Protein AF-A0A944A6Y9-F1 (afdb_monomer)

Radius of gyration: 45.82 Å; Cα contacts (8 Å, |Δi|>4): 2783; chains: 1; bounding box: 131×99×117 Å

Solvent-accessible surface area (backbone atoms only — not comparable to full-atom values): 55389 Å² total; per-residue (Å²): 130,89,86,80,93,86,89,92,84,94,89,81,87,90,86,90,86,92,86,91,88,84,87,88,80,90,87,81,82,90,86,80,92,83,87,83,88,87,85,83,87,86,85,89,85,86,85,92,86,82,89,85,83,91,85,88,87,85,89,83,89,83,88,82,90,88,85,90,84,80,81,86,71,90,80,76,78,77,81,80,76,76,81,78,82,76,79,74,78,62,45,74,29,62,42,54,68,53,48,50,51,40,58,75,70,65,46,58,42,34,29,50,73,42,66,31,67,49,92,60,70,51,73,35,74,53,77,28,35,43,31,16,78,73,77,28,39,43,32,22,35,41,36,44,34,18,18,32,44,25,31,26,36,38,34,60,35,72,95,79,46,75,51,53,32,33,37,37,49,23,74,50,82,32,57,31,40,34,40,41,29,36,44,48,37,66,68,84,54,68,68,21,24,45,26,33,40,43,68,42,15,16,18,40,37,41,40,29,53,23,37,40,37,24,68,65,92,60,103,62,42,83,52,40,41,79,47,24,25,41,42,35,34,41,50,49,36,93,70,22,37,41,39,39,36,49,25,37,42,41,29,47,41,35,25,40,35,36,37,41,56,33,44,37,39,40,32,50,26,38,35,36,36,45,53,66,38,35,42,76,41,101,80,68,71,85,63,46,63,42,30,31,44,25,38,37,93,58,93,59,53,39,36,42,40,33,50,24,37,31,43,46,39,26,19,42,40,31,40,46,36,94,46,57,46,46,32,60,27,39,40,31,58,68,85,59,90,82,53,39,48,36,56,36,66,78,31,72,43,54,44,62,33,50,60,38,48,78,49,57,32,101,80,52,73,38,40,28,41,48,66,52,21,47,68,44,58,29,60,72,47,43,32,21,63,48,79,78,69,90,79,58,56,76,90,73,59,61,66,67,47,87,26,36,30,34,24,32,40,94,86,70,50,59,41,34,32,27,44,34,44,51,23,45,47,37,25,65,59,42,54,95,67,53,86,41,60,57,81,70,29,43,34,40,36,71,37,62,28,69,32,71,65,59,46,62,44,62,45,33,34,36,40,30,27,62,74,23,39,43,37,9,54,34,25,36,36,45,34,28,41,18,29,32,44,33,38,35,44,45,29,38,41,26,28,48,68,79,80,77,39,55,63,89,39,33,26,32,36,32,32,36,82,82,58,77,45,58,6,27,40,38,35,33,60,56,26,32,34,44,8,61,57,17,18,16,37,36,50,44,22,37,20,74,37,27,37,34,42,37,21,16,35,24,32,16,40,63,26,25,12,37,32,46,51,23,45,73,77,39,37,26,32,49,36,40,29,34,53,70,13,36,32,30,4,71,62,20,30,10,34,37,35,27,25,33,45,40,36,42,32,38,18,21,38,31,34,11,16,7,10,34,41,28,42,8,15,39,37,42,35,26,71,59,17,37,30,27,24,74,38,69,76,47,74,56,70,68,75,61,82,88,40,64,27,6,25,15,41,31,36,39,25,49,73,66,70,47,38,70,37,15,36,40,38,29,55,35,24,38,35,33,19,29,63,47,83,46,65,40,48,99,66,63,48,82,96,35,60,50,52,54,43,39,59,26,26,37,38,33,42,75,46,96,82,63,72,65,72,88,29,42,51,92,65,44,41,80,46,80,44,70,53,99,88,70,50,56,33,36,38,40,40,62,54,78,65,86,56,47,31,19,29,46,83,94,46,75,22,64,36,51,46,57,45,56,69,70,58,52,77,73,40,53,37,41,31,57,50,54,71,44,66,35,69,45,64,66,77,40,34,32,34,62,44,68,38,81,87,37,83,47,79,47,79,42,51,28,93,66,40,41,64,41,81,70,87,77,53,36,38,40,33,41,69,61,83,90,81,82,91,84,92,77,83,84,79,79,36,34,44,55,38,72,57,82,87,64,67,61,36,51,78,46,61,81,58,60,51,41,44,67,66,36,80,47,46,35,44,46,45,55,34,94,70,33,35,82,68,48,76,52,36,24,43,78,83,74,46,75,57,77,74,45,79,75,57,95,49,29,36,32,37,65,36,55,96,45,38,33,43,40,43,70,47,54,37,66,52,83,74,91,69,86,79,73,81,83,74,51,53,66,60,30,34,39,41,30,62,72,36,38,63,26,33,53,46,62,36,83,43,80,48,96,64,39,33,40,77,55,87,95,34,53,30,26,52,45,63,62,57,40,46,75,69,70,24,48,74,47,78,38,80,91,71,47,26,43,39,37,40,43,93,96,45,38,42,38,38,37,61,72,34,54,50,32,27,52,78,80,44,80,43,80,48,91,51,55,24,47,75,56,96,98,36,51,30,34,46,42,64,70,52,39,50,74,67,42,24,50,78,45,80,38,84,83,78,43,28,40,41,40,31,70,63,132

Nearest PDB structures (foldseek):
  1qak-assembly1_B  TM=9.142E-01  e=1.708E-03  Escherichia coli
  1qaf-assembly1_A  TM=9.221E-01  e=4.748E-03  Escherichia coli
  1qal-assembly1_A  TM=9.242E-01  e=5.930E-03  Escherichia coli
  6grr-assembly1_A  TM=9.222E-01  e=8.095E-03  Escherichia coli
  2w0q-assembly1_B  TM=9.102E-01  e=1.884E-02  Escherichia coli

Structure (mmCIF, N/CA/C/O backbone):
data_AF-A0A944A6Y9-F1
#
_entry.id   AF-A0A944A6Y9-F1
#
loop_
_atom_site.group_PDB
_atom_site.id
_atom_site.type_symbol
_atom_site.label_atom_id
_atom_site.label_alt_id
_atom_site.label_comp_id
_atom_site.label_asym_id
_atom_site.label_entity_id
_atom_site.label_seq_id
_atom_site.pdbx_PDB_ins_code
_atom_site.Cartn_x
_atom_site.Cartn_y
_atom_site.Cartn_z
_atom_site.occupancy
_atom_site.B_iso_or_equiv
_atom_site.auth_seq_id
_atom_site.auth_comp_id
_atom_site.auth_asym_id
_atom_site.auth_atom_id
_atom_site.pdbx_PDB_model_num
ATOM 1 N N . MET A 1 1 ? -25.487 42.655 15.923 1.00 30.45 1 MET A N 1
ATOM 2 C CA . MET A 1 1 ? -25.584 43.778 14.948 1.00 30.45 1 MET A CA 1
ATOM 3 C C . MET A 1 1 ? -24.138 44.178 14.618 1.00 30.45 1 MET A C 1
ATOM 5 O O . MET A 1 1 ? -23.366 44.242 15.556 1.00 30.45 1 MET A O 1
ATOM 9 N N . LYS A 1 2 ? -23.631 44.208 13.368 1.00 32.19 2 LYS A N 1
ATOM 10 C CA . LYS A 1 2 ? -23.764 45.291 12.351 1.00 32.19 2 LYS A CA 1
ATOM 11 C C . LYS A 1 2 ? -23.766 46.691 12.999 1.00 32.19 2 LYS A C 1
ATOM 13 O O . LYS A 1 2 ? -24.659 46.931 13.796 1.00 32.19 2 LYS A O 1
ATOM 18 N N . LYS A 1 3 ? -22.892 47.662 12.691 1.00 38.06 3 LYS A N 1
ATOM 19 C CA . LYS A 1 3 ? -21.727 47.849 11.770 1.00 38.06 3 LYS A CA 1
ATOM 20 C C . LYS A 1 3 ? -20.873 49.008 12.409 1.00 38.06 3 LYS A C 1
ATOM 22 O O . LYS A 1 3 ? -21.403 49.641 13.312 1.00 38.06 3 LYS A O 1
ATOM 27 N N . GLN A 1 4 ? -19.617 49.379 12.093 1.00 39.41 4 GLN A N 1
ATOM 28 C CA . GLN A 1 4 ? -19.028 49.804 10.802 1.00 39.41 4 GLN A CA 1
ATOM 29 C C . GLN A 1 4 ? -17.570 50.357 11.005 1.00 39.41 4 GLN A C 1
ATOM 31 O O . GLN A 1 4 ? -17.391 51.077 11.974 1.00 39.41 4 GLN A O 1
ATOM 36 N N . MET A 1 5 ? -16.623 50.120 10.062 1.00 35.47 5 MET A N 1
ATOM 37 C CA . MET A 1 5 ? -15.628 51.075 9.446 1.00 35.47 5 MET A CA 1
ATOM 38 C C . MET A 1 5 ? -14.653 51.959 10.302 1.00 35.47 5 MET A C 1
ATOM 40 O O . MET A 1 5 ? -15.038 52.421 11.363 1.00 35.47 5 MET A O 1
ATOM 44 N N . LEU A 1 6 ? -13.420 52.372 9.902 1.00 29.27 6 LEU A N 1
ATOM 45 C CA . LEU A 1 6 ? -12.514 52.208 8.716 1.00 29.27 6 LEU A CA 1
ATOM 46 C C . LEU A 1 6 ? -11.108 52.837 9.063 1.00 29.27 6 LEU A C 1
ATOM 48 O O . LEU A 1 6 ? -11.100 53.988 9.480 1.00 29.27 6 LEU A O 1
ATOM 52 N N . ALA A 1 7 ? -9.971 52.116 9.171 1.00 35.53 7 ALA A N 1
ATOM 53 C CA . ALA A 1 7 ? -8.881 51.789 8.197 1.00 35.53 7 ALA A CA 1
ATOM 54 C C . ALA A 1 7 ? -7.773 52.854 7.855 1.00 35.53 7 ALA A C 1
ATOM 56 O O . ALA A 1 7 ? -8.039 54.051 7.891 1.00 35.53 7 ALA A O 1
ATOM 57 N N . CYS A 1 8 ? -6.581 52.360 7.422 1.00 27.62 8 CYS A N 1
ATOM 58 C CA . CYS A 1 8 ? -5.431 53.011 6.705 1.00 27.62 8 CYS A CA 1
ATOM 59 C C . CYS A 1 8 ? -4.332 53.812 7.486 1.00 27.62 8 CYS A C 1
ATOM 61 O O . CYS A 1 8 ? -4.675 54.481 8.452 1.00 27.62 8 CYS A O 1
ATOM 63 N N . LEU A 1 9 ? -3.028 53.915 7.087 1.00 28.09 9 LEU A N 1
ATOM 64 C CA . LEU A 1 9 ? -2.064 53.114 6.247 1.00 28.09 9 LEU A CA 1
ATOM 65 C C . LEU A 1 9 ? -0.605 53.738 6.303 1.00 28.09 9 LEU A C 1
ATOM 67 O O . LEU A 1 9 ? -0.483 54.844 6.822 1.00 28.09 9 LEU A O 1
ATOM 71 N N . LEU A 1 10 ? 0.442 53.109 5.695 1.00 27.05 10 LEU A N 1
ATOM 72 C CA . LEU A 1 10 ? 1.875 53.554 5.462 1.00 27.05 10 LEU A CA 1
ATOM 73 C C . LEU A 1 10 ? 2.866 53.526 6.678 1.00 27.05 10 LEU A C 1
ATOM 75 O O . LEU A 1 10 ? 2.398 53.640 7.802 1.00 27.05 10 LEU A O 1
ATOM 79 N N . SER A 1 11 ? 4.228 53.468 6.605 1.00 30.84 11 SER A N 1
ATOM 80 C CA . SER A 1 11 ? 5.320 53.066 5.636 1.00 30.84 11 SER A CA 1
ATOM 81 C C . SER A 1 11 ? 6.726 53.443 6.235 1.00 30.84 11 SER A C 1
ATOM 83 O O . SER A 1 11 ? 6.721 54.350 7.061 1.00 30.84 11 SER A O 1
ATOM 85 N N . ALA A 1 12 ? 7.961 53.028 5.854 1.00 30.55 12 ALA A N 1
ATOM 86 C CA . ALA A 1 12 ? 8.617 51.895 5.140 1.00 30.55 12 ALA A CA 1
ATOM 87 C C . ALA A 1 12 ? 10.188 52.108 5.117 1.00 30.55 12 ALA A C 1
ATOM 89 O O . ALA A 1 12 ? 10.633 53.185 5.514 1.00 30.55 12 ALA A O 1
ATOM 90 N N . THR A 1 13 ? 11.010 51.178 4.558 1.00 29.28 13 THR A N 1
ATOM 91 C CA . THR A 1 13 ? 12.518 51.216 4.337 1.00 29.28 13 THR A CA 1
ATOM 92 C C . THR A 1 13 ? 13.419 51.112 5.608 1.00 29.28 13 THR A C 1
ATOM 94 O O . THR A 1 13 ? 13.057 51.708 6.612 1.00 29.28 13 THR A O 1
ATOM 97 N N . LEU A 1 14 ? 14.546 50.367 5.762 1.00 26.50 14 LEU A N 1
ATOM 98 C CA . LEU A 1 14 ? 15.620 49.738 4.918 1.00 26.50 14 LEU A CA 1
ATOM 99 C C . LEU A 1 14 ? 16.729 50.733 4.437 1.00 26.50 14 LEU A C 1
ATOM 101 O O . LEU A 1 14 ? 16.374 51.875 4.166 1.00 26.50 14 LEU A O 1
ATOM 105 N N . ILE A 1 15 ? 18.062 50.472 4.326 1.00 30.58 15 ILE A N 1
ATOM 106 C CA . ILE A 1 15 ? 18.948 49.264 4.173 1.00 30.58 15 ILE A CA 1
ATOM 107 C C . ILE A 1 15 ? 20.411 49.536 4.727 1.00 30.58 15 ILE A C 1
ATOM 109 O O . ILE A 1 15 ? 20.698 50.669 5.100 1.00 30.58 15 ILE A O 1
ATOM 113 N N . VAL A 1 16 ? 21.351 48.556 4.622 1.00 27.48 16 VAL A N 1
ATOM 114 C CA . VAL A 1 16 ? 22.866 48.577 4.672 1.00 27.48 16 VAL A CA 1
ATOM 115 C C . VAL A 1 16 ? 23.567 48.273 6.029 1.00 27.48 16 VAL A C 1
ATOM 117 O O . VAL A 1 16 ? 23.291 48.953 7.008 1.00 27.48 16 VAL A O 1
ATOM 120 N N . GLY A 1 17 ? 24.550 47.347 6.151 1.00 25.27 17 GLY A N 1
ATOM 121 C CA . GLY A 1 17 ? 25.066 46.313 5.213 1.00 25.27 17 GLY A CA 1
ATOM 122 C C . GLY A 1 17 ? 26.495 45.760 5.516 1.00 25.27 17 GLY A C 1
ATOM 123 O O . GLY A 1 17 ? 27.161 46.255 6.418 1.00 25.27 17 GLY A O 1
ATOM 124 N N . LEU A 1 18 ? 26.970 44.818 4.669 1.00 25.98 18 LEU A N 1
ATOM 125 C CA . LEU A 1 18 ? 28.350 44.267 4.484 1.00 25.98 18 LEU A CA 1
ATOM 126 C C . LEU A 1 18 ? 28.914 43.129 5.391 1.00 25.98 18 LEU A C 1
ATOM 128 O O . LEU A 1 18 ? 28.488 42.912 6.516 1.00 25.98 18 LEU A O 1
ATOM 132 N N . VAL A 1 19 ? 29.859 42.378 4.787 1.00 27.28 19 VAL A N 1
ATOM 133 C CA . VAL A 1 19 ? 30.287 40.949 4.938 1.00 27.28 19 VAL A CA 1
ATOM 134 C C . VAL A 1 19 ? 31.683 40.807 4.232 1.00 27.28 19 VAL A C 1
ATOM 136 O O . VAL A 1 19 ? 31.946 41.720 3.437 1.00 27.28 19 VAL A O 1
ATOM 139 N N . PRO A 1 20 ? 32.592 39.787 4.396 1.00 48.12 20 PRO A N 1
ATOM 140 C CA . PRO A 1 20 ? 32.567 38.479 5.111 1.00 48.12 20 PRO A CA 1
ATOM 141 C C . PRO A 1 20 ? 33.776 38.177 6.061 1.00 48.12 20 PRO A C 1
ATOM 143 O O . PRO A 1 20 ? 34.708 38.971 6.168 1.00 48.12 20 PRO A O 1
ATOM 146 N N . ALA A 1 21 ? 33.816 36.965 6.652 1.00 26.92 21 ALA A N 1
ATOM 147 C CA . ALA A 1 21 ? 35.033 36.173 6.963 1.00 26.92 21 ALA A CA 1
ATOM 148 C C . ALA A 1 21 ? 34.696 34.654 7.052 1.00 26.92 21 ALA A C 1
ATOM 150 O O . ALA A 1 21 ? 33.518 34.319 7.164 1.00 26.92 21 ALA A O 1
ATOM 151 N N . THR A 1 22 ? 35.682 33.740 6.970 1.00 30.05 22 THR A N 1
ATOM 152 C CA . THR A 1 22 ? 35.452 32.310 6.627 1.00 30.05 22 THR A CA 1
ATOM 153 C C . THR A 1 22 ? 36.286 31.250 7.384 1.00 30.05 22 THR A C 1
ATOM 155 O O . THR A 1 22 ? 37.512 31.298 7.336 1.00 30.05 22 THR A O 1
ATOM 158 N N . VAL A 1 23 ? 35.585 30.198 7.855 1.00 26.08 23 VAL A N 1
ATOM 159 C CA . VAL A 1 23 ? 35.999 28.764 7.948 1.00 26.08 23 VAL A CA 1
ATOM 160 C C . VAL A 1 23 ? 37.019 28.358 9.047 1.00 26.08 23 VAL A C 1
ATOM 162 O O . VAL A 1 23 ? 37.749 29.190 9.577 1.00 26.08 23 VAL A O 1
ATOM 165 N N . TRP A 1 24 ? 37.062 27.038 9.310 1.00 27.19 24 TRP A N 1
ATOM 166 C CA . TRP A 1 24 ? 37.887 26.228 10.236 1.00 27.19 24 TRP A CA 1
ATOM 167 C C . TRP A 1 24 ? 37.439 26.207 11.714 1.00 27.19 24 TRP A C 1
ATOM 169 O O . TRP A 1 24 ? 37.196 27.267 12.281 1.00 27.19 24 TRP A O 1
ATOM 179 N N . ALA A 1 25 ? 37.430 25.077 12.440 1.00 27.59 25 ALA A N 1
ATOM 180 C CA . ALA A 1 25 ? 37.209 23.645 12.129 1.00 27.59 25 ALA A CA 1
ATOM 181 C C . ALA A 1 25 ? 37.238 22.848 13.463 1.00 27.59 25 ALA A C 1
ATOM 183 O O . ALA A 1 25 ? 37.999 23.221 14.351 1.00 27.59 25 ALA A O 1
ATOM 184 N N . ASP A 1 26 ? 36.474 21.753 13.523 1.00 28.48 26 ASP A N 1
ATOM 185 C CA . ASP A 1 26 ? 36.610 20.568 14.396 1.00 28.48 26 ASP A CA 1
ATOM 186 C C . ASP A 1 26 ? 36.501 20.642 15.946 1.00 28.48 26 ASP A C 1
ATOM 188 O O . ASP A 1 26 ? 36.798 21.629 16.613 1.00 28.48 26 ASP A O 1
ATOM 192 N N . ASP A 1 27 ? 36.125 19.462 16.461 1.00 28.48 27 ASP A N 1
ATOM 193 C CA . ASP A 1 27 ? 36.337 18.852 17.786 1.00 28.48 27 ASP A CA 1
ATOM 194 C C . ASP A 1 27 ? 35.385 19.053 19.002 1.00 28.48 27 ASP A C 1
ATOM 196 O O . ASP A 1 27 ? 35.302 20.096 19.644 1.00 28.48 27 ASP A O 1
ATOM 200 N N . LEU A 1 28 ? 34.840 17.887 19.404 1.00 27.00 28 LEU A N 1
ATOM 201 C CA . LEU A 1 28 ? 34.593 17.365 20.764 1.00 27.00 28 LEU A CA 1
ATOM 202 C C . LEU A 1 28 ? 33.369 17.810 21.610 1.00 27.00 28 LEU A C 1
ATOM 204 O O . LEU A 1 28 ? 33.405 18.782 22.352 1.00 27.00 28 LEU A O 1
ATOM 208 N N . ILE A 1 29 ? 32.377 16.902 21.627 1.00 29.33 29 ILE A N 1
ATOM 209 C CA . ILE A 1 29 ? 31.786 16.218 22.809 1.00 29.33 29 ILE A CA 1
ATOM 210 C C . ILE A 1 29 ? 31.150 17.064 23.952 1.00 29.33 29 ILE A C 1
ATOM 212 O O . ILE A 1 29 ? 31.819 17.785 24.683 1.00 29.33 29 ILE A O 1
ATOM 216 N N . GLN A 1 30 ? 29.843 16.808 24.159 1.00 32.41 30 GLN A N 1
ATOM 217 C CA . GLN A 1 30 ? 29.049 16.774 25.420 1.00 32.41 30 GLN A CA 1
ATOM 218 C C . GLN A 1 30 ? 29.819 17.030 26.738 1.00 32.41 30 GLN A C 1
ATOM 220 O O . GLN A 1 30 ? 30.825 16.358 26.977 1.00 32.41 30 GLN A O 1
ATOM 225 N N . PRO A 1 31 ? 29.314 17.852 27.691 1.00 34.31 31 PRO A N 1
ATOM 226 C CA . PRO A 1 31 ? 28.155 17.449 28.525 1.00 34.31 31 PRO A CA 1
ATOM 227 C C . PRO A 1 31 ? 27.352 18.666 29.098 1.00 34.31 31 PRO A C 1
ATOM 229 O O . PRO A 1 31 ? 27.480 19.767 28.568 1.00 34.31 31 PRO A O 1
ATOM 232 N N . PRO A 1 32 ? 26.638 18.567 30.246 1.00 36.78 32 PRO A N 1
ATOM 233 C CA . PRO A 1 32 ? 25.446 17.764 30.545 1.00 36.78 32 PRO A CA 1
ATOM 234 C C . PRO A 1 32 ? 24.235 18.644 30.966 1.00 36.78 32 PRO A C 1
ATOM 236 O O . PRO A 1 32 ? 24.278 19.871 30.921 1.00 36.78 32 PRO A O 1
ATOM 239 N N . VAL A 1 33 ? 23.164 17.996 31.444 1.00 32.28 33 VAL A N 1
ATOM 240 C CA . VAL A 1 33 ? 21.995 18.610 32.108 1.00 32.28 33 VAL A CA 1
ATOM 241 C C . VAL A 1 33 ? 22.393 19.530 33.276 1.00 32.28 33 VAL A C 1
ATOM 243 O O . VAL A 1 33 ? 23.284 19.200 34.061 1.00 32.28 33 VAL A O 1
ATOM 246 N N . ALA A 1 34 ? 21.665 20.639 33.435 1.00 27.73 34 ALA A N 1
ATOM 247 C CA . ALA A 1 34 ? 21.642 21.455 34.647 1.00 27.73 34 ALA A CA 1
ATOM 248 C C . ALA A 1 34 ? 20.185 21.709 35.070 1.00 27.73 34 ALA A C 1
ATOM 250 O O . ALA A 1 34 ? 19.408 22.276 34.306 1.00 27.73 34 ALA A O 1
ATOM 251 N N . ASP A 1 35 ? 19.843 21.270 36.279 1.00 34.19 35 ASP A N 1
ATOM 252 C CA . ASP A 1 35 ? 18.518 21.384 36.899 1.00 34.19 35 ASP A CA 1
ATOM 253 C C . ASP A 1 35 ? 18.458 22.614 37.832 1.00 34.19 35 ASP A C 1
ATOM 255 O O . ASP A 1 35 ? 19.499 23.018 38.365 1.00 34.19 35 ASP A O 1
ATOM 259 N N . ALA A 1 36 ? 17.281 23.226 38.031 1.00 28.70 36 ALA A N 1
ATOM 260 C CA . ALA A 1 36 ? 17.127 24.379 38.929 1.00 28.70 36 ALA A CA 1
ATOM 261 C C . ALA A 1 36 ? 15.679 24.706 39.369 1.00 28.70 36 ALA A C 1
ATOM 263 O O . ALA A 1 36 ? 14.866 25.152 38.563 1.00 28.70 36 ALA A O 1
ATOM 264 N N . ASN A 1 37 ? 15.495 24.720 40.699 1.00 29.73 37 ASN A N 1
ATOM 265 C CA . ASN A 1 37 ? 14.604 25.599 41.484 1.00 29.73 37 ASN A CA 1
ATOM 266 C C . ASN A 1 37 ? 13.069 25.370 41.433 1.00 29.73 37 ASN A C 1
ATOM 268 O O . ASN A 1 37 ? 12.484 25.169 40.380 1.00 29.73 37 ASN A O 1
ATOM 272 N N . GLU A 1 38 ? 12.306 25.511 42.532 1.00 30.02 38 GLU A N 1
ATOM 273 C CA . GLU A 1 38 ? 12.609 25.671 43.978 1.00 30.02 38 GLU A CA 1
ATOM 274 C C . GLU A 1 38 ? 11.290 25.567 44.787 1.00 30.02 38 GLU A C 1
ATOM 276 O O . GLU A 1 38 ? 10.314 26.194 44.372 1.00 30.02 38 GLU A O 1
ATOM 281 N N . ASN A 1 39 ? 11.260 24.912 45.969 1.00 30.38 39 ASN A N 1
ATOM 282 C CA . ASN A 1 39 ? 10.652 25.509 47.185 1.00 30.38 39 ASN A CA 1
ATOM 283 C C . ASN A 1 39 ? 10.782 24.714 48.513 1.00 30.38 39 ASN A C 1
ATOM 285 O O . ASN A 1 39 ? 10.463 23.534 48.593 1.00 30.38 39 ASN A O 1
ATOM 289 N N . THR A 1 40 ? 11.139 25.454 49.572 1.00 31.16 40 THR A N 1
ATOM 290 C CA . THR A 1 40 ? 10.756 25.310 51.004 1.00 31.16 40 THR A CA 1
ATOM 291 C C . THR A 1 40 ? 10.791 23.942 51.725 1.00 31.16 40 THR A C 1
ATOM 293 O O . THR A 1 40 ? 9.755 23.329 51.964 1.00 31.16 40 THR A O 1
ATOM 296 N N . ASP A 1 41 ? 11.980 23.554 52.199 1.00 31.16 41 ASP A N 1
ATOM 297 C CA . ASP A 1 41 ? 12.429 23.727 53.607 1.00 31.16 41 ASP A CA 1
ATOM 298 C C . ASP A 1 41 ? 11.477 23.377 54.790 1.00 31.16 41 ASP A C 1
ATOM 300 O O . ASP A 1 41 ? 10.526 24.120 55.040 1.00 31.16 41 ASP A O 1
ATOM 304 N N . CYS A 1 42 ? 11.819 22.339 55.591 1.00 28.88 42 CYS A N 1
ATOM 305 C CA . CYS A 1 42 ? 12.028 22.427 57.066 1.00 28.88 42 CYS A CA 1
ATOM 306 C C . CYS A 1 42 ? 12.406 21.081 57.775 1.00 28.88 42 CYS A C 1
ATOM 308 O O . CYS A 1 42 ? 11.523 20.314 58.141 1.00 28.88 42 CYS A O 1
ATOM 310 N N . ALA A 1 43 ? 13.707 20.902 58.067 1.00 31.81 43 ALA A N 1
ATOM 311 C CA . ALA A 1 43 ? 14.336 20.380 59.316 1.00 31.81 43 ALA A CA 1
ATOM 312 C C . ALA A 1 43 ? 14.100 18.958 59.945 1.00 31.81 43 ALA A C 1
ATOM 314 O O . ALA A 1 43 ? 12.973 18.540 60.175 1.00 31.81 43 ALA A O 1
ATOM 315 N N . ASP A 1 44 ? 15.240 18.368 60.380 1.00 30.34 44 ASP A N 1
ATOM 316 C CA . ASP A 1 44 ? 15.547 17.418 61.499 1.00 30.34 44 ASP A CA 1
ATOM 317 C C . ASP A 1 44 ? 14.839 16.028 61.570 1.00 30.34 44 ASP A C 1
ATOM 319 O O . ASP A 1 44 ? 13.636 15.929 61.372 1.00 30.34 44 ASP A O 1
ATOM 323 N N . ASP A 1 45 ? 15.458 14.865 61.864 1.00 29.45 45 ASP A N 1
ATOM 324 C CA . ASP A 1 45 ? 16.770 14.414 62.419 1.00 29.45 45 ASP A CA 1
ATOM 325 C C . ASP A 1 45 ? 17.254 13.168 61.593 1.00 29.45 45 ASP A C 1
ATOM 327 O O . ASP A 1 45 ? 16.409 12.378 61.181 1.00 29.45 45 ASP A O 1
ATOM 331 N N . VAL A 1 46 ? 18.513 12.911 61.176 1.00 30.94 46 VAL A N 1
ATOM 332 C CA . VAL A 1 46 ? 19.850 12.779 61.832 1.00 30.94 46 VAL A CA 1
ATOM 333 C C . VAL A 1 46 ? 20.301 11.313 62.097 1.00 30.94 46 VAL A C 1
ATOM 335 O O . VAL A 1 46 ? 19.556 10.486 62.607 1.00 30.94 46 VAL A O 1
ATOM 338 N N . THR A 1 47 ? 21.586 11.035 61.797 1.00 32.97 47 THR A N 1
ATOM 339 C CA . THR A 1 47 ? 22.344 9.746 61.784 1.00 32.97 47 THR A CA 1
ATOM 340 C C . THR A 1 47 ? 21.932 8.721 60.710 1.00 32.97 47 THR A C 1
ATOM 342 O O . THR A 1 47 ? 20.775 8.336 60.658 1.00 32.97 47 THR A O 1
ATOM 345 N N . ASP A 1 48 ? 22.760 8.262 59.755 1.00 30.56 48 ASP A N 1
ATOM 346 C CA . ASP A 1 48 ? 24.230 8.062 59.590 1.00 30.56 48 ASP A CA 1
ATOM 347 C C . ASP A 1 48 ? 24.796 6.736 60.148 1.00 30.56 48 ASP A C 1
ATOM 349 O O . ASP A 1 48 ? 24.984 6.584 61.356 1.00 30.56 48 ASP A O 1
ATOM 353 N N . SER A 1 49 ? 25.129 5.805 59.238 1.00 32.44 49 SER A N 1
ATOM 354 C CA . SER A 1 49 ? 26.227 4.821 59.351 1.00 32.44 49 SER A CA 1
ATOM 355 C C . SER A 1 49 ? 26.562 4.229 57.967 1.00 32.44 49 SER A C 1
ATOM 357 O O . SER A 1 49 ? 25.857 3.359 57.464 1.00 32.44 49 SER A O 1
ATOM 359 N N . ASP A 1 50 ? 27.635 4.723 57.353 1.00 32.78 50 ASP A N 1
ATOM 360 C CA . ASP A 1 50 ? 28.082 4.457 55.971 1.00 32.78 50 ASP A CA 1
ATOM 361 C C . ASP A 1 50 ? 28.911 3.145 55.776 1.00 32.78 50 ASP A C 1
ATOM 363 O O . ASP A 1 50 ? 29.585 2.700 56.707 1.00 32.78 50 ASP A O 1
ATOM 367 N N . ARG A 1 51 ? 28.972 2.625 54.528 1.00 32.66 51 ARG A N 1
ATOM 368 C CA . ARG A 1 51 ? 29.807 1.503 53.978 1.00 32.66 51 ARG A CA 1
ATOM 369 C C . ARG A 1 51 ? 29.526 0.082 54.520 1.00 32.66 51 ARG A C 1
ATOM 371 O O . ARG A 1 51 ? 29.116 -0.093 55.656 1.00 32.66 51 ARG A O 1
ATOM 378 N N . GLY A 1 52 ? 29.771 -1.018 53.792 1.00 29.53 52 GLY A N 1
ATOM 379 C CA . GLY A 1 52 ? 30.478 -1.295 52.517 1.00 29.53 52 GLY A CA 1
ATOM 380 C C . GLY A 1 52 ? 31.228 -2.648 52.653 1.00 29.53 52 GLY A C 1
ATOM 381 O O . GLY A 1 52 ? 31.360 -3.133 53.771 1.00 29.53 52 GLY A O 1
ATOM 382 N N . THR A 1 53 ? 31.741 -3.356 51.639 1.00 30.52 53 THR A N 1
ATOM 383 C CA . THR A 1 53 ? 31.865 -3.178 50.174 1.00 30.52 53 THR A CA 1
ATOM 384 C C . THR A 1 53 ? 31.922 -4.565 49.498 1.00 30.52 53 THR A C 1
ATOM 386 O O . THR A 1 53 ? 32.187 -5.561 50.167 1.00 30.52 53 THR A O 1
ATOM 389 N N . SER A 1 54 ? 31.738 -4.642 48.178 1.00 36.00 54 SER A N 1
ATOM 390 C CA . SER A 1 54 ? 31.858 -5.877 47.383 1.00 36.00 54 SER A CA 1
ATOM 391 C C . SER A 1 54 ? 33.304 -6.291 47.066 1.00 36.00 54 SER A C 1
ATOM 393 O O . SER A 1 54 ? 34.086 -5.451 46.630 1.00 36.00 54 SER A O 1
ATOM 395 N N . GLU A 1 55 ? 33.585 -7.594 47.106 1.00 31.95 55 GLU A N 1
ATOM 396 C CA . GLU A 1 55 ? 34.488 -8.295 46.174 1.00 31.95 55 GLU A CA 1
ATOM 397 C C . GLU A 1 55 ? 33.819 -9.636 45.801 1.00 31.95 55 GLU A C 1
ATOM 399 O O . GLU A 1 55 ? 33.036 -10.168 46.589 1.00 31.95 55 GLU A O 1
ATOM 404 N N . GLY A 1 56 ? 34.082 -10.165 44.605 1.00 30.36 56 GLY A N 1
ATOM 405 C CA . GLY A 1 56 ? 33.560 -11.461 44.139 1.00 30.36 56 GLY A CA 1
ATOM 406 C C . GLY A 1 56 ? 34.665 -12.312 43.513 1.00 30.36 56 GLY A C 1
ATOM 407 O O . GLY A 1 56 ? 35.833 -11.962 43.654 1.00 30.36 56 GLY A O 1
ATOM 408 N N . VAL A 1 57 ? 34.296 -13.401 42.827 1.00 29.55 57 VAL A N 1
ATOM 409 C CA . VAL A 1 57 ? 34.937 -13.985 41.620 1.00 29.55 57 VAL A CA 1
ATOM 410 C C . VAL A 1 57 ? 34.133 -15.234 41.191 1.00 29.55 57 VAL A C 1
ATOM 412 O O . VAL A 1 57 ? 33.313 -15.734 41.960 1.00 29.55 57 VAL A O 1
ATOM 415 N N . ASP A 1 58 ? 34.313 -15.638 39.936 1.00 32.47 58 ASP A N 1
ATOM 416 C CA . ASP A 1 58 ? 33.451 -16.494 39.106 1.00 32.47 58 ASP A CA 1
ATOM 417 C C . ASP A 1 58 ? 33.955 -17.963 38.966 1.00 32.47 58 ASP A C 1
ATOM 419 O O . ASP A 1 58 ? 34.953 -18.343 39.581 1.00 32.47 58 ASP A O 1
ATOM 423 N N . GLU A 1 59 ? 33.285 -18.728 38.091 1.00 31.75 59 GLU A N 1
ATOM 424 C CA . GLU A 1 59 ? 33.595 -20.048 37.498 1.00 31.75 59 GLU A CA 1
ATOM 425 C C . GLU A 1 59 ? 33.246 -21.330 38.296 1.00 31.75 59 GLU A C 1
ATOM 427 O O . GLU A 1 59 ? 33.703 -21.549 39.418 1.00 31.75 59 GLU A O 1
ATOM 432 N N . GLY A 1 60 ? 32.516 -22.261 37.648 1.00 26.91 60 GLY A N 1
ATOM 433 C CA . GLY A 1 60 ? 32.374 -23.654 38.117 1.00 26.91 60 GLY A CA 1
ATOM 434 C C . GLY A 1 60 ? 31.131 -24.428 37.642 1.00 26.91 60 GLY A C 1
ATOM 435 O O . GLY A 1 60 ? 30.243 -24.694 38.441 1.00 26.91 60 GLY A O 1
ATOM 436 N N . SER A 1 61 ? 31.097 -24.805 36.362 1.00 29.22 61 SER A N 1
ATOM 437 C CA . SER A 1 61 ? 30.118 -25.687 35.686 1.00 29.22 61 SER A CA 1
ATOM 438 C C . SER A 1 61 ? 29.648 -26.953 36.432 1.00 29.22 61 SER A C 1
ATOM 440 O O . SER A 1 61 ? 30.441 -27.579 37.130 1.00 29.22 61 SER A O 1
ATOM 442 N N . ASP A 1 62 ? 28.441 -27.432 36.099 1.00 29.88 62 ASP A N 1
ATOM 443 C CA . ASP A 1 62 ? 28.245 -28.800 35.568 1.00 29.88 62 ASP A CA 1
ATOM 444 C C . ASP A 1 62 ? 26.904 -28.914 34.803 1.00 29.88 62 ASP A C 1
ATOM 446 O O . ASP A 1 62 ? 25.933 -28.226 35.122 1.00 29.88 62 ASP A O 1
ATOM 450 N N . ASP A 1 63 ? 26.868 -29.759 33.767 1.00 30.53 63 ASP A N 1
ATOM 451 C CA . ASP A 1 63 ? 25.739 -29.914 32.833 1.00 30.53 63 ASP A CA 1
ATOM 452 C C . ASP A 1 63 ? 24.589 -30.784 33.383 1.00 30.53 63 ASP A C 1
ATOM 454 O O . ASP A 1 63 ? 24.797 -31.611 34.272 1.00 30.53 63 ASP A O 1
ATOM 458 N N . ASN A 1 64 ? 23.403 -30.707 32.759 1.00 29.98 64 ASN A N 1
ATOM 459 C CA . ASN A 1 64 ? 22.648 -31.896 32.317 1.00 29.98 64 ASN A CA 1
ATOM 460 C C . ASN A 1 64 ? 21.536 -31.546 31.306 1.00 29.98 64 ASN A C 1
ATOM 462 O O . ASN A 1 64 ? 20.851 -30.533 31.431 1.00 29.98 64 ASN A O 1
ATOM 466 N N . GLU A 1 65 ? 21.336 -32.429 30.326 1.00 32.16 65 GLU A N 1
ATOM 467 C CA . GLU A 1 65 ? 20.206 -32.413 29.386 1.00 32.16 65 GLU A CA 1
ATOM 468 C C . GLU A 1 65 ? 18.910 -32.879 30.076 1.00 32.16 65 GLU A C 1
ATOM 470 O O . GLU A 1 65 ? 18.981 -33.743 30.947 1.00 32.16 65 GLU A O 1
ATOM 475 N N . PHE A 1 66 ? 17.726 -32.445 29.612 1.00 27.89 66 PHE A N 1
ATOM 476 C CA . PHE A 1 66 ? 16.553 -33.340 29.560 1.00 27.89 66 PHE A CA 1
ATOM 477 C C . PHE A 1 66 ? 15.456 -32.873 28.580 1.00 27.89 66 PHE A C 1
ATOM 479 O O . PHE A 1 66 ? 15.032 -31.721 28.584 1.00 27.89 66 PHE A O 1
ATOM 486 N N . LEU A 1 67 ? 14.956 -33.820 27.782 1.00 30.08 67 LEU A N 1
ATOM 487 C CA . LEU A 1 67 ? 13.733 -33.780 26.961 1.00 30.08 67 LEU A CA 1
ATOM 488 C C . LEU A 1 67 ? 13.047 -35.172 27.093 1.00 30.08 67 LEU A C 1
ATOM 490 O O . LEU A 1 67 ? 13.720 -36.130 27.473 1.00 30.08 67 LEU A O 1
ATOM 494 N N . PRO A 1 68 ? 11.754 -35.359 26.762 1.00 49.22 68 PRO A N 1
ATOM 495 C CA . PRO A 1 68 ? 10.633 -34.787 27.508 1.00 49.22 68 PRO A CA 1
ATOM 496 C C . PRO A 1 68 ? 9.525 -35.836 27.805 1.00 49.22 68 PRO A C 1
ATOM 498 O O . PRO A 1 68 ? 8.902 -36.369 26.887 1.00 49.22 68 PRO A O 1
ATOM 501 N N . THR A 1 69 ? 9.229 -36.095 29.082 1.00 31.31 69 THR A N 1
ATOM 502 C CA . THR A 1 69 ? 8.124 -36.960 29.572 1.00 31.31 69 THR A CA 1
ATOM 503 C C . THR A 1 69 ? 7.686 -36.413 30.939 1.00 31.31 69 THR A C 1
ATOM 505 O O . THR A 1 69 ? 8.551 -36.213 31.784 1.00 31.31 69 THR A O 1
ATOM 508 N N . ASP A 1 70 ? 6.435 -36.080 31.251 1.00 28.38 70 ASP A N 1
ATOM 509 C CA . ASP A 1 70 ? 5.168 -36.769 30.978 1.00 28.38 70 ASP A CA 1
ATOM 510 C C . ASP A 1 70 ? 3.966 -35.794 31.087 1.00 28.38 70 ASP A C 1
ATOM 512 O O . ASP A 1 70 ? 4.132 -34.592 31.294 1.00 28.38 70 ASP A O 1
ATOM 516 N N . LYS A 1 71 ? 2.735 -36.310 30.962 1.00 33.41 71 LYS A N 1
ATOM 517 C CA . LYS A 1 71 ? 1.514 -35.570 31.332 1.00 33.41 71 LYS A CA 1
ATOM 518 C C . LYS A 1 71 ? 1.468 -35.294 32.846 1.00 33.41 71 LYS A C 1
ATOM 520 O O . LYS A 1 71 ? 1.820 -36.195 33.607 1.00 33.41 71 LYS A O 1
ATOM 525 N N . PRO A 1 72 ? 0.883 -34.171 33.296 1.00 30.36 72 PRO A N 1
ATOM 526 C CA . PRO A 1 72 ? 0.243 -34.130 34.606 1.00 30.36 72 PRO A CA 1
ATOM 527 C C . PRO A 1 72 ? -0.948 -35.101 34.597 1.00 30.36 72 PRO A C 1
ATOM 529 O O . PRO A 1 72 ? -1.822 -35.008 33.730 1.00 30.36 72 PRO A O 1
ATOM 532 N N . GLU A 1 73 ? -0.972 -36.049 35.532 1.00 29.02 73 GLU A N 1
ATOM 533 C CA . GLU A 1 73 ? -2.205 -36.757 35.893 1.00 29.02 73 GLU A CA 1
ATOM 534 C C . GLU A 1 73 ? -3.070 -35.862 36.802 1.00 29.02 73 GLU A C 1
ATOM 536 O O . GLU A 1 73 ? -2.640 -34.795 37.242 1.00 29.02 73 GLU A O 1
ATOM 541 N N . GLU A 1 74 ? -4.310 -36.276 37.066 1.00 36.31 74 GLU A N 1
ATOM 542 C CA . GLU A 1 74 ? -5.238 -35.553 37.941 1.00 36.31 74 GLU A CA 1
ATOM 543 C C . GLU A 1 74 ? -4.758 -35.604 39.407 1.00 36.31 74 GLU A C 1
ATOM 545 O O . GLU A 1 74 ? -5.124 -36.514 40.153 1.00 36.31 74 GLU A O 1
ATOM 550 N N . GLU A 1 75 ? -3.958 -34.627 39.853 1.00 30.05 75 GLU A N 1
ATOM 551 C CA . GLU A 1 75 ? -3.727 -34.436 41.290 1.00 30.05 75 GLU A CA 1
ATOM 552 C C . GLU A 1 75 ? -5.023 -33.958 41.956 1.00 30.05 75 GLU A C 1
ATOM 554 O O . GLU A 1 75 ? -5.426 -32.796 41.883 1.00 30.05 75 GLU A O 1
ATOM 559 N N . THR A 1 76 ? -5.699 -34.898 42.615 1.00 28.89 76 THR A N 1
ATOM 560 C CA . THR A 1 76 ? -6.872 -34.635 43.442 1.00 28.89 76 THR A CA 1
ATOM 561 C C . THR A 1 76 ? -6.490 -33.720 44.602 1.00 28.89 76 THR A C 1
ATOM 563 O O . THR A 1 76 ? -5.857 -34.174 45.557 1.00 28.89 76 THR A O 1
ATOM 566 N N . VAL A 1 77 ? -6.899 -32.452 44.539 1.00 29.62 77 VAL A N 1
ATOM 567 C CA . VAL A 1 77 ? -6.755 -31.505 45.653 1.00 29.62 77 VAL A CA 1
ATOM 568 C C . VAL A 1 77 ? -7.424 -32.097 46.895 1.00 29.62 77 VAL A C 1
ATOM 570 O O . VAL A 1 77 ? -8.617 -32.407 46.875 1.00 29.62 77 VAL A O 1
ATOM 573 N N . GLU A 1 78 ? -6.652 -32.277 47.970 1.00 27.03 78 GLU A N 1
ATOM 574 C CA . GLU A 1 78 ? -7.177 -32.807 49.227 1.00 27.03 78 GLU A CA 1
ATOM 575 C C . GLU A 1 78 ? -8.272 -31.884 49.775 1.00 27.03 78 GLU A C 1
ATOM 577 O O . GLU A 1 78 ? -8.089 -30.670 49.905 1.00 27.03 78 GLU A O 1
ATOM 582 N N . GLN A 1 79 ? -9.422 -32.467 50.118 1.00 25.53 79 GLN A N 1
ATOM 583 C CA . GLN A 1 79 ? -10.485 -31.733 50.791 1.00 25.53 79 GLN A CA 1
ATOM 584 C C . GLN A 1 79 ? -10.011 -31.339 52.191 1.00 25.53 79 GLN A C 1
ATOM 586 O O . GLN A 1 79 ? -9.963 -32.171 53.097 1.00 25.53 79 GLN A O 1
ATOM 591 N N . TYR A 1 80 ? -9.736 -30.051 52.387 1.00 29.30 80 TYR A N 1
ATOM 592 C CA . TYR A 1 80 ? -9.804 -29.457 53.716 1.00 29.30 80 TYR A CA 1
ATOM 593 C C . TYR A 1 80 ? -11.269 -29.482 54.166 1.00 29.30 80 TYR A C 1
ATOM 595 O O . TYR A 1 80 ? -12.046 -28.583 53.842 1.00 29.30 80 TYR A O 1
ATOM 603 N N . GLU A 1 81 ? -11.655 -30.542 54.881 1.00 31.69 81 GLU A N 1
ATOM 604 C CA . GLU A 1 81 ? -12.924 -30.590 55.606 1.00 31.69 81 GLU A CA 1
ATOM 605 C C . GLU A 1 81 ? -12.966 -29.406 56.582 1.00 31.69 81 GLU A C 1
ATOM 607 O O . GLU A 1 81 ? -12.171 -29.325 57.520 1.00 31.69 81 GLU A O 1
ATOM 612 N N . SER A 1 82 ? -13.873 -28.456 56.348 1.00 34.16 82 SER A N 1
ATOM 613 C CA . SER A 1 82 ? -14.097 -27.345 57.268 1.00 34.16 82 SER A CA 1
ATOM 614 C C . SER A 1 82 ? -14.806 -27.861 58.520 1.00 34.16 82 SER A C 1
ATOM 616 O O . SER A 1 82 ? -15.951 -28.311 58.461 1.00 34.16 82 SER A O 1
ATOM 618 N N . GLU A 1 83 ? -14.102 -27.827 59.653 1.00 37.62 83 GLU A N 1
ATOM 619 C CA . GLU A 1 83 ? -14.594 -28.366 60.924 1.00 37.62 83 GLU A CA 1
ATOM 620 C C . GLU A 1 83 ? -15.927 -27.716 61.349 1.00 37.62 83 GLU A C 1
ATOM 622 O O . GLU A 1 83 ? -16.057 -26.493 61.393 1.00 37.62 83 GLU A O 1
ATOM 627 N N . ASP A 1 84 ? -16.906 -28.566 61.679 1.00 37.34 84 ASP A N 1
ATOM 628 C CA . ASP A 1 84 ? -18.148 -28.281 62.409 1.00 37.34 84 ASP A CA 1
ATOM 629 C C . ASP A 1 84 ? -18.834 -26.917 62.155 1.00 37.34 84 ASP A C 1
ATOM 631 O O . ASP A 1 84 ? -18.878 -26.035 63.020 1.00 37.34 84 ASP A O 1
ATOM 635 N N . LYS A 1 85 ? -19.571 -26.810 61.035 1.00 38.75 85 LYS A N 1
ATOM 636 C CA . LYS A 1 85 ? -20.767 -25.945 61.006 1.00 38.75 85 LYS A CA 1
ATOM 637 C C . LYS A 1 85 ? -21.763 -26.439 62.063 1.00 38.75 85 LYS A C 1
ATOM 639 O O . LYS A 1 85 ? -22.537 -27.366 61.819 1.00 38.75 85 LYS A O 1
ATOM 644 N N . VAL A 1 86 ? -21.785 -25.782 63.222 1.00 37.53 86 VAL A N 1
ATOM 645 C CA . VAL A 1 86 ? -22.893 -25.891 64.179 1.00 37.53 86 VAL A CA 1
ATOM 646 C C . VAL A 1 86 ? -24.165 -25.439 63.467 1.00 37.53 86 VAL A C 1
ATOM 648 O O . VAL A 1 86 ? -24.296 -24.274 63.104 1.00 37.53 86 VAL A O 1
ATOM 651 N N . SER A 1 87 ? -25.107 -26.356 63.251 1.00 41.97 87 SER A N 1
ATOM 652 C CA . SER A 1 87 ? -26.407 -26.010 62.683 1.00 41.97 87 SER A CA 1
ATOM 653 C C . SER A 1 87 ? -27.250 -25.286 63.733 1.00 41.97 87 SER A C 1
ATOM 655 O O . SER A 1 87 ? -27.908 -25.931 64.556 1.00 41.97 87 SER A O 1
ATOM 657 N N . THR A 1 88 ? -27.251 -23.955 63.709 1.00 57.88 88 THR A N 1
ATOM 658 C CA . THR A 1 88 ? -28.349 -23.183 64.293 1.00 57.88 88 THR A CA 1
ATOM 659 C C . THR A 1 88 ? -29.643 -23.580 63.576 1.00 57.88 88 THR A C 1
ATOM 661 O O . THR A 1 88 ? -29.706 -23.597 62.348 1.00 57.88 88 THR A O 1
ATOM 664 N N . GLU A 1 89 ? -30.665 -24.000 64.332 1.00 72.12 89 GLU A N 1
ATOM 665 C CA . GLU A 1 89 ? -31.959 -24.367 63.745 1.00 72.12 89 GLU A CA 1
ATOM 666 C C . GLU A 1 89 ? -32.591 -23.111 63.132 1.00 72.12 89 GLU A C 1
ATOM 668 O O . GLU A 1 89 ? -32.882 -22.153 63.849 1.00 72.12 89 GLU A O 1
ATOM 673 N N . ALA A 1 90 ? -32.777 -23.115 61.809 1.00 80.56 90 ALA A N 1
ATOM 674 C CA . ALA A 1 90 ? -33.298 -21.973 61.067 1.00 80.56 90 ALA A CA 1
ATOM 675 C C . ALA A 1 90 ? -34.671 -21.541 61.601 1.00 80.56 90 ALA A C 1
ATOM 677 O O . ALA A 1 90 ? -35.625 -22.330 61.619 1.00 80.56 90 ALA A O 1
ATOM 678 N N . VAL A 1 91 ? -34.786 -20.281 62.029 1.00 92.81 91 VAL A N 1
ATOM 679 C CA . VAL A 1 91 ? -36.054 -19.760 62.542 1.00 92.81 91 VAL A CA 1
ATOM 680 C C . VAL A 1 91 ? -36.931 -19.358 61.365 1.00 92.81 91 VAL A C 1
ATOM 682 O O . VAL A 1 91 ? -36.645 -18.389 60.664 1.00 92.81 91 VAL A O 1
ATOM 685 N N . LYS A 1 92 ? -38.006 -20.120 61.146 1.00 95.12 92 LYS A N 1
ATOM 686 C CA . LYS A 1 92 ? -38.985 -19.840 60.093 1.00 95.12 92 LYS A CA 1
ATOM 687 C C . LYS A 1 92 ? -39.868 -18.650 60.467 1.00 95.12 92 LYS A C 1
ATOM 689 O O . LYS A 1 92 ? -40.466 -18.662 61.543 1.00 95.12 92 LYS A O 1
ATOM 694 N N . VAL A 1 93 ? -39.996 -17.675 59.568 1.00 96.31 93 VAL A N 1
ATOM 695 C CA . VAL A 1 93 ? -40.844 -16.480 59.739 1.00 96.31 93 VAL A CA 1
ATOM 696 C C . VAL A 1 93 ? -41.852 -16.335 58.596 1.00 96.31 93 VAL A C 1
ATOM 698 O O . VAL A 1 93 ? -41.571 -16.694 57.454 1.00 96.31 93 VAL A O 1
ATOM 701 N N . THR A 1 94 ? -43.039 -15.807 58.905 1.00 96.25 94 THR A N 1
ATOM 702 C CA . THR A 1 94 ? -44.159 -15.636 57.956 1.00 96.25 94 THR A CA 1
ATOM 703 C C . THR A 1 94 ? -44.665 -14.195 57.859 1.00 96.25 94 THR A C 1
ATOM 705 O O . THR A 1 94 ? -45.558 -13.895 57.071 1.00 96.25 94 THR A O 1
ATOM 708 N N . THR A 1 95 ? -44.120 -13.279 58.664 1.00 96.75 95 THR A N 1
ATOM 709 C CA . THR A 1 95 ? -44.576 -11.886 58.761 1.00 96.75 95 THR A CA 1
ATOM 710 C C . THR A 1 95 ? -43.417 -10.909 58.975 1.00 96.75 95 THR A C 1
ATOM 712 O O . THR A 1 95 ? -42.348 -11.284 59.454 1.00 96.75 95 THR A O 1
ATOM 715 N N . GLU A 1 96 ? -43.635 -9.628 58.648 1.00 96.19 96 GLU A N 1
ATOM 716 C CA . GLU A 1 96 ? -42.671 -8.550 58.934 1.00 96.19 96 GLU A CA 1
ATOM 717 C C . GLU A 1 96 ? -42.386 -8.420 60.441 1.00 96.19 96 GLU A C 1
ATOM 719 O O . GLU A 1 96 ? -41.236 -8.197 60.816 1.00 96.19 96 GLU A O 1
ATOM 724 N N . ASP A 1 97 ? -43.395 -8.580 61.304 1.00 95.38 97 ASP A N 1
ATOM 725 C CA . ASP A 1 97 ? -43.223 -8.495 62.762 1.00 95.38 97 ASP A CA 1
ATOM 726 C C . ASP A 1 97 ? -42.283 -9.605 63.276 1.00 95.38 97 ASP A C 1
ATOM 728 O O . ASP A 1 97 ? -41.338 -9.318 64.009 1.00 95.38 97 ASP A O 1
ATOM 732 N N . GLU A 1 98 ? -42.484 -10.855 62.835 1.00 96.62 98 GLU A N 1
ATOM 733 C CA . GLU A 1 98 ? -41.611 -11.991 63.178 1.00 96.62 98 GLU A CA 1
ATOM 734 C C . GLU A 1 98 ? -40.182 -11.801 62.643 1.00 96.62 98 GLU A C 1
ATOM 736 O O . GLU A 1 98 ? -39.218 -12.051 63.365 1.00 96.62 98 GLU A O 1
ATOM 741 N N . LEU A 1 99 ? -40.032 -11.330 61.398 1.00 96.44 99 LEU A N 1
ATOM 742 C CA . LEU A 1 99 ? -38.724 -11.075 60.786 1.00 96.44 99 LEU A CA 1
ATOM 743 C C . LEU A 1 99 ? -37.934 -10.008 61.561 1.00 96.44 99 LEU A C 1
ATOM 745 O O . LEU A 1 99 ? -36.757 -10.215 61.853 1.00 96.44 99 LEU A O 1
ATOM 749 N N . ASN A 1 100 ? -38.574 -8.895 61.937 1.00 95.38 100 ASN A N 1
ATOM 750 C CA . ASN A 1 100 ? -37.924 -7.864 62.749 1.00 95.38 100 ASN A CA 1
ATOM 751 C C . ASN A 1 100 ? -37.597 -8.371 64.163 1.00 95.38 100 ASN A C 1
ATOM 753 O O . ASN A 1 100 ? -36.493 -8.114 64.636 1.00 95.38 100 ASN A O 1
ATOM 757 N N . GLU A 1 101 ? -38.488 -9.131 64.820 1.00 94.75 101 GLU A N 1
ATOM 758 C CA . GLU A 1 101 ? -38.207 -9.706 66.147 1.00 94.75 101 GLU A CA 1
ATOM 759 C C . GLU A 1 101 ? -36.976 -10.628 66.118 1.00 94.75 101 GLU A C 1
ATOM 761 O O . GLU A 1 101 ? -36.140 -10.544 67.016 1.00 94.75 101 GLU A O 1
ATOM 766 N N . GLN A 1 102 ? -36.814 -11.455 65.076 1.00 95.19 102 GLN A N 1
ATOM 767 C CA . GLN A 1 102 ? -35.649 -12.341 64.947 1.00 95.19 102 GLN A CA 1
ATOM 768 C C . GLN A 1 102 ? -34.337 -11.597 64.656 1.00 95.19 102 GLN A C 1
ATOM 770 O O . GLN A 1 102 ? -33.282 -11.975 65.176 1.00 95.19 102 GLN A O 1
ATOM 775 N N . ILE A 1 103 ? -34.389 -10.519 63.869 1.00 93.81 103 ILE A N 1
ATOM 776 C CA . ILE A 1 103 ? -33.228 -9.651 63.640 1.00 93.81 103 ILE A CA 1
ATOM 777 C C . ILE A 1 103 ? -32.852 -8.935 64.947 1.00 93.81 103 ILE A C 1
ATOM 779 O O . ILE A 1 103 ? -31.692 -8.995 65.353 1.00 93.81 103 ILE A O 1
ATOM 783 N N . GLU A 1 104 ? -33.814 -8.336 65.659 1.00 92.75 104 GLU A N 1
ATOM 784 C CA . GLU A 1 104 ? -33.577 -7.672 66.951 1.00 92.75 104 GLU A CA 1
ATOM 785 C C . GLU A 1 104 ? -33.096 -8.640 68.050 1.00 92.75 104 GLU A C 1
ATOM 787 O O . GLU A 1 104 ? -32.306 -8.242 68.910 1.00 92.75 104 GLU A O 1
ATOM 792 N N . SER A 1 105 ? -33.512 -9.915 68.028 1.00 90.94 105 SER A N 1
ATOM 793 C CA . SER A 1 105 ? -33.037 -10.928 68.982 1.00 90.94 105 SER A CA 1
ATOM 794 C C . SER A 1 105 ? -31.628 -11.457 68.696 1.00 90.94 105 SER A C 1
ATOM 796 O O . SER A 1 105 ? -31.079 -12.171 69.537 1.00 90.94 105 SER A O 1
ATOM 798 N N . GLY A 1 106 ? -31.032 -11.115 67.548 1.00 89.19 106 GLY A N 1
ATOM 799 C CA . GLY A 1 106 ? -29.710 -11.598 67.145 1.00 89.19 106 GLY A CA 1
ATOM 800 C C . GLY A 1 106 ? -29.701 -13.056 66.682 1.00 89.19 106 GLY A C 1
ATOM 801 O O . GLY A 1 106 ? -28.728 -13.766 66.927 1.00 89.19 106 GLY A O 1
ATOM 802 N N . THR A 1 107 ? -30.783 -13.517 66.051 1.00 93.12 107 THR A N 1
ATOM 803 C CA . THR A 1 107 ? -30.859 -14.856 65.451 1.00 93.12 107 THR A CA 1
ATOM 804 C C . THR A 1 107 ? -29.888 -14.958 64.270 1.00 93.12 107 THR A C 1
ATOM 806 O O . THR A 1 107 ? -29.888 -14.097 63.400 1.00 93.12 107 THR A O 1
ATOM 809 N N . GLU A 1 108 ? -29.057 -16.006 64.227 1.00 92.38 108 GLU A N 1
ATOM 810 C CA . GLU A 1 108 ? -28.011 -16.172 63.197 1.00 92.38 108 GLU A CA 1
ATOM 811 C C . GLU A 1 108 ? -28.564 -16.580 61.820 1.00 92.38 108 GLU A C 1
ATOM 813 O O . GLU A 1 108 ? -28.000 -16.197 60.795 1.00 92.38 108 GLU A O 1
ATOM 818 N N . TYR A 1 109 ? -29.655 -17.355 61.788 1.00 95.56 109 TYR A N 1
ATOM 819 C CA . TYR A 1 109 ? -30.260 -17.886 60.561 1.00 95.56 109 TYR A CA 1
ATOM 820 C C . TYR A 1 109 ? -31.787 -17.797 60.617 1.00 95.56 109 TYR A C 1
ATOM 822 O O . TYR A 1 109 ? -32.438 -18.413 61.467 1.00 95.56 109 TYR A O 1
ATOM 830 N N . ILE A 1 110 ? -32.352 -17.049 59.677 1.00 96.94 110 ILE A N 1
ATOM 831 C CA . ILE A 1 110 ? -33.783 -16.838 59.489 1.00 96.94 110 ILE A CA 1
ATOM 832 C C . ILE A 1 110 ? -34.159 -17.402 58.118 1.00 96.94 110 ILE A C 1
ATOM 834 O O . ILE A 1 110 ? -33.499 -17.110 57.124 1.00 96.94 110 ILE A O 1
ATOM 838 N N . GLU A 1 111 ? -35.226 -18.192 58.051 1.00 97.00 111 GLU A N 1
ATOM 839 C CA . GLU A 1 111 ? -35.760 -18.732 56.797 1.00 97.00 111 GLU A CA 1
ATOM 840 C C . GLU A 1 111 ? -37.166 -18.164 56.565 1.00 97.00 111 GLU A C 1
ATOM 842 O O . GLU A 1 111 ? -38.002 -18.166 57.472 1.00 97.00 111 GLU A O 1
ATOM 847 N N . LEU A 1 112 ? -37.450 -17.665 55.367 1.00 97.62 112 LEU A N 1
ATOM 848 C CA . LEU A 1 112 ? -38.797 -17.234 55.006 1.00 97.62 112 LEU A CA 1
ATOM 849 C C . LEU A 1 112 ? -39.698 -18.455 54.771 1.00 97.62 112 LEU A C 1
ATOM 851 O O . LEU A 1 112 ? -39.262 -19.477 54.245 1.00 97.62 112 LEU A O 1
ATOM 855 N N . ALA A 1 113 ? -40.965 -18.341 55.165 1.00 96.38 113 ALA A N 1
ATOM 856 C CA . ALA A 1 113 ? -41.995 -19.358 54.943 1.00 96.38 113 ALA A CA 1
ATOM 857 C C . ALA A 1 113 ? -43.303 -18.786 54.349 1.00 96.38 113 ALA A C 1
ATOM 859 O O . ALA A 1 113 ? -44.286 -19.519 54.226 1.00 96.38 113 ALA A O 1
ATOM 860 N N . ASP A 1 114 ? -43.321 -17.490 54.014 1.00 97.69 114 ASP A N 1
ATOM 861 C CA . ASP A 1 114 ? -44.355 -16.789 53.238 1.00 97.69 114 ASP A CA 1
ATOM 862 C C . ASP A 1 114 ? -43.749 -15.501 52.621 1.00 97.69 114 ASP A C 1
ATOM 864 O O . ASP A 1 114 ? -42.648 -15.082 52.993 1.00 97.69 114 ASP A O 1
ATOM 868 N N . ASP A 1 115 ? -44.462 -14.860 51.693 1.00 97.44 115 ASP A N 1
ATOM 869 C CA . ASP A 1 115 ? -44.085 -13.589 51.049 1.00 97.44 115 ASP A CA 1
ATOM 870 C C . ASP A 1 115 ? -44.143 -12.413 52.057 1.00 97.44 115 ASP A C 1
ATOM 872 O O . ASP A 1 115 ? -45.204 -12.069 52.590 1.00 97.44 115 ASP A O 1
ATOM 876 N N . ILE A 1 116 ? -43.024 -11.715 52.283 1.00 96.94 116 ILE A N 1
ATOM 877 C CA . ILE A 1 116 ? -42.932 -10.628 53.273 1.00 96.94 116 ILE A CA 1
ATOM 878 C C . ILE A 1 116 ? -43.132 -9.260 52.608 1.00 96.94 116 ILE A C 1
ATOM 880 O O . ILE A 1 116 ? -42.201 -8.677 52.048 1.00 96.94 116 ILE A O 1
ATOM 884 N N . LYS A 1 117 ? -44.334 -8.676 52.717 1.00 93.69 117 LYS A N 1
ATOM 885 C CA . LYS A 1 117 ? -44.554 -7.262 52.353 1.00 93.69 117 LYS A CA 1
ATOM 886 C C . LYS A 1 117 ? -44.245 -6.329 53.529 1.00 93.69 117 LYS A C 1
ATOM 888 O O . LYS A 1 117 ? -44.997 -6.287 54.498 1.00 93.69 117 LYS A O 1
ATOM 893 N N . LEU A 1 118 ? -43.192 -5.523 53.396 1.00 92.94 118 LEU A N 1
ATOM 894 C CA . LEU A 1 118 ? -42.736 -4.593 54.431 1.00 92.94 118 LEU A CA 1
ATOM 895 C C . LEU A 1 118 ? -43.656 -3.364 54.542 1.00 92.94 118 LEU A C 1
ATOM 897 O O . LEU A 1 118 ? -43.999 -2.709 53.551 1.00 92.94 118 LEU A O 1
ATOM 901 N N . THR A 1 119 ? -44.038 -2.990 55.759 1.00 90.62 119 THR A N 1
ATOM 902 C CA . THR A 1 119 ? -44.687 -1.714 56.078 1.00 90.62 119 THR A CA 1
ATOM 903 C C . THR A 1 119 ? -43.675 -0.581 56.213 1.00 90.62 119 THR A C 1
ATOM 905 O O . THR A 1 119 ? -44.016 0.555 55.868 1.00 90.62 119 THR A O 1
ATOM 908 N N . SER A 1 120 ? -42.444 -0.888 56.635 1.00 89.19 120 SER A N 1
ATOM 909 C CA . SER A 1 120 ? -41.355 0.075 56.832 1.00 89.19 120 SER A CA 1
ATOM 910 C C . SER A 1 120 ? -40.086 -0.297 56.038 1.00 89.19 120 SER A C 1
ATOM 912 O O . SER A 1 120 ? -40.190 -0.881 54.961 1.00 89.19 120 SER A O 1
ATOM 914 N N . ALA A 1 121 ? -38.899 0.115 56.499 1.00 90.12 121 ALA A N 1
ATOM 915 C CA . ALA A 1 121 ? -37.623 -0.186 55.848 1.00 90.12 121 ALA A CA 1
ATOM 916 C C . ALA A 1 121 ? -36.809 -1.164 56.708 1.00 90.12 121 ALA A C 1
ATOM 918 O O . ALA A 1 121 ? -36.242 -0.759 57.729 1.00 90.12 121 ALA A O 1
ATOM 919 N N . LEU A 1 122 ? -36.747 -2.424 56.275 1.00 94.38 122 LEU A N 1
ATOM 920 C CA . LEU A 1 122 ? -36.011 -3.497 56.941 1.00 94.38 122 LEU A CA 1
ATOM 921 C C . LEU A 1 122 ? -34.531 -3.113 57.029 1.00 94.38 122 LEU A C 1
ATOM 923 O O . LEU A 1 122 ? -33.925 -2.767 56.016 1.00 94.38 122 LEU A O 1
ATOM 927 N N . THR A 1 123 ? -33.949 -3.131 58.226 1.00 94.31 123 THR A N 1
ATOM 928 C CA . THR A 1 123 ? -32.541 -2.765 58.441 1.00 94.31 123 THR A CA 1
ATOM 929 C C . THR A 1 123 ? -31.800 -3.946 59.046 1.00 94.31 123 THR A C 1
ATOM 931 O O . THR A 1 123 ? -32.248 -4.501 60.041 1.00 94.31 123 THR A O 1
ATOM 934 N N . ILE A 1 124 ? -30.685 -4.321 58.421 1.00 95.50 124 ILE A N 1
ATOM 935 C CA . ILE A 1 124 ? -29.874 -5.486 58.768 1.00 95.50 124 ILE A CA 1
ATOM 936 C C . ILE A 1 124 ? -28.452 -4.970 59.037 1.00 95.50 124 ILE A C 1
ATOM 938 O O . ILE A 1 124 ? -27.698 -4.732 58.094 1.00 95.50 124 ILE A O 1
ATOM 942 N N . ASP A 1 125 ? -28.104 -4.697 60.302 1.00 93.75 125 ASP A N 1
ATOM 943 C CA . ASP A 1 125 ? -26.750 -4.278 60.733 1.00 93.75 125 ASP A CA 1
ATOM 944 C C . ASP A 1 125 ? -26.027 -5.264 61.668 1.00 93.75 125 ASP A C 1
ATOM 946 O O . ASP A 1 125 ? -24.869 -5.044 62.032 1.00 93.75 125 ASP A O 1
ATOM 950 N N . ASN A 1 126 ? -26.649 -6.399 61.973 1.00 92.12 126 ASN A N 1
ATOM 951 C CA . ASN A 1 126 ? -26.043 -7.549 62.639 1.00 92.12 126 ASN A CA 1
ATOM 952 C C . ASN A 1 126 ? -25.676 -8.669 61.635 1.00 92.12 126 ASN A C 1
ATOM 954 O O . ASN A 1 126 ? -26.224 -8.710 60.533 1.00 92.12 126 ASN A O 1
ATOM 958 N N . PRO A 1 127 ? -24.754 -9.589 61.984 1.00 93.25 127 PRO A N 1
ATOM 959 C CA . PRO A 1 127 ? -24.346 -10.686 61.104 1.00 93.25 127 PRO A CA 1
ATOM 960 C C . PRO A 1 127 ? -25.378 -11.833 61.116 1.00 93.25 127 PRO A C 1
ATOM 962 O O . PRO A 1 127 ? -25.138 -12.899 61.678 1.00 93.25 127 PRO A O 1
ATOM 965 N N . VAL A 1 128 ? -26.542 -11.597 60.508 1.00 94.88 128 VAL A N 1
ATOM 966 C CA . VAL A 1 128 ? -27.629 -12.577 60.319 1.00 94.88 128 VAL A CA 1
ATOM 967 C C . VAL A 1 128 ? -27.675 -13.076 58.874 1.00 94.88 128 VAL A C 1
ATOM 969 O O . VAL A 1 128 ? -27.386 -12.325 57.946 1.00 94.88 128 VAL A O 1
ATOM 972 N N . THR A 1 129 ? -28.061 -14.335 58.672 1.00 96.94 129 THR A N 1
ATOM 973 C CA . THR A 1 129 ? -28.447 -14.889 57.364 1.00 96.94 129 THR A CA 1
ATOM 974 C C . THR A 1 129 ? -29.968 -14.884 57.233 1.00 96.94 129 THR A C 1
ATOM 976 O O . THR A 1 129 ? -30.653 -15.410 58.108 1.00 96.94 129 THR A O 1
ATOM 979 N N . ILE A 1 130 ? -30.498 -14.320 56.147 1.00 97.62 130 ILE A N 1
ATOM 980 C CA . ILE A 1 130 ? -31.923 -14.364 55.791 1.00 97.62 130 ILE A CA 1
ATOM 981 C C . ILE A 1 130 ? -32.062 -15.110 54.461 1.00 97.62 130 ILE A C 1
ATOM 983 O O . ILE A 1 130 ? -31.547 -14.667 53.434 1.00 97.62 130 ILE A O 1
ATOM 987 N N . ASP A 1 131 ? -32.759 -16.242 54.494 1.00 97.38 131 ASP A N 1
ATOM 988 C CA . ASP A 1 131 ? -32.913 -17.181 53.383 1.00 97.38 131 ASP A CA 1
ATOM 989 C C . ASP A 1 131 ? -34.349 -17.168 52.836 1.00 97.38 131 ASP A C 1
ATOM 991 O O . ASP A 1 131 ? -35.296 -17.467 53.562 1.00 97.38 131 ASP A O 1
ATOM 995 N N . GLY A 1 132 ? -34.525 -16.836 51.554 1.00 96.69 132 GLY A N 1
ATOM 996 C CA . GLY A 1 132 ? -35.819 -16.867 50.858 1.00 96.69 132 GLY A CA 1
ATOM 997 C C . GLY A 1 132 ? -36.267 -18.256 50.387 1.00 96.69 132 GLY A C 1
ATOM 998 O O . GLY A 1 132 ? -37.298 -18.368 49.720 1.00 96.69 132 GLY A O 1
ATOM 999 N N . ALA A 1 133 ? -35.498 -19.305 50.698 1.00 93.94 133 ALA A N 1
ATOM 1000 C CA . ALA A 1 133 ? -35.767 -20.708 50.380 1.00 93.94 133 ALA A CA 1
ATOM 1001 C C . ALA A 1 133 ? -35.952 -21.033 48.878 1.00 93.94 133 ALA A C 1
ATOM 1003 O O . ALA A 1 133 ? -36.395 -22.129 48.541 1.00 93.94 133 ALA A O 1
ATOM 1004 N N . ASN A 1 134 ? -35.562 -20.126 47.970 1.00 91.69 134 ASN A N 1
ATOM 1005 C CA . ASN A 1 134 ? -35.836 -20.152 46.522 1.00 91.69 134 ASN A CA 1
ATOM 1006 C C . ASN A 1 134 ? -37.330 -20.021 46.148 1.00 91.69 134 ASN A C 1
ATOM 1008 O O . ASN A 1 134 ? -37.692 -20.273 44.998 1.00 91.69 134 ASN A O 1
ATOM 1012 N N . GLU A 1 135 ? -38.198 -19.629 47.087 1.00 95.31 135 GLU A N 1
ATOM 1013 C CA . GLU A 1 135 ? -39.652 -19.535 46.870 1.00 95.31 135 GLU A CA 1
ATOM 1014 C C . GLU A 1 135 ? -40.224 -18.143 47.194 1.00 95.31 135 GLU A C 1
ATOM 1016 O O . GLU A 1 135 ? -41.161 -17.706 46.525 1.00 95.31 135 GLU A O 1
ATOM 1021 N N . PHE A 1 136 ? -39.660 -17.422 48.170 1.00 97.69 136 PHE A N 1
ATOM 1022 C CA . PHE A 1 136 ? -40.308 -16.250 48.771 1.00 97.69 136 PHE A CA 1
ATOM 1023 C C . PHE A 1 136 ? -39.723 -14.893 48.350 1.00 97.69 136 PHE A C 1
ATOM 1025 O O . PHE A 1 136 ? -38.534 -14.738 48.049 1.00 97.69 136 PHE A O 1
ATOM 1032 N N . THR A 1 137 ? -40.591 -13.880 48.375 1.00 96.44 137 THR A N 1
ATOM 1033 C CA . THR A 1 137 ? -40.301 -12.490 48.011 1.00 96.44 137 THR A CA 1
ATOM 1034 C C . THR A 1 137 ? -40.337 -11.570 49.230 1.00 96.44 137 THR A C 1
ATOM 1036 O O . THR A 1 137 ? -41.301 -11.590 49.997 1.00 96.44 137 THR A O 1
ATOM 1039 N N . ILE A 1 138 ? -39.369 -10.660 49.352 1.00 95.88 138 ILE A N 1
ATOM 1040 C CA . ILE A 1 138 ? -39.478 -9.480 50.221 1.00 95.88 138 ILE A CA 1
ATOM 1041 C C . ILE A 1 138 ? -39.884 -8.275 49.362 1.00 95.88 138 ILE A C 1
ATOM 1043 O O . ILE A 1 138 ? -39.147 -7.854 48.471 1.00 95.88 138 ILE A O 1
ATOM 1047 N N . LYS A 1 139 ? -41.062 -7.701 49.629 1.00 92.31 139 LYS A N 1
ATOM 1048 C CA . LYS A 1 139 ? -41.624 -6.572 48.866 1.00 92.31 139 LYS A CA 1
ATOM 1049 C C . LYS A 1 139 ? -41.564 -5.291 49.705 1.00 92.31 139 LYS A C 1
ATOM 1051 O O . LYS A 1 139 ? -42.357 -5.127 50.635 1.00 92.31 139 LYS A O 1
ATOM 1056 N N . GLY A 1 140 ? -40.627 -4.387 49.411 1.00 89.31 140 GLY A N 1
ATOM 1057 C CA . GLY A 1 140 ? -40.390 -3.161 50.185 1.00 89.31 140 GLY A CA 1
ATOM 1058 C C . GLY A 1 140 ? -38.966 -2.611 50.067 1.00 89.31 140 GLY A C 1
ATOM 1059 O O . GLY A 1 140 ? -38.322 -2.798 49.044 1.00 89.31 140 GLY A O 1
ATOM 1060 N N . PHE A 1 141 ? -38.489 -1.906 51.103 1.00 90.25 141 PHE A N 1
ATOM 1061 C CA . PHE A 1 141 ? -37.136 -1.331 51.158 1.00 90.25 141 PHE A CA 1
ATOM 1062 C C . PHE A 1 141 ? -36.260 -2.081 52.169 1.00 90.25 141 PHE A C 1
ATOM 1064 O O . PHE A 1 141 ? -36.596 -2.128 53.353 1.00 90.25 141 PHE A O 1
ATOM 1071 N N . ILE A 1 142 ? -35.125 -2.618 51.712 1.00 94.25 142 ILE A N 1
ATOM 1072 C CA . ILE A 1 142 ? -34.114 -3.288 52.544 1.00 94.25 142 ILE A CA 1
ATOM 1073 C C . ILE A 1 142 ? -32.838 -2.439 52.647 1.00 94.25 142 ILE A C 1
ATOM 1075 O O . ILE A 1 142 ? -32.373 -1.862 51.663 1.00 94.25 142 ILE A O 1
ATOM 1079 N N . LYS A 1 143 ? -32.241 -2.397 53.842 1.00 94.50 143 LYS A N 1
ATOM 1080 C CA . LYS A 1 143 ? -30.935 -1.792 54.131 1.00 94.50 143 LYS A CA 1
ATOM 1081 C C . LYS A 1 143 ? -29.977 -2.846 54.684 1.00 94.50 143 LYS A C 1
ATOM 1083 O O . LYS A 1 143 ? -29.989 -3.126 55.882 1.00 94.50 143 LYS A O 1
ATOM 1088 N N . LEU A 1 144 ? -29.164 -3.412 53.802 1.00 96.44 144 LEU A N 1
ATOM 1089 C CA . LEU A 1 144 ? -28.180 -4.445 54.097 1.00 96.44 144 LEU A CA 1
ATOM 1090 C C . LEU A 1 144 ? -26.830 -3.800 54.448 1.00 96.44 144 LEU A C 1
ATOM 1092 O O . LEU A 1 144 ? -26.094 -3.368 53.565 1.00 96.44 144 LEU A O 1
ATOM 1096 N N . LYS A 1 145 ? -26.514 -3.712 55.740 1.00 95.94 145 LYS A N 1
ATOM 1097 C CA . LYS A 1 145 ? -25.254 -3.148 56.259 1.00 95.94 145 LYS A CA 1
ATOM 1098 C C . LYS A 1 145 ? -24.304 -4.207 56.828 1.00 95.94 145 LYS A C 1
ATOM 1100 O O . LYS A 1 145 ? -23.164 -3.879 57.146 1.00 95.94 145 LYS A O 1
ATOM 1105 N N . ASN A 1 146 ? -24.789 -5.422 57.059 1.00 95.31 146 ASN A N 1
ATOM 1106 C CA . ASN A 1 146 ? -24.062 -6.555 57.632 1.00 95.31 146 ASN A CA 1
ATOM 1107 C C . ASN A 1 146 ? -24.831 -7.847 57.295 1.00 95.31 146 ASN A C 1
ATOM 1109 O O . ASN A 1 146 ? -26.024 -7.777 56.996 1.00 95.31 146 ASN A O 1
ATOM 1113 N N . GLY A 1 147 ? -24.184 -9.008 57.377 1.00 95.38 147 GLY A N 1
ATOM 1114 C CA . GLY A 1 147 ? -24.848 -10.304 57.208 1.00 95.38 147 GLY A CA 1
ATOM 1115 C C . GLY A 1 147 ? -25.128 -10.697 55.752 1.00 95.38 147 GLY A C 1
ATOM 1116 O O . GLY A 1 147 ? -24.511 -10.183 54.820 1.00 95.38 147 GLY A O 1
ATOM 1117 N N . THR A 1 148 ? -26.033 -11.660 55.563 1.00 97.12 148 THR A N 1
ATOM 1118 C CA . THR A 1 148 ? -26.271 -12.358 54.288 1.00 97.12 148 THR A CA 1
ATOM 1119 C C . THR A 1 148 ? -27.750 -12.340 53.897 1.00 97.12 148 THR A C 1
ATOM 1121 O O . THR A 1 148 ? -28.601 -12.748 54.686 1.00 97.12 148 THR A O 1
ATOM 1124 N N . LEU A 1 149 ? -28.055 -11.945 52.659 1.00 97.88 149 LEU A N 1
ATOM 1125 C CA . LEU A 1 149 ? -29.310 -12.285 51.976 1.00 97.88 149 LEU A CA 1
ATOM 1126 C C . LEU A 1 149 ? -29.043 -13.453 51.021 1.00 97.88 149 LEU A C 1
ATOM 1128 O O . LEU A 1 149 ? -28.087 -13.390 50.250 1.00 97.88 149 LEU A O 1
ATOM 1132 N N . GLN A 1 150 ? -29.882 -14.491 51.027 1.00 97.94 150 GLN A N 1
ATOM 1133 C CA . GLN A 1 150 ? -29.738 -15.598 50.077 1.00 97.94 150 GLN A CA 1
ATOM 1134 C C . GLN A 1 150 ? -31.067 -16.156 49.560 1.00 97.94 150 GLN A C 1
ATOM 1136 O O . GLN A 1 150 ? -32.084 -16.085 50.249 1.00 97.94 150 GLN A O 1
ATOM 1141 N N . ASN A 1 151 ? -31.050 -16.731 48.353 1.00 97.62 151 ASN A N 1
ATOM 1142 C CA . ASN A 1 151 ? -32.169 -17.460 47.732 1.00 97.62 151 ASN A CA 1
ATOM 1143 C C . ASN A 1 151 ? -33.521 -16.709 47.725 1.00 97.62 151 ASN A C 1
ATOM 1145 O O . ASN A 1 151 ? -34.578 -17.331 47.872 1.00 97.62 151 ASN A O 1
ATOM 1149 N N . VAL A 1 152 ? -33.506 -15.377 47.636 1.00 97.69 152 VAL A N 1
ATOM 1150 C CA . VAL A 1 152 ? -34.675 -14.514 47.878 1.00 97.69 152 VAL A CA 1
ATOM 1151 C C . VAL A 1 152 ? -34.935 -13.589 46.694 1.00 97.69 152 VAL A C 1
ATOM 1153 O O . VAL A 1 152 ? -34.000 -13.095 46.062 1.00 97.69 152 VAL A O 1
ATOM 1156 N N . THR A 1 153 ? -36.208 -13.326 46.395 1.00 96.62 153 THR A N 1
ATOM 1157 C CA . THR A 1 153 ? -36.585 -12.268 45.442 1.00 96.62 153 THR A CA 1
ATOM 1158 C C . THR A 1 153 ? -36.870 -10.971 46.198 1.00 96.62 153 THR A C 1
ATOM 1160 O O . THR A 1 153 ? -37.520 -10.987 47.242 1.00 96.62 153 THR A O 1
ATOM 1163 N N . ILE A 1 154 ? -36.406 -9.834 45.688 1.00 93.88 154 ILE A N 1
ATOM 1164 C CA . ILE A 1 154 ? -36.639 -8.507 46.266 1.00 93.88 154 ILE A CA 1
ATOM 1165 C C . ILE A 1 154 ? -37.365 -7.649 45.228 1.00 93.88 154 ILE A C 1
ATOM 1167 O O . ILE A 1 154 ? -36.900 -7.523 44.095 1.00 93.88 154 ILE A O 1
ATOM 1171 N N . GLU A 1 155 ? -38.483 -7.037 45.624 1.00 89.88 155 GLU A N 1
ATOM 1172 C CA . GLU A 1 155 ? -39.298 -6.155 44.773 1.00 89.88 155 GLU A CA 1
ATOM 1173 C C . GLU A 1 155 ? -39.626 -4.821 45.472 1.00 89.88 155 GLU A C 1
ATOM 1175 O O . GLU A 1 155 ? -39.828 -4.795 46.692 1.00 89.88 155 GLU A O 1
ATOM 1180 N N . PRO A 1 156 ? -39.762 -3.705 44.733 1.00 84.88 156 PRO A N 1
ATOM 1181 C CA . PRO A 1 156 ? -40.157 -2.419 45.300 1.00 84.88 156 PRO A CA 1
ATOM 1182 C C . PRO A 1 156 ? -41.639 -2.385 45.714 1.00 84.88 156 PRO A C 1
ATOM 1184 O O . PRO A 1 156 ? -42.535 -2.726 44.941 1.00 84.88 156 PRO A O 1
ATOM 1187 N N . ASP A 1 157 ? -41.936 -1.854 46.907 1.00 82.06 157 ASP A N 1
ATOM 1188 C CA . ASP A 1 157 ? -43.306 -1.431 47.238 1.00 82.06 157 ASP A CA 1
ATOM 1189 C C . ASP A 1 157 ? -43.590 -0.035 46.657 1.00 82.06 157 ASP A C 1
ATOM 1191 O O . ASP A 1 157 ? -43.357 0.990 47.304 1.00 82.06 157 ASP A O 1
ATOM 1195 N N . MET A 1 158 ? -44.096 -0.022 45.422 1.00 70.94 158 MET A N 1
ATOM 1196 C CA . MET A 1 158 ? -44.345 1.160 44.578 1.00 70.94 158 MET A CA 1
ATOM 1197 C C . MET A 1 158 ? -45.216 2.256 45.224 1.00 70.94 158 MET A C 1
ATOM 1199 O O . MET A 1 158 ? -45.108 3.433 44.869 1.00 70.94 158 MET A O 1
ATOM 1203 N N . ASP A 1 159 ? -46.061 1.901 46.199 1.00 71.75 159 ASP A N 1
ATOM 1204 C CA . ASP A 1 159 ? -46.864 2.864 46.967 1.00 71.75 159 ASP A CA 1
ATOM 1205 C C . ASP A 1 159 ? -46.018 3.705 47.949 1.00 71.75 159 ASP A C 1
ATOM 1207 O O . ASP A 1 159 ? -46.458 4.773 48.388 1.00 71.75 159 ASP A O 1
ATOM 1211 N N . LYS A 1 160 ? -44.815 3.236 48.312 1.00 68.88 160 LYS A N 1
ATOM 1212 C CA . LYS A 1 160 ? -43.980 3.787 49.397 1.00 68.88 160 LYS A CA 1
ATOM 1213 C C . LYS A 1 160 ? -42.584 4.224 48.962 1.00 68.88 160 LYS A C 1
ATOM 1215 O O . LYS A 1 160 ? -42.101 5.246 49.448 1.00 68.88 160 LYS A O 1
ATOM 1220 N N . PHE A 1 161 ? -41.934 3.464 48.084 1.00 64.69 161 PHE A N 1
ATOM 1221 C CA . PHE A 1 161 ? -40.527 3.649 47.725 1.00 64.69 161 PHE A CA 1
ATOM 1222 C C . PHE A 1 161 ? -40.420 3.975 46.232 1.00 64.69 161 PHE A C 1
ATOM 1224 O O . PHE A 1 161 ? -40.908 3.225 45.395 1.00 64.69 161 PHE A O 1
ATOM 1231 N N . LYS A 1 162 ? -39.840 5.141 45.915 1.00 60.94 162 LYS A N 1
ATOM 1232 C CA . LYS A 1 162 ? -39.795 5.723 44.554 1.00 60.94 162 LYS A CA 1
ATOM 1233 C C . LYS A 1 162 ? -38.383 5.984 44.028 1.00 60.94 162 LYS A C 1
ATOM 1235 O O . LYS A 1 162 ? -38.215 6.554 42.960 1.00 60.94 162 LYS A O 1
ATOM 1240 N N . ASN A 1 163 ? -37.393 5.602 44.820 1.00 67.19 163 ASN A N 1
ATOM 1241 C CA . ASN A 1 163 ? -35.974 5.664 44.514 1.00 67.19 163 ASN A CA 1
ATOM 1242 C C . ASN A 1 163 ? -35.469 4.209 44.626 1.00 67.19 163 ASN A C 1
ATOM 1244 O O . ASN A 1 163 ? -36.242 3.277 44.405 1.00 67.19 163 ASN A O 1
ATOM 1248 N N . SER A 1 164 ? -34.219 3.985 45.023 1.00 76.38 164 SER A N 1
ATOM 1249 C CA . SER A 1 164 ? -33.720 2.634 45.306 1.00 76.38 164 SER A CA 1
ATOM 1250 C C . SER A 1 164 ? -34.483 1.945 46.439 1.00 76.38 164 SER A C 1
ATOM 1252 O O . SER A 1 164 ? -34.815 2.566 47.452 1.00 76.38 164 SER A O 1
ATOM 1254 N N . PHE A 1 165 ? -34.739 0.648 46.258 1.00 84.44 165 PHE A N 1
ATOM 1255 C CA . PHE A 1 165 ? -35.455 -0.217 47.205 1.00 84.44 165 PHE A CA 1
ATOM 1256 C C . PHE A 1 165 ? -34.534 -1.259 47.871 1.00 84.44 165 PHE A C 1
ATOM 1258 O O . PHE A 1 165 ? -34.944 -1.975 48.783 1.00 84.44 165 PHE A O 1
ATOM 1265 N N . LEU A 1 166 ? -33.257 -1.275 47.491 1.00 91.44 166 LEU A N 1
ATOM 1266 C CA . LEU A 1 166 ? -32.178 -1.941 48.210 1.00 91.44 166 LEU A CA 1
ATOM 1267 C C . LEU A 1 166 ? -31.031 -0.943 48.424 1.00 91.44 166 LEU A C 1
ATOM 1269 O O . LEU A 1 166 ? -30.566 -0.323 47.467 1.00 91.44 166 LEU A O 1
ATOM 1273 N N . THR A 1 167 ? -30.555 -0.791 49.662 1.00 92.12 167 THR A N 1
ATOM 1274 C CA . THR A 1 167 ? -29.260 -0.142 49.942 1.00 92.12 167 THR A CA 1
ATOM 1275 C C . THR A 1 167 ? -28.287 -1.114 50.586 1.00 92.12 167 THR A C 1
ATOM 1277 O O . THR A 1 167 ? -28.688 -1.838 51.498 1.00 92.12 167 THR A O 1
ATOM 1280 N N . ILE A 1 168 ? -27.028 -1.083 50.152 1.00 93.62 168 ILE A N 1
ATOM 1281 C CA . ILE A 1 168 ? -25.963 -2.017 50.543 1.00 93.62 168 ILE A CA 1
ATOM 1282 C C . ILE A 1 168 ? -24.789 -1.230 51.157 1.00 93.62 168 ILE A C 1
ATOM 1284 O O . ILE A 1 168 ? -24.506 -0.116 50.719 1.00 93.62 168 ILE A O 1
ATOM 1288 N N . GLY A 1 169 ? -24.092 -1.794 52.143 1.00 93.06 169 GLY A N 1
ATOM 1289 C CA . GLY A 1 169 ? -22.847 -1.240 52.692 1.00 93.06 169 GLY A CA 1
ATOM 1290 C C . GLY A 1 169 ? -22.991 -0.539 54.043 1.00 93.06 169 GLY A C 1
ATOM 1291 O O . GLY A 1 169 ? -24.096 -0.257 54.517 1.00 93.06 169 GLY A O 1
ATOM 1292 N N . SER A 1 170 ? -21.852 -0.244 54.669 1.00 91.56 170 SER A N 1
ATOM 1293 C CA . SER A 1 170 ? -21.763 0.415 55.977 1.00 91.56 170 SER A CA 1
ATOM 1294 C C . SER A 1 170 ? -20.490 1.255 56.097 1.00 91.56 170 SER A C 1
ATOM 1296 O O . SER A 1 170 ? -19.470 0.930 55.497 1.00 91.56 170 SER A O 1
ATOM 1298 N N . SER A 1 171 ? -20.526 2.305 56.923 1.00 90.88 171 SER A N 1
ATOM 1299 C CA . SER A 1 171 ? -19.321 3.038 57.350 1.00 90.88 171 SER A CA 1
ATOM 1300 C C . SER A 1 171 ? -18.461 2.257 58.349 1.00 90.88 171 SER A C 1
ATOM 1302 O O . SER A 1 171 ? -17.321 2.633 58.611 1.00 90.88 171 SER A O 1
ATOM 1304 N N . GLU A 1 172 ? -19.016 1.186 58.916 1.00 90.69 172 GLU A N 1
ATOM 1305 C CA . GLU A 1 172 ? -18.306 0.231 59.764 1.00 90.69 172 GLU A CA 1
ATOM 1306 C C . GLU A 1 172 ? -17.701 -0.897 58.913 1.00 90.69 172 GLU A C 1
ATOM 1308 O O . GLU A 1 172 ? -18.244 -1.253 57.861 1.00 90.69 172 GLU A O 1
ATOM 1313 N N . ILE A 1 173 ? -16.617 -1.502 59.406 1.00 91.12 173 ILE A N 1
ATOM 1314 C CA . ILE A 1 173 ? -16.020 -2.701 58.807 1.00 91.12 173 ILE A CA 1
ATOM 1315 C C . ILE A 1 173 ? -16.905 -3.908 59.146 1.00 91.12 173 ILE A C 1
ATOM 1317 O O . ILE A 1 173 ? -16.848 -4.449 60.250 1.00 91.12 173 ILE A O 1
ATOM 1321 N N . ASN A 1 174 ? -17.741 -4.300 58.185 1.00 92.62 174 ASN A N 1
ATOM 1322 C CA . ASN A 1 174 ? -18.645 -5.448 58.239 1.00 92.62 174 ASN A CA 1
ATOM 1323 C C . ASN A 1 174 ? -18.401 -6.361 57.027 1.00 92.62 174 ASN A C 1
ATOM 1325 O O . ASN A 1 174 ? -17.861 -5.923 56.014 1.00 92.62 174 ASN A O 1
ATOM 1329 N N . THR A 1 175 ? -18.885 -7.602 57.090 1.00 93.50 175 THR A N 1
ATOM 1330 C CA . THR A 1 175 ? -19.005 -8.474 55.911 1.00 93.50 175 THR A CA 1
ATOM 1331 C C . THR A 1 175 ? -20.461 -8.508 55.462 1.00 93.50 175 THR A C 1
ATOM 1333 O O . THR A 1 175 ? -21.366 -8.696 56.278 1.00 93.50 175 THR A O 1
ATOM 1336 N N . ILE A 1 176 ? -20.687 -8.322 54.165 1.00 96.62 176 ILE A N 1
ATOM 1337 C CA . ILE A 1 176 ? -22.007 -8.276 53.540 1.00 96.62 176 ILE A CA 1
ATOM 1338 C C . ILE A 1 176 ? -22.039 -9.259 52.374 1.00 96.62 176 ILE A C 1
ATOM 1340 O O . ILE A 1 176 ? -21.148 -9.249 51.524 1.00 96.62 176 ILE A O 1
ATOM 1344 N N . LYS A 1 177 ? -23.084 -10.087 52.317 1.00 97.56 177 LYS A N 1
ATOM 1345 C CA . LYS A 1 177 ? -23.259 -11.105 51.279 1.00 97.56 177 LYS A CA 1
ATOM 1346 C C . LYS A 1 177 ? -24.642 -11.064 50.639 1.00 97.56 177 LYS A C 1
ATOM 1348 O O . LYS A 1 177 ? -25.658 -10.915 51.320 1.00 97.56 177 LYS A O 1
ATOM 1353 N N . MET A 1 178 ? -24.666 -11.252 49.327 1.00 98.19 178 MET A N 1
ATOM 1354 C CA . MET A 1 178 ? -25.850 -11.612 48.554 1.00 98.19 178 MET A CA 1
ATOM 1355 C C . MET A 1 178 ? -25.507 -12.856 47.736 1.00 98.19 178 MET A C 1
ATOM 1357 O O . MET A 1 178 ? -24.570 -12.817 46.947 1.00 98.19 178 MET A O 1
ATOM 1361 N N . GLU A 1 179 ? -26.222 -13.957 47.950 1.00 97.81 179 GLU A N 1
ATOM 1362 C CA . GLU A 1 179 ? -25.940 -15.254 47.318 1.00 97.81 179 GLU A CA 1
ATOM 1363 C C . GLU A 1 179 ? -27.243 -15.759 46.657 1.00 97.81 179 GLU A C 1
ATOM 1365 O O . GLU A 1 179 ? -28.220 -16.030 47.358 1.00 97.81 179 GLU A O 1
ATOM 1370 N N . ASN A 1 180 ? -27.311 -15.857 45.323 1.00 97.50 180 ASN A N 1
ATOM 1371 C CA . ASN A 1 180 ? -28.531 -16.262 44.594 1.00 97.50 180 ASN A CA 1
ATOM 1372 C C . ASN A 1 180 ? -29.764 -15.382 44.942 1.00 97.50 180 ASN A C 1
ATOM 1374 O O . ASN A 1 180 ? -30.822 -15.856 45.363 1.00 97.50 180 ASN A O 1
ATOM 1378 N N . VAL A 1 181 ? -29.616 -14.056 44.821 1.00 97.81 181 VAL A N 1
ATOM 1379 C CA . VAL A 1 181 ? -30.680 -13.068 45.092 1.00 97.81 181 VAL A CA 1
ATOM 1380 C C . VAL A 1 181 ? -31.202 -12.474 43.783 1.00 97.81 181 VAL A C 1
ATOM 1382 O O . VAL A 1 181 ? -30.426 -11.986 42.965 1.00 97.81 181 VAL A O 1
ATOM 1385 N N . THR A 1 182 ? -32.523 -12.449 43.590 1.00 95.94 182 THR A N 1
ATOM 1386 C CA . THR A 1 182 ? -33.145 -11.753 42.448 1.00 95.94 182 THR A CA 1
ATOM 1387 C C . THR A 1 182 ? -33.605 -10.359 42.867 1.00 95.94 182 THR A C 1
ATOM 1389 O O . THR A 1 182 ? -34.521 -10.221 43.674 1.00 95.94 182 THR A O 1
ATOM 1392 N N . VAL A 1 183 ? -33.004 -9.314 42.302 1.00 92.75 183 VAL A N 1
ATOM 1393 C CA . VAL A 1 183 ? -33.387 -7.907 42.496 1.00 92.75 183 VAL A CA 1
ATOM 1394 C C . VAL A 1 183 ? -34.218 -7.469 41.290 1.00 92.75 183 VAL A C 1
ATOM 1396 O O . VAL A 1 183 ? -33.673 -7.204 40.220 1.00 92.75 183 VAL A O 1
ATOM 1399 N N . ASN A 1 184 ? -35.542 -7.420 41.448 1.00 88.38 184 ASN A N 1
ATOM 1400 C CA . ASN A 1 184 ? -36.488 -7.185 40.355 1.00 88.38 184 ASN A CA 1
ATOM 1401 C C . ASN A 1 184 ? -36.990 -5.727 40.350 1.00 88.38 184 ASN A C 1
ATOM 1403 O O . ASN A 1 184 ? -37.660 -5.293 41.288 1.00 88.38 184 ASN A O 1
ATOM 1407 N N . PHE A 1 185 ? -36.662 -4.966 39.302 1.00 79.12 185 PHE A N 1
ATOM 1408 C CA . PHE A 1 185 ? -36.988 -3.544 39.148 1.00 79.12 185 PHE A CA 1
ATOM 1409 C C . PHE A 1 185 ? -37.976 -3.311 37.995 1.00 79.12 185 PHE A C 1
ATOM 1411 O O . PHE A 1 185 ? -37.847 -3.884 36.914 1.00 79.12 185 PHE A O 1
ATOM 1418 N N . ASP A 1 186 ? -38.966 -2.447 38.227 1.00 72.44 186 ASP A N 1
ATOM 1419 C CA . ASP A 1 186 ? -39.972 -2.075 37.230 1.00 72.44 186 ASP A CA 1
ATOM 1420 C C . ASP A 1 186 ? -39.440 -0.945 36.329 1.00 72.44 186 ASP A C 1
ATOM 1422 O O . ASP A 1 186 ? -39.167 0.161 36.798 1.00 72.44 186 ASP A O 1
ATOM 1426 N N . VAL A 1 187 ? -39.353 -1.208 35.021 1.00 64.38 187 VAL A N 1
ATOM 1427 C CA . VAL A 1 187 ? -38.900 -0.264 33.980 1.00 64.38 187 VAL A CA 1
ATOM 1428 C C . VAL A 1 187 ? -39.693 1.057 33.950 1.00 64.38 187 VAL A C 1
ATOM 1430 O O . VAL A 1 187 ? -39.218 2.067 33.429 1.00 64.38 187 VAL A O 1
ATOM 1433 N N . ASN A 1 188 ? -40.899 1.085 34.530 1.00 61.97 188 ASN A N 1
ATOM 1434 C CA . ASN A 1 188 ? -41.729 2.286 34.653 1.00 61.97 188 ASN A CA 1
ATOM 1435 C C . ASN A 1 188 ? -41.286 3.223 35.801 1.00 61.97 188 ASN A C 1
ATOM 1437 O O . ASN A 1 188 ? -41.852 4.311 35.953 1.00 61.97 188 ASN A O 1
ATOM 1441 N N . ILE A 1 189 ? -40.293 2.843 36.617 1.00 61.50 189 ILE A N 1
ATOM 1442 C CA . ILE A 1 189 ? -39.724 3.701 37.667 1.00 61.50 189 ILE A CA 1
ATOM 1443 C C . ILE A 1 189 ? -38.710 4.669 37.044 1.00 61.50 189 ILE A C 1
ATOM 1445 O O . ILE A 1 189 ? -37.494 4.478 37.070 1.00 61.50 189 ILE A O 1
ATOM 1449 N N . HIS A 1 190 ? -39.236 5.758 36.495 1.00 53.84 190 HIS A N 1
ATOM 1450 C CA . HIS A 1 190 ? -38.436 6.910 36.098 1.00 53.84 190 HIS A CA 1
ATOM 1451 C C . HIS A 1 190 ? -37.732 7.529 37.323 1.00 53.84 190 HIS A C 1
ATOM 1453 O O . HIS A 1 190 ? -38.351 7.714 38.371 1.00 53.84 190 HIS A O 1
ATOM 1459 N N . ASP A 1 191 ? -36.453 7.879 37.157 1.00 58.97 191 ASP A N 1
ATOM 1460 C CA . ASP A 1 191 ? -35.579 8.527 38.152 1.00 58.97 191 ASP A CA 1
ATOM 1461 C C . ASP A 1 191 ? -35.110 7.668 39.361 1.00 58.97 191 ASP A C 1
ATOM 1463 O O . ASP A 1 191 ? -34.859 8.202 40.448 1.00 58.97 191 ASP A O 1
ATOM 1467 N N . ALA A 1 192 ? -34.916 6.350 39.186 1.00 59.75 192 ALA A N 1
ATOM 1468 C CA . ALA A 1 192 ? -34.338 5.468 40.214 1.00 59.75 192 ALA A CA 1
ATOM 1469 C C . ALA A 1 192 ? -33.355 4.401 39.686 1.00 59.75 192 ALA A C 1
ATOM 1471 O O . ALA A 1 192 ? -33.479 3.911 38.566 1.00 59.75 192 ALA A O 1
ATOM 1472 N N . GLY A 1 193 ? -32.428 3.976 40.554 1.00 69.25 193 GLY A N 1
ATOM 1473 C CA . GLY A 1 193 ? -31.632 2.752 40.395 1.00 69.25 193 GLY A CA 1
ATOM 1474 C C . GLY A 1 193 ? -32.109 1.647 41.334 1.00 69.25 193 GLY A C 1
ATOM 1475 O O . GLY A 1 193 ? -32.499 1.958 42.461 1.00 69.25 193 GLY A O 1
ATOM 1476 N N . ALA A 1 194 ? -32.070 0.383 40.909 1.00 76.56 194 ALA A N 1
ATOM 1477 C CA . ALA A 1 194 ? -32.640 -0.738 41.661 1.00 76.56 194 ALA A CA 1
ATOM 1478 C C . ALA A 1 194 ? -31.978 -0.915 43.041 1.00 76.56 194 ALA A C 1
ATOM 1480 O O . ALA A 1 194 ? -32.659 -0.885 44.073 1.00 76.56 194 ALA A O 1
ATOM 1481 N N . ALA A 1 195 ? -30.645 -0.999 43.056 1.00 83.75 195 ALA A N 1
ATOM 1482 C CA . ALA A 1 195 ? -29.831 -1.066 44.265 1.00 83.75 195 ALA A CA 1
ATOM 1483 C C . ALA A 1 195 ? -28.836 0.108 44.368 1.00 83.75 195 ALA A C 1
ATOM 1485 O O . ALA A 1 195 ? -28.434 0.701 43.365 1.00 83.75 195 ALA A O 1
ATOM 1486 N N . LEU A 1 196 ? -28.439 0.444 45.599 1.00 87.38 196 LEU A N 1
ATOM 1487 C CA . LEU A 1 196 ? -27.596 1.600 45.915 1.00 87.38 196 LEU A CA 1
ATOM 1488 C C . LEU A 1 196 ? -26.593 1.290 47.037 1.00 87.38 196 LEU A C 1
ATOM 1490 O O . LEU A 1 196 ? -26.982 1.099 48.188 1.00 87.38 196 LEU A O 1
ATOM 1494 N N . VAL A 1 197 ? -25.295 1.313 46.744 1.00 86.00 197 VAL A N 1
ATOM 1495 C CA . VAL A 1 197 ? -24.255 1.304 47.786 1.00 86.00 197 VAL A CA 1
ATOM 1496 C C . VAL A 1 197 ? -24.311 2.623 48.569 1.00 86.00 197 VAL A C 1
ATOM 1498 O O . VAL A 1 197 ? -24.494 3.688 47.974 1.00 86.00 197 VAL A O 1
ATOM 1501 N N . VAL A 1 198 ? -24.146 2.594 49.893 1.00 85.31 198 VAL A N 1
ATOM 1502 C CA . VAL A 1 198 ? -23.997 3.807 50.720 1.00 85.31 198 VAL A CA 1
ATOM 1503 C C . VAL A 1 198 ? -22.600 4.428 50.572 1.00 85.31 198 VAL A C 1
ATOM 1505 O O . VAL A 1 198 ? -21.607 3.726 50.433 1.00 85.31 198 VAL A O 1
ATOM 1508 N N . GLY A 1 199 ? -22.505 5.760 50.603 1.00 84.31 199 GLY A N 1
ATOM 1509 C CA . GLY A 1 199 ? -21.211 6.450 50.518 1.00 84.31 199 GLY A CA 1
ATOM 1510 C C . GLY A 1 199 ? -20.392 6.348 51.806 1.00 84.31 199 GLY A C 1
ATOM 1511 O O . GLY A 1 199 ? -20.950 6.446 52.899 1.00 84.31 199 GLY A O 1
ATOM 1512 N N . GLY A 1 200 ? -19.075 6.199 51.658 1.00 84.31 200 GLY A N 1
ATOM 1513 C CA . GLY A 1 200 ? -18.142 5.918 52.748 1.00 84.31 200 GLY A CA 1
ATOM 1514 C C . GLY A 1 200 ? -18.153 4.449 53.172 1.00 84.31 200 GLY A C 1
ATOM 1515 O O . GLY A 1 200 ? -18.065 4.176 54.366 1.00 84.31 200 GLY A O 1
ATOM 1516 N N . ASN A 1 201 ? -18.336 3.517 52.228 1.00 88.31 201 ASN A N 1
ATOM 1517 C CA . ASN A 1 201 ? -18.392 2.088 52.533 1.00 88.31 201 ASN A CA 1
ATOM 1518 C C . ASN A 1 201 ? -17.018 1.531 52.952 1.00 88.31 201 ASN A C 1
ATOM 1520 O O . ASN A 1 201 ? -16.076 1.566 52.166 1.00 88.31 201 ASN A O 1
ATOM 1524 N N . ASN A 1 202 ? -16.951 0.958 54.154 1.00 89.81 202 ASN A N 1
ATOM 1525 C CA . ASN A 1 202 ? -15.801 0.230 54.704 1.00 89.81 202 ASN A CA 1
ATOM 1526 C C . ASN A 1 202 ? -16.087 -1.278 54.854 1.00 89.81 202 ASN A C 1
ATOM 1528 O O . ASN A 1 202 ? -15.347 -1.987 55.527 1.00 89.81 202 ASN A O 1
ATOM 1532 N N . SER A 1 203 ? -17.199 -1.772 54.299 1.00 91.38 203 SER A N 1
ATOM 1533 C CA . SER A 1 203 ? -17.582 -3.186 54.372 1.00 91.38 203 SER A CA 1
ATOM 1534 C C . SER A 1 203 ? -17.064 -3.987 53.178 1.00 91.38 203 SER A C 1
ATOM 1536 O O . SER A 1 203 ? -17.112 -3.500 52.047 1.00 91.38 203 SER A O 1
ATOM 1538 N N . ASP A 1 204 ? -16.678 -5.238 53.424 1.00 92.19 204 ASP A N 1
ATOM 1539 C CA . ASP A 1 204 ? -16.453 -6.244 52.385 1.00 92.19 204 ASP A CA 1
ATOM 1540 C C . ASP A 1 204 ? -17.805 -6.697 51.823 1.00 92.19 204 ASP A C 1
ATOM 1542 O O . ASP A 1 204 ? -18.614 -7.292 52.542 1.00 92.19 204 ASP A O 1
ATOM 1546 N N . ILE A 1 205 ? -18.066 -6.418 50.545 1.00 94.56 205 ILE A N 1
ATOM 1547 C CA . ILE A 1 205 ? -19.332 -6.739 49.876 1.00 94.56 205 ILE A CA 1
ATOM 1548 C C . ILE A 1 205 ? -19.097 -7.826 48.824 1.00 94.56 205 ILE A C 1
ATOM 1550 O O . ILE A 1 205 ? -18.433 -7.604 47.814 1.00 94.56 205 ILE A O 1
ATOM 1554 N N . THR A 1 206 ? -19.676 -9.007 49.045 1.00 96.44 206 THR A N 1
ATOM 1555 C CA . THR A 1 206 ? -19.704 -10.111 48.073 1.00 96.44 206 THR A CA 1
ATOM 1556 C C . THR A 1 206 ? -21.110 -10.266 47.497 1.00 96.44 206 THR A C 1
ATOM 1558 O O . THR A 1 206 ? -22.080 -10.356 48.252 1.00 96.44 206 THR A O 1
ATOM 1561 N N . ILE A 1 207 ? -21.234 -10.320 46.173 1.00 97.12 207 ILE A N 1
ATOM 1562 C CA . ILE A 1 207 ? -22.496 -10.562 45.468 1.00 97.12 207 ILE A CA 1
ATOM 1563 C C . ILE A 1 207 ? -22.254 -11.683 44.449 1.00 97.12 207 ILE A C 1
ATOM 1565 O O . ILE A 1 207 ? -21.485 -11.505 43.503 1.00 97.12 207 ILE A O 1
ATOM 1569 N N . ASN A 1 208 ? -22.883 -12.837 44.671 1.00 97.81 208 ASN A N 1
ATOM 1570 C CA . ASN A 1 208 ? -22.699 -14.066 43.901 1.00 97.81 208 ASN A CA 1
ATOM 1571 C C . ASN A 1 208 ? -24.034 -14.585 43.359 1.00 97.81 208 ASN A C 1
ATOM 1573 O O . ASN A 1 208 ? -25.042 -14.547 44.070 1.00 97.81 208 ASN A O 1
ATOM 1577 N N . ASP A 1 209 ? -24.035 -15.132 42.142 1.00 97.62 209 ASP A N 1
ATOM 1578 C CA . ASP A 1 209 ? -25.184 -15.822 41.526 1.00 97.62 209 ASP A CA 1
ATOM 1579 C C . ASP A 1 209 ? -26.485 -14.979 41.459 1.00 97.62 209 ASP A C 1
ATOM 1581 O O . ASP A 1 209 ? -27.584 -15.513 41.305 1.00 97.62 209 ASP A O 1
ATOM 1585 N N . CYS A 1 210 ? -26.404 -13.653 41.617 1.00 97.19 210 CYS A N 1
ATOM 1586 C CA . CYS A 1 210 ? -27.566 -12.770 41.717 1.00 97.19 210 CYS A CA 1
ATOM 1587 C C . CYS A 1 210 ? -28.072 -12.307 40.344 1.00 97.19 210 CYS A C 1
ATOM 1589 O O . CYS A 1 210 ? -27.299 -12.080 39.415 1.00 97.19 210 CYS A O 1
ATOM 1591 N N . LEU A 1 211 ? -29.384 -12.079 40.242 1.00 95.06 211 LEU A N 1
ATOM 1592 C CA . LEU A 1 211 ? -30.050 -11.565 39.044 1.00 95.06 211 LEU A CA 1
ATOM 1593 C C . LEU A 1 211 ? -30.569 -10.143 39.292 1.00 95.06 211 LEU A C 1
ATOM 1595 O O . LEU A 1 211 ? -31.558 -9.953 39.998 1.00 95.06 211 LEU A O 1
ATOM 1599 N N . PHE A 1 212 ? -29.940 -9.142 38.678 1.00 92.19 212 PHE A N 1
ATOM 1600 C CA . PHE A 1 212 ? -30.423 -7.759 38.647 1.00 92.19 212 PHE A CA 1
ATOM 1601 C C . PHE A 1 212 ? -31.272 -7.555 37.391 1.00 92.19 212 PHE A C 1
ATOM 1603 O O . PHE A 1 212 ? -30.743 -7.478 36.280 1.00 92.19 212 PHE A O 1
ATOM 1610 N N . LYS A 1 213 ? -32.594 -7.478 37.565 1.00 88.00 213 LYS A N 1
ATOM 1611 C CA . LYS A 1 213 ? -33.572 -7.522 36.472 1.00 88.00 213 LYS A CA 1
ATOM 1612 C C . LYS A 1 213 ? -34.291 -6.188 36.271 1.00 88.00 213 LYS A C 1
ATOM 1614 O O . LYS A 1 213 ? -34.718 -5.572 37.243 1.00 88.00 213 LYS A O 1
ATOM 1619 N N . ASN A 1 214 ? -34.474 -5.777 35.017 1.00 81.06 214 ASN A N 1
ATOM 1620 C CA . ASN A 1 214 ? -35.239 -4.585 34.631 1.00 81.06 214 ASN A CA 1
ATOM 1621 C C . ASN A 1 214 ? -36.050 -4.869 33.351 1.00 81.06 214 ASN A C 1
ATOM 1623 O O . ASN A 1 214 ? -35.569 -4.664 32.233 1.00 81.06 214 ASN A O 1
ATOM 1627 N N . ASP A 1 215 ? -37.258 -5.415 33.531 1.00 67.88 215 ASP A N 1
ATOM 1628 C CA . ASP A 1 215 ? -38.078 -6.004 32.460 1.00 67.88 215 ASP A CA 1
ATOM 1629 C C . ASP A 1 215 ? -38.588 -4.967 31.442 1.00 67.88 215 ASP A C 1
ATOM 1631 O O . ASP A 1 215 ? -39.603 -4.296 31.640 1.00 67.88 215 ASP A O 1
ATOM 1635 N N . ALA A 1 216 ? -37.919 -4.901 30.291 1.00 56.84 216 ALA A N 1
ATOM 1636 C CA . ALA A 1 216 ? -38.385 -4.177 29.116 1.00 56.84 216 ALA A CA 1
ATOM 1637 C C . ALA A 1 216 ? -39.606 -4.856 28.466 1.00 56.84 216 ALA A C 1
ATOM 1639 O O . ALA A 1 216 ? -39.607 -6.059 28.201 1.00 56.84 216 ALA A O 1
ATOM 1640 N N . VAL A 1 217 ? -40.631 -4.073 28.114 1.00 48.47 217 VAL A N 1
ATOM 1641 C CA . VAL A 1 217 ? -41.777 -4.571 27.335 1.00 48.47 217 VAL A CA 1
ATOM 1642 C C . VAL A 1 217 ? -41.519 -4.370 25.833 1.00 48.47 217 VAL A C 1
ATOM 1644 O O . VAL A 1 217 ? -41.866 -3.331 25.268 1.00 48.47 217 VAL A O 1
ATOM 1647 N N . ASN A 1 218 ? -41.003 -5.430 25.198 1.00 41.53 218 ASN A N 1
ATOM 1648 C CA . ASN A 1 218 ? -40.601 -5.577 23.783 1.00 41.53 218 ASN A CA 1
ATOM 1649 C C . ASN A 1 218 ? -39.203 -5.041 23.405 1.00 41.53 218 ASN A C 1
ATOM 1651 O O . ASN A 1 218 ? -38.597 -4.237 24.109 1.00 41.53 218 ASN A O 1
ATOM 1655 N N . ASP A 1 219 ? -38.738 -5.509 22.243 1.00 45.88 219 ASP A N 1
ATOM 1656 C CA . ASP A 1 219 ? -37.339 -5.667 21.800 1.00 45.88 219 ASP A CA 1
ATOM 1657 C C . ASP A 1 219 ? -36.534 -4.381 21.495 1.00 45.88 219 ASP A C 1
ATOM 1659 O O . ASP A 1 219 ? -35.519 -4.436 20.808 1.00 45.88 219 ASP A O 1
ATOM 1663 N N . SER A 1 220 ? -36.963 -3.216 21.988 1.00 49.47 220 SER A N 1
ATOM 1664 C CA . SER A 1 220 ? -36.171 -1.975 21.970 1.00 49.47 220 SER A CA 1
ATOM 1665 C C . SER A 1 220 ? -36.809 -0.924 22.885 1.00 49.47 220 SER A C 1
ATOM 1667 O O . SER A 1 220 ? -37.898 -0.424 22.580 1.00 49.47 220 SER A O 1
ATOM 1669 N N . VAL A 1 221 ? -36.147 -0.539 23.985 1.00 51.56 221 VAL A N 1
ATOM 1670 C CA . VAL A 1 221 ? -36.651 0.549 24.844 1.00 51.56 221 VAL A CA 1
ATOM 1671 C C . VAL A 1 221 ? -36.183 1.893 24.305 1.00 51.56 221 VAL A C 1
ATOM 1673 O O . VAL A 1 221 ? -35.010 2.249 24.403 1.00 51.56 221 VAL A O 1
ATOM 1676 N N . ASN A 1 222 ? -37.129 2.655 23.762 1.00 51.19 222 ASN A N 1
ATOM 1677 C CA . ASN A 1 222 ? -36.915 4.037 23.359 1.00 51.19 222 ASN A CA 1
ATOM 1678 C C . ASN A 1 222 ? -37.229 4.951 24.561 1.00 51.19 222 ASN A C 1
ATOM 1680 O O . ASN A 1 222 ? -38.398 5.131 24.910 1.00 51.19 222 ASN A O 1
ATOM 1684 N N . GLY A 1 223 ? -36.195 5.485 25.224 1.00 49.62 223 GLY A N 1
ATOM 1685 C CA . GLY A 1 223 ? -36.355 6.400 26.361 1.00 49.62 223 GLY A CA 1
ATOM 1686 C C . GLY A 1 223 ? -36.224 5.791 27.758 1.00 49.62 223 GLY A C 1
ATOM 1687 O O . GLY A 1 223 ? -37.008 6.126 28.647 1.00 49.62 223 GLY A O 1
ATOM 1688 N N . ALA A 1 224 ? -35.191 4.975 27.990 1.00 56.41 224 ALA A N 1
ATOM 1689 C CA . ALA A 1 224 ? -34.679 4.794 29.352 1.00 56.41 224 ALA A CA 1
ATOM 1690 C C . ALA A 1 224 ? -34.214 6.154 29.922 1.00 56.41 224 ALA A C 1
ATOM 1692 O O . ALA A 1 224 ? -33.687 6.995 29.188 1.00 56.41 224 ALA A O 1
ATOM 1693 N N . THR A 1 225 ? -34.430 6.400 31.219 1.00 57.53 225 THR A N 1
ATOM 1694 C CA . THR A 1 225 ? -34.140 7.702 31.852 1.00 57.53 225 THR A CA 1
ATOM 1695 C C . THR A 1 225 ? -32.683 7.848 32.296 1.00 57.53 225 THR A C 1
ATOM 1697 O O . THR A 1 225 ? -32.049 6.859 32.670 1.00 57.53 225 THR A O 1
ATOM 1700 N N . GLU A 1 226 ? -32.201 9.099 32.360 1.00 56.62 226 GLU A N 1
ATOM 1701 C CA . GLU A 1 226 ? -30.844 9.536 32.772 1.00 56.62 226 GLU A CA 1
ATOM 1702 C C . GLU A 1 226 ? -30.328 8.883 34.079 1.00 56.62 226 GLU A C 1
ATOM 1704 O O . GLU A 1 226 ? -29.119 8.763 34.259 1.00 56.62 226 GLU A O 1
ATOM 1709 N N . TRP A 1 227 ? -31.220 8.399 34.953 1.00 60.66 227 TRP A N 1
ATOM 1710 C CA . TRP A 1 227 ? -30.905 7.856 36.285 1.00 60.66 227 TRP A CA 1
ATOM 1711 C C . TRP A 1 227 ? -31.275 6.371 36.486 1.00 60.66 227 TRP A C 1
ATOM 1713 O O . TRP A 1 227 ? -31.409 5.929 37.625 1.00 60.66 227 TRP A O 1
ATOM 1723 N N . SER A 1 228 ? -31.481 5.608 35.404 1.00 71.75 228 SER A N 1
ATOM 1724 C CA . SER A 1 228 ? -31.852 4.181 35.469 1.00 71.75 228 SER A CA 1
ATOM 1725 C C . SER A 1 228 ? -30.631 3.271 35.678 1.00 71.75 228 SER A C 1
ATOM 1727 O O . SER A 1 228 ? -29.819 3.084 34.767 1.00 71.75 228 SER A O 1
ATOM 1729 N N . TYR A 1 229 ? -30.501 2.690 36.878 1.00 78.50 229 TYR A N 1
ATOM 1730 C CA . TYR A 1 229 ? -29.304 1.934 37.283 1.00 78.50 229 TYR A CA 1
ATOM 1731 C C . TYR A 1 229 ? -29.574 0.517 37.799 1.00 78.50 229 TYR A C 1
ATOM 1733 O O . TYR A 1 229 ? -30.603 0.270 38.428 1.00 78.50 229 TYR A O 1
ATOM 1741 N N . GLY A 1 230 ? -28.610 -0.385 37.583 1.00 82.19 230 GLY A N 1
ATOM 1742 C CA . GLY A 1 230 ? -28.573 -1.717 38.200 1.00 82.19 230 GLY A CA 1
ATOM 1743 C C . GLY A 1 230 ? -28.199 -1.627 39.680 1.00 82.19 230 GLY A C 1
ATOM 1744 O O . GLY A 1 230 ? -29.069 -1.593 40.551 1.00 82.19 230 GLY A O 1
ATOM 1745 N N . LEU A 1 231 ? -26.900 -1.517 39.959 1.00 87.94 231 LEU A N 1
ATOM 1746 C CA . LEU A 1 231 ? -26.362 -1.236 41.289 1.00 87.94 231 LEU A CA 1
ATOM 1747 C C . LEU A 1 231 ? -25.516 0.039 41.231 1.00 87.94 231 LEU A C 1
ATOM 1749 O O . LEU A 1 231 ? -24.393 0.024 40.737 1.00 87.94 231 LEU A O 1
ATOM 1753 N N . TYR A 1 232 ? -26.042 1.148 41.754 1.00 85.06 232 TYR A N 1
ATOM 1754 C CA . TYR A 1 232 ? -25.279 2.393 41.829 1.00 85.06 232 TYR A CA 1
ATOM 1755 C C . TYR A 1 232 ? -24.238 2.322 42.948 1.00 85.06 232 TYR A C 1
ATOM 1757 O O . TYR A 1 232 ? -24.596 2.102 44.108 1.00 85.06 232 TYR A O 1
ATOM 1765 N N . MET A 1 233 ? -22.967 2.572 42.630 1.00 81.38 233 MET A N 1
ATOM 1766 C CA . MET A 1 233 ? -21.876 2.529 43.602 1.00 81.38 233 MET A CA 1
ATOM 1767 C C . MET A 1 233 ? -21.513 3.956 44.044 1.00 81.38 233 MET A C 1
ATOM 1769 O O . MET A 1 233 ? -20.978 4.759 43.283 1.00 81.38 233 MET A O 1
ATOM 1773 N N . ASN A 1 234 ? -21.850 4.316 45.289 1.00 77.56 234 ASN A N 1
ATOM 1774 C CA . ASN A 1 234 ? -21.272 5.504 45.924 1.00 77.56 234 ASN A CA 1
ATOM 1775 C C . ASN A 1 234 ? -19.824 5.226 46.348 1.00 77.56 234 ASN A C 1
ATOM 1777 O O . ASN A 1 234 ? -19.425 4.074 46.484 1.00 77.56 234 ASN A O 1
ATOM 1781 N N . GLY A 1 235 ? -19.067 6.298 46.599 1.00 70.94 235 GLY A N 1
ATOM 1782 C CA . GLY A 1 235 ? -17.647 6.209 46.936 1.00 70.94 235 GLY A CA 1
ATOM 1783 C C . GLY A 1 235 ? -17.340 5.297 48.131 1.00 70.94 235 GLY A C 1
ATOM 1784 O O . GLY A 1 235 ? -17.886 5.501 49.219 1.00 70.94 235 GLY A O 1
ATOM 1785 N N . GLN A 1 236 ? -16.430 4.347 47.919 1.00 77.38 236 GLN A N 1
ATOM 1786 C CA . GLN A 1 236 ? -15.744 3.543 48.935 1.00 77.38 236 GLN A CA 1
ATOM 1787 C C . GLN A 1 236 ? -15.024 4.429 49.972 1.00 77.38 236 GLN A C 1
ATOM 1789 O O . GLN A 1 236 ? -14.607 5.545 49.647 1.00 77.38 236 GLN A O 1
ATOM 1794 N N . GLY A 1 237 ? -14.867 3.926 51.198 1.00 78.38 237 GLY A N 1
ATOM 1795 C CA . GLY A 1 237 ? -13.825 4.357 52.136 1.00 78.38 237 GLY A CA 1
ATOM 1796 C C . GLY A 1 237 ? -12.533 3.545 51.961 1.00 78.38 237 GLY A C 1
ATOM 1797 O O . GLY A 1 237 ? -12.382 2.823 50.977 1.00 78.38 237 GLY A O 1
ATOM 1798 N N . ASP A 1 238 ? -11.596 3.667 52.901 1.00 78.81 238 ASP A N 1
ATOM 1799 C CA . ASP A 1 238 ? -10.244 3.104 52.748 1.00 78.81 238 ASP A CA 1
ATOM 1800 C C . ASP A 1 238 ? -10.190 1.573 52.955 1.00 78.81 238 ASP A C 1
ATOM 1802 O O . ASP A 1 238 ? -9.334 0.910 52.373 1.00 78.81 238 ASP A O 1
ATOM 1806 N N . ASP A 1 239 ? -11.113 1.010 53.748 1.00 80.31 239 ASP A N 1
ATOM 1807 C CA . ASP A 1 239 ? -11.136 -0.417 54.128 1.00 80.31 239 ASP A CA 1
ATOM 1808 C C . ASP A 1 239 ? -12.131 -1.271 53.304 1.00 80.31 239 ASP A C 1
ATOM 1810 O O . ASP A 1 239 ? -12.212 -2.481 53.495 1.00 80.31 239 ASP A O 1
ATOM 1814 N N . GLY A 1 240 ? -12.937 -0.668 52.420 1.00 82.31 240 GLY A N 1
ATOM 1815 C CA . GLY A 1 240 ? -14.021 -1.370 51.718 1.00 82.31 240 GLY A CA 1
ATOM 1816 C C . GLY A 1 240 ? -13.574 -2.153 50.476 1.00 82.31 240 GLY A C 1
ATOM 1817 O O . GLY A 1 240 ? -12.729 -1.690 49.703 1.00 82.31 240 GLY A O 1
ATOM 1818 N N . SER A 1 241 ? -14.230 -3.287 50.200 1.00 88.62 241 SER A N 1
ATOM 1819 C CA . SER A 1 241 ? -13.994 -4.102 48.996 1.00 88.62 241 SER A CA 1
ATOM 1820 C C . SER A 1 241 ? -15.292 -4.561 48.315 1.00 88.62 241 SER A C 1
ATOM 1822 O O . SER A 1 241 ? -16.355 -4.622 48.939 1.00 88.62 241 SER A O 1
ATOM 1824 N N . PHE A 1 242 ? -15.208 -4.885 47.020 1.00 90.50 242 PHE A N 1
ATOM 1825 C CA . PHE A 1 242 ? -16.305 -5.480 46.250 1.00 90.50 242 PHE A CA 1
ATOM 1826 C C . PHE A 1 242 ? -15.857 -6.731 45.495 1.00 90.50 242 PHE A C 1
ATOM 1828 O O . PHE A 1 242 ? -14.826 -6.723 44.825 1.00 90.50 242 PHE A O 1
ATOM 1835 N N . THR A 1 243 ? -16.677 -7.779 45.529 1.00 94.44 243 THR A N 1
ATOM 1836 C CA . THR A 1 243 ? -16.560 -8.953 44.653 1.00 94.44 243 THR A CA 1
ATOM 1837 C C . THR A 1 243 ? -17.918 -9.284 44.046 1.00 94.44 243 THR A C 1
ATOM 1839 O O . THR A 1 243 ? -18.885 -9.512 44.772 1.00 94.44 243 THR A O 1
ATOM 1842 N N . PHE A 1 244 ? -17.973 -9.328 42.717 1.00 94.81 244 PHE A N 1
ATOM 1843 C CA . PHE A 1 244 ? -19.127 -9.731 41.922 1.00 94.81 244 PHE A CA 1
ATOM 1844 C C . PHE A 1 244 ? -18.771 -11.006 41.153 1.00 94.81 244 PHE A C 1
ATOM 1846 O O . PHE A 1 244 ? -17.966 -10.918 40.224 1.00 94.81 244 PHE A O 1
ATOM 1853 N N . LYS A 1 245 ? -19.348 -12.164 41.506 1.00 97.56 245 LYS A N 1
ATOM 1854 C CA . LYS A 1 245 ? -19.115 -13.426 40.780 1.00 97.56 245 LYS A CA 1
ATOM 1855 C C . LYS A 1 245 ? -20.393 -14.024 40.182 1.00 97.56 245 LYS A C 1
ATOM 1857 O O . LYS A 1 245 ? -21.388 -14.171 40.884 1.00 97.56 245 LYS A O 1
ATOM 1862 N N . ASN A 1 246 ? -20.352 -14.419 38.907 1.00 97.38 246 ASN A N 1
ATOM 1863 C CA . ASN A 1 246 ? -21.419 -15.184 38.234 1.00 97.38 246 ASN A CA 1
ATOM 1864 C C . ASN A 1 246 ? -22.831 -14.541 38.306 1.00 97.38 246 ASN A C 1
ATOM 1866 O O . ASN A 1 246 ? -23.848 -15.232 38.315 1.00 97.38 246 ASN A O 1
ATOM 1870 N N . ASN A 1 247 ? -22.919 -13.208 38.386 1.00 96.44 247 ASN A N 1
ATOM 1871 C CA . ASN A 1 247 ? -24.197 -12.488 38.422 1.00 96.44 247 ASN A CA 1
ATOM 1872 C C . ASN A 1 247 ? -24.717 -12.196 37.010 1.00 96.44 247 ASN A C 1
ATOM 1874 O O . ASN A 1 247 ? -23.931 -11.987 36.087 1.00 96.44 247 ASN A O 1
ATOM 1878 N N . GLU A 1 248 ? -26.035 -12.065 36.851 1.00 94.31 248 GLU A N 1
ATOM 1879 C CA . GLU A 1 248 ? -26.656 -11.575 35.617 1.00 94.31 248 GLU A CA 1
ATOM 1880 C C . GLU A 1 248 ? -27.300 -10.190 35.826 1.00 94.31 248 GLU A C 1
ATOM 1882 O O . GLU A 1 248 ? -28.216 -10.021 36.629 1.00 94.31 248 GLU A O 1
ATOM 1887 N N . PHE A 1 249 ? -26.846 -9.190 35.068 1.00 90.75 249 PHE A N 1
ATOM 1888 C CA . PHE A 1 249 ? -27.452 -7.861 34.961 1.00 90.75 249 PHE A CA 1
ATOM 1889 C C . PHE A 1 249 ? -28.221 -7.787 33.639 1.00 90.75 249 PHE A C 1
ATOM 1891 O O . PHE A 1 249 ? -27.619 -7.594 32.585 1.00 90.75 249 PHE A O 1
ATOM 1898 N N . ASN A 1 250 ? -29.545 -7.952 33.678 1.00 87.25 250 ASN A N 1
ATOM 1899 C CA . ASN A 1 250 ? -30.380 -8.121 32.486 1.00 87.25 250 ASN A CA 1
ATOM 1900 C C . ASN A 1 250 ? -31.544 -7.120 32.462 1.00 87.25 250 ASN A C 1
ATOM 1902 O O . ASN A 1 250 ? -32.435 -7.156 33.316 1.00 87.25 250 ASN A O 1
ATOM 1906 N N . GLY A 1 251 ? -31.537 -6.225 31.472 1.00 79.56 251 GLY A N 1
ATOM 1907 C CA . GLY A 1 251 ? -32.656 -5.324 31.207 1.00 79.56 251 GLY A CA 1
ATOM 1908 C C . GLY A 1 251 ? -32.267 -3.953 30.659 1.00 79.56 251 GLY A C 1
ATOM 1909 O O . GLY A 1 251 ? -31.129 -3.707 30.262 1.00 79.56 251 GLY A O 1
ATOM 1910 N N . ALA A 1 252 ? -33.229 -3.029 30.667 1.00 74.56 252 ALA A N 1
ATOM 1911 C CA . ALA A 1 252 ? -33.092 -1.697 30.074 1.00 74.56 252 ALA A CA 1
ATOM 1912 C C . ALA A 1 252 ? -32.430 -0.664 31.014 1.00 74.56 252 ALA A C 1
ATOM 1914 O O . ALA A 1 252 ? -33.043 0.335 31.400 1.00 74.56 252 ALA A O 1
ATOM 1915 N N . PHE A 1 253 ? -31.184 -0.911 31.424 1.00 77.94 253 PHE A N 1
ATOM 1916 C CA . PHE A 1 253 ? -30.418 -0.008 32.295 1.00 77.94 253 PHE A CA 1
ATOM 1917 C C . PHE A 1 253 ? -29.653 1.058 31.494 1.00 77.94 253 PHE A C 1
ATOM 1919 O O . PHE A 1 253 ? -28.997 0.729 30.508 1.00 77.94 253 PHE A O 1
ATOM 1926 N N . ARG A 1 254 ? -29.617 2.319 31.951 1.00 74.88 254 ARG A N 1
ATOM 1927 C CA . ARG A 1 254 ? -28.654 3.298 31.413 1.00 74.88 254 ARG A CA 1
ATOM 1928 C C . ARG A 1 254 ? -27.230 3.009 31.887 1.00 74.88 254 ARG A C 1
ATOM 1930 O O . ARG A 1 254 ? -26.314 3.112 31.076 1.00 74.88 254 ARG A O 1
ATOM 1937 N N . THR A 1 255 ? -27.047 2.644 33.160 1.00 77.81 255 THR A N 1
ATOM 1938 C CA . THR A 1 255 ? -25.750 2.157 33.667 1.00 77.81 255 THR A CA 1
ATOM 1939 C C . THR A 1 255 ? -25.912 0.992 34.635 1.00 77.81 255 THR A C 1
ATOM 1941 O O . THR A 1 255 ? -26.694 1.071 35.580 1.00 77.81 255 THR A O 1
ATOM 1944 N N . MET A 1 256 ? -25.165 -0.092 34.433 1.00 84.81 256 MET A N 1
ATOM 1945 C CA . MET A 1 256 ? -25.251 -1.277 35.296 1.00 84.81 256 MET A CA 1
ATOM 1946 C C . MET A 1 256 ? -24.461 -1.092 36.599 1.00 84.81 256 MET A C 1
ATOM 1948 O O . MET A 1 256 ? -25.038 -1.276 37.671 1.00 84.81 256 MET A O 1
ATOM 1952 N N . LEU A 1 257 ? -23.203 -0.642 36.504 1.00 86.69 257 LEU A N 1
ATOM 1953 C CA . LEU A 1 257 ? -22.290 -0.364 37.622 1.00 86.69 257 LEU A CA 1
ATOM 1954 C C . LEU A 1 257 ? -21.646 1.038 37.485 1.00 86.69 257 LEU A C 1
ATOM 1956 O O . LEU A 1 257 ? -20.499 1.156 37.042 1.00 86.69 257 LEU A O 1
ATOM 1960 N N . PRO A 1 258 ? -22.370 2.133 37.796 1.00 81.31 258 PRO A N 1
ATOM 1961 C CA . PRO A 1 258 ? -21.819 3.485 37.757 1.00 81.31 258 PRO A CA 1
ATOM 1962 C C . PRO A 1 258 ? -20.978 3.835 38.995 1.00 81.31 258 PRO A C 1
ATOM 1964 O O . PRO A 1 258 ? -21.335 3.475 40.118 1.00 81.31 258 PRO A O 1
ATOM 1967 N N . ASN A 1 259 ? -19.953 4.669 38.781 1.00 77.44 259 ASN A N 1
ATOM 1968 C CA . ASN A 1 259 ? -19.144 5.351 39.803 1.00 77.44 259 ASN A CA 1
ATOM 1969 C C . ASN A 1 259 ? -18.349 4.413 40.749 1.00 77.44 259 ASN A C 1
ATOM 1971 O O . ASN A 1 259 ? -18.168 4.699 41.930 1.00 77.44 259 ASN A O 1
ATOM 1975 N N . ILE A 1 260 ? -17.817 3.306 40.226 1.00 79.25 260 ILE A N 1
ATOM 1976 C CA . ILE A 1 260 ? -17.039 2.330 41.007 1.00 79.25 260 ILE A CA 1
ATOM 1977 C C . ILE A 1 260 ? -15.680 2.904 41.465 1.00 79.25 260 ILE A C 1
ATOM 1979 O O . ILE A 1 260 ? -15.043 3.666 40.726 1.00 79.25 260 ILE A O 1
ATOM 1983 N N . ASN A 1 261 ? -15.211 2.544 42.666 1.00 79.81 261 ASN A N 1
ATOM 1984 C CA . ASN A 1 261 ? -13.863 2.872 43.151 1.00 79.81 261 ASN A CA 1
ATOM 1985 C C . ASN A 1 261 ? -13.343 1.904 44.228 1.00 79.81 261 ASN A C 1
ATOM 1987 O O . ASN A 1 261 ? -14.115 1.142 44.806 1.00 79.81 261 ASN A O 1
ATOM 1991 N N . GLY A 1 262 ? -12.037 1.976 44.512 1.00 79.38 262 GLY A N 1
ATOM 1992 C CA . GLY A 1 262 ? -11.356 1.076 45.448 1.00 79.38 262 GLY A CA 1
ATOM 1993 C C . GLY A 1 262 ? -11.006 -0.271 44.809 1.00 79.38 262 GLY A C 1
ATOM 1994 O O . GLY A 1 262 ? -10.800 -0.349 43.596 1.00 79.38 262 GLY A O 1
ATOM 1995 N N . THR A 1 263 ? -10.931 -1.322 45.626 1.00 84.56 263 THR A N 1
ATOM 1996 C CA . THR A 1 263 ? -10.660 -2.698 45.176 1.00 84.56 263 THR A CA 1
ATOM 1997 C C . THR A 1 263 ? -11.954 -3.372 44.717 1.00 84.56 263 THR A C 1
ATOM 1999 O O . THR A 1 263 ? -12.872 -3.561 45.523 1.00 84.56 263 THR A O 1
ATOM 2002 N N . VAL A 1 264 ? -12.035 -3.742 43.434 1.00 88.00 264 VAL A N 1
ATOM 2003 C CA . VAL A 1 264 ? -13.236 -4.336 42.820 1.00 88.00 264 VAL A CA 1
ATOM 2004 C C . VAL A 1 264 ? -12.873 -5.546 41.957 1.00 88.00 264 VAL A C 1
ATOM 2006 O O . VAL A 1 264 ? -12.109 -5.435 40.997 1.00 88.00 264 VAL A O 1
ATOM 2009 N N . ILE A 1 265 ? -13.475 -6.695 42.262 1.00 92.69 265 ILE A N 1
ATOM 2010 C CA . ILE A 1 265 ? -13.413 -7.915 41.447 1.00 92.69 265 ILE A CA 1
ATOM 2011 C C . ILE A 1 265 ? -14.760 -8.104 40.742 1.00 92.69 265 ILE A C 1
ATOM 2013 O O . ILE A 1 265 ? -15.810 -8.065 41.382 1.00 92.69 265 ILE A O 1
ATOM 2017 N N . ILE A 1 266 ? -14.725 -8.302 39.426 1.00 94.00 266 ILE A N 1
ATOM 2018 C CA . ILE A 1 266 ? -15.876 -8.531 38.548 1.00 94.00 266 ILE A CA 1
ATOM 2019 C C . ILE A 1 266 ? -15.546 -9.772 37.709 1.00 94.00 266 ILE A C 1
ATOM 2021 O O . ILE A 1 266 ? -14.816 -9.692 36.723 1.00 94.00 266 ILE A O 1
ATOM 2025 N N . GLU A 1 267 ? -16.026 -10.931 38.149 1.00 96.75 267 GLU A N 1
ATOM 2026 C CA . GLU A 1 267 ? -15.640 -12.256 37.655 1.00 96.75 267 GLU A CA 1
ATOM 2027 C C . GLU A 1 267 ? -16.851 -13.052 37.120 1.00 96.75 267 GLU A C 1
ATOM 2029 O O . GLU A 1 267 ? -17.882 -13.139 37.784 1.00 96.75 267 GLU A O 1
ATOM 2034 N N . ASP A 1 268 ? -16.750 -13.653 35.934 1.00 97.31 268 ASP A N 1
ATOM 2035 C CA . ASP A 1 268 ? -17.766 -14.554 35.344 1.00 97.31 268 ASP A CA 1
ATOM 2036 C C . ASP A 1 268 ? -19.194 -13.965 35.173 1.00 97.31 268 ASP A C 1
ATOM 2038 O O . ASP A 1 268 ? -20.158 -14.703 34.974 1.00 97.31 268 ASP A O 1
ATOM 2042 N N . ASN A 1 269 ? -19.387 -12.644 35.268 1.00 95.88 269 ASN A N 1
ATOM 2043 C CA . ASN A 1 269 ? -20.720 -12.027 35.226 1.00 95.88 269 ASN A CA 1
ATOM 2044 C C . ASN A 1 269 ? -21.237 -11.853 33.790 1.00 95.88 269 ASN A C 1
ATOM 2046 O O . ASN A 1 269 ? -20.478 -11.645 32.842 1.00 95.88 269 ASN A O 1
ATOM 2050 N N . LYS A 1 270 ? -22.561 -11.836 33.637 1.00 93.88 270 LYS A N 1
ATOM 2051 C CA . LYS A 1 270 ? -23.256 -11.569 32.376 1.00 93.88 270 LYS A CA 1
ATOM 2052 C C . LYS A 1 270 ? -23.989 -10.233 32.431 1.00 93.88 270 LYS A C 1
ATOM 2054 O O . LYS A 1 270 ? -24.916 -10.046 33.213 1.00 93.88 270 LYS A O 1
ATOM 2059 N N . PHE A 1 271 ? -23.613 -9.319 31.551 1.00 90.44 271 PHE A N 1
ATOM 2060 C CA . PHE A 1 271 ? -24.242 -8.020 31.362 1.00 90.44 271 PHE A CA 1
ATOM 2061 C C . PHE A 1 271 ? -25.016 -8.045 30.039 1.00 90.44 271 PHE A C 1
ATOM 2063 O O . PHE A 1 271 ? -24.426 -8.246 28.981 1.00 90.44 271 PHE A O 1
ATOM 2070 N N . THR A 1 272 ? -26.337 -7.869 30.083 1.00 86.81 272 THR A N 1
ATOM 2071 C CA . THR A 1 272 ? -27.223 -7.906 28.907 1.00 86.81 272 THR A CA 1
ATOM 2072 C C . THR A 1 272 ? -28.125 -6.675 28.892 1.00 86.81 272 THR A C 1
ATOM 2074 O O . THR A 1 272 ? -28.978 -6.521 29.769 1.00 86.81 272 THR A O 1
ATOM 2077 N N . ASN A 1 273 ? -27.933 -5.778 27.919 1.00 77.19 273 ASN A N 1
ATOM 2078 C CA . ASN A 1 273 ? -28.642 -4.493 27.863 1.00 77.19 273 ASN A CA 1
ATOM 2079 C C . ASN A 1 273 ? -29.499 -4.346 26.594 1.00 77.19 273 ASN A C 1
ATOM 2081 O O . ASN A 1 273 ? -29.113 -4.761 25.503 1.00 77.19 273 ASN A O 1
ATOM 2085 N N . THR A 1 274 ? -30.670 -3.726 26.747 1.00 73.81 274 THR A N 1
ATOM 2086 C CA . THR A 1 274 ? -31.693 -3.546 25.701 1.00 73.81 274 THR A CA 1
ATOM 2087 C C . THR A 1 274 ? -32.067 -2.075 25.453 1.00 73.81 274 THR A C 1
ATOM 2089 O O . THR A 1 274 ? -33.091 -1.789 24.822 1.00 73.81 274 THR A O 1
ATOM 2092 N N . VAL A 1 275 ? -31.285 -1.123 25.978 1.00 67.81 275 VAL A N 1
ATOM 2093 C CA . VAL A 1 275 ? -31.428 0.313 25.677 1.00 67.81 275 VAL A CA 1
ATOM 2094 C C . VAL A 1 275 ? -30.737 0.641 24.355 1.00 67.81 275 VAL A C 1
ATOM 2096 O O . VAL A 1 275 ? -29.519 0.539 24.262 1.00 67.81 275 VAL A O 1
ATOM 2099 N N . ALA A 1 276 ? -31.512 1.098 23.368 1.00 56.16 276 ALA A N 1
ATOM 2100 C CA . ALA A 1 276 ? -30.973 1.643 22.120 1.00 56.16 276 ALA A CA 1
ATOM 2101 C C . ALA A 1 276 ? -30.740 3.166 22.204 1.00 56.16 276 ALA A C 1
ATOM 2103 O O . ALA A 1 276 ? -29.685 3.651 21.820 1.00 56.16 276 ALA A O 1
ATOM 2104 N N . ASP A 1 277 ? -31.702 3.906 22.773 1.00 56.97 277 ASP A N 1
ATOM 2105 C CA . ASP A 1 277 ? -31.678 5.371 22.905 1.00 56.97 277 ASP A CA 1
ATOM 2106 C C . ASP A 1 277 ? -32.008 5.804 24.345 1.00 56.97 277 ASP A C 1
ATOM 2108 O O . ASP A 1 277 ? -33.073 5.465 24.884 1.00 56.97 277 ASP A O 1
ATOM 2112 N N . VAL A 1 278 ? -31.145 6.628 24.949 1.00 56.22 278 VAL A N 1
ATOM 2113 C CA . VAL A 1 278 ? -31.439 7.340 26.206 1.00 56.22 278 VAL A CA 1
ATOM 2114 C C . VAL A 1 278 ? -32.054 8.701 25.880 1.00 56.22 278 VAL A C 1
ATOM 2116 O O . VAL A 1 278 ? -31.450 9.539 25.207 1.00 56.22 278 VAL A O 1
ATOM 2119 N N . VAL A 1 279 ? -33.250 8.967 26.408 1.00 53.00 279 VAL A N 1
ATOM 2120 C CA . VAL A 1 279 ? -33.887 10.286 26.275 1.00 53.00 279 VAL A CA 1
ATOM 2121 C C . VAL A 1 279 ? -33.267 11.251 27.287 1.00 53.00 279 VAL A C 1
ATOM 2123 O O . VAL A 1 279 ? -33.239 10.965 28.483 1.00 53.00 279 VAL A O 1
ATOM 2126 N N . ASN A 1 280 ? -32.810 12.413 26.802 1.00 48.81 280 ASN A N 1
ATOM 2127 C CA . ASN A 1 280 ? -32.254 13.491 27.629 1.00 48.81 280 ASN A CA 1
ATOM 2128 C C . ASN A 1 280 ? -33.160 13.799 28.833 1.00 48.81 280 ASN A C 1
ATOM 2130 O O . ASN A 1 280 ? -34.306 14.226 28.658 1.00 48.81 280 ASN A O 1
ATOM 2134 N N . GLY A 1 281 ? -32.634 13.620 30.046 1.00 45.31 281 GLY A N 1
ATOM 2135 C CA . GLY A 1 281 ? -33.349 13.957 31.268 1.00 45.31 281 GLY A CA 1
ATOM 2136 C C . GLY A 1 281 ? -33.438 15.472 31.502 1.00 45.31 281 GLY A C 1
ATOM 2137 O O . GLY A 1 281 ? -32.821 16.277 30.794 1.00 45.31 281 GLY A O 1
ATOM 2138 N N . PRO A 1 282 ? -34.222 15.901 32.508 1.00 37.50 282 PRO A N 1
ATOM 2139 C CA . PRO A 1 282 ? -34.511 17.316 32.760 1.00 37.50 282 PRO A CA 1
ATOM 2140 C C . PRO A 1 282 ? -33.285 18.133 33.209 1.00 37.50 282 PRO A C 1
ATOM 2142 O O . PRO A 1 282 ? -33.362 19.361 33.272 1.00 37.50 282 PRO A O 1
ATOM 2145 N N . THR A 1 283 ? -32.177 17.464 33.536 1.00 42.06 283 THR A N 1
ATOM 2146 C CA . THR A 1 283 ? -30.894 18.040 33.956 1.00 42.06 283 THR A CA 1
ATOM 2147 C C . THR A 1 283 ? -29.891 18.213 32.818 1.00 42.06 283 THR A C 1
ATOM 2149 O O . THR A 1 283 ? -28.976 19.022 32.961 1.00 42.06 283 THR A O 1
ATOM 2152 N N . GLY A 1 284 ? -30.068 17.519 31.687 1.00 41.53 284 GLY A N 1
ATOM 2153 C CA . GLY A 1 284 ? -29.175 17.618 30.527 1.00 41.53 284 GLY A CA 1
ATOM 2154 C C . GLY A 1 284 ? -27.772 17.044 30.762 1.00 41.53 284 GLY A C 1
ATOM 2155 O O . GLY A 1 284 ? -26.814 17.520 30.152 1.00 41.53 284 GLY A O 1
ATOM 2156 N N . GLY A 1 285 ? -27.625 16.067 31.661 1.00 39.84 285 GLY A N 1
ATOM 2157 C CA . GLY A 1 285 ? -26.339 15.457 31.978 1.00 39.84 285 GLY A CA 1
ATOM 2158 C C . GLY A 1 285 ? -25.985 14.303 31.041 1.00 39.84 285 GLY A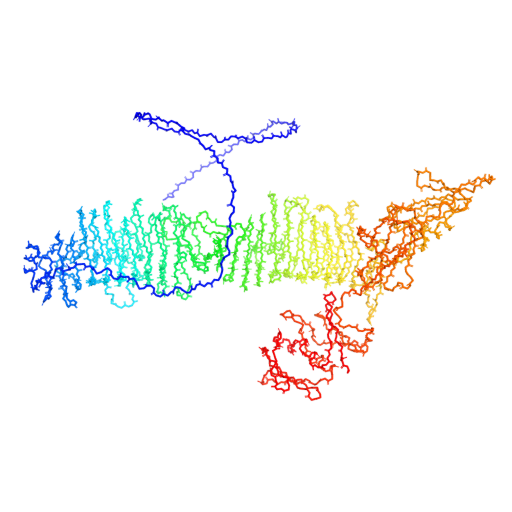 C 1
ATOM 2159 O O . GLY A 1 285 ? -26.708 13.318 30.952 1.00 39.84 285 GLY A O 1
ATOM 2160 N N . SER A 1 286 ? -24.794 14.340 30.435 1.00 43.38 286 SER A N 1
ATOM 2161 C CA . SER A 1 286 ? -24.118 13.160 29.848 1.00 43.38 286 SER A CA 1
ATOM 2162 C C . SER A 1 286 ? -24.903 12.332 28.801 1.00 43.38 286 SER A C 1
ATOM 2164 O O . SER A 1 286 ? -24.696 11.127 28.694 1.00 43.38 286 SER A O 1
ATOM 2166 N N . GLY A 1 287 ? -25.751 12.980 27.994 1.00 50.66 287 GLY A N 1
ATOM 2167 C CA . GLY A 1 287 ? -26.186 12.516 26.663 1.00 50.66 287 GLY A CA 1
ATOM 2168 C C . GLY A 1 287 ? -26.897 11.159 26.536 1.00 50.66 287 GLY A C 1
ATOM 2169 O O . GLY A 1 287 ? -27.404 10.587 27.500 1.00 50.66 287 GLY A O 1
ATOM 2170 N N . SER A 1 288 ? -26.986 10.693 25.285 1.00 50.12 288 SER A N 1
ATOM 2171 C CA . SER A 1 288 ? -28.003 9.743 24.806 1.00 50.12 288 SER A CA 1
ATOM 2172 C C . SER A 1 288 ? -27.605 8.259 24.812 1.00 50.12 288 SER A C 1
ATOM 2174 O O . SER A 1 288 ? -28.369 7.432 24.321 1.00 50.12 288 SER A O 1
ATOM 2176 N N . GLN A 1 289 ? -26.442 7.902 25.361 1.00 57.38 289 GLN A N 1
ATOM 2177 C CA . GLN A 1 289 ? -25.880 6.546 25.279 1.00 57.38 289 GLN A CA 1
ATOM 2178 C C . GLN A 1 289 ? -25.885 5.818 26.634 1.00 57.38 289 GLN A C 1
ATOM 2180 O O . GLN A 1 289 ? -25.791 6.434 27.702 1.00 57.38 289 GLN A O 1
ATOM 2185 N N . ALA A 1 290 ? -26.008 4.489 26.580 1.00 66.12 290 ALA A N 1
ATOM 2186 C CA . ALA A 1 290 ? -25.900 3.602 27.735 1.00 66.12 290 ALA A CA 1
ATOM 2187 C C . ALA A 1 290 ? -24.436 3.211 28.015 1.00 66.12 290 ALA A C 1
ATOM 2189 O O . ALA A 1 290 ? -23.592 3.187 27.120 1.00 66.12 290 ALA A O 1
ATOM 2190 N N . THR A 1 291 ? -24.150 2.871 29.270 1.00 73.25 291 THR A N 1
ATOM 2191 C CA . THR A 1 291 ? -22.835 2.465 29.793 1.00 73.25 291 THR A CA 1
ATOM 2192 C C . THR A 1 291 ? -22.964 1.170 30.598 1.00 73.25 291 THR A C 1
ATOM 2194 O O . THR A 1 291 ? -24.025 0.889 31.150 1.00 73.25 291 THR A O 1
ATOM 2197 N N . CYS A 1 292 ? -21.916 0.353 30.689 1.00 81.19 292 CYS A N 1
ATOM 2198 C CA . CYS A 1 292 ? -21.923 -0.841 31.537 1.00 81.19 292 CYS A CA 1
ATOM 2199 C C . CYS A 1 292 ? -21.269 -0.546 32.889 1.00 81.19 292 CYS A C 1
ATOM 2201 O O . CYS A 1 292 ? -21.945 -0.569 33.919 1.00 81.19 292 CYS A O 1
ATOM 2203 N N . ILE A 1 293 ? -19.976 -0.211 32.873 1.00 83.44 293 ILE A N 1
ATOM 2204 C CA . ILE A 1 293 ? -19.143 0.022 34.060 1.00 83.44 293 ILE A CA 1
ATOM 2205 C C . ILE A 1 293 ? -18.504 1.406 33.941 1.00 83.44 293 ILE A C 1
ATOM 2207 O O . ILE A 1 293 ? -17.910 1.722 32.909 1.00 83.44 293 ILE A O 1
ATOM 2211 N N . THR A 1 294 ? -18.600 2.239 34.980 1.00 80.44 294 THR A N 1
ATOM 2212 C CA . THR A 1 294 ? -17.925 3.549 35.003 1.00 80.44 294 THR A CA 1
ATOM 2213 C C . THR A 1 294 ? -17.179 3.753 36.316 1.00 80.44 294 THR A C 1
ATOM 2215 O O . THR A 1 294 ? -17.725 3.466 37.380 1.00 80.44 294 THR A O 1
ATOM 2218 N N . SER A 1 295 ? -15.934 4.237 36.273 1.00 77.44 295 SER A N 1
ATOM 2219 C CA . SER A 1 295 ? -15.152 4.491 37.494 1.00 77.44 295 SER A CA 1
ATOM 2220 C C . SER A 1 295 ? -15.288 5.931 37.983 1.00 77.44 295 SER A C 1
ATOM 2222 O O . SER A 1 295 ? -15.535 6.855 37.205 1.00 77.44 295 SER A O 1
ATOM 2224 N N . ALA A 1 296 ? -15.132 6.141 39.290 1.00 75.25 296 ALA A N 1
ATOM 2225 C CA . ALA A 1 296 ? -15.035 7.473 39.879 1.00 75.25 296 ALA A CA 1
ATOM 2226 C C . ALA A 1 296 ? -13.686 8.145 39.545 1.00 75.25 296 ALA A C 1
ATOM 2228 O O . ALA A 1 296 ? -12.706 7.486 39.193 1.00 75.25 296 ALA A O 1
ATOM 2229 N N . ASN A 1 297 ? -13.595 9.464 39.728 1.00 73.25 297 ASN A N 1
ATOM 2230 C CA . ASN A 1 297 ? -12.331 10.202 39.624 1.00 73.25 297 ASN A CA 1
ATOM 2231 C C . ASN A 1 297 ? -11.514 10.071 40.929 1.00 73.25 297 ASN A C 1
ATOM 2233 O O . ASN A 1 297 ? -11.454 11.010 41.722 1.00 73.25 297 ASN A O 1
ATOM 2237 N N . SER A 1 298 ? -10.958 8.880 41.166 1.00 67.56 298 SER A N 1
ATOM 2238 C CA . SER A 1 298 ? -10.125 8.511 42.325 1.00 67.56 298 SER A CA 1
ATOM 2239 C C . SER A 1 298 ? -8.700 8.170 41.879 1.00 67.56 298 SER A C 1
ATOM 2241 O O . SER A 1 298 ? -8.474 7.837 40.717 1.00 67.56 298 SER A O 1
ATOM 2243 N N . GLU A 1 299 ? -7.749 8.233 42.810 1.00 59.88 299 GLU A N 1
ATOM 2244 C CA . GLU A 1 299 ? -6.355 7.800 42.601 1.00 59.88 299 GLU A CA 1
ATOM 2245 C C . GLU A 1 299 ? -6.094 6.390 43.158 1.00 59.88 299 GLU A C 1
ATOM 2247 O O . GLU A 1 299 ? -5.090 5.771 42.829 1.00 59.88 299 GLU A O 1
ATOM 2252 N N . ALA A 1 300 ? -7.022 5.863 43.965 1.00 66.12 300 ALA A N 1
ATOM 2253 C CA . ALA A 1 300 ? -7.021 4.487 44.446 1.00 66.12 300 ALA A CA 1
ATOM 2254 C C . ALA A 1 300 ? -8.129 3.690 43.737 1.00 66.12 300 ALA A C 1
ATOM 2256 O O . ALA A 1 300 ? -9.316 3.839 44.050 1.00 66.12 300 ALA A O 1
ATOM 2257 N N . HIS A 1 301 ? -7.708 2.871 42.773 1.00 74.50 301 HIS A N 1
ATOM 2258 C CA . HIS A 1 301 ? -8.509 1.895 42.033 1.00 74.50 301 HIS A CA 1
ATOM 2259 C C . HIS A 1 301 ? -7.638 0.658 41.788 1.00 74.50 301 HIS A C 1
ATOM 2261 O O . HIS A 1 301 ? -6.538 0.806 41.255 1.00 74.50 301 HIS A O 1
ATOM 2267 N N . ASP A 1 302 ? -8.129 -0.533 42.128 1.00 80.75 302 ASP A N 1
ATOM 2268 C CA . ASP A 1 302 ? -7.586 -1.811 41.648 1.00 80.75 302 ASP A CA 1
ATOM 2269 C C . ASP A 1 302 ? -8.757 -2.658 41.147 1.00 80.75 302 ASP A C 1
ATOM 2271 O O . ASP A 1 302 ? -9.624 -3.060 41.928 1.00 80.75 302 ASP A O 1
ATOM 2275 N N . PHE A 1 303 ? -8.826 -2.862 39.831 1.00 85.62 303 PHE A N 1
ATOM 2276 C CA . PHE A 1 303 ? -9.951 -3.535 39.187 1.00 85.62 303 PHE A CA 1
ATOM 2277 C C . PHE A 1 303 ? -9.478 -4.823 38.527 1.00 85.62 303 PHE A C 1
ATOM 2279 O O . PHE A 1 303 ? -8.544 -4.807 37.728 1.00 85.62 303 PHE A O 1
ATOM 2286 N N . THR A 1 304 ? -10.161 -5.927 38.813 1.00 91.00 304 THR A N 1
ATOM 2287 C CA . THR A 1 304 ? -10.004 -7.188 38.078 1.00 91.00 304 THR A CA 1
ATOM 2288 C C . THR A 1 304 ? -11.331 -7.521 37.416 1.00 91.00 304 THR A C 1
ATOM 2290 O O . THR A 1 304 ? -12.297 -7.831 38.106 1.00 91.00 304 THR A O 1
ATOM 2293 N N . ILE A 1 305 ? -11.388 -7.418 36.089 1.00 92.06 305 ILE A N 1
ATOM 2294 C CA . ILE A 1 305 ? -12.582 -7.649 35.270 1.00 92.06 305 ILE A CA 1
ATOM 2295 C C . ILE A 1 305 ? -12.267 -8.825 34.344 1.00 92.06 305 ILE A C 1
ATOM 2297 O O . ILE A 1 305 ? -11.553 -8.657 33.354 1.00 92.06 305 ILE A O 1
ATOM 2301 N N . THR A 1 306 ? -12.734 -10.024 34.701 1.00 95.56 306 THR A N 1
ATOM 2302 C CA . THR A 1 306 ? -12.303 -11.273 34.056 1.00 95.56 306 THR A CA 1
ATOM 2303 C C . THR A 1 306 ? -13.448 -12.260 33.813 1.00 95.56 306 THR A C 1
ATOM 2305 O O . THR A 1 306 ? -14.352 -12.372 34.635 1.00 95.56 306 THR A O 1
ATOM 2308 N N . GLY A 1 307 ? -13.445 -12.966 32.678 1.00 96.00 307 GLY A N 1
ATOM 2309 C CA . GLY A 1 307 ? -14.449 -14.001 32.360 1.00 96.00 307 GLY A CA 1
ATOM 2310 C C . GLY A 1 307 ? -15.870 -13.496 32.050 1.00 96.00 307 GLY A C 1
ATOM 2311 O O . GLY A 1 307 ? -16.781 -14.299 31.858 1.00 96.00 307 GLY A O 1
ATOM 2312 N N . ASN A 1 308 ? -16.105 -12.180 32.013 1.00 95.31 308 ASN A N 1
ATOM 2313 C CA . ASN A 1 308 ? -17.454 -11.621 31.886 1.00 95.31 308 ASN A CA 1
ATOM 2314 C C . ASN A 1 308 ? -17.956 -11.627 30.432 1.00 95.31 308 ASN A C 1
ATOM 2316 O O . ASN A 1 308 ? -17.178 -11.495 29.488 1.00 95.31 308 ASN A O 1
ATOM 2320 N N . THR A 1 309 ? -19.276 -11.689 30.246 1.00 92.69 309 THR A N 1
ATOM 2321 C CA . THR A 1 309 ? -19.937 -11.508 28.940 1.00 92.69 309 THR A CA 1
ATOM 2322 C C . THR A 1 309 ? -20.712 -10.193 28.898 1.00 92.69 309 THR A C 1
ATOM 2324 O O . THR A 1 309 ? -21.569 -9.956 29.746 1.00 92.69 309 THR A O 1
ATOM 2327 N N . PHE A 1 310 ? -20.472 -9.377 27.875 1.00 87.75 310 PHE A N 1
ATOM 2328 C CA . PHE A 1 310 ? -21.128 -8.093 27.625 1.00 87.75 310 PHE A CA 1
ATOM 2329 C C . PHE A 1 310 ? -21.984 -8.183 26.346 1.00 87.75 310 PHE A C 1
ATOM 2331 O O . PHE A 1 310 ? -21.518 -7.858 25.258 1.00 87.75 310 PHE A O 1
ATOM 2338 N N . ASP A 1 311 ? -23.233 -8.650 26.464 1.00 84.06 311 ASP A N 1
ATOM 2339 C CA . ASP A 1 311 ? -24.198 -8.794 25.357 1.00 84.06 311 ASP A CA 1
ATOM 2340 C C . ASP A 1 311 ? -24.983 -7.493 25.149 1.00 84.06 311 ASP A C 1
ATOM 2342 O O . ASP A 1 311 ? -25.882 -7.157 25.929 1.00 84.06 311 ASP A O 1
ATOM 2346 N N . ASN A 1 312 ? -24.605 -6.735 24.116 1.00 76.19 312 ASN A N 1
ATOM 2347 C CA . ASN A 1 312 ? -25.140 -5.408 23.807 1.00 76.19 312 ASN A CA 1
ATOM 2348 C C . ASN A 1 312 ? -25.069 -4.434 25.007 1.00 76.19 312 ASN A C 1
ATOM 2350 O O . ASN A 1 312 ? -25.828 -3.473 25.101 1.00 76.19 312 ASN A O 1
ATOM 2354 N N . ALA A 1 313 ? -24.170 -4.689 25.963 1.00 72.00 313 ALA A N 1
ATOM 2355 C CA . ALA A 1 313 ? -23.973 -3.833 27.121 1.00 72.00 313 ALA A CA 1
ATOM 2356 C C . ALA A 1 313 ? -23.199 -2.571 26.715 1.00 72.00 313 ALA A C 1
ATOM 2358 O O . ALA A 1 313 ? -22.206 -2.641 25.995 1.00 72.00 313 ALA A O 1
ATOM 2359 N N . GLY A 1 314 ? -23.676 -1.410 27.169 1.00 68.50 314 GLY A N 1
ATOM 2360 C CA . GLY A 1 314 ? -23.126 -0.112 26.782 1.00 68.50 314 GLY A CA 1
ATOM 2361 C C . GLY A 1 314 ? -21.698 0.147 27.277 1.00 68.50 314 GLY A C 1
ATOM 2362 O O . GLY A 1 314 ? -21.109 -0.639 28.014 1.00 68.50 314 GLY A O 1
ATOM 2363 N N . ALA A 1 315 ? -21.156 1.308 26.916 1.00 66.50 315 ALA A N 1
ATOM 2364 C CA . ALA A 1 315 ? -19.735 1.608 27.054 1.00 66.50 315 ALA A CA 1
ATOM 2365 C C . ALA A 1 315 ? -19.137 1.466 28.466 1.00 66.50 315 ALA A C 1
ATOM 2367 O O . ALA A 1 315 ? -19.774 1.779 29.478 1.00 66.50 315 ALA A O 1
ATOM 2368 N N . PHE A 1 316 ? -17.865 1.067 28.531 1.00 76.25 316 PHE A N 1
ATOM 2369 C CA . PHE A 1 316 ? -17.024 1.380 29.687 1.00 76.25 316 PHE A CA 1
ATOM 2370 C C . PHE A 1 316 ? -16.689 2.877 29.701 1.00 76.25 316 PHE A C 1
ATOM 2372 O O . PHE A 1 316 ? -16.529 3.479 28.641 1.00 76.25 316 PHE A O 1
ATOM 2379 N N . TYR A 1 317 ? -16.568 3.462 30.896 1.00 74.75 317 TYR A N 1
ATOM 2380 C CA . TYR A 1 317 ? -16.067 4.827 31.091 1.00 74.75 317 TYR A CA 1
ATOM 2381 C C . TYR A 1 317 ? -15.098 4.890 32.278 1.00 74.75 317 TYR A C 1
ATOM 2383 O O . TYR A 1 317 ? -15.504 5.101 33.427 1.00 74.75 317 TYR A O 1
ATOM 2391 N N . PHE A 1 318 ? -13.805 4.696 32.012 1.00 74.44 318 PHE A N 1
ATOM 2392 C CA . PHE A 1 318 ? -12.762 4.757 33.041 1.00 74.44 318 PHE A CA 1
ATOM 2393 C C . PHE A 1 318 ? -12.167 6.167 33.152 1.00 74.44 318 PHE A C 1
ATOM 2395 O O . PHE A 1 318 ? -11.600 6.689 32.197 1.00 74.44 318 PHE A O 1
ATOM 2402 N N . GLN A 1 319 ? -12.275 6.802 34.325 1.00 71.69 319 GLN A N 1
ATOM 2403 C CA . GLN A 1 319 ? -11.743 8.160 34.548 1.00 71.69 319 GLN A CA 1
ATOM 2404 C C . GLN A 1 319 ? -10.236 8.191 34.856 1.00 71.69 319 GLN A C 1
ATOM 2406 O O . GLN A 1 319 ? -9.577 9.190 34.570 1.00 71.69 319 GLN A O 1
ATOM 2411 N N . LYS A 1 320 ? -9.719 7.085 35.400 1.00 70.38 320 LYS A N 1
ATOM 2412 C CA . LYS A 1 320 ? -8.309 6.679 35.467 1.00 70.38 320 LYS A CA 1
ATOM 2413 C C . LYS A 1 320 ? -8.238 5.166 35.217 1.00 70.38 320 LYS A C 1
ATOM 2415 O O . LYS A 1 320 ? -9.192 4.462 35.557 1.00 70.38 320 LYS A O 1
ATOM 2420 N N . THR A 1 321 ? -7.121 4.688 34.670 1.00 63.81 321 THR A N 1
ATOM 2421 C CA . THR A 1 321 ? -6.900 3.291 34.231 1.00 63.81 321 THR A CA 1
ATOM 2422 C C . THR A 1 321 ? -5.751 2.566 34.946 1.00 63.81 321 THR A C 1
ATOM 2424 O O . THR A 1 321 ? -5.581 1.373 34.731 1.00 63.81 321 THR A O 1
ATOM 2427 N N . GLU A 1 322 ? -5.013 3.246 35.833 1.00 65.56 322 GLU A N 1
ATOM 2428 C CA . GLU A 1 322 ? -3.683 2.860 36.363 1.00 65.56 322 GLU A CA 1
ATOM 2429 C C . GLU A 1 322 ? -3.501 1.400 36.833 1.00 65.56 322 GLU A C 1
ATOM 2431 O O . GLU A 1 322 ? -2.405 0.869 36.683 1.00 65.56 322 GLU A O 1
ATOM 2436 N N . ASN A 1 323 ? -4.539 0.729 37.353 1.00 72.88 323 ASN A N 1
ATOM 2437 C CA . ASN A 1 323 ? -4.483 -0.694 37.736 1.00 72.88 323 ASN A CA 1
ATOM 2438 C C . ASN A 1 323 ? -5.693 -1.511 37.224 1.00 72.88 323 ASN A C 1
ATOM 2440 O O . ASN A 1 323 ? -6.129 -2.458 37.882 1.00 72.88 323 ASN A O 1
ATOM 2444 N N . ALA A 1 324 ? -6.292 -1.134 36.090 1.00 78.94 324 ALA A N 1
ATOM 2445 C CA . ALA A 1 324 ? -7.442 -1.844 35.526 1.00 78.94 324 ALA A CA 1
ATOM 2446 C C . ALA A 1 324 ? -7.004 -3.080 34.717 1.00 78.94 324 ALA A C 1
ATOM 2448 O O . ALA A 1 324 ? -6.498 -2.957 33.605 1.00 78.94 324 ALA A O 1
ATOM 2449 N N . LYS A 1 325 ? -7.223 -4.279 35.267 1.00 88.06 325 LYS A N 1
ATOM 2450 C CA . LYS A 1 325 ? -6.903 -5.568 34.635 1.00 88.06 325 LYS A CA 1
ATOM 2451 C C . LYS A 1 325 ? -8.161 -6.118 33.958 1.00 88.06 325 LYS A C 1
ATOM 2453 O O . LYS A 1 325 ? -9.084 -6.544 34.654 1.00 88.06 325 LYS A O 1
ATOM 2458 N N . VAL A 1 326 ? -8.219 -6.090 32.625 1.00 89.12 326 VAL A N 1
ATOM 2459 C CA . VAL A 1 326 ? -9.410 -6.470 31.842 1.00 89.12 326 VAL A CA 1
ATOM 2460 C C . VAL A 1 326 ? -9.034 -7.542 30.815 1.00 89.12 326 VAL A C 1
ATOM 2462 O O . VAL A 1 326 ? -8.426 -7.234 29.796 1.00 89.12 326 VAL A O 1
ATOM 2465 N N . LYS A 1 327 ? -9.361 -8.809 31.093 1.00 93.50 327 LYS A N 1
ATOM 2466 C CA . LYS A 1 327 ? -8.928 -9.980 30.301 1.00 93.50 327 LYS A CA 1
ATOM 2467 C C . LYS A 1 327 ? -9.946 -11.122 30.340 1.00 93.50 327 LYS A C 1
ATOM 2469 O O . LYS A 1 327 ? -10.816 -11.126 31.198 1.00 93.50 327 LYS A O 1
ATOM 2474 N N . ASP A 1 328 ? -9.854 -12.099 29.447 1.00 95.56 328 ASP A N 1
ATOM 2475 C CA . ASP A 1 328 ? -10.772 -13.245 29.324 1.00 95.56 328 ASP A CA 1
ATOM 2476 C C . ASP A 1 328 ? -12.267 -12.872 29.165 1.00 95.56 328 ASP A C 1
ATOM 2478 O O . ASP A 1 328 ? -13.139 -13.719 29.358 1.00 95.56 328 ASP A O 1
ATOM 2482 N N . ASN A 1 329 ? -12.610 -11.615 28.852 1.00 93.38 329 ASN A N 1
ATOM 2483 C CA . ASN A 1 329 ? -14.004 -11.196 28.677 1.00 93.38 329 ASN A CA 1
ATOM 2484 C C . ASN A 1 329 ? -14.463 -11.384 27.224 1.00 93.38 329 ASN A C 1
ATOM 2486 O O . ASN A 1 329 ? -13.655 -11.387 26.295 1.00 93.38 329 ASN A O 1
ATOM 2490 N N . THR A 1 330 ? -15.777 -11.488 27.022 1.00 91.19 330 THR A N 1
ATOM 2491 C CA . THR A 1 330 ? -16.418 -11.529 25.699 1.00 91.19 330 THR A CA 1
ATOM 2492 C C . THR A 1 330 ? -17.337 -10.324 25.509 1.00 91.19 330 THR A C 1
ATOM 2494 O O . THR A 1 330 ? -18.299 -10.153 26.259 1.00 91.19 330 THR A O 1
ATOM 2497 N N . PHE A 1 331 ? -17.086 -9.516 24.484 1.00 86.19 331 PHE A N 1
ATOM 2498 C CA . PHE A 1 331 ? -17.919 -8.380 24.080 1.00 86.19 331 PHE A CA 1
ATOM 2499 C C . PHE A 1 331 ? -18.774 -8.752 22.867 1.00 86.19 331 PHE A C 1
ATOM 2501 O O . PHE A 1 331 ? -18.250 -9.369 21.945 1.00 86.19 331 PHE A O 1
ATOM 2508 N N . LYS A 1 332 ? -20.067 -8.395 22.861 1.00 83.00 332 LYS A N 1
ATOM 2509 C CA . LYS A 1 332 ? -20.990 -8.647 21.737 1.00 83.00 332 LYS A CA 1
ATOM 2510 C C . LYS A 1 332 ? -21.742 -7.378 21.349 1.00 83.00 332 LYS A C 1
ATOM 2512 O O . LYS A 1 332 ? -22.533 -6.864 22.146 1.00 83.00 332 LYS A O 1
ATOM 2517 N N . PHE A 1 333 ? -21.502 -6.867 20.145 1.00 73.38 333 PHE A N 1
ATOM 2518 C CA . PHE A 1 333 ? -22.048 -5.590 19.663 1.00 73.38 333 PHE A CA 1
ATOM 2519 C C . PHE A 1 333 ? -22.893 -5.796 18.395 1.00 73.38 333 PHE A C 1
ATOM 2521 O O . PHE A 1 333 ? -22.503 -5.448 17.282 1.00 73.38 333 PHE A O 1
ATOM 2528 N N . ASP A 1 334 ? -24.067 -6.404 18.589 1.00 63.06 334 ASP A N 1
ATOM 2529 C CA . ASP A 1 334 ? -24.848 -7.013 17.501 1.00 63.06 334 ASP A CA 1
ATOM 2530 C C . ASP A 1 334 ? -26.064 -6.184 17.035 1.00 63.06 334 ASP A C 1
ATOM 2532 O O . ASP A 1 334 ? -26.614 -6.462 15.970 1.00 63.06 334 ASP A O 1
ATOM 2536 N N . LYS A 1 335 ? -26.585 -5.268 17.875 1.00 54.97 335 LYS A N 1
ATOM 2537 C CA . LYS A 1 335 ? -28.004 -4.833 17.809 1.00 54.97 335 LYS A CA 1
ATOM 2538 C C . LYS A 1 335 ? -28.254 -3.316 17.807 1.00 54.97 335 LYS A C 1
ATOM 2540 O O . LYS A 1 335 ? -29.393 -2.919 17.559 1.00 54.97 335 LYS A O 1
ATOM 2545 N N . VAL A 1 336 ? -27.262 -2.474 18.115 1.00 52.88 336 VAL A N 1
ATOM 2546 C CA . VAL A 1 336 ? -27.448 -1.021 18.331 1.00 52.88 336 VAL A CA 1
ATOM 2547 C C . VAL A 1 336 ? -26.256 -0.219 17.799 1.00 52.88 336 VAL A C 1
ATOM 2549 O O . VAL A 1 336 ? -25.108 -0.518 18.126 1.00 52.88 336 VAL A O 1
ATOM 2552 N N . ASP A 1 337 ? -26.532 0.850 17.047 1.00 52.59 337 ASP A N 1
ATOM 2553 C CA . ASP A 1 337 ? -25.522 1.828 16.630 1.00 52.59 337 ASP A CA 1
ATOM 2554 C C . ASP A 1 337 ? -24.985 2.618 17.841 1.00 52.59 337 ASP A C 1
ATOM 2556 O O . ASP A 1 337 ? -25.731 3.314 18.530 1.00 52.59 337 ASP A O 1
ATOM 2560 N N . GLY A 1 338 ? -23.669 2.579 18.077 1.00 52.44 338 GLY A N 1
ATOM 2561 C CA . GLY A 1 338 ? -23.013 3.470 19.044 1.00 52.44 338 GLY A CA 1
ATOM 2562 C C . GLY A 1 338 ? -22.881 2.946 20.480 1.00 52.44 338 GLY A C 1
ATOM 2563 O O . GLY A 1 338 ? -22.907 3.745 21.420 1.00 52.44 338 GLY A O 1
ATOM 2564 N N . HIS A 1 339 ? -22.683 1.638 20.665 1.00 59.88 339 HIS A N 1
ATOM 2565 C CA . HIS A 1 339 ? -21.958 1.103 21.828 1.00 59.88 339 HIS A CA 1
ATOM 2566 C C . HIS A 1 339 ? -20.452 1.028 21.509 1.00 59.88 339 HIS A C 1
ATOM 2568 O O . HIS A 1 339 ? -20.071 0.774 20.368 1.00 59.88 339 HIS A O 1
ATOM 2574 N N . TYR A 1 340 ? -19.600 1.356 22.484 1.00 64.12 340 TYR A N 1
ATOM 2575 C CA . TYR A 1 340 ? -18.178 1.662 22.268 1.00 64.12 340 TYR A CA 1
ATOM 2576 C C . TYR A 1 340 ? -17.356 1.478 23.552 1.00 64.12 340 TYR A C 1
ATOM 2578 O O . TYR A 1 340 ? -17.939 1.278 24.612 1.00 64.12 340 TYR A O 1
ATOM 2586 N N . ILE A 1 341 ? -16.024 1.554 23.505 1.00 69.94 341 ILE A N 1
ATOM 2587 C CA . ILE A 1 341 ? -15.180 1.546 24.718 1.00 69.94 341 ILE A CA 1
ATOM 2588 C C . ILE A 1 341 ? -14.516 2.913 24.896 1.00 69.94 341 ILE A C 1
ATOM 2590 O O . ILE A 1 341 ? -13.947 3.454 23.949 1.00 69.94 341 ILE A O 1
ATOM 2594 N N . GLN A 1 342 ? -14.603 3.475 26.109 1.00 67.19 342 GLN A N 1
ATOM 2595 C CA . GLN A 1 342 ? -14.047 4.787 26.433 1.00 67.19 342 GLN A CA 1
ATOM 2596 C C . GLN A 1 342 ? -13.261 4.801 27.754 1.00 67.19 342 GLN A C 1
ATOM 2598 O O . GLN A 1 342 ? -13.751 4.479 28.838 1.00 67.19 342 GLN A O 1
ATOM 2603 N N . VAL A 1 343 ? -12.040 5.297 27.671 1.00 63.56 343 VAL A N 1
ATOM 2604 C CA . VAL A 1 343 ? -11.272 5.906 28.747 1.00 63.56 343 VAL A CA 1
ATOM 2605 C C . VAL A 1 343 ? -11.479 7.426 28.657 1.00 63.56 343 VAL A C 1
ATOM 2607 O O . VAL A 1 343 ? -11.753 8.006 27.608 1.00 63.56 343 VAL A O 1
ATOM 2610 N N . ALA A 1 344 ? -11.421 8.133 29.780 1.00 58.34 344 ALA A N 1
ATOM 2611 C CA . ALA A 1 344 ? -11.373 9.586 29.734 1.00 58.34 344 ALA A CA 1
ATOM 2612 C C . ALA A 1 344 ? -9.956 10.021 29.334 1.00 58.34 344 ALA A C 1
ATOM 2614 O O . ALA A 1 344 ? -9.008 9.658 30.020 1.00 58.34 344 ALA A O 1
ATOM 2615 N N . GLY A 1 345 ? -9.792 10.909 28.346 1.00 50.94 345 GLY A N 1
ATOM 2616 C CA . GLY A 1 345 ? -8.481 11.459 27.937 1.00 50.94 345 GLY A CA 1
ATOM 2617 C C . GLY A 1 345 ? -7.697 12.254 29.007 1.00 50.94 345 GLY A C 1
ATOM 2618 O O . GLY A 1 345 ? -6.694 12.886 28.697 1.00 50.94 345 GLY A O 1
ATOM 2619 N N . ARG A 1 346 ? -8.152 12.244 30.268 1.00 52.06 346 ARG A N 1
ATOM 2620 C CA . ARG A 1 346 ? -7.419 12.689 31.470 1.00 52.06 346 ARG A CA 1
ATOM 2621 C C . ARG A 1 346 ? -6.796 11.536 32.274 1.00 52.06 346 ARG A C 1
ATOM 2623 O O . ARG A 1 346 ? -6.172 11.805 33.294 1.00 52.06 346 ARG A O 1
ATOM 2630 N N . ALA A 1 347 ? -7.011 10.285 31.867 1.00 56.19 347 ALA A N 1
ATOM 2631 C CA . ALA A 1 347 ? -6.546 9.099 32.580 1.00 56.19 347 ALA A CA 1
ATOM 2632 C C . ALA A 1 347 ? -5.024 8.940 32.507 1.00 56.19 347 ALA A C 1
ATOM 2634 O O . ALA A 1 347 ? -4.433 8.496 33.482 1.00 56.19 347 ALA A O 1
ATOM 2635 N N . GLY A 1 348 ? -4.402 9.331 31.387 1.00 58.34 348 GLY A N 1
ATOM 2636 C CA . GLY A 1 348 ? -2.944 9.379 31.215 1.00 58.34 348 GLY A CA 1
ATOM 2637 C C . GLY A 1 348 ? -2.255 8.042 30.920 1.00 58.34 348 GLY A C 1
ATOM 2638 O O . GLY A 1 348 ? -1.051 8.042 30.689 1.00 58.34 348 GLY A O 1
ATOM 2639 N N . HIS A 1 349 ? -2.997 6.929 30.895 1.00 68.38 349 HIS A N 1
ATOM 2640 C CA . HIS A 1 349 ? -2.473 5.578 30.658 1.00 68.38 349 HIS A CA 1
ATOM 2641 C C . HIS A 1 349 ? -3.394 4.797 29.721 1.00 68.38 349 HIS A C 1
ATOM 2643 O O . HIS A 1 349 ? -4.597 5.071 29.658 1.00 68.38 349 HIS A O 1
ATOM 2649 N N . SER A 1 350 ? -2.834 3.816 29.016 1.00 75.56 350 SER A N 1
ATOM 2650 C CA . SER A 1 350 ? -3.576 2.920 28.129 1.00 75.56 350 SER A CA 1
ATOM 2651 C C . SER A 1 350 ? -4.579 2.032 28.875 1.00 75.56 350 SER A C 1
ATOM 2653 O O . SER A 1 350 ? -4.499 1.845 30.091 1.00 75.56 350 SER A O 1
ATOM 2655 N N . LEU A 1 351 ? -5.522 1.463 28.124 1.00 80.56 351 LEU A N 1
ATOM 2656 C CA . LEU A 1 351 ? -6.328 0.319 28.549 1.00 80.56 351 LEU A CA 1
ATOM 2657 C C . LEU A 1 351 ? -5.988 -0.858 27.635 1.00 80.56 351 LEU A C 1
ATOM 2659 O O . LEU A 1 351 ? -6.249 -0.801 26.436 1.00 80.56 351 LEU A O 1
ATOM 2663 N N . ASP A 1 352 ? -5.392 -1.905 28.193 1.00 84.81 352 ASP A N 1
ATOM 2664 C CA . ASP A 1 352 ? -5.087 -3.128 27.453 1.00 84.81 352 ASP A CA 1
ATOM 2665 C C . ASP A 1 352 ? -6.311 -4.052 27.437 1.00 84.81 352 ASP A C 1
ATOM 2667 O O . ASP A 1 352 ? -6.878 -4.345 28.492 1.00 84.81 352 ASP A O 1
ATOM 2671 N N . LEU A 1 353 ? -6.734 -4.470 26.240 1.00 87.94 353 LEU A N 1
ATOM 2672 C CA . LEU A 1 353 ? -7.810 -5.433 26.009 1.00 87.94 353 LEU A CA 1
ATOM 2673 C C . LEU A 1 353 ? -7.370 -6.607 25.114 1.00 87.94 353 LEU A C 1
ATOM 2675 O O . LEU A 1 353 ? -8.233 -7.350 24.646 1.00 87.94 353 LEU A O 1
ATOM 2679 N N . THR A 1 354 ? -6.068 -6.802 24.887 1.00 90.19 354 THR A N 1
ATOM 2680 C CA . THR A 1 354 ? -5.521 -7.843 23.991 1.00 90.19 354 THR A CA 1
ATOM 2681 C C . THR A 1 354 ? -5.977 -9.265 24.344 1.00 90.19 354 THR A C 1
ATOM 2683 O O . THR A 1 354 ? -6.332 -10.028 23.449 1.00 90.19 354 THR A O 1
ATOM 2686 N N . ASP A 1 355 ? -6.083 -9.593 25.634 1.00 92.81 355 ASP A N 1
ATOM 2687 C CA . ASP A 1 355 ? -6.573 -10.885 26.146 1.00 92.81 355 ASP A CA 1
ATOM 2688 C C . ASP A 1 355 ? -8.124 -11.019 26.138 1.00 92.81 355 ASP A C 1
ATOM 2690 O O . ASP A 1 355 ? -8.689 -11.718 26.978 1.00 92.81 355 ASP A O 1
ATOM 2694 N N . ASN A 1 356 ? -8.872 -10.338 25.257 1.00 91.00 356 ASN A N 1
ATOM 2695 C CA . ASN A 1 356 ? -10.350 -10.384 25.246 1.00 91.00 356 ASN A CA 1
ATOM 2696 C C . ASN A 1 356 ? -10.933 -10.768 23.878 1.00 91.00 356 ASN A C 1
ATOM 2698 O O . ASN A 1 356 ? -10.360 -10.497 22.829 1.00 91.00 356 ASN A O 1
ATOM 2702 N N . THR A 1 357 ? -12.125 -11.368 23.890 1.00 90.06 357 THR A N 1
ATOM 2703 C CA . THR A 1 357 ? -12.866 -11.754 22.681 1.00 90.06 357 THR A CA 1
ATOM 2704 C C . THR A 1 357 ? -13.869 -10.671 22.291 1.00 90.06 357 THR A C 1
ATOM 2706 O O . THR A 1 357 ? -14.672 -10.235 23.117 1.00 90.06 357 THR A O 1
ATOM 2709 N N . PHE A 1 358 ? -13.871 -10.283 21.017 1.00 85.50 358 PHE A N 1
ATOM 2710 C CA . PHE A 1 358 ? -14.861 -9.384 20.429 1.00 85.50 358 PHE A CA 1
ATOM 2711 C C . PHE A 1 358 ? -15.668 -10.149 19.375 1.00 85.50 358 PHE A C 1
ATOM 2713 O O . PHE A 1 358 ? -15.138 -10.585 18.358 1.00 85.50 358 PHE A O 1
ATOM 2720 N N . GLU A 1 359 ? -16.960 -10.329 19.632 1.00 82.94 359 GLU A N 1
ATOM 2721 C CA . GLU A 1 359 ? -17.943 -10.765 18.644 1.00 82.94 359 GLU A CA 1
ATOM 2722 C C . GLU A 1 359 ? -18.666 -9.508 18.141 1.00 82.94 359 GLU A C 1
ATOM 2724 O O . GLU A 1 359 ? -19.274 -8.773 18.920 1.00 82.94 359 GLU A O 1
ATOM 2729 N N . VAL A 1 360 ? -18.573 -9.214 16.846 1.00 69.06 360 VAL A N 1
ATOM 2730 C CA . VAL A 1 360 ? -19.180 -8.010 16.261 1.00 69.06 360 VAL A CA 1
ATOM 2731 C C . VAL A 1 360 ? -20.170 -8.412 15.170 1.00 69.06 360 VAL A C 1
ATOM 2733 O O . VAL A 1 360 ? -19.958 -9.396 14.460 1.00 69.06 360 VAL A O 1
ATOM 2736 N N . GLY A 1 361 ? -21.275 -7.668 15.059 1.00 64.62 361 GLY A N 1
ATOM 2737 C CA . GLY A 1 361 ? -22.286 -7.870 14.018 1.00 64.62 361 GLY A CA 1
ATOM 2738 C C . GLY A 1 361 ? -21.790 -7.540 12.602 1.00 64.62 361 GLY A C 1
ATOM 2739 O O . GLY A 1 361 ? -20.616 -7.255 12.384 1.00 64.62 361 GLY A O 1
ATOM 2740 N N . GLU A 1 362 ? -22.709 -7.522 11.629 1.00 59.09 362 GLU A N 1
ATOM 2741 C CA . GLU A 1 362 ? -22.412 -7.448 10.180 1.00 59.09 362 GLU A CA 1
ATOM 2742 C C . GLU A 1 362 ? -21.499 -6.280 9.738 1.00 59.09 362 GLU A C 1
ATOM 2744 O O . GLU A 1 362 ? -20.877 -6.370 8.683 1.00 59.09 362 GLU A O 1
ATOM 2749 N N . ASN A 1 363 ? -21.381 -5.215 10.540 1.00 53.56 363 ASN A N 1
ATOM 2750 C CA . ASN A 1 363 ? -20.526 -4.054 10.263 1.00 53.56 363 ASN A CA 1
ATOM 2751 C C . ASN A 1 363 ? -19.074 -4.188 10.778 1.00 53.56 363 ASN A C 1
ATOM 2753 O O . ASN A 1 363 ? -18.250 -3.346 10.450 1.00 53.56 363 ASN A O 1
ATOM 2757 N N . ASN A 1 364 ? -18.760 -5.184 11.616 1.00 60.97 364 ASN A N 1
ATOM 2758 C CA . ASN A 1 364 ? -17.433 -5.479 12.197 1.00 60.97 364 ASN A CA 1
ATOM 2759 C C . ASN A 1 364 ? -16.712 -4.344 12.985 1.00 60.97 364 ASN A C 1
ATOM 2761 O O . ASN A 1 364 ? -15.566 -4.503 13.403 1.00 60.97 364 ASN A O 1
ATOM 2765 N N . LEU A 1 365 ? -17.385 -3.213 13.222 1.00 62.69 365 LEU A N 1
ATOM 2766 C CA . LEU A 1 365 ? -16.864 -2.004 13.872 1.00 62.69 365 LEU A CA 1
ATOM 2767 C C . LEU A 1 365 ? -16.806 -2.097 15.409 1.00 62.69 365 LEU A C 1
ATOM 2769 O O . LEU A 1 365 ? -17.850 -2.196 16.054 1.00 62.69 365 LEU A O 1
ATOM 2773 N N . VAL A 1 366 ? -15.624 -1.899 16.010 1.00 64.69 366 VAL A N 1
ATOM 2774 C CA . VAL A 1 366 ? -15.499 -1.529 17.435 1.00 64.69 366 VAL A CA 1
ATOM 2775 C C . VAL A 1 366 ? -15.185 -0.037 17.554 1.00 64.69 366 VAL A C 1
ATOM 2777 O O . VAL A 1 366 ? -14.161 0.466 17.104 1.00 64.69 366 VAL A O 1
ATOM 2780 N N . VAL A 1 367 ? -16.093 0.713 18.157 1.00 63.91 367 VAL A N 1
ATOM 2781 C CA . VAL A 1 367 ? -15.987 2.170 18.301 1.00 63.91 367 VAL A CA 1
ATOM 2782 C C . VAL A 1 367 ? -15.137 2.473 19.557 1.00 63.91 367 VAL A C 1
ATOM 2784 O O . VAL A 1 367 ? -15.383 1.875 20.607 1.00 63.91 367 VAL A O 1
ATOM 2787 N N . ILE A 1 368 ? -14.094 3.316 19.459 1.00 64.12 368 ILE A N 1
ATOM 2788 C CA . ILE A 1 368 ? -13.025 3.469 20.482 1.00 64.12 368 ILE A CA 1
ATOM 2789 C C . ILE A 1 368 ? -12.482 4.911 20.603 1.00 64.12 368 ILE A C 1
ATOM 2791 O O . ILE A 1 368 ? -12.630 5.724 19.707 1.00 64.12 368 ILE A O 1
ATOM 2795 N N . ASP A 1 369 ? -11.874 5.200 21.752 1.00 57.97 369 ASP A N 1
ATOM 2796 C CA . ASP A 1 369 ? -11.162 6.398 22.237 1.00 57.97 369 ASP A CA 1
ATOM 2797 C C . ASP A 1 369 ? -10.376 7.358 21.309 1.00 57.97 369 ASP A C 1
ATOM 2799 O O . ASP A 1 369 ? -10.041 7.091 20.157 1.00 57.97 369 ASP A O 1
ATOM 2803 N N . VAL A 1 370 ? -9.985 8.478 21.933 1.00 51.22 370 VAL A N 1
ATOM 2804 C CA . VAL A 1 370 ? -9.071 9.529 21.463 1.00 51.22 370 VAL A CA 1
ATOM 2805 C C . VAL A 1 370 ? -7.621 9.267 21.918 1.00 51.22 370 VAL A C 1
ATOM 2807 O O . VAL A 1 370 ? -7.375 8.591 22.915 1.00 51.22 370 VAL A O 1
ATOM 2810 N N . THR A 1 371 ? -6.622 9.851 21.246 1.00 51.47 371 THR A N 1
ATOM 2811 C CA . THR A 1 371 ? -5.196 9.471 21.423 1.00 51.47 371 THR A CA 1
ATOM 2812 C C . THR A 1 371 ? -4.568 9.740 22.802 1.00 51.47 371 THR A C 1
ATOM 2814 O O . THR A 1 371 ? -3.447 9.302 23.049 1.00 51.47 371 THR A O 1
ATOM 2817 N N . ALA A 1 372 ? -5.253 10.430 23.719 1.00 56.66 372 ALA A N 1
ATOM 2818 C CA . ALA A 1 372 ? -4.728 10.757 25.050 1.00 56.66 372 ALA A CA 1
ATOM 2819 C C . ALA A 1 372 ? -4.752 9.584 26.059 1.00 56.66 372 ALA A C 1
ATOM 2821 O O . ALA A 1 372 ? -4.140 9.686 27.123 1.00 56.66 372 ALA A O 1
ATOM 2822 N N . ALA A 1 373 ? -5.464 8.495 25.751 1.00 65.56 373 ALA A N 1
ATOM 2823 C CA . ALA A 1 373 ? -5.494 7.265 26.545 1.00 65.56 373 ALA A CA 1
ATOM 2824 C C . ALA A 1 373 ? -5.800 6.065 25.620 1.00 65.56 373 ALA A C 1
ATOM 2826 O O . ALA A 1 373 ? -6.960 5.687 25.473 1.00 65.56 373 ALA A O 1
ATOM 2827 N N . PRO A 1 374 ? -4.797 5.491 24.928 1.00 70.88 374 PRO A N 1
ATOM 2828 C CA . PRO A 1 374 ? -5.052 4.511 23.876 1.00 70.88 374 PRO A CA 1
ATOM 2829 C C . PRO A 1 374 ? -5.597 3.189 24.435 1.00 70.88 374 PRO A C 1
ATOM 2831 O O . PRO A 1 374 ? -5.027 2.606 25.360 1.00 70.88 374 PRO A O 1
ATOM 2834 N N . VAL A 1 375 ? -6.677 2.696 23.830 1.00 79.00 375 VAL A N 1
ATOM 2835 C CA . VAL A 1 375 ? -7.209 1.350 24.073 1.00 79.00 375 VAL A CA 1
ATOM 2836 C C . VAL A 1 375 ? -6.550 0.388 23.085 1.00 79.00 375 VAL A C 1
ATOM 2838 O O . VAL A 1 375 ? -6.695 0.556 21.874 1.00 79.00 375 VAL A O 1
ATOM 2841 N N . ILE A 1 376 ? -5.820 -0.600 23.598 1.00 82.25 376 ILE A N 1
ATOM 2842 C CA . ILE A 1 376 ? -5.107 -1.602 22.798 1.00 82.25 376 ILE A CA 1
ATOM 2843 C C . ILE A 1 376 ? -6.039 -2.798 22.601 1.00 82.25 376 ILE A C 1
ATOM 2845 O O . ILE A 1 376 ? -6.558 -3.340 23.575 1.00 82.25 376 ILE A O 1
ATOM 2849 N N . LEU A 1 377 ? -6.273 -3.191 21.349 1.00 85.50 377 LEU A N 1
ATOM 2850 C CA . LEU A 1 377 ? -7.155 -4.305 20.994 1.00 85.50 377 LEU A CA 1
ATOM 2851 C C . LEU A 1 377 ? -6.374 -5.570 20.599 1.00 85.50 377 LEU A C 1
ATOM 2853 O O . LEU A 1 377 ? -5.195 -5.470 20.258 1.00 85.50 377 LEU A O 1
ATOM 2857 N N . PRO A 1 378 ? -7.034 -6.746 20.579 1.00 88.81 378 PRO A N 1
ATOM 2858 C CA . PRO A 1 378 ? -6.499 -7.939 19.929 1.00 88.81 378 PRO A CA 1
ATOM 2859 C C . PRO A 1 378 ? -6.104 -7.668 18.469 1.00 88.81 378 PRO A C 1
ATOM 2861 O O . PRO A 1 378 ? -6.756 -6.884 17.771 1.00 88.81 378 PRO A O 1
ATOM 2864 N N . ALA A 1 379 ? -5.059 -8.348 17.994 1.00 89.81 379 ALA A N 1
ATOM 2865 C CA . ALA A 1 379 ? -4.579 -8.194 16.625 1.00 89.81 379 ALA A CA 1
ATOM 2866 C C . ALA A 1 379 ? -5.672 -8.540 15.593 1.00 89.81 379 ALA A C 1
ATOM 2868 O O . ALA A 1 379 ? -6.431 -9.495 15.759 1.00 89.81 379 ALA A O 1
ATOM 2869 N N . GLY A 1 380 ? -5.765 -7.742 14.529 1.00 87.31 380 GLY A N 1
ATOM 2870 C CA . GLY A 1 380 ? -6.785 -7.863 13.486 1.00 87.31 380 GLY A CA 1
ATOM 2871 C C . GLY A 1 380 ? -8.180 -7.344 13.862 1.00 87.31 380 GLY A C 1
ATOM 2872 O O . GLY A 1 380 ? -9.037 -7.271 12.982 1.00 87.31 380 GLY A O 1
ATOM 2873 N N . GLN A 1 381 ? -8.440 -6.940 15.113 1.00 86.00 381 GLN A N 1
ATOM 2874 C CA . GLN A 1 381 ? -9.737 -6.359 15.468 1.00 86.00 381 GLN A CA 1
ATOM 2875 C C . GLN A 1 381 ? -9.854 -4.919 14.946 1.00 86.00 381 GLN A C 1
ATOM 2877 O O . GLN A 1 381 ? -9.088 -4.036 15.335 1.00 86.00 381 GLN A O 1
ATOM 2882 N N . HIS A 1 382 ? -10.853 -4.678 14.093 1.00 83.00 382 HIS A N 1
ATOM 2883 C CA . HIS A 1 382 ? -11.158 -3.352 13.556 1.00 83.00 382 HIS A CA 1
ATOM 2884 C C . HIS A 1 382 ? -11.692 -2.417 14.648 1.00 83.00 382 HIS A C 1
ATOM 2886 O O . HIS A 1 382 ? -12.636 -2.753 15.372 1.00 83.00 382 HIS A O 1
ATOM 2892 N N . ALA A 1 383 ? -11.107 -1.223 14.702 1.00 79.56 383 ALA A N 1
ATOM 2893 C CA . ALA A 1 383 ? -11.439 -0.110 15.573 1.00 79.56 383 ALA A CA 1
ATOM 2894 C C . ALA A 1 383 ? -11.722 1.170 14.766 1.00 79.56 383 ALA A C 1
ATOM 2896 O O . ALA A 1 383 ? -11.224 1.341 13.655 1.00 79.56 383 ALA A O 1
ATOM 2897 N N . VAL A 1 384 ? -12.470 2.111 15.348 1.00 76.12 384 VAL A N 1
ATOM 2898 C CA . VAL A 1 384 ? -12.647 3.481 14.830 1.00 76.12 384 VAL A CA 1
ATOM 2899 C C . VAL A 1 384 ? -12.415 4.492 15.943 1.00 76.12 384 VAL A C 1
ATOM 2901 O O . VAL A 1 384 ? -13.012 4.361 17.010 1.00 76.12 384 VAL A O 1
ATOM 2904 N N . THR A 1 385 ? -11.625 5.539 15.668 1.00 68.81 385 THR A N 1
ATOM 2905 C CA . THR A 1 385 ? -11.474 6.693 16.578 1.00 68.81 385 THR A CA 1
ATOM 2906 C C . THR A 1 385 ? -12.781 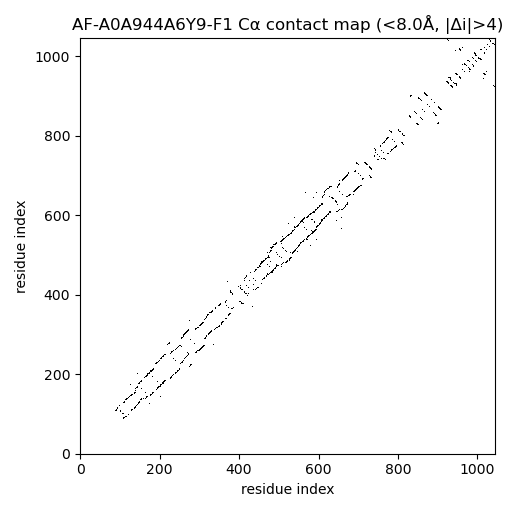7.489 16.608 1.00 68.81 385 THR A C 1
ATOM 2908 O O . THR A 1 385 ? -13.103 8.246 15.689 1.00 68.81 385 THR A O 1
ATOM 2911 N N . TYR A 1 386 ? -13.547 7.302 17.674 1.00 61.41 386 TYR A N 1
ATOM 2912 C CA . TYR A 1 386 ? -14.817 7.952 17.930 1.00 61.41 386 TYR A CA 1
ATOM 2913 C C . TYR A 1 386 ? -14.615 9.271 18.661 1.00 61.41 386 TYR A C 1
ATOM 2915 O O . TYR A 1 386 ? -13.873 9.374 19.636 1.00 61.41 386 TYR A O 1
ATOM 2923 N N . TRP A 1 387 ? -15.357 10.278 18.216 1.00 60.47 387 TRP A N 1
ATOM 2924 C CA . TRP A 1 387 ? -15.338 11.618 18.786 1.00 60.47 387 TRP A CA 1
ATOM 2925 C C . TRP A 1 387 ? -16.682 11.930 19.449 1.00 60.47 387 TRP A C 1
ATOM 2927 O O . TRP A 1 387 ? -17.473 12.705 18.900 1.00 60.47 387 TRP A O 1
ATOM 2937 N N . PRO A 1 388 ? -16.987 11.322 20.612 1.00 42.56 388 PRO A N 1
ATOM 2938 C CA . PRO A 1 388 ? -18.185 11.676 21.347 1.00 42.56 388 PRO A CA 1
ATOM 2939 C C . PRO A 1 388 ? -18.074 13.121 21.860 1.00 42.56 388 PRO A C 1
ATOM 2941 O O . PRO A 1 388 ? -16.995 13.603 22.204 1.00 42.56 388 PRO A O 1
ATOM 2944 N N . TRP A 1 389 ? -19.233 13.766 22.000 1.00 46.47 389 TRP A N 1
ATOM 2945 C CA . TRP A 1 389 ? -19.447 15.078 22.630 1.00 46.47 389 TRP A CA 1
ATOM 2946 C C . TRP A 1 389 ? -19.198 16.356 21.807 1.00 46.47 389 TRP A C 1
ATOM 2948 O O . TRP A 1 389 ? -18.553 16.428 20.764 1.00 46.47 389 TRP A O 1
ATOM 2958 N N . TYR A 1 390 ? -19.777 17.414 22.374 1.00 43.50 390 TYR A N 1
ATOM 2959 C CA . TYR A 1 390 ? -19.650 18.828 22.024 1.00 43.50 390 TYR A CA 1
ATOM 2960 C C . TYR A 1 390 ? -18.255 19.412 22.342 1.00 43.50 390 TYR A C 1
ATOM 2962 O O . TYR A 1 390 ? -17.962 20.538 21.950 1.00 43.50 390 TYR A O 1
ATOM 2970 N N . GLU A 1 391 ? -17.407 18.677 23.072 1.00 45.25 391 GLU A N 1
ATOM 2971 C CA . GLU A 1 391 ? -16.100 19.163 23.540 1.00 45.25 391 GLU A CA 1
ATOM 2972 C C . GLU A 1 391 ? -14.991 19.029 22.487 1.00 45.25 391 GLU A C 1
ATOM 2974 O O . GLU A 1 391 ? -14.098 19.875 22.443 1.00 45.25 391 GLU A O 1
ATOM 2979 N N . THR A 1 392 ? -15.068 18.034 21.595 1.00 53.38 392 THR A N 1
ATOM 2980 C CA . THR A 1 392 ? -14.177 17.944 20.431 1.00 53.38 392 THR A CA 1
ATOM 2981 C C . THR A 1 392 ? -14.471 19.096 19.464 1.00 53.38 392 THR A C 1
ATOM 2983 O O . THR A 1 392 ? -15.608 19.189 18.983 1.00 53.38 392 THR A O 1
ATOM 2986 N N . PRO A 1 393 ? -13.478 19.947 19.129 1.00 60.19 393 PRO A N 1
ATOM 2987 C CA . PRO A 1 393 ? -13.651 21.014 18.149 1.00 60.19 393 PRO A CA 1
ATOM 2988 C C . PRO A 1 393 ? -14.111 20.456 16.801 1.00 60.19 393 PRO A C 1
ATOM 2990 O O . PRO A 1 393 ? -13.610 19.429 16.344 1.00 60.19 393 PRO A O 1
ATOM 2993 N N . GLU A 1 394 ? -15.057 21.131 16.148 1.00 67.00 394 GLU A N 1
ATOM 2994 C CA . GLU A 1 394 ? -15.628 20.646 14.884 1.00 67.00 394 GLU A CA 1
ATOM 2995 C C . GLU A 1 394 ? -14.562 20.533 13.779 1.00 67.00 394 GLU A C 1
ATOM 2997 O O . GLU A 1 394 ? -14.621 19.639 12.946 1.00 67.00 394 GLU A O 1
ATOM 3002 N N . ASP A 1 395 ? -13.527 21.376 13.827 1.00 63.47 395 ASP A N 1
ATOM 3003 C CA . ASP A 1 395 ? -12.372 21.334 12.929 1.00 63.47 395 ASP A CA 1
ATOM 3004 C C . ASP A 1 395 ? -11.450 20.114 13.124 1.00 63.47 395 ASP A C 1
ATOM 3006 O O . ASP A 1 395 ? -10.636 19.839 12.240 1.00 63.47 395 ASP A O 1
ATOM 3010 N N . LYS A 1 396 ? -11.576 19.354 14.224 1.00 59.75 396 LYS A N 1
ATOM 3011 C CA . LYS A 1 396 ? -10.781 18.139 14.501 1.00 59.75 396 LYS A CA 1
ATOM 3012 C C . LYS A 1 396 ? -11.446 16.840 14.027 1.00 59.75 396 LYS A C 1
ATOM 3014 O O . LYS A 1 396 ? -10.739 15.868 13.762 1.00 59.75 396 LYS A O 1
ATOM 3019 N N . LYS A 1 397 ? -12.774 16.823 13.879 1.00 63.03 397 LYS A N 1
ATOM 3020 C CA . LYS A 1 397 ? -13.543 15.634 13.471 1.00 63.03 397 LYS A CA 1
ATOM 3021 C C . LYS A 1 397 ? -13.339 15.332 11.974 1.00 63.03 397 LYS A C 1
ATOM 3023 O O . LYS A 1 397 ? -13.263 16.279 11.186 1.00 63.03 397 LYS A O 1
ATOM 3028 N N . PRO A 1 398 ? -13.242 14.055 11.562 1.00 61.16 398 PRO A N 1
ATOM 3029 C CA . PRO A 1 398 ? -13.422 13.659 10.168 1.00 61.16 398 PRO A CA 1
ATOM 3030 C C . PRO A 1 398 ? -14.919 13.604 9.812 1.00 61.16 398 PRO A C 1
ATOM 3032 O O . PRO A 1 398 ? -15.747 13.238 10.651 1.00 61.16 398 PRO A O 1
ATOM 3035 N N . ASP A 1 399 ? -15.259 13.938 8.566 1.00 60.34 399 ASP A N 1
ATOM 3036 C CA . ASP A 1 399 ? -16.575 13.624 7.999 1.00 60.34 399 ASP A CA 1
ATOM 3037 C C . ASP A 1 399 ? -16.693 12.105 7.794 1.00 60.34 399 ASP A C 1
ATOM 3039 O O . ASP A 1 399 ? -15.743 11.465 7.349 1.00 60.34 399 ASP A O 1
ATOM 3043 N N . ASP A 1 400 ? -17.857 11.542 8.134 1.00 68.50 400 ASP A N 1
ATOM 3044 C CA . ASP A 1 400 ? -18.108 10.094 8.210 1.00 68.50 400 ASP A CA 1
ATOM 3045 C C . ASP A 1 400 ? -16.988 9.298 8.913 1.00 68.50 400 ASP A C 1
ATOM 3047 O O . ASP A 1 400 ? -16.214 8.552 8.311 1.00 68.50 400 ASP A O 1
ATOM 3051 N N . TYR A 1 401 ? -16.947 9.417 10.240 1.00 69.12 401 TYR A N 1
ATOM 3052 C CA . TYR A 1 401 ? -16.005 8.680 11.083 1.00 69.12 401 TYR A CA 1
ATOM 3053 C C . TYR A 1 401 ? -16.076 7.148 10.912 1.00 69.12 401 TYR A C 1
ATOM 3055 O O . TYR A 1 401 ? -15.103 6.478 11.238 1.00 69.12 401 TYR A O 1
ATOM 3063 N N . THR A 1 402 ? -17.167 6.571 10.385 1.00 74.44 402 THR A N 1
ATOM 3064 C CA . THR A 1 402 ? -17.265 5.112 10.166 1.00 74.44 402 THR A CA 1
ATOM 3065 C C . THR A 1 402 ? -16.328 4.611 9.060 1.00 74.44 402 THR A C 1
ATOM 3067 O O . THR A 1 402 ? -15.883 3.463 9.097 1.00 74.44 402 THR A O 1
ATOM 3070 N N . SER A 1 403 ? -15.936 5.508 8.149 1.00 79.56 403 SER A N 1
ATOM 3071 C CA . SER A 1 403 ? -14.903 5.283 7.135 1.00 79.56 403 SER A CA 1
ATOM 3072 C C . SER A 1 403 ? -13.463 5.380 7.675 1.00 79.56 403 SER A C 1
ATOM 3074 O O . SER A 1 403 ? -12.525 5.158 6.911 1.00 79.56 403 SER A O 1
ATOM 3076 N N . TYR A 1 404 ? -13.262 5.731 8.955 1.00 81.50 404 TYR A N 1
ATOM 3077 C CA . TYR A 1 404 ? -11.955 5.974 9.591 1.00 81.50 404 TYR A CA 1
ATOM 3078 C C . TYR A 1 404 ? -11.522 4.789 10.474 1.00 81.50 404 TYR A C 1
ATOM 3080 O O . TYR A 1 404 ? -11.335 4.918 11.689 1.00 81.50 404 TYR A O 1
ATOM 3088 N N . GLN A 1 405 ? -11.397 3.612 9.853 1.00 85.94 405 GLN A N 1
ATOM 3089 C CA . GLN A 1 405 ? -11.059 2.353 10.523 1.00 85.94 405 GLN A CA 1
ATOM 3090 C C . GLN A 1 405 ? -9.550 2.094 10.615 1.00 85.94 405 GLN A C 1
ATOM 3092 O O . GLN A 1 405 ? -8.787 2.451 9.722 1.00 85.94 405 GLN A O 1
ATOM 3097 N N . TYR A 1 406 ? -9.118 1.413 11.673 1.00 87.75 406 TYR A N 1
ATOM 3098 C CA . TYR A 1 406 ? -7.767 0.864 11.823 1.00 87.75 406 TYR A CA 1
ATOM 3099 C C . TYR A 1 406 ? -7.811 -0.443 12.624 1.00 87.75 406 TYR A C 1
ATOM 3101 O O . TYR A 1 406 ? -8.753 -0.669 13.376 1.00 87.75 406 TYR A O 1
ATOM 3109 N N . ALA A 1 407 ? -6.799 -1.296 12.500 1.00 87.94 407 ALA A N 1
ATOM 3110 C CA . ALA A 1 407 ? -6.613 -2.465 13.362 1.00 87.94 407 ALA A CA 1
ATOM 3111 C C . ALA A 1 407 ? -5.173 -2.514 13.887 1.00 87.94 407 ALA A C 1
ATOM 3113 O O . ALA A 1 407 ? -4.262 -1.995 13.240 1.00 87.94 407 ALA A O 1
ATOM 3114 N N . TYR A 1 408 ? -4.971 -3.143 15.045 1.00 86.00 408 TYR A N 1
ATOM 3115 C CA . TYR A 1 408 ? -3.635 -3.461 15.553 1.00 86.00 408 TYR A CA 1
ATOM 3116 C C . TYR A 1 408 ? -3.093 -4.735 14.891 1.00 86.00 408 TYR A C 1
ATOM 3118 O O . TYR A 1 408 ? -3.851 -5.666 14.618 1.00 86.00 408 TYR A O 1
ATOM 3126 N N . ASN A 1 409 ? -1.783 -4.790 14.673 1.00 86.44 409 ASN A N 1
ATOM 3127 C CA . ASN A 1 409 ? -1.058 -5.970 14.198 1.00 86.44 409 ASN A CA 1
ATOM 3128 C C . ASN A 1 409 ? -0.418 -6.732 15.383 1.00 86.44 409 ASN A C 1
ATOM 3130 O O . ASN A 1 409 ? -0.372 -6.222 16.502 1.00 86.44 409 ASN A O 1
ATOM 3134 N N . GLU A 1 410 ? 0.094 -7.950 15.156 1.00 86.38 410 GLU A N 1
ATOM 3135 C CA . GLU A 1 410 ? 0.699 -8.792 16.215 1.00 86.38 410 GLU A CA 1
ATOM 3136 C C . GLU A 1 410 ? 1.940 -8.166 16.887 1.00 86.38 410 GLU A C 1
ATOM 3138 O O . GLU A 1 410 ? 2.278 -8.521 18.014 1.00 86.38 410 GLU A O 1
ATOM 3143 N N . ASP A 1 411 ? 2.610 -7.225 16.217 1.00 82.31 411 ASP A N 1
ATOM 3144 C CA . ASP A 1 411 ? 3.764 -6.473 16.729 1.00 82.31 411 ASP A CA 1
ATOM 3145 C C . ASP A 1 411 ? 3.389 -5.143 17.418 1.00 82.31 411 ASP A C 1
ATOM 3147 O O . ASP A 1 411 ? 4.265 -4.433 17.913 1.00 82.31 411 ASP A O 1
ATOM 3151 N N . GLY A 1 412 ? 2.096 -4.803 17.468 1.00 78.06 412 GLY A N 1
ATOM 3152 C CA . GLY A 1 412 ? 1.582 -3.549 18.021 1.00 78.06 412 GLY A CA 1
ATOM 3153 C C . GLY A 1 412 ? 1.569 -2.359 17.050 1.00 78.06 412 GLY A C 1
ATOM 3154 O O . GLY A 1 412 ? 1.093 -1.289 17.439 1.00 78.06 412 GLY A O 1
ATOM 3155 N N . SER A 1 413 ? 2.032 -2.525 15.803 1.00 83.25 413 SER A N 1
ATOM 3156 C CA . SER A 1 413 ? 1.820 -1.541 14.728 1.00 83.25 413 SER A CA 1
ATOM 3157 C C . SER A 1 413 ? 0.337 -1.458 14.328 1.00 83.25 413 SER A C 1
ATOM 3159 O O . SER A 1 413 ? -0.501 -2.218 14.830 1.00 83.25 413 SER A O 1
ATOM 3161 N N . LYS A 1 414 ? -0.017 -0.518 13.442 1.00 85.75 414 LYS A N 1
ATOM 3162 C CA . LYS A 1 414 ? -1.395 -0.326 12.969 1.00 85.75 414 LYS A CA 1
ATOM 3163 C C . LYS A 1 414 ? -1.483 -0.493 11.458 1.00 85.75 414 LYS A C 1
ATOM 3165 O O . LYS A 1 414 ? -0.613 -0.046 10.721 1.00 85.75 414 LYS A O 1
ATOM 3170 N N . THR A 1 415 ? -2.596 -1.059 11.008 1.00 91.56 415 THR A N 1
ATOM 3171 C CA . THR A 1 415 ? -3.008 -1.026 9.600 1.00 91.56 415 THR A CA 1
ATOM 3172 C C . THR A 1 415 ? -4.280 -0.192 9.489 1.00 91.56 415 THR A C 1
ATOM 3174 O O . THR A 1 415 ? -5.218 -0.392 10.265 1.00 91.56 415 THR A O 1
ATOM 3177 N N . PHE A 1 416 ? -4.315 0.759 8.555 1.00 92.56 416 PHE A N 1
ATOM 3178 C CA . PHE A 1 416 ? -5.408 1.729 8.408 1.00 92.56 416 PHE A CA 1
ATOM 3179 C C . PHE A 1 416 ? -6.301 1.389 7.214 1.00 92.56 416 PHE A C 1
ATOM 3181 O O . PHE A 1 416 ? -5.797 1.058 6.147 1.00 92.56 416 PHE A O 1
ATOM 3188 N N . TYR A 1 417 ? -7.617 1.524 7.368 1.00 92.69 417 TYR A N 1
ATOM 3189 C CA . TYR A 1 417 ? -8.625 1.094 6.395 1.00 92.69 417 TYR A CA 1
ATOM 3190 C C . TYR A 1 417 ? -9.569 2.250 6.017 1.00 92.69 417 TYR A C 1
ATOM 3192 O O . TYR A 1 417 ? -10.697 2.324 6.511 1.00 92.69 417 TYR A O 1
ATOM 3200 N N . PRO A 1 418 ? -9.129 3.205 5.175 1.00 91.81 418 PRO A N 1
ATOM 3201 C CA . PRO A 1 418 ? -9.991 4.279 4.702 1.00 91.81 418 PRO A CA 1
ATOM 3202 C C . PRO A 1 418 ? -11.029 3.773 3.696 1.00 91.81 418 PRO A C 1
ATOM 3204 O O . PRO A 1 418 ? -10.693 3.134 2.694 1.00 91.81 418 PRO A O 1
ATOM 3207 N N . ALA A 1 419 ? -12.285 4.158 3.924 1.00 89.56 419 ALA A N 1
ATOM 3208 C CA . ALA A 1 419 ? -13.384 3.972 2.973 1.00 89.56 419 ALA A CA 1
ATOM 3209 C C . ALA A 1 419 ? -13.860 5.284 2.302 1.00 89.56 419 ALA A C 1
ATOM 3211 O O . ALA A 1 419 ? -14.752 5.256 1.455 1.00 89.56 419 ALA A O 1
ATOM 3212 N N . SER A 1 420 ? -13.260 6.438 2.635 1.00 89.12 420 SER A N 1
ATOM 3213 C CA . SER A 1 420 ? -13.642 7.758 2.103 1.00 89.12 420 SER A CA 1
ATOM 3214 C C . SER A 1 420 ? -12.451 8.711 1.913 1.00 89.12 420 SER A C 1
ATOM 3216 O O . SER A 1 420 ? -11.383 8.512 2.494 1.00 89.12 420 SER A O 1
ATOM 3218 N N . GLU A 1 421 ? -12.651 9.783 1.133 1.00 89.50 421 GLU A N 1
ATOM 3219 C CA . GLU A 1 421 ? -11.686 10.888 0.954 1.00 89.50 421 GLU A CA 1
ATOM 3220 C C . GLU A 1 421 ? -11.238 11.468 2.301 1.00 89.50 421 GLU A C 1
ATOM 3222 O O . GLU A 1 421 ? -10.044 11.537 2.589 1.00 89.50 421 GLU A O 1
ATOM 3227 N N . GLY A 1 422 ? -12.210 11.833 3.145 1.00 84.50 422 GLY A N 1
ATOM 3228 C CA . GLY A 1 422 ? -11.954 12.433 4.453 1.00 84.50 422 GLY A CA 1
ATOM 3229 C C . GLY A 1 422 ? -11.205 11.501 5.405 1.00 84.50 422 GLY A C 1
ATOM 3230 O O . GLY A 1 422 ? -10.444 11.986 6.239 1.00 84.50 422 GLY A O 1
ATOM 3231 N N . ALA A 1 423 ? -11.372 10.182 5.263 1.00 87.00 423 ALA A N 1
ATOM 3232 C CA . ALA A 1 423 ? -10.623 9.203 6.038 1.00 87.00 423 ALA A CA 1
ATOM 3233 C C . ALA A 1 423 ? -9.178 9.040 5.543 1.00 87.00 423 ALA A C 1
ATOM 3235 O O . ALA A 1 423 ? -8.258 9.085 6.356 1.00 87.00 423 ALA A O 1
ATOM 3236 N N . LEU A 1 424 ? -8.964 8.899 4.229 1.00 91.31 424 LEU A N 1
ATOM 3237 C CA . LEU A 1 424 ? -7.627 8.740 3.641 1.00 91.31 424 LEU A CA 1
ATOM 3238 C C . LEU A 1 424 ? -6.736 9.959 3.928 1.00 91.31 424 LEU A C 1
ATOM 3240 O O . LEU A 1 424 ? -5.617 9.804 4.417 1.00 91.31 424 LEU A O 1
ATOM 3244 N N . GLU A 1 425 ? -7.256 11.170 3.708 1.00 88.62 425 GLU A N 1
ATOM 3245 C CA . GLU A 1 425 ? -6.536 12.411 4.017 1.00 88.62 425 GLU A CA 1
ATOM 3246 C C . GLU A 1 425 ? -6.273 12.547 5.527 1.00 88.62 425 GLU A C 1
ATOM 3248 O O . GLU A 1 425 ? -5.172 12.913 5.929 1.00 88.62 425 GLU A O 1
ATOM 3253 N N . ALA A 1 426 ? -7.228 12.179 6.392 1.00 84.50 426 ALA A N 1
ATOM 3254 C CA . ALA A 1 426 ? -7.031 12.225 7.843 1.00 84.50 426 ALA A CA 1
ATOM 3255 C C . ALA A 1 426 ? -6.105 11.122 8.397 1.00 84.50 426 ALA A C 1
ATOM 3257 O O . ALA A 1 426 ? -5.684 11.231 9.551 1.00 84.50 426 ALA A O 1
ATOM 3258 N N . PHE A 1 427 ? -5.792 10.067 7.634 1.00 89.19 427 PHE A N 1
ATOM 3259 C CA . PHE A 1 427 ? -4.751 9.099 7.998 1.00 89.19 427 PHE A CA 1
ATOM 3260 C C . PHE A 1 427 ? -3.363 9.566 7.562 1.00 89.19 427 PHE A C 1
ATOM 3262 O O . PHE A 1 427 ? -2.420 9.440 8.338 1.00 89.19 427 PHE A O 1
ATOM 3269 N N . ILE A 1 428 ? -3.232 10.137 6.363 1.00 90.75 428 ILE A N 1
ATOM 3270 C CA . ILE A 1 428 ? -1.945 10.622 5.843 1.00 90.75 428 ILE A CA 1
ATOM 3271 C C . ILE A 1 428 ? -1.527 11.911 6.568 1.00 90.75 428 ILE A C 1
ATOM 3273 O O . ILE A 1 428 ? -0.405 11.997 7.077 1.00 90.75 428 ILE A O 1
ATOM 3277 N N . ASN A 1 429 ? -2.460 12.857 6.712 1.00 87.25 429 ASN A N 1
ATOM 3278 C CA . ASN A 1 429 ? -2.287 14.160 7.356 1.00 87.25 429 ASN A CA 1
ATOM 3279 C C . ASN A 1 429 ? -3.154 14.276 8.632 1.00 87.25 429 ASN A C 1
ATOM 3281 O O . ASN A 1 429 ? -4.090 15.085 8.695 1.00 87.25 429 ASN A O 1
ATOM 3285 N N . PRO A 1 430 ? -2.880 13.471 9.682 1.00 84.12 430 PRO A N 1
ATOM 3286 C CA . PRO A 1 430 ? -3.671 13.479 10.902 1.00 84.12 430 PRO A CA 1
ATOM 3287 C C . PRO A 1 430 ? -3.565 14.822 11.618 1.00 84.12 430 PRO A C 1
ATOM 3289 O O . PRO A 1 430 ? -2.487 15.366 11.864 1.00 84.12 430 PRO A O 1
ATOM 3292 N N . LYS A 1 431 ? -4.718 15.338 12.035 1.00 76.94 431 LYS A N 1
ATOM 3293 C CA . LYS A 1 431 ? -4.771 16.469 12.959 1.00 76.94 431 LYS A CA 1
ATOM 3294 C C . LYS A 1 431 ? -4.275 15.988 14.324 1.00 76.94 431 LYS A C 1
ATOM 3296 O O . LYS A 1 431 ? -4.641 14.907 14.769 1.00 76.94 431 LYS A O 1
ATOM 3301 N N . GLU A 1 432 ? -3.477 16.806 15.008 1.00 74.44 432 GLU A N 1
ATOM 3302 C CA . GLU A 1 432 ? -3.031 16.552 16.389 1.00 74.44 432 GLU A CA 1
ATOM 3303 C C . GLU A 1 432 ? -4.220 16.111 17.271 1.00 74.44 432 GLU A C 1
ATOM 3305 O O . GLU A 1 432 ? -5.171 16.880 17.448 1.00 74.44 432 GLU A O 1
ATOM 3310 N N . GLY A 1 433 ? -4.172 14.880 17.791 1.00 66.94 433 GLY A N 1
ATOM 3311 C CA . GLY A 1 433 ? -5.284 14.227 18.496 1.00 66.94 433 GLY A CA 1
ATOM 3312 C C . GLY A 1 433 ? -5.898 13.015 17.774 1.00 66.94 433 GLY A C 1
ATOM 3313 O O . GLY A 1 433 ? -6.672 12.288 18.390 1.00 66.94 433 GLY A O 1
ATOM 3314 N N . ASN A 1 434 ? -5.551 12.772 16.507 1.00 71.56 434 ASN A N 1
ATOM 3315 C CA . ASN A 1 434 ? -6.103 11.692 15.683 1.00 71.56 434 ASN A CA 1
ATOM 3316 C C . ASN A 1 434 ? -5.088 10.543 15.489 1.00 71.56 434 ASN A C 1
ATOM 3318 O O . ASN A 1 434 ? -3.885 10.788 15.424 1.00 71.56 434 ASN A O 1
ATOM 3322 N N . ASN A 1 435 ? -5.569 9.301 15.342 1.00 78.88 435 ASN A N 1
ATOM 3323 C CA . ASN A 1 435 ? -4.755 8.166 14.886 1.00 78.88 435 ASN A CA 1
ATOM 3324 C C . ASN A 1 435 ? -4.532 8.259 13.366 1.00 78.88 435 ASN A C 1
ATOM 3326 O O . ASN A 1 435 ? -5.435 7.916 12.610 1.00 78.88 435 ASN A O 1
ATOM 3330 N N . GLY A 1 436 ? -3.351 8.690 12.923 1.00 84.75 436 GLY A N 1
ATOM 3331 C CA . GLY A 1 436 ? -2.927 8.589 11.521 1.00 84.75 436 GLY A CA 1
ATOM 3332 C C . GLY A 1 436 ? -1.712 7.689 11.343 1.00 84.75 436 GLY A C 1
ATOM 3333 O O . GLY A 1 436 ? -1.160 7.210 12.331 1.00 84.75 436 GLY A O 1
ATOM 3334 N N . ALA A 1 437 ? -1.308 7.507 10.088 1.00 88.75 437 ALA A N 1
ATOM 3335 C CA . ALA A 1 437 ? -0.103 6.784 9.714 1.00 88.75 437 ALA A CA 1
ATOM 3336 C C . ALA A 1 437 ? 1.153 7.556 10.151 1.00 88.75 437 ALA A C 1
ATOM 3338 O O . ALA A 1 437 ? 1.292 8.757 9.879 1.00 88.75 437 ALA A O 1
ATOM 3339 N N . GLU A 1 438 ? 2.055 6.856 10.825 1.00 88.50 438 GLU A N 1
ATOM 3340 C CA . GLU A 1 438 ? 3.413 7.277 11.162 1.00 88.50 438 GLU A CA 1
ATOM 3341 C C . GLU A 1 438 ? 4.412 6.693 10.135 1.00 88.50 438 GLU A C 1
ATOM 3343 O O . GLU A 1 438 ? 4.014 6.173 9.090 1.00 88.50 438 GLU A O 1
ATOM 3348 N N . GLU A 1 439 ? 5.717 6.841 10.367 1.00 90.00 439 GLU A N 1
ATOM 3349 C CA . GLU A 1 439 ? 6.740 6.406 9.404 1.00 90.00 439 GLU A CA 1
ATOM 3350 C C . GLU A 1 439 ? 6.761 4.873 9.255 1.00 90.00 439 GLU A C 1
ATOM 3352 O O . GLU A 1 439 ? 7.009 4.151 10.222 1.00 90.00 439 GLU A O 1
ATOM 3357 N N . ASN A 1 440 ? 6.657 4.391 8.016 1.00 87.69 440 ASN A N 1
ATOM 3358 C CA . ASN A 1 440 ? 6.578 2.993 7.563 1.00 87.69 440 ASN A CA 1
ATOM 3359 C C . ASN A 1 440 ? 5.216 2.292 7.769 1.00 87.69 440 ASN A C 1
ATOM 3361 O O . ASN A 1 440 ? 5.117 1.096 7.491 1.00 87.69 440 ASN A O 1
ATOM 3365 N N . ASP A 1 441 ? 4.164 3.002 8.190 1.00 89.31 441 ASP A N 1
ATOM 3366 C CA . ASP A 1 441 ? 2.822 2.415 8.344 1.00 89.31 441 ASP A CA 1
ATOM 3367 C C . ASP A 1 441 ? 2.162 2.029 7.000 1.00 89.31 441 ASP A C 1
ATOM 3369 O O . ASP A 1 441 ? 2.484 2.557 5.925 1.00 89.31 441 ASP A O 1
ATOM 3373 N N . ILE A 1 442 ? 1.189 1.109 7.076 1.00 91.56 442 ILE A N 1
ATOM 3374 C CA . ILE A 1 442 ? 0.447 0.568 5.926 1.00 91.56 442 ILE A CA 1
ATOM 3375 C C . ILE A 1 442 ? -1.023 1.012 5.962 1.00 91.56 442 ILE A C 1
ATOM 3377 O O . ILE A 1 442 ? -1.750 0.803 6.937 1.00 91.56 442 ILE A O 1
ATOM 3381 N N . ILE A 1 443 ? -1.482 1.580 4.849 1.00 96.19 443 ILE A N 1
ATOM 3382 C CA . ILE A 1 443 ? -2.868 1.971 4.585 1.00 96.19 443 ILE A CA 1
ATOM 3383 C C . ILE A 1 443 ? -3.433 1.021 3.519 1.00 96.19 443 ILE A C 1
ATOM 3385 O O . ILE A 1 443 ? -2.878 0.929 2.432 1.00 96.19 443 ILE A O 1
ATOM 3389 N N . VAL A 1 444 ? -4.536 0.327 3.791 1.00 97.12 444 VAL A N 1
ATOM 3390 C CA . VAL A 1 444 ? -5.166 -0.651 2.886 1.00 97.12 444 VAL A CA 1
ATOM 3391 C C . VAL A 1 444 ? -6.550 -0.150 2.481 1.00 97.12 444 VAL A C 1
ATOM 3393 O O . VAL A 1 444 ? -7.411 0.062 3.332 1.00 97.12 444 VAL A O 1
ATOM 3396 N N . LEU A 1 445 ? -6.805 0.040 1.184 1.00 96.00 445 LEU A N 1
ATOM 3397 C CA . LEU A 1 445 ? -8.077 0.615 0.729 1.00 96.00 445 LEU A CA 1
ATOM 3398 C C . LEU A 1 445 ? -9.261 -0.348 0.917 1.00 96.00 445 LEU A C 1
ATOM 3400 O O . LEU A 1 445 ? -9.339 -1.408 0.284 1.00 96.00 445 LEU A O 1
ATOM 3404 N N . ASP A 1 446 ? -10.245 0.051 1.723 1.00 92.12 446 ASP A N 1
ATOM 3405 C CA . ASP A 1 446 ? -11.479 -0.724 1.910 1.00 92.12 446 ASP A CA 1
ATOM 3406 C C . ASP A 1 446 ? -12.531 -0.425 0.824 1.00 92.12 446 ASP A C 1
ATOM 3408 O O . ASP A 1 446 ? -13.314 -1.292 0.444 1.00 92.12 446 ASP A O 1
ATOM 3412 N N . SER A 1 447 ? -12.496 0.770 0.226 1.00 93.38 447 SER A N 1
ATOM 3413 C CA . SER A 1 447 ? -13.406 1.189 -0.852 1.00 93.38 447 SER A CA 1
ATOM 3414 C C . SER A 1 447 ? -12.702 1.988 -1.953 1.00 93.38 447 SER A C 1
ATOM 3416 O O . SER A 1 447 ? -11.560 2.417 -1.804 1.00 93.38 447 SER A O 1
ATOM 3418 N N . ASN A 1 448 ? -13.391 2.193 -3.081 1.00 97.31 448 ASN A N 1
ATOM 3419 C CA . ASN A 1 448 ? -12.965 3.158 -4.098 1.00 97.31 448 ASN A CA 1
ATOM 3420 C C . ASN A 1 448 ? -13.138 4.581 -3.557 1.00 97.31 448 ASN A C 1
ATOM 3422 O O . ASN A 1 448 ? -14.197 4.904 -3.020 1.00 97.31 448 ASN A O 1
ATOM 3426 N N . ILE A 1 449 ? -12.132 5.435 -3.741 1.00 96.06 449 ILE A N 1
ATOM 3427 C CA . ILE A 1 449 ? -12.101 6.785 -3.170 1.00 96.06 449 ILE A CA 1
ATOM 3428 C C . ILE A 1 449 ? -12.046 7.828 -4.291 1.00 96.06 449 ILE A C 1
ATOM 3430 O O . ILE A 1 449 ? -11.114 7.866 -5.091 1.00 96.06 449 ILE A O 1
ATOM 3434 N N . GLU A 1 450 ? -13.046 8.703 -4.333 1.00 95.69 450 GLU A N 1
ATOM 3435 C CA . GLU A 1 450 ? -13.047 9.926 -5.141 1.00 95.69 450 GLU A CA 1
ATOM 3436 C C . GLU A 1 450 ? -12.527 11.095 -4.297 1.00 95.69 450 GLU A C 1
ATOM 3438 O O . GLU A 1 450 ? -13.154 11.411 -3.291 1.00 95.69 450 GLU A O 1
ATOM 3443 N N . ILE A 1 451 ? -11.452 11.771 -4.721 1.00 94.69 451 ILE A N 1
ATOM 3444 C CA . ILE A 1 451 ? -10.913 12.962 -4.039 1.00 94.69 451 ILE A CA 1
ATOM 3445 C C . ILE A 1 451 ? -11.116 14.248 -4.851 1.00 94.69 451 ILE A C 1
ATOM 3447 O O . ILE A 1 451 ? -11.287 14.212 -6.073 1.00 94.69 451 ILE A O 1
ATOM 3451 N N . ARG A 1 452 ? -11.113 15.391 -4.162 1.00 92.50 452 ARG A N 1
ATOM 3452 C CA . ARG A 1 452 ? -11.407 16.747 -4.661 1.00 92.50 452 ARG A CA 1
ATOM 3453 C C . ARG A 1 452 ? -10.368 17.782 -4.234 1.00 92.50 452 ARG A C 1
ATOM 3455 O O . ARG A 1 452 ? -10.343 18.871 -4.802 1.00 92.50 452 ARG A O 1
ATOM 3462 N N . GLU A 1 453 ? -9.502 17.438 -3.288 1.00 93.12 453 GLU A N 1
ATOM 3463 C CA . GLU A 1 453 ? -8.234 18.122 -3.022 1.00 93.12 453 GLU A CA 1
ATOM 3464 C C . GLU A 1 453 ? -7.073 17.129 -3.231 1.00 93.12 453 GLU A C 1
ATOM 3466 O O . GLU A 1 453 ? -7.276 15.917 -3.231 1.00 93.12 453 GLU A O 1
ATOM 3471 N N . THR A 1 454 ? -5.861 17.618 -3.506 1.00 95.44 454 THR A N 1
ATOM 3472 C CA . THR A 1 454 ? -4.693 16.750 -3.749 1.00 95.44 454 THR A CA 1
ATOM 3473 C C . THR A 1 454 ? -4.063 16.329 -2.428 1.00 95.44 454 THR A C 1
ATOM 3475 O O . THR A 1 454 ? -3.571 17.187 -1.696 1.00 95.44 454 THR A O 1
ATOM 3478 N N . ILE A 1 455 ? -3.983 15.019 -2.190 1.00 95.62 455 ILE A N 1
ATOM 3479 C CA . ILE A 1 455 ? -3.289 14.440 -1.037 1.00 95.62 455 ILE A CA 1
ATOM 3480 C C . ILE A 1 455 ? -1.794 14.751 -1.158 1.00 95.62 455 ILE A C 1
ATOM 3482 O O . ILE A 1 455 ? -1.150 14.408 -2.157 1.00 95.62 455 ILE A O 1
ATOM 3486 N N . ALA A 1 456 ? -1.227 15.389 -0.139 1.00 95.88 456 ALA A N 1
ATOM 3487 C CA . ALA A 1 456 ? 0.213 15.592 -0.004 1.00 95.88 456 ALA A CA 1
ATOM 3488 C C . ALA A 1 456 ? 0.771 14.701 1.111 1.00 95.88 456 ALA A C 1
ATOM 3490 O O . ALA A 1 456 ? 0.077 14.435 2.088 1.00 95.88 456 ALA A O 1
ATOM 3491 N N . THR A 1 457 ? 2.017 14.255 0.973 1.00 95.25 457 THR A N 1
ATOM 3492 C CA . THR A 1 457 ? 2.734 13.506 2.012 1.00 95.25 457 THR A CA 1
ATOM 3493 C C . THR A 1 457 ? 4.209 13.908 2.064 1.00 95.25 457 THR A C 1
ATOM 3495 O O . THR A 1 457 ? 4.789 14.328 1.054 1.00 95.25 457 THR A O 1
ATOM 3498 N N . ASP A 1 458 ? 4.787 13.826 3.257 1.00 94.38 458 ASP A N 1
ATOM 3499 C CA . ASP A 1 458 ? 6.186 14.088 3.605 1.00 94.38 458 ASP A CA 1
ATOM 3500 C C . ASP A 1 458 ? 6.833 12.929 4.399 1.00 94.38 458 ASP A C 1
ATOM 3502 O O . ASP A 1 458 ? 7.909 13.105 4.968 1.00 94.38 458 ASP A O 1
ATOM 3506 N N . LYS A 1 459 ? 6.188 11.751 4.409 1.00 94.00 459 LYS A N 1
ATOM 3507 C CA . LYS A 1 459 ? 6.527 10.559 5.210 1.00 94.00 459 LYS A CA 1
ATOM 3508 C C . LYS A 1 459 ? 6.910 9.358 4.347 1.00 94.00 459 LYS A C 1
ATOM 3510 O O . LYS A 1 459 ? 6.512 9.271 3.185 1.00 94.00 459 LYS A O 1
ATOM 3515 N N . ASP A 1 460 ? 7.584 8.384 4.949 1.00 95.56 460 ASP A N 1
ATOM 3516 C CA . ASP A 1 460 ? 7.632 7.014 4.439 1.00 95.56 460 ASP A CA 1
ATOM 3517 C C . ASP A 1 460 ? 6.294 6.311 4.761 1.00 95.56 460 ASP A C 1
ATOM 3519 O O . ASP A 1 460 ? 6.009 6.044 5.923 1.00 95.56 460 ASP A O 1
ATOM 3523 N N . ILE A 1 461 ? 5.450 6.010 3.767 1.00 95.88 461 ILE A N 1
ATOM 3524 C CA . ILE A 1 461 ? 4.163 5.300 3.943 1.00 95.88 461 ILE A CA 1
ATOM 3525 C C . ILE A 1 461 ? 3.864 4.340 2.784 1.00 95.88 461 ILE A C 1
ATOM 3527 O O . ILE A 1 461 ? 4.215 4.597 1.629 1.00 95.88 461 ILE A O 1
ATOM 3531 N N . THR A 1 462 ? 3.147 3.251 3.075 1.00 97.62 462 THR A N 1
ATOM 3532 C CA . THR A 1 462 ? 2.644 2.313 2.056 1.00 97.62 462 THR A CA 1
ATOM 3533 C C . THR A 1 462 ? 1.129 2.422 1.912 1.00 97.62 462 THR A C 1
ATOM 3535 O O . THR A 1 462 ? 0.410 2.402 2.907 1.00 97.62 462 THR A O 1
ATOM 3538 N N . ILE A 1 463 ? 0.633 2.498 0.675 1.00 98.31 463 ILE A N 1
ATOM 3539 C CA . ILE A 1 463 ? -0.794 2.402 0.349 1.00 98.31 463 ILE A CA 1
ATOM 3540 C C . ILE A 1 463 ? -1.019 1.159 -0.517 1.00 98.31 463 ILE A C 1
ATOM 3542 O O . ILE A 1 463 ? -0.642 1.139 -1.690 1.00 98.31 463 ILE A O 1
ATOM 3546 N N . ASP A 1 464 ? -1.666 0.143 0.052 1.00 98.44 464 ASP A N 1
ATOM 3547 C CA . ASP A 1 464 ? -2.151 -1.013 -0.693 1.00 98.44 464 ASP A CA 1
ATOM 3548 C C . ASP A 1 464 ? -3.525 -0.720 -1.299 1.00 98.44 464 ASP A C 1
ATOM 3550 O O . ASP A 1 464 ? -4.494 -0.400 -0.598 1.00 98.44 464 ASP A O 1
ATOM 3554 N N . LEU A 1 465 ? -3.612 -0.821 -2.623 1.00 98.31 465 LEU A N 1
ATOM 3555 C CA . LEU A 1 465 ? -4.816 -0.484 -3.365 1.00 98.31 465 LEU A CA 1
ATOM 3556 C C . LEU A 1 465 ? -5.913 -1.548 -3.254 1.00 98.31 465 LEU A C 1
ATOM 3558 O O . LEU A 1 465 ? -7.058 -1.214 -3.538 1.00 98.31 465 LEU A O 1
ATOM 3562 N N . ASN A 1 466 ? -5.619 -2.785 -2.832 1.00 97.00 466 ASN A N 1
ATOM 3563 C CA . ASN A 1 466 ? -6.602 -3.818 -2.474 1.00 97.00 466 ASN A CA 1
ATOM 3564 C C . ASN A 1 466 ? -7.795 -3.962 -3.457 1.00 97.00 466 ASN A C 1
ATOM 3566 O O . ASN A 1 466 ? -8.969 -3.976 -3.066 1.00 97.00 466 ASN A O 1
ATOM 3570 N N . ASN A 1 467 ? -7.504 -4.048 -4.757 1.00 97.38 467 ASN A N 1
ATOM 3571 C CA . ASN A 1 467 ? -8.462 -4.100 -5.872 1.00 97.38 467 ASN A CA 1
ATOM 3572 C C . ASN A 1 467 ? -9.393 -2.872 -5.993 1.00 97.38 467 ASN A C 1
ATOM 3574 O O . ASN A 1 467 ? -10.484 -2.968 -6.563 1.00 97.38 467 ASN A O 1
ATOM 3578 N N . LYS A 1 468 ? -8.989 -1.715 -5.454 1.00 98.50 468 LYS A N 1
ATOM 3579 C CA . LYS A 1 468 ? -9.744 -0.452 -5.479 1.00 98.50 468 LYS A CA 1
ATOM 3580 C C . LYS A 1 468 ? -9.140 0.576 -6.437 1.00 98.50 468 LYS A C 1
ATOM 3582 O O . LYS A 1 468 ? -8.078 0.389 -7.038 1.00 98.50 468 LYS A O 1
ATOM 3587 N N . THR A 1 469 ? -9.846 1.693 -6.580 1.00 98.62 469 THR A N 1
ATOM 3588 C CA . THR A 1 469 ? -9.426 2.850 -7.374 1.00 98.62 469 THR A CA 1
ATOM 3589 C C . THR A 1 469 ? -9.428 4.132 -6.546 1.00 98.62 469 THR A C 1
ATOM 3591 O O . THR A 1 469 ? -10.430 4.430 -5.894 1.00 98.62 469 THR A O 1
ATOM 3594 N N . ILE A 1 470 ? -8.354 4.927 -6.632 1.00 98.62 470 ILE A N 1
ATOM 3595 C CA . ILE A 1 470 ? -8.347 6.332 -6.186 1.00 98.62 470 ILE A CA 1
ATOM 3596 C C . ILE A 1 470 ? -8.495 7.240 -7.413 1.00 98.62 470 ILE A C 1
ATOM 3598 O O . ILE A 1 470 ? -7.719 7.131 -8.363 1.00 98.62 470 ILE A O 1
ATOM 3602 N N . THR A 1 471 ? -9.486 8.134 -7.391 1.00 98.44 471 THR A N 1
ATOM 3603 C CA . THR A 1 471 ? -9.854 9.019 -8.509 1.00 98.44 471 THR A CA 1
ATOM 3604 C C . THR A 1 471 ? -9.767 10.489 -8.102 1.00 98.44 471 THR A C 1
ATOM 3606 O O . THR A 1 471 ? -10.560 10.956 -7.287 1.00 98.44 471 THR A O 1
ATOM 3609 N N . GLY A 1 472 ? -8.844 11.247 -8.694 1.00 97.44 472 GLY A N 1
ATOM 3610 C CA . GLY A 1 472 ? -8.769 12.702 -8.555 1.00 97.44 472 GLY A CA 1
ATOM 3611 C C . GLY A 1 472 ? -9.773 13.410 -9.467 1.00 97.44 472 GLY A C 1
ATOM 3612 O O . GLY A 1 472 ? -9.572 13.476 -10.680 1.00 97.44 472 GLY A O 1
ATOM 3613 N N . ASN A 1 473 ? -10.844 13.962 -8.894 1.00 95.12 473 ASN A N 1
ATOM 3614 C CA . ASN A 1 473 ? -11.859 14.730 -9.618 1.00 95.12 473 ASN A CA 1
ATOM 3615 C C . ASN A 1 473 ? -11.403 16.178 -9.832 1.00 95.12 473 ASN A C 1
ATOM 3617 O O . ASN A 1 473 ? -11.485 16.999 -8.920 1.00 95.12 473 ASN A O 1
ATOM 3621 N N . ASP A 1 474 ? -10.952 16.502 -11.044 1.00 95.88 474 ASP A N 1
ATOM 3622 C CA . ASP A 1 474 ? -10.396 17.813 -11.414 1.00 95.88 474 ASP A CA 1
ATOM 3623 C C . ASP A 1 474 ? -9.189 18.235 -10.542 1.00 95.88 474 ASP A C 1
ATOM 3625 O O . ASP A 1 474 ? -8.836 19.413 -10.455 1.00 95.88 474 ASP A O 1
ATOM 3629 N N . VAL A 1 475 ? -8.519 17.240 -9.943 1.00 96.19 475 VAL A N 1
ATOM 3630 C CA . VAL A 1 475 ? -7.292 17.353 -9.144 1.00 96.19 475 VAL A CA 1
ATOM 3631 C C . VAL A 1 475 ? -6.324 16.204 -9.432 1.00 96.19 475 VAL A C 1
ATOM 3633 O O . VAL A 1 475 ? -6.700 15.132 -9.910 1.00 96.19 475 VAL A O 1
ATOM 3636 N N . ARG A 1 476 ? -5.050 16.431 -9.110 1.00 96.62 476 ARG A N 1
ATOM 3637 C CA . ARG A 1 476 ? -4.009 15.399 -9.046 1.00 96.62 476 ARG A CA 1
ATOM 3638 C C . ARG A 1 476 ? -4.209 14.541 -7.793 1.00 96.62 476 ARG A C 1
ATOM 3640 O O . ARG A 1 476 ? -4.614 15.099 -6.777 1.00 96.62 476 ARG A O 1
ATOM 3647 N N . VAL A 1 477 ? -3.881 13.246 -7.832 1.00 98.06 477 VAL A N 1
ATOM 3648 C CA . VAL A 1 477 ? -4.042 12.373 -6.656 1.00 98.06 477 VAL A CA 1
ATOM 3649 C C . VAL A 1 477 ? -2.978 12.649 -5.593 1.00 98.06 477 VAL A C 1
ATOM 3651 O O . VAL A 1 477 ? -3.302 13.221 -4.558 1.00 98.06 477 VAL A O 1
ATOM 3654 N N . PHE A 1 478 ? -1.713 12.301 -5.856 1.00 98.38 478 PHE A N 1
ATOM 3655 C CA . PHE A 1 478 ? -0.653 12.322 -4.836 1.00 98.38 478 PHE A CA 1
ATOM 3656 C C . PHE A 1 478 ? 0.447 13.352 -5.113 1.00 98.38 478 PHE A C 1
ATOM 3658 O O . PHE A 1 478 ? 0.945 13.466 -6.242 1.00 98.38 478 PHE A O 1
ATOM 3665 N N . HIS A 1 479 ? 0.861 14.090 -4.075 1.00 97.88 479 HIS A N 1
ATOM 3666 C CA . HIS A 1 479 ? 2.111 14.858 -4.012 1.00 97.88 479 HIS A CA 1
ATOM 3667 C C . HIS A 1 479 ? 3.065 14.231 -2.990 1.00 97.88 479 HIS A C 1
ATOM 3669 O O . HIS A 1 479 ? 2.858 14.380 -1.791 1.00 97.88 479 HIS A O 1
ATOM 3675 N N . VAL A 1 480 ? 4.140 13.600 -3.456 1.00 98.06 480 VAL A N 1
ATOM 3676 C CA . VAL A 1 480 ? 5.263 13.211 -2.592 1.00 98.06 480 VAL A CA 1
ATOM 3677 C C . VAL A 1 480 ? 6.194 14.417 -2.461 1.00 98.06 480 VAL A C 1
ATOM 3679 O O . VAL A 1 480 ? 6.775 14.863 -3.458 1.00 98.06 480 VAL A O 1
ATOM 3682 N N . THR A 1 481 ? 6.269 15.006 -1.270 1.00 96.44 481 THR A N 1
ATOM 3683 C CA . THR A 1 481 ? 6.990 16.268 -1.015 1.00 96.44 481 THR A CA 1
ATOM 3684 C C . THR A 1 481 ? 8.302 16.052 -0.265 1.00 96.44 481 THR A C 1
ATOM 3686 O O . THR A 1 481 ? 9.295 16.689 -0.619 1.00 96.44 481 THR A O 1
ATOM 3689 N N . ASP A 1 482 ? 8.325 15.101 0.666 1.00 95.44 482 ASP A N 1
ATOM 3690 C CA . ASP A 1 482 ? 9.491 14.400 1.222 1.00 95.44 482 ASP A CA 1
ATOM 3691 C C . ASP A 1 482 ? 9.091 12.925 1.455 1.00 95.44 482 ASP A C 1
ATOM 3693 O O . ASP A 1 482 ? 7.936 12.576 1.195 1.00 95.44 482 ASP A O 1
ATOM 3697 N N . GLY A 1 483 ? 10.016 12.076 1.909 1.00 95.38 483 GLY A N 1
ATOM 3698 C CA . GLY A 1 483 ? 9.722 10.680 2.271 1.00 95.38 483 GLY A CA 1
ATOM 3699 C C . GLY A 1 483 ? 9.328 9.771 1.096 1.00 95.38 483 GLY A C 1
ATOM 3700 O O . GLY A 1 483 ? 9.348 10.174 -0.071 1.00 95.38 483 GLY A O 1
ATOM 3701 N N . THR A 1 484 ? 9.008 8.513 1.393 1.00 97.75 484 THR A N 1
ATOM 3702 C CA . THR A 1 484 ? 8.682 7.471 0.410 1.00 97.75 484 THR A CA 1
ATOM 3703 C C . THR A 1 484 ? 7.192 7.157 0.366 1.00 97.75 484 THR A C 1
ATOM 3705 O O . THR A 1 484 ? 6.676 6.474 1.246 1.00 97.75 484 THR A O 1
ATOM 3708 N N . LEU A 1 485 ? 6.515 7.509 -0.729 1.00 98.62 485 LEU A N 1
ATOM 3709 C CA . LEU A 1 485 ? 5.211 6.917 -1.035 1.00 98.62 485 LEU A CA 1
ATOM 3710 C C . LEU A 1 485 ? 5.408 5.589 -1.775 1.00 98.62 485 LEU A C 1
ATOM 3712 O O . LEU A 1 485 ? 5.875 5.579 -2.915 1.00 98.62 485 LEU A O 1
ATOM 3716 N N . THR A 1 486 ? 5.002 4.483 -1.157 1.00 98.75 486 THR A N 1
ATOM 3717 C CA . THR A 1 486 ? 4.928 3.166 -1.806 1.00 98.75 486 THR A CA 1
ATOM 3718 C C . THR A 1 486 ? 3.479 2.839 -2.154 1.00 98.75 486 THR A C 1
ATOM 3720 O O . THR A 1 486 ? 2.603 2.933 -1.300 1.00 98.75 486 THR A O 1
ATOM 3723 N N . LEU A 1 487 ? 3.218 2.438 -3.399 1.00 98.81 487 LEU A N 1
ATOM 3724 C CA . LEU A 1 487 ? 1.925 1.920 -3.848 1.00 98.81 487 LEU A CA 1
ATOM 3725 C C . LEU A 1 487 ? 2.043 0.415 -4.121 1.00 98.81 487 LEU A C 1
ATOM 3727 O O . LEU A 1 487 ? 2.881 0.010 -4.934 1.00 98.81 487 LEU A O 1
ATOM 3731 N N . THR A 1 488 ? 1.199 -0.393 -3.474 1.00 98.25 488 THR A N 1
ATOM 3732 C CA . THR A 1 488 ? 1.140 -1.862 -3.624 1.00 98.25 488 THR A CA 1
ATOM 3733 C C . THR A 1 488 ? -0.271 -2.351 -3.953 1.00 98.25 488 THR A C 1
ATOM 3735 O O . THR A 1 488 ? -1.227 -1.573 -3.975 1.00 98.25 488 THR A O 1
ATOM 3738 N N . GLY A 1 489 ? -0.397 -3.655 -4.212 1.00 93.81 489 GLY A N 1
ATOM 3739 C CA . GLY A 1 489 ? -1.669 -4.319 -4.484 1.00 93.81 489 GLY A CA 1
ATOM 3740 C C . GLY A 1 489 ? -2.182 -4.095 -5.909 1.00 93.81 489 GLY A C 1
ATOM 3741 O O . GLY A 1 489 ? -1.865 -3.107 -6.571 1.00 93.81 489 GLY A O 1
ATOM 3742 N N . GLU A 1 490 ? -3.003 -5.027 -6.397 1.00 96.31 490 GLU A N 1
ATOM 3743 C CA . GLU A 1 490 ? -3.743 -4.826 -7.648 1.00 96.31 490 GLU A CA 1
ATOM 3744 C C . GLU A 1 490 ? -4.699 -3.638 -7.473 1.00 96.31 490 GLU A C 1
ATOM 3746 O O . GLU A 1 490 ? -5.431 -3.568 -6.486 1.00 96.31 490 GLU A O 1
ATOM 3751 N N . GLY A 1 491 ? -4.697 -2.680 -8.400 1.00 98.12 491 GLY A N 1
ATOM 3752 C CA . GLY A 1 491 ? -5.548 -1.497 -8.280 1.00 98.12 491 GLY A CA 1
ATOM 3753 C C . GLY A 1 491 ? -5.218 -0.385 -9.265 1.00 98.12 491 GLY A C 1
ATOM 3754 O O . GLY A 1 491 ? -4.418 -0.548 -10.191 1.00 98.12 491 GLY A O 1
ATOM 3755 N N . THR A 1 492 ? -5.875 0.767 -9.108 1.00 98.81 492 THR A N 1
ATOM 3756 C CA . THR A 1 492 ? -5.697 1.902 -10.029 1.00 98.81 492 THR A CA 1
ATOM 3757 C C . THR A 1 492 ? -5.663 3.258 -9.328 1.00 98.81 492 THR A C 1
ATOM 3759 O O . THR A 1 492 ? -6.458 3.537 -8.435 1.00 98.81 492 THR A O 1
ATOM 3762 N N . VAL A 1 493 ? -4.777 4.142 -9.783 1.00 98.88 493 VAL A N 1
ATOM 3763 C CA . VAL A 1 493 ? -4.753 5.559 -9.405 1.00 98.88 493 VAL A CA 1
ATOM 3764 C C . VAL A 1 493 ? -4.949 6.397 -10.663 1.00 98.88 493 VAL A C 1
ATOM 3766 O O . VAL A 1 493 ? -4.215 6.239 -11.638 1.00 98.88 493 VAL A O 1
ATOM 3769 N N . THR A 1 494 ? -5.945 7.280 -10.669 1.00 98.62 494 THR A N 1
ATOM 3770 C CA . THR A 1 494 ? -6.310 8.070 -11.854 1.00 98.62 494 THR A CA 1
ATOM 3771 C C . THR A 1 494 ? -6.734 9.496 -11.511 1.00 98.62 494 THR A C 1
ATOM 3773 O O . THR A 1 494 ? -7.166 9.775 -10.396 1.00 98.62 494 THR A O 1
ATOM 3776 N N . SER A 1 495 ? -6.639 10.404 -12.482 1.00 96.56 495 SER A N 1
ATOM 3777 C CA . SER A 1 495 ? -7.230 11.744 -12.422 1.00 96.56 495 SER A CA 1
ATOM 3778 C C . SER A 1 495 ? -8.079 12.000 -13.662 1.00 96.56 49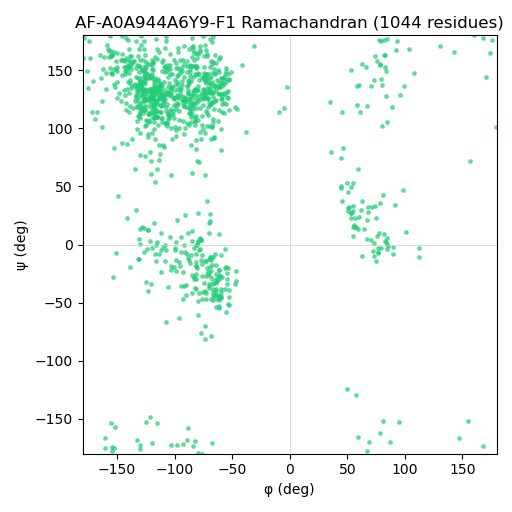5 SER A C 1
ATOM 3780 O O . SER A 1 495 ? -7.679 11.674 -14.781 1.00 96.56 495 SER A O 1
ATOM 3782 N N . HIS A 1 496 ? -9.226 12.643 -13.468 1.00 91.56 496 HIS A N 1
ATOM 3783 C CA . HIS A 1 496 ? -10.107 13.108 -14.538 1.00 91.56 496 HIS A CA 1
ATOM 3784 C C . HIS A 1 496 ? -10.163 14.632 -14.533 1.00 91.56 496 HIS A C 1
ATOM 3786 O O . HIS A 1 496 ? -10.190 15.257 -13.472 1.00 91.56 496 HIS A O 1
ATOM 3792 N N . ARG A 1 497 ? -10.175 15.245 -15.715 1.00 89.38 497 ARG A N 1
ATOM 3793 C CA . ARG A 1 497 ? -10.060 16.697 -15.873 1.00 89.38 497 ARG A CA 1
ATOM 3794 C C . ARG A 1 497 ? -11.368 17.330 -16.338 1.00 89.38 497 ARG A C 1
ATOM 3796 O O . ARG A 1 497 ? -11.873 17.004 -17.408 1.00 89.38 497 ARG A O 1
ATOM 3803 N N . GLU A 1 498 ? -11.840 18.347 -15.618 1.00 86.31 498 GLU A N 1
ATOM 3804 C CA . GLU A 1 498 ? -12.923 19.217 -16.095 1.00 86.31 498 GLU A CA 1
ATOM 3805 C C . GLU A 1 498 ? -12.394 20.607 -16.478 1.00 86.31 498 GLU A C 1
ATOM 3807 O O . GLU A 1 498 ? -12.429 20.996 -17.651 1.00 86.31 498 GLU A O 1
ATOM 3812 N N . SER A 1 499 ? -11.908 21.386 -15.506 1.00 82.81 499 SER A N 1
ATOM 3813 C CA . SER A 1 499 ? -11.612 22.812 -15.701 1.00 82.81 499 SER A CA 1
ATOM 3814 C C . SER A 1 499 ? -10.530 23.411 -14.795 1.00 82.81 499 SER A C 1
ATOM 3816 O O . SER A 1 499 ? -9.883 24.374 -15.213 1.00 82.81 499 SER A O 1
ATOM 3818 N N . GLY A 1 500 ? -10.337 22.870 -13.592 1.00 78.38 500 GLY A N 1
ATOM 3819 C CA . GLY A 1 500 ? -9.361 23.293 -12.590 1.00 78.38 500 GLY A CA 1
ATOM 3820 C C . GLY A 1 500 ? -8.011 22.591 -12.721 1.00 78.38 500 GLY A C 1
ATOM 3821 O O . GLY A 1 500 ? -6.981 23.237 -12.519 1.00 78.38 500 GLY A O 1
ATOM 3822 N N . LEU A 1 501 ? -7.987 21.317 -13.127 1.00 88.69 501 LEU A N 1
ATOM 3823 C CA . LEU A 1 501 ? -6.742 20.601 -13.390 1.00 88.69 501 LEU A CA 1
ATOM 3824 C C . LEU A 1 501 ? -6.097 21.133 -14.678 1.00 88.69 501 LEU A C 1
ATOM 3826 O O . LEU A 1 501 ? -6.719 21.178 -15.748 1.00 88.69 501 LEU A O 1
ATOM 3830 N N . ASP A 1 502 ? -4.834 21.550 -14.602 1.00 89.12 502 ASP A N 1
ATOM 3831 C CA . ASP A 1 502 ? -4.073 21.896 -15.803 1.00 89.12 502 ASP A CA 1
ATOM 3832 C C . ASP A 1 502 ? -3.716 20.615 -16.576 1.00 89.12 502 ASP A C 1
ATOM 3834 O O . ASP A 1 502 ? -3.385 19.589 -15.984 1.00 89.12 502 ASP A O 1
ATOM 3838 N N . GLN A 1 503 ? -3.749 20.680 -17.905 1.00 86.81 503 GLN A N 1
ATOM 3839 C CA . GLN A 1 503 ? -3.266 19.612 -18.787 1.00 86.81 503 GLN A CA 1
ATOM 3840 C C . GLN A 1 503 ? -1.757 19.337 -18.602 1.00 86.81 503 GLN A C 1
ATOM 3842 O O . GLN A 1 503 ? -1.286 18.246 -18.915 1.00 86.81 503 GLN A O 1
ATOM 3847 N N . SER A 1 504 ? -0.993 20.309 -18.074 1.00 88.88 504 SER A N 1
ATOM 3848 C CA . SER A 1 504 ? 0.408 20.127 -17.664 1.00 88.88 504 SER A CA 1
ATOM 3849 C C . SER A 1 504 ? 0.576 19.643 -16.215 1.00 88.88 504 SER A C 1
ATOM 3851 O O . SER A 1 504 ? 1.685 19.691 -15.682 1.00 88.88 504 SER A O 1
ATOM 3853 N N . SER A 1 505 ? -0.512 19.245 -15.553 1.00 94.56 505 SER A N 1
ATOM 3854 C CA . SER A 1 505 ? -0.476 18.512 -14.287 1.00 94.56 505 SER A CA 1
ATOM 3855 C C . SER A 1 505 ? -0.302 17.009 -14.543 1.00 94.56 505 SER A C 1
ATOM 3857 O O . SER A 1 505 ? -0.095 16.565 -15.675 1.00 94.56 505 SER A O 1
ATOM 3859 N N . SER A 1 506 ? -0.394 16.218 -13.484 1.00 97.62 506 SER A N 1
ATOM 3860 C CA . SER A 1 506 ? -0.185 14.771 -13.483 1.00 97.62 506 SER A CA 1
ATOM 3861 C C . SER A 1 506 ? -1.177 14.041 -12.578 1.00 97.62 506 SER A C 1
ATOM 3863 O O . SER A 1 506 ? -1.961 14.693 -11.888 1.00 97.62 506 SER A O 1
ATOM 3865 N N . VAL A 1 507 ? -1.129 12.706 -12.555 1.00 98.62 507 VAL A N 1
ATOM 3866 C CA . VAL A 1 507 ? -1.785 11.883 -11.520 1.00 98.62 507 VAL A CA 1
ATOM 3867 C C . VAL A 1 507 ? -0.914 11.799 -10.258 1.00 98.62 507 VAL A C 1
ATOM 3869 O O . VAL A 1 507 ? -1.439 11.895 -9.147 1.00 98.62 507 VAL A O 1
ATOM 3872 N N . ILE A 1 508 ? 0.417 11.716 -10.411 1.00 98.75 508 ILE A N 1
ATOM 3873 C CA . ILE A 1 508 ? 1.382 11.752 -9.295 1.00 98.75 508 ILE A CA 1
ATOM 3874 C C . ILE A 1 508 ? 2.525 12.750 -9.556 1.00 98.75 508 ILE A C 1
ATOM 3876 O O . ILE A 1 508 ? 3.099 12.830 -10.648 1.00 98.75 508 ILE A O 1
ATOM 3880 N N . ARG A 1 509 ? 2.887 13.509 -8.516 1.00 97.94 509 ARG A N 1
ATOM 3881 C CA . ARG A 1 509 ? 3.989 14.484 -8.497 1.00 97.94 509 ARG A CA 1
ATOM 3882 C C . ARG A 1 509 ? 4.989 14.114 -7.402 1.00 97.94 509 ARG A C 1
ATOM 3884 O O . ARG A 1 509 ? 4.588 13.985 -6.251 1.00 97.94 509 ARG A O 1
ATOM 3891 N N . VAL A 1 510 ? 6.269 14.009 -7.756 1.00 98.25 510 VAL A N 1
ATOM 3892 C CA . VAL A 1 510 ? 7.375 13.678 -6.839 1.00 98.25 510 VAL A CA 1
ATOM 3893 C C . VAL A 1 510 ? 8.376 14.829 -6.809 1.00 98.25 510 VAL A C 1
ATOM 3895 O O . VAL A 1 510 ? 8.961 15.170 -7.843 1.00 98.25 510 VAL A O 1
ATOM 3898 N N . GLY A 1 511 ? 8.557 15.442 -5.641 1.00 96.12 511 GLY A N 1
ATOM 3899 C CA . GLY A 1 511 ? 9.403 16.618 -5.444 1.00 96.12 511 GLY A CA 1
ATOM 3900 C C . GLY A 1 511 ? 8.632 17.914 -5.202 1.00 96.12 511 GLY A C 1
ATOM 3901 O O . GLY A 1 511 ? 7.553 18.146 -5.756 1.00 96.12 511 GLY A O 1
ATOM 3902 N N . ASP A 1 512 ? 9.231 18.790 -4.397 1.00 93.38 512 ASP A N 1
ATOM 3903 C CA . ASP A 1 512 ? 8.793 20.170 -4.194 1.00 93.38 512 ASP A CA 1
ATOM 3904 C C . ASP A 1 512 ? 9.763 21.182 -4.838 1.00 93.38 512 ASP A C 1
ATOM 3906 O O . ASP A 1 512 ? 10.960 20.938 -5.006 1.00 93.38 512 ASP A O 1
ATOM 3910 N N . ASN A 1 513 ? 9.229 22.346 -5.208 1.00 93.56 513 ASN A N 1
ATOM 3911 C CA . ASN A 1 513 ? 9.954 23.415 -5.890 1.00 93.56 513 ASN A CA 1
ATOM 3912 C C . ASN A 1 513 ? 10.584 24.437 -4.913 1.00 93.56 513 ASN A C 1
ATOM 3914 O O . ASN A 1 513 ? 11.273 25.359 -5.352 1.00 93.56 513 ASN A O 1
ATOM 3918 N N . SER A 1 514 ? 10.323 24.340 -3.604 1.00 90.69 514 SER A N 1
ATOM 3919 C CA . SER A 1 514 ? 10.653 25.364 -2.602 1.00 90.69 514 SER A CA 1
ATOM 3920 C C . SER A 1 514 ? 11.581 24.877 -1.481 1.00 90.69 514 SER A C 1
ATOM 3922 O O . SER A 1 514 ? 12.440 25.650 -1.034 1.00 90.69 514 SER A O 1
ATOM 3924 N N . THR A 1 515 ? 11.474 23.613 -1.076 1.00 86.94 515 THR A N 1
ATOM 3925 C CA . THR A 1 515 ? 12.271 22.962 -0.024 1.00 86.94 515 THR A CA 1
ATOM 3926 C C . THR A 1 515 ? 13.515 22.249 -0.589 1.00 86.94 515 THR A C 1
ATOM 3928 O O . THR A 1 515 ? 13.894 22.461 -1.741 1.00 86.94 515 THR A O 1
ATOM 3931 N N . ASN A 1 516 ? 14.228 21.484 0.245 1.00 89.06 516 ASN A N 1
ATOM 3932 C CA . ASN A 1 516 ? 15.371 20.650 -0.150 1.00 89.06 516 ASN A CA 1
ATOM 3933 C C . ASN A 1 516 ? 15.227 19.259 0.494 1.00 89.06 516 ASN A C 1
ATOM 3935 O O . ASN A 1 516 ? 15.979 18.901 1.400 1.00 89.06 516 ASN A O 1
ATOM 3939 N N . THR A 1 517 ? 14.176 18.568 0.066 1.00 92.12 517 THR A N 1
ATOM 3940 C CA . THR A 1 517 ? 13.672 17.273 0.542 1.00 92.12 517 THR A CA 1
ATOM 3941 C C . THR A 1 517 ? 14.172 16.122 -0.340 1.00 92.12 517 THR A C 1
ATOM 3943 O O . THR A 1 517 ? 14.662 16.367 -1.444 1.00 92.12 517 THR A O 1
ATOM 3946 N N . SER A 1 518 ? 14.050 14.872 0.117 1.00 93.25 518 SER A N 1
ATOM 3947 C CA . SER A 1 518 ? 14.493 13.669 -0.614 1.00 93.25 518 SER A CA 1
ATOM 3948 C C . SER A 1 518 ? 13.332 12.711 -0.970 1.00 93.25 518 SER A C 1
ATOM 3950 O O . SER A 1 518 ? 13.401 11.538 -0.607 1.00 93.25 518 SER A O 1
ATOM 3952 N N . PRO A 1 519 ? 12.251 13.173 -1.638 1.00 97.44 519 PRO A N 1
ATOM 3953 C CA . PRO A 1 519 ? 11.062 12.358 -1.863 1.00 97.44 519 PRO A CA 1
ATOM 3954 C C . PRO A 1 519 ? 11.280 11.237 -2.878 1.00 97.44 519 PRO A C 1
ATOM 3956 O O . PRO A 1 519 ? 11.873 11.439 -3.945 1.00 97.44 519 PRO A O 1
ATOM 3959 N N . ASN A 1 520 ? 10.684 10.092 -2.566 1.00 98.38 520 ASN A N 1
ATOM 3960 C CA . ASN A 1 520 ? 10.774 8.841 -3.297 1.00 98.38 520 ASN A CA 1
ATOM 3961 C C . ASN A 1 520 ? 9.373 8.304 -3.645 1.00 98.38 520 ASN A C 1
ATOM 3963 O O . ASN A 1 520 ? 8.441 8.406 -2.850 1.00 98.38 520 ASN A O 1
ATOM 3967 N N . LEU A 1 521 ? 9.215 7.698 -4.821 1.00 98.81 521 LEU A N 1
ATOM 3968 C CA . LEU A 1 521 ? 7.972 7.038 -5.231 1.00 98.81 521 LEU A CA 1
ATOM 3969 C C . LEU A 1 521 ? 8.246 5.603 -5.673 1.00 98.81 521 LEU A C 1
ATOM 3971 O O . LEU A 1 521 ? 8.996 5.382 -6.621 1.00 98.81 521 LEU A O 1
ATOM 3975 N N . VAL A 1 522 ? 7.575 4.638 -5.055 1.00 98.88 522 VAL A N 1
ATOM 3976 C CA . VAL A 1 522 ? 7.610 3.233 -5.472 1.00 98.88 522 VAL A CA 1
ATOM 3977 C C . VAL A 1 522 ? 6.235 2.834 -6.004 1.00 98.88 522 VAL A C 1
ATOM 3979 O O . VAL A 1 522 ? 5.227 3.015 -5.326 1.00 98.88 522 VAL A O 1
ATOM 3982 N N . ILE A 1 523 ? 6.186 2.300 -7.226 1.00 98.88 523 ILE A N 1
ATOM 3983 C CA . ILE A 1 523 ? 4.970 1.764 -7.855 1.00 98.88 523 ILE A CA 1
ATOM 3984 C C . ILE A 1 523 ? 5.200 0.277 -8.113 1.00 98.88 523 ILE A C 1
ATOM 3986 O O . ILE A 1 523 ? 5.948 -0.065 -9.032 1.00 98.88 523 ILE A O 1
ATOM 3990 N N . ASP A 1 524 ? 4.579 -0.599 -7.323 1.00 98.06 524 ASP A N 1
ATOM 3991 C CA . ASP A 1 524 ? 4.735 -2.048 -7.485 1.00 98.06 524 ASP A CA 1
ATOM 3992 C C . ASP A 1 524 ? 4.020 -2.598 -8.739 1.00 98.06 524 ASP A C 1
ATOM 3994 O O . ASP A 1 524 ? 3.162 -1.946 -9.337 1.00 98.06 524 ASP A O 1
ATOM 3998 N N . LYS A 1 525 ? 4.400 -3.810 -9.157 1.00 95.44 525 LYS A N 1
ATOM 3999 C CA . LYS A 1 525 ? 4.047 -4.449 -10.435 1.00 95.44 525 LYS A CA 1
ATOM 4000 C C . LYS A 1 525 ? 2.549 -4.544 -10.758 1.00 95.44 525 LYS A C 1
ATOM 4002 O O . LYS A 1 525 ? 2.200 -4.523 -11.936 1.00 95.44 525 LYS A O 1
ATOM 4007 N N . ASP A 1 526 ? 1.678 -4.640 -9.753 1.00 94.62 526 ASP A N 1
ATOM 4008 C CA . ASP A 1 526 ? 0.229 -4.816 -9.954 1.00 94.62 526 ASP A CA 1
ATOM 4009 C C . ASP A 1 526 ? -0.544 -3.477 -9.948 1.00 94.62 526 ASP A C 1
ATOM 4011 O O . ASP A 1 526 ? -1.739 -3.437 -10.254 1.00 94.62 526 ASP A O 1
ATOM 4015 N N . VAL A 1 527 ? 0.133 -2.363 -9.646 1.00 98.81 527 VAL A N 1
ATOM 4016 C CA . VAL A 1 527 ? -0.463 -1.022 -9.623 1.00 98.81 527 VAL A CA 1
ATOM 4017 C C . VAL A 1 527 ? -0.549 -0.447 -11.037 1.00 98.81 527 VAL A C 1
ATOM 4019 O O . VAL A 1 527 ? 0.431 -0.437 -11.785 1.00 98.81 527 VAL A O 1
ATOM 4022 N N . THR A 1 528 ? -1.710 0.112 -11.391 1.00 98.88 528 THR A N 1
ATOM 4023 C CA . THR A 1 528 ? -1.889 0.910 -12.615 1.00 98.88 528 THR A CA 1
ATOM 4024 C C . THR A 1 528 ? -2.088 2.393 -12.298 1.00 98.88 528 THR A C 1
ATOM 4026 O O . THR A 1 528 ? -2.983 2.766 -11.547 1.00 98.88 528 THR A O 1
ATOM 4029 N N . ILE A 1 529 ? -1.306 3.263 -12.930 1.00 98.88 529 ILE A N 1
ATOM 4030 C CA . ILE A 1 529 ? -1.571 4.702 -13.017 1.00 98.88 529 ILE A CA 1
ATOM 4031 C C . ILE A 1 529 ? -2.245 4.975 -14.369 1.00 98.88 529 ILE A C 1
ATOM 4033 O O . ILE A 1 529 ? -1.661 4.659 -15.403 1.00 98.88 529 ILE A O 1
ATOM 4037 N N . ASP A 1 530 ? -3.446 5.556 -14.390 1.00 98.44 530 ASP A N 1
ATOM 4038 C CA . ASP A 1 530 ? -4.170 5.886 -15.632 1.00 98.44 530 ASP A CA 1
ATOM 4039 C C . ASP A 1 530 ? -4.441 7.396 -15.726 1.00 98.44 530 ASP A C 1
ATOM 4041 O O . ASP A 1 530 ? -5.167 7.966 -14.909 1.00 98.44 530 ASP A O 1
ATOM 4045 N N . ALA A 1 531 ? -3.827 8.062 -16.704 1.00 97.81 531 ALA A N 1
ATOM 4046 C CA . ALA A 1 531 ? -3.881 9.510 -16.898 1.00 97.81 531 ALA A CA 1
ATOM 4047 C C . ALA A 1 531 ? -4.450 9.870 -18.288 1.00 97.81 531 ALA A C 1
ATOM 4049 O O . ALA A 1 531 ? -3.695 10.187 -19.217 1.00 97.81 531 ALA A O 1
ATOM 4050 N N . PRO A 1 532 ? -5.784 9.842 -18.470 1.00 94.75 532 PRO A N 1
ATOM 4051 C CA . PRO A 1 532 ? -6.399 10.186 -19.752 1.00 94.75 532 PRO A CA 1
ATOM 4052 C C . PRO A 1 532 ? -6.163 11.657 -20.143 1.00 94.75 532 PRO A C 1
ATOM 4054 O O . PRO A 1 532 ? -5.903 11.956 -21.306 1.00 94.75 532 PRO A O 1
ATOM 4057 N N . ASP A 1 533 ? -6.200 12.581 -19.180 1.00 93.62 533 ASP A N 1
ATOM 4058 C CA . ASP A 1 533 ? -6.202 14.028 -19.449 1.00 93.62 533 ASP A CA 1
ATOM 4059 C C . ASP A 1 533 ? -4.883 14.757 -19.117 1.00 93.62 533 ASP A C 1
ATOM 4061 O O . ASP A 1 533 ? -4.763 15.969 -19.329 1.00 93.62 533 ASP A O 1
ATOM 4065 N N . THR A 1 534 ? -3.911 14.054 -18.533 1.00 95.56 534 THR A N 1
ATOM 4066 C CA . THR A 1 534 ? -2.723 14.622 -17.871 1.00 95.56 534 THR A CA 1
ATOM 4067 C C . THR A 1 534 ? -1.489 13.733 -18.061 1.00 95.56 534 THR A C 1
ATOM 4069 O O . THR A 1 534 ? -1.540 12.699 -18.725 1.00 95.56 534 THR A O 1
ATOM 4072 N N . TYR A 1 535 ? -0.339 14.145 -17.520 1.00 97.94 535 TYR A N 1
ATOM 4073 C CA . TYR A 1 535 ? 0.836 13.272 -17.413 1.00 97.94 535 TYR A CA 1
ATOM 4074 C C . TYR A 1 535 ? 0.596 12.157 -16.377 1.00 97.94 535 TYR A C 1
ATOM 4076 O O . TYR A 1 535 ? -0.132 12.357 -15.407 1.00 97.94 535 TYR A O 1
ATOM 4084 N N . GLY A 1 536 ? 1.247 11.002 -16.525 1.00 98.44 536 GLY A N 1
ATOM 4085 C CA . GLY A 1 536 ? 1.170 9.937 -15.517 1.00 98.44 536 GLY A CA 1
ATOM 4086 C C . GLY A 1 536 ? 1.871 10.343 -14.217 1.00 98.44 536 GLY A C 1
ATOM 4087 O O . GLY A 1 536 ? 1.244 10.777 -13.245 1.00 98.44 536 GLY A O 1
ATOM 4088 N N . VAL A 1 537 ? 3.200 10.256 -14.230 1.00 98.81 537 VAL A N 1
ATOM 4089 C CA . VAL A 1 537 ? 4.088 10.581 -13.107 1.00 98.81 537 VAL A CA 1
ATOM 4090 C C . VAL A 1 537 ? 5.021 11.734 -13.489 1.00 98.81 537 VAL A C 1
ATOM 4092 O O . VAL A 1 537 ? 5.534 11.798 -14.609 1.00 98.81 537 VAL A O 1
ATOM 4095 N N . THR A 1 538 ? 5.244 12.666 -12.555 1.00 98.38 538 THR A N 1
ATOM 4096 C CA . THR A 1 538 ? 6.065 13.875 -12.774 1.00 98.38 538 THR A CA 1
ATOM 4097 C C . THR A 1 538 ? 7.118 14.101 -11.689 1.00 98.38 538 THR A C 1
ATOM 4099 O O . THR A 1 538 ? 6.789 14.493 -10.564 1.00 98.38 538 THR A O 1
ATOM 4102 N N . ILE A 1 539 ? 8.390 13.904 -12.043 1.00 97.62 539 ILE A N 1
ATOM 4103 C CA . ILE A 1 539 ? 9.527 13.866 -11.110 1.00 97.62 539 ILE A CA 1
ATOM 4104 C C . ILE A 1 539 ? 10.469 15.041 -11.385 1.00 97.62 539 ILE A C 1
ATOM 4106 O O . ILE A 1 539 ? 11.097 15.119 -12.437 1.00 97.62 539 ILE A O 1
ATOM 4110 N N . PHE A 1 540 ? 10.516 15.990 -10.455 1.00 95.25 540 PHE A N 1
ATOM 4111 C CA . PHE A 1 540 ? 11.425 17.143 -10.450 1.00 95.25 540 PHE A CA 1
ATOM 4112 C C . PHE A 1 540 ? 11.274 17.902 -9.133 1.00 95.25 540 PHE A C 1
ATOM 4114 O O . PHE A 1 540 ? 10.243 17.811 -8.470 1.00 95.25 540 PHE A O 1
ATOM 4121 N N . GLY A 1 541 ? 12.250 18.713 -8.760 1.00 94.06 541 GLY A N 1
ATOM 4122 C CA . GLY A 1 541 ? 12.221 19.441 -7.502 1.00 94.06 541 GLY A CA 1
ATOM 4123 C C . GLY A 1 541 ? 13.510 20.210 -7.288 1.00 94.06 541 GLY A C 1
ATOM 4124 O O . GLY A 1 541 ? 14.432 20.162 -8.096 1.00 94.06 541 GLY A O 1
ATOM 4125 N N . LYS A 1 542 ? 13.564 20.978 -6.209 1.00 91.38 542 LYS A N 1
ATOM 4126 C CA . LYS A 1 542 ? 14.686 21.877 -5.924 1.00 91.38 542 LYS A CA 1
ATOM 4127 C C . LYS A 1 542 ? 15.891 21.176 -5.277 1.00 91.38 542 LYS A C 1
ATOM 4129 O O . LYS A 1 542 ? 16.989 21.728 -5.308 1.00 91.38 542 LYS A O 1
ATOM 4134 N N . SER A 1 543 ? 15.700 19.984 -4.709 1.00 87.00 543 SER A N 1
ATOM 4135 C CA . SER A 1 543 ? 16.804 19.150 -4.216 1.00 87.00 543 SER A CA 1
ATOM 4136 C C . SER A 1 543 ? 17.432 18.309 -5.327 1.00 87.00 543 SER A C 1
ATOM 4138 O O . SER A 1 543 ? 16.848 18.151 -6.393 1.00 87.00 543 SER A O 1
ATOM 4140 N N . ASP A 1 544 ? 18.587 17.718 -5.054 1.00 82.69 544 ASP A N 1
ATOM 4141 C CA . ASP A 1 544 ? 19.343 16.801 -5.911 1.00 82.69 544 ASP A CA 1
ATOM 4142 C C . ASP A 1 544 ? 18.980 15.315 -5.690 1.00 82.69 544 ASP A C 1
ATOM 4144 O O . ASP A 1 544 ? 19.808 14.432 -5.895 1.00 82.69 544 ASP A O 1
ATOM 4148 N N . LYS A 1 545 ? 17.756 15.052 -5.199 1.00 81.19 545 LYS A N 1
ATOM 4149 C CA . LYS A 1 545 ? 17.337 13.769 -4.602 1.00 81.19 545 LYS A CA 1
ATOM 4150 C C . LYS A 1 545 ? 15.851 13.430 -4.788 1.00 81.19 545 LYS A C 1
ATOM 4152 O O . LYS A 1 545 ? 15.200 13.010 -3.837 1.00 81.19 545 LYS A O 1
ATOM 4157 N N . GLN A 1 546 ? 15.264 13.658 -5.965 1.00 94.38 546 GLN A N 1
ATOM 4158 C CA . GLN A 1 546 ? 13.957 13.036 -6.246 1.00 94.38 546 GLN A CA 1
ATOM 4159 C C . GLN A 1 546 ? 14.192 11.662 -6.862 1.00 94.38 546 GLN A C 1
ATOM 4161 O O . GLN A 1 546 ? 14.845 11.573 -7.905 1.00 94.38 546 GLN A O 1
ATOM 4166 N N . THR A 1 547 ? 13.650 10.616 -6.246 1.00 97.50 547 THR A N 1
ATOM 4167 C CA . THR A 1 547 ? 13.829 9.239 -6.721 1.00 97.50 547 THR A CA 1
ATOM 4168 C C . THR A 1 547 ? 12.507 8.578 -7.090 1.00 97.50 547 THR A C 1
ATOM 4170 O O . THR A 1 547 ? 11.444 8.976 -6.609 1.00 97.50 547 THR A O 1
ATOM 4173 N N . ALA A 1 548 ? 12.553 7.567 -7.959 1.00 98.62 548 ALA A N 1
ATOM 4174 C CA . ALA A 1 548 ? 11.426 6.653 -8.120 1.00 98.62 548 ALA A CA 1
ATOM 4175 C C . ALA A 1 548 ? 11.834 5.272 -8.639 1.00 98.62 548 ALA A C 1
ATOM 4177 O O . ALA A 1 548 ? 12.711 5.157 -9.495 1.00 98.62 548 ALA A O 1
ATOM 4178 N N . THR A 1 549 ? 11.098 4.255 -8.194 1.00 98.69 549 THR A N 1
ATOM 4179 C CA . THR A 1 549 ? 11.156 2.880 -8.701 1.00 98.69 549 THR A CA 1
ATOM 4180 C C . THR A 1 549 ? 9.795 2.513 -9.282 1.00 98.69 549 THR A C 1
ATOM 4182 O O . THR A 1 549 ? 8.792 2.480 -8.568 1.00 98.69 549 THR A O 1
ATOM 4185 N N . ILE A 1 550 ? 9.744 2.243 -10.584 1.00 98.81 550 ILE A N 1
ATOM 4186 C CA . ILE A 1 550 ? 8.504 1.970 -11.318 1.00 98.81 550 ILE A CA 1
ATOM 4187 C C . ILE A 1 550 ? 8.539 0.525 -11.818 1.00 98.81 550 ILE A C 1
ATOM 4189 O O . ILE A 1 550 ? 9.286 0.211 -12.738 1.00 98.81 550 ILE A O 1
ATOM 4193 N N . ASN A 1 551 ? 7.709 -0.334 -11.225 1.00 97.50 551 ASN A N 1
ATOM 4194 C CA . ASN A 1 551 ? 7.497 -1.726 -11.632 1.00 97.50 551 ASN A CA 1
ATOM 4195 C C . ASN A 1 551 ? 6.093 -1.959 -12.217 1.00 97.50 551 ASN A C 1
ATOM 4197 O O . ASN A 1 551 ? 5.910 -2.917 -12.967 1.00 97.50 551 ASN A O 1
ATOM 4201 N N . GLY A 1 552 ? 5.113 -1.119 -11.869 1.00 95.38 552 GLY A N 1
ATOM 4202 C CA . GLY A 1 552 ? 3.728 -1.195 -12.351 1.00 95.38 552 GLY A CA 1
ATOM 4203 C C . GLY A 1 552 ? 3.476 -0.563 -13.725 1.00 95.38 552 GLY A C 1
ATOM 4204 O O . GLY A 1 552 ? 4.395 -0.200 -14.467 1.00 95.38 552 GLY A O 1
ATOM 4205 N N . LYS A 1 553 ? 2.194 -0.412 -14.075 1.00 98.75 553 LYS A N 1
ATOM 4206 C CA . LYS A 1 553 ? 1.757 0.174 -15.351 1.00 98.75 553 LYS A CA 1
ATOM 4207 C C . LYS A 1 553 ? 1.483 1.676 -15.224 1.00 98.75 553 LYS A C 1
ATOM 4209 O O . LYS A 1 553 ? 0.864 2.116 -14.262 1.00 98.75 553 LYS A O 1
ATOM 4214 N N . ILE A 1 554 ? 1.865 2.460 -16.232 1.00 98.88 554 ILE A N 1
ATOM 4215 C CA . ILE A 1 554 ? 1.466 3.867 -16.385 1.00 98.88 554 ILE A CA 1
ATOM 4216 C C . ILE A 1 554 ? 0.896 4.064 -17.795 1.00 98.88 554 ILE A C 1
ATOM 4218 O O . ILE A 1 554 ? 1.609 3.888 -18.780 1.00 98.88 554 ILE A O 1
ATOM 4222 N N . ILE A 1 555 ? -0.382 4.426 -17.900 1.00 98.44 555 ILE A N 1
ATOM 4223 C CA . ILE A 1 555 ? -1.111 4.645 -19.159 1.00 98.44 555 ILE A CA 1
ATOM 4224 C C . ILE A 1 555 ? -1.459 6.125 -19.292 1.00 98.44 555 ILE A C 1
ATOM 4226 O O . ILE A 1 555 ? -1.890 6.749 -18.324 1.00 98.44 555 ILE A O 1
ATOM 4230 N N . THR A 1 556 ? -1.331 6.683 -20.495 1.00 98.00 556 THR A N 1
ATOM 4231 C CA . THR A 1 556 ? -1.836 8.018 -20.827 1.00 98.00 556 THR A CA 1
ATOM 4232 C C . THR A 1 556 ? -2.450 8.077 -22.228 1.00 98.00 556 THR A C 1
ATOM 4234 O O . THR A 1 556 ? -2.077 7.323 -23.137 1.00 98.00 556 THR A O 1
ATOM 4237 N N . ASP A 1 557 ? -3.367 9.025 -22.442 1.00 93.94 557 ASP A N 1
ATOM 4238 C CA . ASP A 1 557 ? -3.921 9.285 -23.777 1.00 93.94 557 ASP A CA 1
ATOM 4239 C C . ASP A 1 557 ? -3.147 10.373 -24.533 1.00 93.94 557 ASP A C 1
ATOM 4241 O O . ASP A 1 557 ? -2.824 10.164 -25.705 1.00 93.94 557 ASP A O 1
ATOM 4245 N N . SER A 1 558 ? -2.840 11.521 -23.909 1.00 89.38 558 SER A N 1
ATOM 4246 C CA . SER A 1 558 ? -2.354 12.725 -24.622 1.00 89.38 558 SER A CA 1
ATOM 4247 C C . SER A 1 558 ? -1.046 13.364 -24.135 1.00 89.38 558 SER A C 1
ATOM 4249 O O . SER A 1 558 ? -0.555 14.273 -24.805 1.00 89.38 558 SER A O 1
ATOM 4251 N N . SER A 1 559 ? -0.475 12.906 -23.020 1.00 95.56 559 SER A N 1
ATOM 4252 C CA . SER A 1 559 ? 0.769 13.433 -22.420 1.00 95.56 559 SER A CA 1
ATOM 4253 C C . SER A 1 559 ? 1.765 12.300 -22.138 1.00 95.56 559 SER A C 1
ATOM 4255 O O . SER A 1 559 ? 1.463 11.142 -22.414 1.00 95.56 559 SER A O 1
ATOM 4257 N N . SER A 1 560 ? 2.960 12.575 -21.611 1.00 98.25 560 SER A N 1
ATOM 4258 C CA . SER A 1 560 ? 3.926 11.509 -21.290 1.00 98.25 560 SER A CA 1
ATOM 4259 C C . SER A 1 560 ? 3.528 10.719 -20.038 1.00 98.25 560 SER A C 1
ATOM 4261 O O . SER A 1 560 ? 3.026 11.290 -19.067 1.00 98.25 560 SER A O 1
ATOM 4263 N N . ALA A 1 561 ? 3.778 9.408 -20.054 1.00 98.62 561 ALA A N 1
ATOM 4264 C CA . ALA A 1 561 ? 3.605 8.520 -18.904 1.00 98.62 561 ALA A CA 1
ATOM 4265 C C . ALA A 1 561 ? 4.583 8.891 -17.783 1.00 98.62 561 ALA A C 1
ATOM 4267 O O . ALA A 1 561 ? 4.177 9.038 -16.633 1.00 98.62 561 ALA A O 1
ATOM 4268 N N . LEU A 1 562 ? 5.841 9.158 -18.142 1.00 98.69 562 LEU A N 1
ATOM 4269 C CA . LEU A 1 562 ? 6.846 9.719 -17.244 1.00 98.69 562 LEU A CA 1
ATOM 4270 C C . LEU A 1 562 ? 7.384 11.040 -17.808 1.00 98.69 562 LEU A C 1
ATOM 4272 O O . LEU A 1 562 ? 7.707 11.134 -18.994 1.00 98.69 562 LEU A O 1
ATOM 4276 N N . SER A 1 563 ? 7.486 12.060 -16.954 1.00 97.31 563 SER A N 1
ATOM 4277 C CA . SER A 1 563 ? 8.091 13.353 -17.287 1.00 97.31 563 SER A CA 1
ATOM 4278 C C . SER A 1 563 ? 8.846 13.951 -16.102 1.00 97.31 563 SER A C 1
ATOM 4280 O O . SER A 1 563 ? 8.450 13.767 -14.954 1.00 97.31 563 SER A O 1
ATOM 4282 N N . GLY A 1 564 ? 9.863 14.768 -16.370 1.00 93.44 564 GLY A N 1
ATOM 4283 C CA . GLY A 1 564 ? 10.394 15.726 -15.393 1.00 93.44 564 GLY A CA 1
ATOM 4284 C C . GLY A 1 564 ? 10.192 17.182 -15.808 1.00 93.44 564 GLY A C 1
ATOM 4285 O O . GLY A 1 564 ? 9.265 17.500 -16.559 1.00 93.44 564 GLY A O 1
ATOM 4286 N N . ASN A 1 565 ? 11.064 18.077 -15.333 1.00 90.06 565 ASN A N 1
ATOM 4287 C CA . ASN A 1 565 ? 11.101 19.488 -15.729 1.00 90.06 565 ASN A CA 1
ATOM 4288 C C . ASN A 1 565 ? 12.551 19.985 -15.826 1.00 90.06 565 ASN A C 1
ATOM 4290 O O . ASN A 1 565 ? 13.289 19.925 -14.850 1.00 90.06 565 ASN A O 1
ATOM 4294 N N . GLY A 1 566 ? 12.951 20.483 -16.997 1.00 83.75 566 GLY A N 1
ATOM 4295 C CA . GLY A 1 566 ? 14.355 20.773 -17.308 1.00 83.75 566 GLY A CA 1
ATOM 4296 C C . GLY A 1 566 ? 14.922 22.089 -16.781 1.00 83.75 566 GLY A C 1
ATOM 4297 O O . GLY A 1 566 ? 16.090 22.363 -17.036 1.00 83.75 566 GLY A O 1
ATOM 4298 N N . SER A 1 567 ? 14.128 22.912 -16.087 1.00 85.31 567 SER A N 1
ATOM 4299 C CA . SER A 1 567 ? 14.588 24.217 -15.590 1.00 85.31 567 SER A CA 1
ATOM 4300 C C . SER A 1 567 ? 15.874 24.100 -14.764 1.00 85.31 567 SER A C 1
ATOM 4302 O O . SER A 1 567 ? 15.926 23.333 -13.807 1.00 85.31 567 SER A O 1
ATOM 4304 N N . ASN A 1 568 ? 16.861 24.959 -15.047 1.00 82.38 568 ASN A N 1
ATOM 4305 C CA . ASN A 1 568 ? 18.090 25.139 -14.254 1.00 82.38 568 ASN A CA 1
ATOM 4306 C C . ASN A 1 568 ? 17.858 25.488 -12.758 1.00 82.38 568 ASN A C 1
ATOM 4308 O O . ASN A 1 568 ? 18.826 25.661 -12.019 1.00 82.38 568 ASN A O 1
ATOM 4312 N N . GLU A 1 569 ? 16.608 25.676 -12.323 1.00 86.44 569 GLU A N 1
ATOM 4313 C CA . GLU A 1 569 ? 16.213 25.899 -10.924 1.00 86.44 569 GLU A CA 1
ATOM 4314 C C . GLU A 1 569 ? 15.922 24.592 -10.156 1.00 86.44 569 GLU A C 1
ATOM 4316 O O . GLU A 1 569 ? 15.735 24.635 -8.938 1.00 86.44 569 GLU A O 1
ATOM 4321 N N . PHE A 1 570 ? 15.890 23.448 -10.849 1.00 90.00 570 PHE A N 1
ATOM 4322 C CA . PHE A 1 570 ? 15.666 22.115 -10.283 1.00 90.00 570 PHE A CA 1
ATOM 4323 C C . PHE A 1 570 ? 16.955 21.282 -10.256 1.00 90.00 570 PHE A C 1
ATOM 4325 O O . PHE A 1 570 ? 17.892 21.532 -11.017 1.00 90.00 570 PHE A O 1
ATOM 4332 N N . GLY A 1 571 ? 17.010 20.321 -9.333 1.00 89.50 571 GLY A N 1
ATOM 4333 C CA . GLY A 1 571 ? 18.141 19.417 -9.158 1.00 89.50 571 GLY A CA 1
ATOM 4334 C C . GLY A 1 571 ? 18.046 18.154 -10.013 1.00 89.50 571 GLY A C 1
ATOM 4335 O O . GLY A 1 571 ? 17.396 18.121 -11.059 1.00 89.50 571 GLY A O 1
ATOM 4336 N N . GLU A 1 572 ? 18.760 17.121 -9.577 1.00 92.00 572 GLU A N 1
ATOM 4337 C CA . GLU A 1 572 ? 18.885 15.848 -10.285 1.00 92.00 572 GLU A CA 1
ATOM 4338 C C . GLU A 1 572 ? 17.850 14.823 -9.795 1.00 92.00 572 GLU A C 1
ATOM 4340 O O . GLU A 1 572 ? 17.442 14.834 -8.630 1.00 92.00 572 GLU A O 1
ATOM 4345 N N . THR A 1 573 ? 17.427 13.938 -10.699 1.00 95.12 573 THR A N 1
ATOM 4346 C CA . THR A 1 573 ? 16.503 12.831 -10.415 1.00 95.12 573 THR A CA 1
ATOM 4347 C C . THR A 1 573 ? 17.182 11.490 -10.659 1.00 95.12 573 THR A C 1
ATOM 4349 O O . THR A 1 573 ? 17.866 11.351 -11.672 1.00 95.12 573 THR A O 1
ATOM 4352 N N . GLU A 1 574 ? 16.938 10.492 -9.814 1.00 96.62 574 GLU A N 1
ATOM 4353 C CA . GLU A 1 574 ? 17.397 9.111 -10.027 1.00 96.62 574 GLU A CA 1
ATOM 4354 C C . GLU A 1 574 ? 16.185 8.177 -10.123 1.00 96.62 574 GLU A C 1
ATOM 4356 O O . GLU A 1 574 ? 15.443 7.986 -9.161 1.00 96.62 574 GLU A O 1
ATOM 4361 N N . ILE A 1 575 ? 15.926 7.662 -11.324 1.00 98.56 575 ILE A N 1
ATOM 4362 C CA . ILE A 1 575 ? 14.701 6.928 -11.648 1.00 98.56 575 ILE A CA 1
ATOM 4363 C C . ILE A 1 575 ? 15.079 5.554 -12.196 1.00 98.56 575 ILE A C 1
ATOM 4365 O O . ILE A 1 575 ? 15.877 5.472 -13.128 1.00 98.56 575 ILE A O 1
ATOM 4369 N N . THR A 1 576 ? 14.461 4.493 -11.684 1.00 98.44 576 THR A N 1
ATOM 4370 C CA . THR A 1 576 ? 14.602 3.129 -12.207 1.00 98.44 576 THR A CA 1
ATOM 4371 C C . THR A 1 576 ? 13.241 2.592 -12.637 1.00 98.44 576 THR A C 1
ATOM 4373 O O . THR A 1 576 ? 12.259 2.681 -11.899 1.00 98.44 576 THR A O 1
ATOM 4376 N N . ILE A 1 577 ? 13.176 2.029 -13.842 1.00 98.69 577 ILE A N 1
ATOM 4377 C CA . ILE A 1 577 ? 11.989 1.384 -14.404 1.00 98.69 577 ILE A CA 1
ATOM 4378 C C . ILE A 1 577 ? 12.308 -0.100 -14.610 1.00 98.69 577 ILE A C 1
ATOM 4380 O O . ILE A 1 577 ? 13.116 -0.436 -15.475 1.00 98.69 577 ILE A O 1
ATOM 4384 N N . GLY A 1 578 ? 11.699 -0.973 -13.807 1.00 89.94 578 GLY A N 1
ATOM 4385 C CA . GLY A 1 578 ? 11.980 -2.410 -13.786 1.00 89.94 578 GLY A CA 1
ATOM 4386 C C . GLY A 1 578 ? 11.229 -3.224 -14.848 1.00 89.94 578 GLY A C 1
ATOM 4387 O O . GLY A 1 578 ? 10.306 -2.743 -15.506 1.00 89.94 578 GLY A O 1
ATOM 4388 N N . SER A 1 579 ? 11.600 -4.498 -14.990 1.00 90.12 579 SER A N 1
ATOM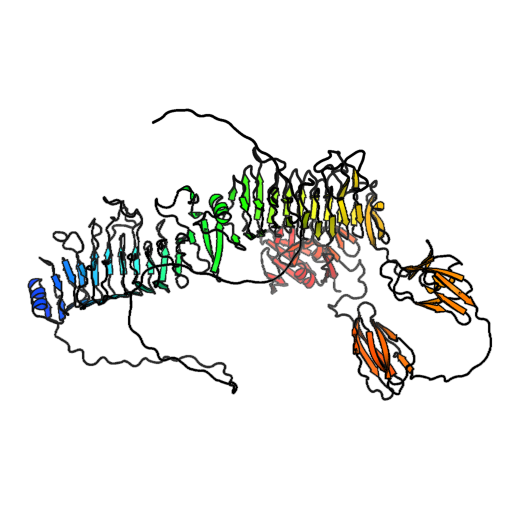 4389 C CA . SER A 1 579 ? 11.201 -5.354 -16.124 1.00 90.12 579 SER A CA 1
ATOM 4390 C C . SER A 1 579 ? 9.717 -5.718 -16.210 1.00 90.12 579 SER A C 1
ATOM 4392 O O . SER A 1 579 ? 9.245 -6.114 -17.274 1.00 90.12 579 SER A O 1
ATOM 4394 N N . SER A 1 580 ? 8.950 -5.563 -15.128 1.00 89.31 580 SER A N 1
ATOM 4395 C CA . SER A 1 580 ? 7.490 -5.718 -15.156 1.00 89.31 580 SER A CA 1
ATOM 4396 C C . SER A 1 580 ? 6.753 -4.470 -15.654 1.00 89.31 580 SER A C 1
ATOM 4398 O O . SER A 1 580 ? 5.566 -4.558 -15.970 1.00 89.31 580 SER A O 1
ATOM 4400 N N . ALA A 1 581 ? 7.424 -3.317 -15.717 1.00 97.38 581 ALA A N 1
ATOM 4401 C CA . ALA A 1 581 ? 6.768 -2.041 -15.948 1.00 97.38 581 ALA A CA 1
ATOM 4402 C C . ALA A 1 581 ? 6.329 -1.853 -17.401 1.00 97.38 581 ALA A C 1
ATOM 4404 O O . ALA A 1 581 ? 7.019 -2.230 -18.355 1.00 97.38 581 ALA A O 1
ATOM 4405 N N . VAL A 1 582 ? 5.184 -1.188 -17.563 1.00 98.31 582 VAL A N 1
ATOM 4406 C CA . VAL A 1 582 ? 4.621 -0.854 -18.874 1.00 98.31 582 VAL A CA 1
ATOM 4407 C C . VAL A 1 582 ? 4.249 0.625 -18.902 1.00 98.31 582 VAL A C 1
ATOM 4409 O O . VAL A 1 582 ? 3.301 1.039 -18.241 1.00 98.31 582 VAL A O 1
ATOM 4412 N N . LEU A 1 583 ? 4.979 1.433 -19.670 1.00 98.81 583 LEU A N 1
ATOM 4413 C CA . LEU A 1 583 ? 4.704 2.860 -19.854 1.00 98.81 583 LEU A CA 1
ATOM 4414 C C . LEU A 1 583 ? 4.101 3.083 -21.246 1.00 98.81 583 LEU A C 1
ATOM 4416 O O . LEU A 1 583 ? 4.776 2.894 -22.255 1.00 98.81 583 LEU A O 1
ATOM 4420 N N . GLU A 1 584 ? 2.831 3.479 -21.304 1.00 98.56 584 GLU A N 1
ATOM 4421 C CA . GLU A 1 584 ? 2.032 3.581 -22.531 1.00 98.56 584 GLU A CA 1
ATOM 4422 C C . GLU A 1 584 ? 1.511 5.018 -22.737 1.00 98.56 584 GLU A C 1
ATOM 4424 O O . GLU A 1 584 ? 0.836 5.547 -21.860 1.00 98.56 584 GLU A O 1
ATOM 4429 N N . SER A 1 585 ? 1.771 5.648 -23.892 1.00 97.81 585 SER A N 1
ATOM 4430 C CA . SER A 1 585 ? 1.218 6.971 -24.255 1.00 97.81 585 SER A CA 1
ATOM 4431 C C . SER A 1 585 ? 0.636 6.993 -25.668 1.00 97.81 585 SER A C 1
ATOM 4433 O O . SER A 1 585 ? 1.358 7.017 -26.667 1.00 97.81 585 SER A O 1
ATOM 4435 N N . LYS A 1 586 ? -0.695 7.020 -25.779 1.00 95.75 586 LYS A N 1
ATOM 4436 C CA . LYS A 1 586 ? -1.387 6.765 -27.058 1.00 95.75 586 LYS A CA 1
ATOM 4437 C C . LYS A 1 586 ? -1.156 7.848 -28.121 1.00 95.75 586 LYS A C 1
ATOM 4439 O O . LYS A 1 586 ? -1.180 7.538 -29.311 1.00 95.75 586 LYS A O 1
ATOM 4444 N N . ASN A 1 587 ? -0.937 9.110 -27.731 1.00 95.75 587 ASN A N 1
ATOM 4445 C CA . ASN A 1 587 ? -0.793 10.235 -28.672 1.00 95.75 587 ASN A CA 1
ATOM 4446 C C . ASN A 1 587 ? 0.445 11.131 -28.458 1.00 95.75 587 ASN A C 1
ATOM 4448 O O . ASN A 1 587 ? 0.622 12.076 -29.236 1.00 95.75 587 ASN A O 1
ATOM 4452 N N . ALA A 1 588 ? 1.307 10.850 -27.474 1.00 96.50 588 ALA A N 1
ATOM 4453 C CA . ALA A 1 588 ? 2.513 11.633 -27.179 1.00 96.50 588 ALA A CA 1
ATOM 4454 C C . ALA A 1 588 ? 3.769 10.745 -27.063 1.00 96.50 588 ALA A C 1
ATOM 4456 O O . ALA A 1 588 ? 3.745 9.561 -27.405 1.00 96.50 588 ALA A O 1
ATOM 4457 N N . VAL A 1 589 ? 4.896 11.329 -26.649 1.00 98.25 589 VAL A N 1
ATOM 4458 C CA . VAL A 1 589 ? 6.105 10.566 -26.309 1.00 98.25 589 VAL A CA 1
ATOM 4459 C C . VAL A 1 589 ? 5.897 9.915 -24.940 1.00 98.25 589 VAL A C 1
ATOM 4461 O O . VAL A 1 589 ? 5.507 10.618 -24.008 1.00 98.25 589 VAL A O 1
ATOM 4464 N N . ALA A 1 590 ? 6.139 8.609 -24.798 1.00 98.69 590 ALA A N 1
ATOM 4465 C CA . ALA A 1 590 ? 5.861 7.884 -23.554 1.00 98.69 590 ALA A CA 1
ATOM 4466 C C . ALA A 1 590 ? 6.733 8.346 -22.377 1.00 98.69 590 ALA A C 1
ATOM 4468 O O . ALA A 1 590 ? 6.202 8.597 -21.294 1.00 98.69 590 ALA A O 1
ATOM 4469 N N . ILE A 1 591 ? 8.036 8.534 -22.600 1.00 98.81 591 ILE A N 1
ATOM 4470 C CA . ILE A 1 591 ? 8.967 9.091 -21.612 1.00 98.81 591 ILE A CA 1
ATOM 4471 C C . ILE A 1 591 ? 9.564 10.393 -22.144 1.00 98.81 591 ILE A C 1
ATOM 4473 O O . ILE A 1 591 ? 10.157 10.426 -23.223 1.00 98.81 591 ILE A O 1
ATOM 4477 N N . TYR A 1 592 ? 9.460 11.462 -21.361 1.00 97.69 592 TYR A N 1
ATOM 4478 C CA . TYR A 1 592 ? 10.104 12.740 -21.643 1.00 97.69 592 TYR A CA 1
ATOM 4479 C C . TYR A 1 592 ? 11.092 13.076 -20.521 1.00 97.69 592 TYR A C 1
ATOM 4481 O O . TYR A 1 592 ? 10.678 13.340 -19.395 1.00 97.69 592 TYR A O 1
ATOM 4489 N N . GLN A 1 593 ? 12.393 13.084 -20.827 1.00 96.00 593 GLN A N 1
ATOM 4490 C CA . GLN A 1 593 ? 13.474 13.319 -19.859 1.00 96.00 593 GLN A CA 1
ATOM 4491 C C . GLN A 1 593 ? 14.132 14.693 -20.104 1.00 96.00 593 GLN A C 1
ATOM 4493 O O . GLN A 1 593 ? 15.123 14.803 -20.833 1.00 96.00 593 GLN A O 1
ATOM 4498 N N . PRO A 1 594 ? 13.562 15.787 -19.565 1.00 93.12 594 PRO A N 1
ATOM 4499 C CA . PRO A 1 594 ? 14.126 17.129 -19.685 1.00 93.12 594 PRO A CA 1
ATOM 4500 C C . PRO A 1 594 ? 15.151 17.512 -18.610 1.00 93.12 594 PRO A C 1
ATOM 4502 O O . PRO A 1 594 ? 15.777 18.557 -18.760 1.00 93.12 594 PRO A O 1
ATOM 4505 N N . GLN A 1 595 ? 15.270 16.753 -17.521 1.00 92.06 595 GLN A N 1
ATOM 4506 C CA . GLN A 1 595 ? 16.003 17.119 -16.303 1.00 92.06 595 GLN A CA 1
ATOM 4507 C C . GLN A 1 595 ? 17.313 16.337 -16.116 1.00 92.06 595 GLN A C 1
ATOM 4509 O O . GLN A 1 595 ? 17.598 15.382 -16.835 1.00 92.06 595 GLN A O 1
ATOM 4514 N N . ARG A 1 596 ? 18.130 16.776 -15.152 1.00 91.06 596 ARG A N 1
ATOM 4515 C CA . ARG A 1 596 ? 19.427 16.169 -14.816 1.00 91.06 596 ARG A CA 1
ATOM 4516 C C . ARG A 1 596 ? 19.285 14.893 -13.980 1.00 91.06 596 ARG A C 1
ATOM 4518 O O . ARG A 1 596 ? 18.229 14.622 -13.416 1.00 91.06 596 ARG A O 1
ATOM 4525 N N . GLY A 1 597 ? 20.384 14.153 -13.857 1.00 92.75 597 GLY A N 1
ATOM 4526 C CA . GLY A 1 597 ? 20.440 12.857 -13.181 1.00 92.75 597 GLY A CA 1
ATOM 4527 C C . GLY A 1 597 ? 20.282 11.689 -14.152 1.00 92.75 597 GLY A C 1
ATOM 4528 O O . GLY A 1 597 ? 20.627 11.813 -15.332 1.00 92.75 597 GLY A O 1
ATOM 4529 N N . THR A 1 598 ? 19.776 10.567 -13.648 1.00 95.75 598 THR A N 1
ATOM 4530 C CA . THR A 1 598 ? 19.817 9.256 -14.308 1.00 95.75 598 THR A CA 1
ATOM 4531 C C . THR A 1 598 ? 18.423 8.641 -14.413 1.00 95.75 598 THR A C 1
ATOM 4533 O O . THR A 1 598 ? 17.638 8.690 -13.467 1.00 95.75 598 THR A O 1
ATOM 4536 N N . LEU A 1 599 ? 18.137 8.023 -15.557 1.00 98.38 599 LEU A N 1
ATOM 4537 C CA . LEU A 1 599 ? 16.986 7.157 -15.786 1.00 98.38 599 LEU A CA 1
ATOM 4538 C C . LEU A 1 599 ? 17.480 5.780 -16.251 1.00 98.38 599 LEU A C 1
ATOM 4540 O O . LEU A 1 599 ? 18.006 5.661 -17.355 1.00 98.38 599 LEU A O 1
ATOM 4544 N N . ASN A 1 600 ? 17.295 4.747 -15.436 1.00 98.12 600 ASN A N 1
ATOM 4545 C CA . ASN A 1 600 ? 17.583 3.359 -15.790 1.00 98.12 600 ASN A CA 1
ATOM 4546 C C . ASN A 1 600 ? 16.293 2.672 -16.258 1.00 98.12 600 ASN A C 1
ATOM 4548 O O . ASN A 1 600 ? 15.247 2.809 -15.621 1.00 98.12 600 ASN A O 1
ATOM 4552 N N . ILE A 1 601 ? 16.359 1.943 -17.370 1.00 98.44 601 ILE A N 1
ATOM 4553 C CA . ILE A 1 601 ? 15.249 1.174 -17.937 1.00 98.44 601 ILE A CA 1
ATOM 4554 C C . ILE A 1 601 ? 15.728 -0.270 -18.082 1.00 98.44 601 ILE A C 1
ATOM 4556 O O . ILE A 1 601 ? 16.490 -0.581 -18.992 1.00 98.44 601 ILE A O 1
ATOM 4560 N N . GLU A 1 602 ? 15.293 -1.127 -17.162 1.00 93.31 602 GLU A N 1
ATOM 4561 C CA . GLU A 1 602 ? 15.822 -2.472 -16.920 1.00 93.31 602 GLU A CA 1
ATOM 4562 C C . GLU A 1 602 ? 14.765 -3.520 -17.306 1.00 93.31 602 GLU A C 1
ATOM 4564 O O . GLU A 1 602 ? 14.049 -4.054 -16.462 1.00 93.31 602 GLU A O 1
ATOM 4569 N N . GLY A 1 603 ? 14.615 -3.779 -18.607 1.00 79.81 603 GLY A N 1
ATOM 4570 C CA . GLY A 1 603 ? 13.667 -4.750 -19.173 1.00 79.81 603 GLY A CA 1
ATOM 4571 C C . GLY A 1 603 ? 12.240 -4.246 -19.402 1.00 79.81 603 GLY A C 1
ATOM 4572 O O . GLY A 1 603 ? 11.386 -5.001 -19.863 1.00 79.81 603 GLY A O 1
ATOM 4573 N N . ALA A 1 604 ? 11.953 -2.983 -19.087 1.00 89.94 604 ALA A N 1
ATOM 4574 C CA . ALA A 1 604 ? 10.601 -2.432 -19.164 1.00 89.94 604 ALA A CA 1
ATOM 4575 C C . ALA A 1 604 ? 10.050 -2.331 -20.600 1.00 89.94 604 ALA A C 1
ATOM 4577 O O . ALA A 1 604 ? 10.788 -2.193 -21.579 1.00 89.94 604 ALA A O 1
ATOM 4578 N N . THR A 1 605 ? 8.721 -2.308 -20.724 1.00 97.38 605 THR A N 1
ATOM 4579 C CA . THR A 1 605 ? 8.026 -2.020 -21.988 1.00 97.38 605 THR A CA 1
ATOM 4580 C C . THR A 1 605 ? 7.617 -0.547 -22.050 1.00 97.38 605 THR A C 1
ATOM 4582 O O . THR A 1 605 ? 6.843 -0.071 -21.224 1.00 97.38 605 THR A O 1
ATOM 4585 N N . VAL A 1 606 ? 8.090 0.179 -23.062 1.00 98.69 606 VAL A N 1
ATOM 4586 C CA . VAL A 1 606 ? 7.800 1.602 -23.287 1.00 98.69 606 VAL A CA 1
ATOM 4587 C C . VAL A 1 606 ? 7.176 1.764 -24.669 1.00 98.69 606 VAL A C 1
ATOM 4589 O O . VAL A 1 606 ? 7.838 1.560 -25.682 1.00 98.69 606 VAL A O 1
ATOM 4592 N N . ILE A 1 607 ? 5.898 2.134 -24.733 1.00 98.38 607 ILE A N 1
ATOM 4593 C CA . ILE A 1 607 ? 5.136 2.266 -25.982 1.00 98.38 607 ILE A CA 1
ATOM 4594 C C . ILE A 1 607 ? 4.555 3.672 -26.065 1.00 98.38 607 ILE A C 1
ATOM 4596 O O . ILE A 1 607 ? 3.787 4.084 -25.200 1.00 98.38 607 ILE A O 1
ATOM 4600 N N . GLY A 1 608 ? 4.832 4.404 -27.138 1.00 97.88 608 GLY A N 1
ATOM 4601 C CA . GLY A 1 608 ? 4.148 5.674 -27.361 1.00 97.88 608 GLY A CA 1
ATOM 4602 C C . GLY A 1 608 ? 4.042 6.074 -28.818 1.00 97.88 608 GLY A C 1
ATOM 4603 O O . GLY A 1 608 ? 4.436 5.336 -29.720 1.00 97.88 608 GLY A O 1
ATOM 4604 N N . LYS A 1 609 ? 3.515 7.268 -29.085 1.00 96.19 609 LYS A N 1
ATOM 4605 C CA . LYS A 1 609 ? 3.596 7.868 -30.424 1.00 96.19 609 LYS A CA 1
ATOM 4606 C C . LYS A 1 609 ? 5.043 8.228 -30.772 1.00 96.19 609 LYS A C 1
ATOM 4608 O O . LYS A 1 609 ? 5.445 8.086 -31.924 1.00 96.19 609 LYS A O 1
ATOM 4613 N N . GLY A 1 610 ? 5.824 8.631 -29.773 1.00 97.38 610 GLY A N 1
ATOM 4614 C CA . GLY A 1 610 ? 7.270 8.396 -29.704 1.00 97.38 610 GLY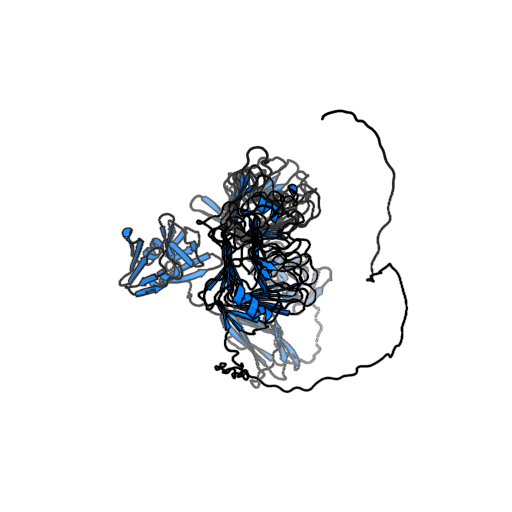 A CA 1
ATOM 4615 C C . GLY A 1 610 ? 7.586 7.567 -28.453 1.00 97.38 610 GLY A C 1
ATOM 4616 O O . GLY A 1 610 ? 6.778 7.547 -27.524 1.00 97.38 610 GLY A O 1
ATOM 4617 N N . GLY A 1 611 ? 8.729 6.886 -28.414 1.00 98.25 611 GLY A N 1
ATOM 4618 C CA . GLY A 1 611 ? 9.152 6.131 -27.229 1.00 98.25 611 GLY A CA 1
ATOM 4619 C C . GLY A 1 611 ? 9.700 7.064 -26.147 1.00 98.25 611 GLY A C 1
ATOM 4620 O O . GLY A 1 611 ? 9.012 7.380 -25.177 1.00 98.25 611 GLY A O 1
ATOM 4621 N N . ILE A 1 612 ? 10.930 7.535 -26.351 1.00 98.75 612 ILE A N 1
ATOM 4622 C CA . ILE A 1 612 ? 11.698 8.352 -25.404 1.00 98.75 612 ILE A CA 1
ATOM 4623 C C . ILE A 1 612 ? 12.193 9.635 -26.092 1.00 98.75 612 ILE A C 1
ATOM 4625 O O . ILE A 1 612 ? 12.786 9.565 -27.168 1.00 98.75 612 ILE A O 1
ATOM 4629 N N . GLU A 1 613 ? 12.009 10.800 -25.459 1.00 98.25 613 GLU A N 1
ATOM 4630 C CA . GLU A 1 613 ? 12.624 12.076 -25.866 1.00 98.25 613 GLU A CA 1
ATOM 4631 C C . GLU A 1 613 ? 13.467 12.654 -24.718 1.00 98.25 613 GLU A C 1
ATOM 4633 O O . GLU A 1 613 ? 12.933 13.073 -23.688 1.00 98.25 613 GLU A O 1
ATOM 4638 N N . ALA A 1 614 ? 14.787 12.697 -24.907 1.00 96.56 614 ALA A N 1
ATOM 4639 C CA . ALA A 1 614 ? 15.758 13.217 -23.949 1.00 96.56 614 ALA A CA 1
ATOM 4640 C C . ALA A 1 614 ? 16.201 14.641 -24.329 1.00 96.56 614 ALA A C 1
ATOM 4642 O O . ALA A 1 614 ? 16.696 14.871 -25.435 1.00 96.56 614 ALA A O 1
ATOM 4643 N N . LYS A 1 615 ? 16.062 15.594 -23.398 1.00 93.19 615 LYS A N 1
ATOM 4644 C CA . LYS A 1 615 ? 16.578 16.976 -23.514 1.00 93.19 615 LYS A CA 1
ATOM 4645 C C . LYS A 1 615 ? 17.648 17.317 -22.467 1.00 93.19 615 LYS A C 1
ATOM 4647 O O . LYS A 1 615 ? 18.359 18.303 -22.655 1.00 93.19 615 LYS A O 1
ATOM 4652 N N . ALA A 1 616 ? 17.797 16.499 -21.423 1.00 91.94 616 ALA A N 1
ATOM 4653 C CA . ALA A 1 616 ? 18.949 16.469 -20.520 1.00 91.94 616 ALA A CA 1
ATOM 4654 C C . ALA A 1 616 ?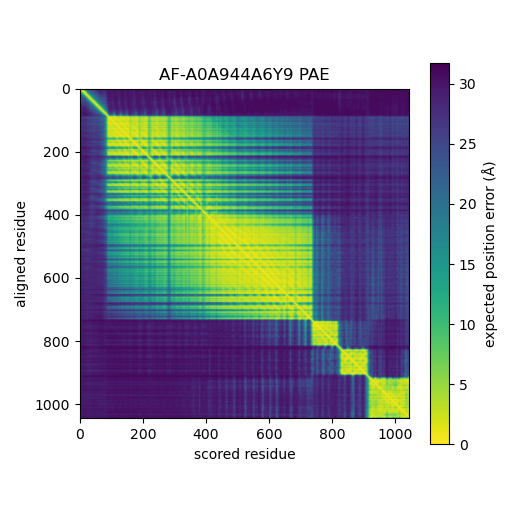 19.072 15.091 -19.834 1.00 91.94 616 ALA A C 1
ATOM 4656 O O . ALA A 1 616 ? 18.239 14.213 -20.062 1.00 91.94 616 ALA A O 1
ATOM 4657 N N . GLY A 1 617 ? 20.096 14.928 -18.990 1.00 92.06 617 GLY A N 1
ATOM 4658 C CA . GLY A 1 617 ? 20.297 13.741 -18.153 1.00 92.06 617 GLY A CA 1
ATOM 4659 C C . GLY A 1 617 ? 20.860 12.534 -18.905 1.00 92.06 617 GLY A C 1
ATOM 4660 O O . GLY A 1 617 ? 21.052 12.569 -20.120 1.00 92.06 617 GLY A O 1
ATOM 4661 N N . THR A 1 618 ? 21.129 11.462 -18.165 1.00 95.94 618 THR A N 1
ATOM 4662 C CA . THR A 1 618 ? 21.582 10.177 -18.714 1.00 95.94 618 THR A CA 1
ATOM 4663 C C . THR A 1 618 ? 20.431 9.179 -18.687 1.00 95.94 618 THR A C 1
ATOM 4665 O O . THR A 1 618 ? 19.792 9.010 -17.651 1.00 95.94 618 THR A O 1
ATOM 4668 N N . ILE A 1 619 ? 20.182 8.490 -19.799 1.00 98.50 619 ILE A N 1
ATOM 4669 C CA . ILE A 1 619 ? 19.261 7.351 -19.872 1.00 98.50 619 ILE A CA 1
ATOM 4670 C C . ILE A 1 619 ? 20.075 6.093 -20.173 1.00 98.50 619 ILE A C 1
ATOM 4672 O O . ILE A 1 619 ? 20.840 6.086 -21.135 1.00 98.50 619 ILE A O 1
ATOM 4676 N N . ASN A 1 620 ? 19.896 5.038 -19.384 1.00 97.75 620 ASN A N 1
ATOM 4677 C CA . ASN A 1 620 ? 20.488 3.721 -19.609 1.00 97.75 620 ASN A CA 1
ATOM 4678 C C . ASN A 1 620 ? 19.366 2.725 -19.927 1.00 97.75 620 ASN A C 1
ATOM 4680 O O . ASN A 1 620 ? 18.349 2.715 -19.234 1.00 97.75 620 ASN A O 1
ATOM 4684 N N . ILE A 1 621 ? 19.532 1.915 -20.972 1.00 98.00 621 ILE A N 1
ATOM 4685 C CA . ILE A 1 621 ? 18.531 0.950 -21.446 1.00 98.00 621 ILE A CA 1
ATOM 4686 C C . ILE A 1 621 ? 19.186 -0.432 -21.546 1.00 98.00 621 ILE A C 1
ATOM 4688 O O . ILE A 1 621 ? 20.132 -0.606 -22.316 1.00 98.00 621 ILE A O 1
ATOM 4692 N N . SER A 1 622 ? 18.687 -1.387 -20.763 1.00 89.06 622 SER A N 1
ATOM 4693 C CA . SER A 1 622 ? 19.211 -2.754 -20.634 1.00 89.06 622 SER A CA 1
ATOM 4694 C C . SER A 1 622 ? 18.112 -3.739 -20.183 1.00 89.06 622 SER A C 1
ATOM 4696 O O . SER A 1 622 ? 16.942 -3.365 -20.071 1.00 89.06 622 SER A O 1
ATOM 4698 N N . GLY A 1 623 ? 18.455 -5.003 -19.914 1.00 72.81 623 GLY A N 1
ATOM 4699 C CA . GLY A 1 623 ? 17.553 -6.011 -19.341 1.00 72.81 623 GLY A CA 1
ATOM 4700 C C . GLY A 1 623 ? 16.502 -6.591 -20.299 1.00 72.81 623 GLY A C 1
ATOM 4701 O O . GLY A 1 623 ? 15.473 -7.071 -19.832 1.00 72.81 623 GLY A O 1
ATOM 4702 N N . ASP A 1 624 ? 16.744 -6.534 -21.610 1.00 80.75 624 ASP A N 1
ATOM 4703 C CA . ASP A 1 624 ? 15.824 -6.857 -22.712 1.00 80.75 624 ASP A CA 1
ATOM 4704 C C . ASP A 1 624 ? 14.627 -5.885 -22.867 1.00 80.75 624 ASP A C 1
ATOM 4706 O O . ASP A 1 624 ? 13.540 -6.258 -23.316 1.00 80.75 624 ASP A O 1
ATOM 4710 N N . ALA A 1 625 ? 14.824 -4.600 -22.540 1.00 83.81 625 ALA A N 1
ATOM 4711 C CA . ALA A 1 625 ? 13.780 -3.569 -22.620 1.00 83.81 625 ALA A CA 1
ATOM 4712 C C . ALA A 1 625 ? 13.188 -3.395 -24.036 1.00 83.81 625 ALA A C 1
ATOM 4714 O O . ALA A 1 625 ? 13.899 -3.446 -25.040 1.00 83.81 625 ALA A O 1
ATOM 4715 N N . ASN A 1 626 ? 11.881 -3.125 -24.128 1.00 94.12 626 ASN A N 1
ATOM 4716 C CA . ASN A 1 626 ? 11.154 -2.976 -25.395 1.00 94.12 626 ASN A CA 1
ATOM 4717 C C . ASN A 1 626 ? 10.651 -1.538 -25.582 1.00 94.12 626 ASN A C 1
ATOM 4719 O O . ASN A 1 626 ? 9.637 -1.149 -25.002 1.00 94.12 626 ASN A O 1
ATOM 4723 N N . ILE A 1 627 ? 11.338 -0.758 -26.418 1.00 98.31 627 ILE A N 1
ATOM 4724 C CA . ILE A 1 627 ? 11.034 0.651 -26.692 1.00 98.31 627 ILE A CA 1
ATOM 4725 C C . ILE A 1 627 ? 10.381 0.775 -28.072 1.00 98.31 627 ILE A C 1
ATOM 4727 O O . ILE A 1 627 ? 11.031 0.571 -29.094 1.00 98.31 627 ILE A O 1
ATOM 4731 N N . THR A 1 628 ? 9.098 1.129 -28.132 1.00 97.38 628 THR A N 1
ATOM 4732 C CA . THR A 1 628 ? 8.306 1.142 -29.372 1.00 97.38 628 THR A CA 1
ATOM 4733 C C . THR A 1 628 ? 7.645 2.499 -29.634 1.00 97.38 628 THR A C 1
ATOM 4735 O O . THR A 1 628 ? 6.853 2.997 -28.833 1.00 97.38 628 THR A O 1
ATOM 4738 N N . ALA A 1 629 ? 7.911 3.069 -30.810 1.00 97.62 629 ALA A N 1
ATOM 4739 C CA . ALA A 1 629 ? 7.178 4.197 -31.370 1.00 97.62 629 ALA A CA 1
ATOM 4740 C C . ALA A 1 629 ? 6.103 3.725 -32.362 1.00 97.62 629 ALA A C 1
ATOM 4742 O O . ALA A 1 629 ? 6.322 2.843 -33.187 1.00 97.62 629 ALA A O 1
ATOM 4743 N N . THR A 1 630 ? 4.929 4.350 -32.289 1.00 96.38 630 THR A N 1
ATOM 4744 C CA . THR A 1 630 ? 3.740 4.020 -33.097 1.00 96.38 630 THR A CA 1
ATOM 4745 C C . THR A 1 630 ? 3.353 5.123 -34.089 1.00 96.38 630 THR A C 1
ATOM 4747 O O . THR A 1 630 ? 2.457 4.932 -34.911 1.00 96.38 630 THR A O 1
ATOM 4750 N N . GLY A 1 631 ? 4.003 6.290 -34.012 1.00 94.06 631 GLY A N 1
ATOM 4751 C CA . GLY A 1 631 ? 3.818 7.406 -34.940 1.00 94.06 631 GLY A CA 1
ATOM 4752 C C . GLY A 1 631 ? 4.792 7.390 -36.121 1.00 94.06 631 GLY A C 1
ATOM 4753 O O . GLY A 1 631 ? 5.776 6.662 -36.134 1.00 94.06 631 GLY A O 1
ATOM 4754 N N . GLU A 1 632 ? 4.547 8.266 -37.095 1.00 93.00 632 GLU A N 1
ATOM 4755 C CA . GLU A 1 632 ? 5.484 8.531 -38.196 1.00 93.00 632 GLU A CA 1
ATOM 4756 C C . GLU A 1 632 ? 6.614 9.486 -37.739 1.00 93.00 632 GLU A C 1
ATOM 4758 O O . GLU A 1 632 ? 6.308 10.493 -37.071 1.00 93.00 632 GLU A O 1
ATOM 4763 N N . PRO A 1 633 ? 7.891 9.221 -38.101 1.00 93.69 633 PRO A N 1
ATOM 4764 C CA . PRO A 1 633 ? 9.044 10.055 -37.752 1.00 93.69 633 PRO A CA 1
ATOM 4765 C C . PRO A 1 633 ? 8.860 11.524 -38.143 1.00 93.69 633 PRO A C 1
ATOM 4767 O O . PRO A 1 633 ? 8.714 11.883 -39.313 1.00 93.69 633 PRO A O 1
ATOM 4770 N N . SER A 1 634 ? 8.824 12.401 -37.142 1.00 94.12 634 SER A N 1
ATOM 4771 C CA . SER A 1 634 ? 8.642 13.840 -37.333 1.00 94.12 634 SER A CA 1
ATOM 4772 C C . SER A 1 634 ? 9.059 14.647 -36.101 1.00 94.12 634 SER A C 1
ATOM 4774 O O . SER A 1 634 ? 8.961 14.186 -34.965 1.00 94.12 634 SER A O 1
ATOM 4776 N N . GLN A 1 635 ? 9.509 15.883 -36.327 1.00 94.00 635 GLN A N 1
ATOM 4777 C CA . GLN A 1 635 ? 9.801 16.855 -35.272 1.00 94.00 635 GLN A CA 1
ATOM 4778 C C . GLN A 1 635 ? 9.128 18.196 -35.584 1.00 94.00 635 GLN A C 1
ATOM 4780 O O . GLN A 1 635 ? 9.130 18.655 -36.729 1.00 94.00 635 GLN A O 1
ATOM 4785 N N . VAL A 1 636 ? 8.591 18.849 -34.554 1.00 93.38 636 VAL A N 1
ATOM 4786 C CA . VAL A 1 636 ? 8.136 20.243 -34.591 1.00 93.38 636 VAL A CA 1
ATOM 4787 C C . VAL A 1 636 ? 8.888 21.012 -33.500 1.00 93.38 636 VAL A C 1
ATOM 4789 O O . VAL A 1 636 ? 8.438 21.023 -32.355 1.00 93.38 636 VAL A O 1
ATOM 4792 N N . PRO A 1 637 ? 10.036 21.640 -33.830 1.00 90.44 637 PRO A N 1
ATOM 4793 C CA . PRO A 1 637 ? 10.814 22.413 -32.869 1.00 90.44 637 PRO A CA 1
ATOM 4794 C C . PRO A 1 637 ? 9.982 23.498 -32.180 1.00 90.44 637 PRO A C 1
ATOM 4796 O O . PRO A 1 637 ? 9.266 24.268 -32.830 1.00 90.44 637 PRO A O 1
ATOM 4799 N N . ASN A 1 638 ? 10.081 23.537 -30.857 1.00 87.56 638 ASN A N 1
ATOM 4800 C CA . ASN A 1 638 ? 9.258 24.346 -29.960 1.00 87.56 638 ASN A CA 1
ATOM 4801 C C . ASN A 1 638 ? 10.063 24.997 -28.822 1.00 87.56 638 ASN A C 1
ATOM 4803 O O . ASN A 1 638 ? 9.612 25.995 -28.261 1.00 87.56 638 ASN A O 1
ATOM 4807 N N . GLY A 1 639 ? 11.259 24.490 -28.511 1.00 79.88 639 GLY A N 1
ATOM 4808 C CA . GLY A 1 639 ? 12.119 24.979 -27.435 1.00 79.88 639 GLY A CA 1
ATOM 4809 C C . GLY A 1 639 ? 11.690 24.548 -26.028 1.00 79.88 639 GLY A C 1
ATOM 4810 O O . GLY A 1 639 ? 12.429 24.803 -25.076 1.00 79.88 639 GLY A O 1
ATOM 4811 N N . ASN A 1 640 ? 10.521 23.915 -25.856 1.00 83.12 640 ASN A N 1
ATOM 4812 C CA . ASN A 1 640 ? 10.084 23.354 -24.580 1.00 83.12 640 ASN A CA 1
ATOM 4813 C C . ASN A 1 640 ? 9.059 22.212 -24.707 1.00 83.12 640 ASN A C 1
ATOM 4815 O O . ASN A 1 640 ? 8.282 22.150 -25.652 1.00 83.12 640 ASN A O 1
ATOM 4819 N N . GLY A 1 641 ? 9.051 21.309 -23.721 1.00 88.62 641 GLY A N 1
ATOM 4820 C CA . GLY A 1 641 ? 8.233 20.092 -23.776 1.00 88.62 641 GLY A CA 1
ATOM 4821 C C . GLY A 1 641 ? 8.734 19.102 -24.835 1.00 88.62 641 GLY A C 1
ATOM 4822 O O . GLY A 1 641 ? 9.804 19.286 -25.418 1.00 88.62 641 GLY A O 1
ATOM 4823 N N . THR A 1 642 ? 7.951 18.059 -25.105 1.00 93.19 642 THR A N 1
ATOM 4824 C CA . THR A 1 642 ? 8.205 17.114 -26.205 1.00 93.19 642 THR A CA 1
ATOM 4825 C C . THR A 1 642 ? 8.093 17.815 -27.560 1.00 93.19 642 THR A C 1
ATOM 4827 O O . THR A 1 642 ? 7.148 18.572 -27.788 1.00 93.19 642 THR A O 1
ATOM 4830 N N . SER A 1 643 ? 9.020 17.545 -28.474 1.00 94.19 643 SER A N 1
ATOM 4831 C CA . SER A 1 643 ? 9.080 18.094 -29.835 1.00 94.19 643 SER A CA 1
ATOM 4832 C C . SER A 1 643 ? 8.952 17.030 -30.934 1.00 94.19 643 SER A C 1
ATOM 4834 O O . SER A 1 643 ? 8.831 17.386 -32.108 1.00 94.19 643 SER A O 1
ATOM 4836 N N . THR A 1 644 ? 8.975 15.740 -30.579 1.00 95.56 644 THR A N 1
ATOM 4837 C CA . THR A 1 644 ? 9.117 14.610 -31.515 1.00 95.56 644 THR A CA 1
ATOM 4838 C C . THR A 1 644 ? 7.884 13.698 -31.615 1.00 95.56 644 THR A C 1
ATOM 4840 O O . THR A 1 644 ? 6.954 13.750 -30.812 1.00 95.56 644 THR A O 1
ATOM 4843 N N . SER A 1 645 ? 7.864 12.865 -32.659 1.00 94.62 645 SER A N 1
ATOM 4844 C CA . SER A 1 645 ? 6.895 11.797 -32.934 1.00 94.62 645 SER A CA 1
ATOM 4845 C C . SER A 1 645 ? 7.577 10.733 -33.803 1.00 94.62 645 SER A C 1
ATOM 4847 O O . SER A 1 645 ? 8.417 11.077 -34.629 1.00 94.62 645 SER A O 1
ATOM 4849 N N . GLY A 1 646 ? 7.227 9.456 -33.639 1.00 94.19 646 GLY A N 1
ATOM 4850 C CA . GLY A 1 646 ? 7.713 8.328 -34.451 1.00 94.19 646 GLY A CA 1
ATOM 4851 C C . GLY A 1 646 ? 9.163 7.886 -34.233 1.00 94.19 646 GLY A C 1
ATOM 4852 O O . GLY A 1 646 ? 9.576 6.857 -34.763 1.00 94.19 646 GLY A O 1
ATOM 4853 N N . TYR A 1 647 ? 9.922 8.614 -33.417 1.00 97.00 647 TYR A N 1
ATOM 4854 C CA . TYR A 1 647 ? 11.215 8.160 -32.919 1.00 97.00 647 TYR A CA 1
ATOM 4855 C C . TYR A 1 647 ? 11.012 7.265 -31.695 1.00 97.00 647 TYR A C 1
ATOM 4857 O O . TYR A 1 647 ? 10.266 7.622 -30.777 1.00 97.00 647 TYR A O 1
ATOM 4865 N N . ALA A 1 648 ? 11.671 6.107 -31.672 1.00 97.50 648 ALA A N 1
ATOM 4866 C CA . ALA A 1 648 ? 11.713 5.244 -30.493 1.00 97.50 648 ALA A CA 1
ATOM 4867 C C . ALA A 1 648 ? 12.636 5.843 -29.424 1.00 97.50 648 ALA A C 1
ATOM 4869 O O . ALA A 1 648 ? 12.276 5.875 -28.251 1.00 97.50 648 ALA A O 1
ATOM 4870 N N . VAL A 1 649 ? 13.772 6.406 -29.849 1.00 98.38 649 VAL A N 1
ATOM 4871 C CA . VAL A 1 649 ? 14.701 7.161 -28.998 1.00 98.38 649 VAL A CA 1
ATOM 4872 C C . VAL A 1 649 ? 15.138 8.427 -29.736 1.00 98.38 649 VAL A C 1
ATOM 4874 O O . VAL A 1 649 ? 15.778 8.358 -30.786 1.00 98.38 649 VAL A O 1
ATOM 4877 N N . ALA A 1 650 ? 14.809 9.592 -29.181 1.00 97.56 650 ALA A N 1
ATOM 4878 C CA . ALA A 1 650 ? 15.241 10.889 -29.685 1.00 97.56 650 ALA A CA 1
ATOM 4879 C C . ALA A 1 650 ? 16.049 11.655 -28.631 1.00 97.56 650 ALA A C 1
ATOM 4881 O O . ALA A 1 650 ? 15.537 12.004 -27.568 1.00 97.56 650 ALA A O 1
ATOM 4882 N N . VAL A 1 651 ? 17.294 11.987 -28.961 1.00 96.19 651 VAL A N 1
ATOM 4883 C CA . VAL A 1 651 ? 18.106 12.966 -28.228 1.00 96.19 651 VAL A CA 1
ATOM 4884 C C . VAL A 1 651 ? 17.907 14.324 -28.889 1.00 96.19 651 VAL A C 1
ATOM 4886 O O . VAL A 1 651 ? 18.080 14.451 -30.099 1.00 96.19 651 VAL A O 1
ATOM 4889 N N . VAL A 1 652 ? 17.506 15.346 -28.133 1.00 93.44 652 VAL A N 1
ATOM 4890 C CA . VAL A 1 652 ? 17.083 16.636 -28.696 1.00 93.44 652 VAL A CA 1
ATOM 4891 C C . VAL A 1 652 ? 17.878 17.792 -28.089 1.00 93.44 652 VAL A C 1
ATOM 4893 O O . VAL A 1 652 ? 17.645 18.219 -26.960 1.00 93.44 652 VAL A O 1
ATOM 4896 N N . ASN A 1 653 ? 18.788 18.355 -28.885 1.00 90.00 653 ASN A N 1
ATOM 4897 C CA . ASN A 1 653 ? 19.633 19.482 -28.494 1.00 90.00 653 ASN A CA 1
ATOM 4898 C C . ASN A 1 653 ? 18.812 20.778 -28.398 1.00 90.00 653 ASN A C 1
ATOM 4900 O O . ASN A 1 653 ? 18.157 21.183 -29.366 1.00 90.00 653 ASN A O 1
ATOM 4904 N N . THR A 1 654 ? 18.881 21.462 -27.253 1.00 82.50 654 THR A N 1
ATOM 4905 C CA . THR A 1 654 ? 18.088 22.667 -26.941 1.00 82.50 654 THR A CA 1
ATOM 4906 C C . THR A 1 654 ? 18.921 23.960 -26.950 1.00 82.50 654 THR A C 1
ATOM 4908 O O . THR A 1 654 ? 20.127 23.952 -27.205 1.00 82.50 654 THR A O 1
ATOM 4911 N N . GLN A 1 655 ? 18.279 25.110 -26.700 1.00 72.25 655 GLN A N 1
ATOM 4912 C CA . GLN A 1 655 ? 18.914 26.437 -26.737 1.00 72.25 655 GLN A CA 1
ATOM 4913 C C . GLN A 1 655 ? 18.818 27.166 -25.384 1.00 72.25 655 GLN A C 1
ATOM 4915 O O . GLN A 1 655 ? 18.258 28.256 -25.274 1.00 72.25 655 GLN A O 1
ATOM 4920 N N . GLY A 1 656 ? 19.407 26.555 -24.351 1.00 66.69 656 GLY A N 1
ATOM 4921 C CA . GLY A 1 656 ? 19.406 27.067 -22.975 1.00 66.69 656 GLY A CA 1
ATOM 4922 C C . GLY A 1 656 ? 18.093 26.804 -22.229 1.00 66.69 656 GLY A C 1
ATOM 4923 O O . GLY A 1 656 ? 17.154 26.249 -22.788 1.00 66.69 656 GLY A O 1
ATOM 4924 N N . GLY A 1 657 ? 18.043 27.154 -20.940 1.00 69.00 657 GLY A N 1
ATOM 4925 C CA . GLY A 1 657 ? 16.894 26.892 -20.051 1.00 69.00 657 GLY A CA 1
ATOM 4926 C C . GLY A 1 657 ? 16.737 25.432 -19.594 1.00 69.00 657 GLY A C 1
ATOM 4927 O O . GLY A 1 657 ? 16.007 25.182 -18.641 1.00 69.00 657 GLY A O 1
ATOM 4928 N N . TYR A 1 658 ? 17.443 24.516 -20.258 1.00 77.88 658 TYR A N 1
ATOM 4929 C CA . TYR A 1 658 ? 17.750 23.148 -19.839 1.00 77.88 658 TYR A CA 1
ATOM 4930 C C . TYR A 1 658 ? 19.167 23.117 -19.247 1.00 77.88 658 TYR A C 1
ATOM 4932 O O . TYR A 1 658 ? 19.990 23.972 -19.602 1.00 77.88 658 TYR A O 1
ATOM 4940 N N . ASP A 1 659 ? 19.500 22.150 -18.389 1.00 71.88 659 ASP A N 1
ATOM 4941 C CA . ASP A 1 659 ? 20.847 22.000 -17.815 1.00 71.88 659 ASP A CA 1
ATOM 4942 C C . ASP A 1 659 ? 21.441 20.600 -18.031 1.00 71.88 659 ASP A C 1
ATOM 4944 O O . ASP A 1 659 ? 20.741 19.606 -17.895 1.00 71.88 659 ASP A O 1
ATOM 4948 N N . GLY A 1 660 ? 22.737 20.521 -18.355 1.00 78.06 660 GLY A N 1
ATOM 4949 C CA . GLY A 1 660 ? 23.398 19.285 -18.808 1.00 78.06 660 GLY A CA 1
ATOM 4950 C C . GLY A 1 660 ? 23.259 19.003 -20.316 1.00 78.06 660 GLY A C 1
ATOM 4951 O O . GLY A 1 660 ? 22.609 19.760 -21.039 1.00 78.06 660 GLY A O 1
ATOM 4952 N N . SER A 1 661 ? 23.902 17.923 -20.776 1.00 86.19 661 SER A N 1
ATOM 4953 C CA . SER A 1 661 ? 23.648 17.283 -22.080 1.00 86.19 661 SER A CA 1
ATOM 4954 C C . SER A 1 661 ? 22.723 16.075 -21.883 1.00 86.19 661 SER A C 1
ATOM 4956 O O . SER A 1 661 ? 22.877 15.385 -20.876 1.00 86.19 661 SER A O 1
ATOM 4958 N N . PRO A 1 662 ? 21.812 15.776 -22.825 1.00 92.75 662 PRO A N 1
ATOM 4959 C CA . PRO A 1 662 ? 21.151 14.476 -22.902 1.00 92.75 662 PRO A CA 1
ATOM 4960 C C . PRO A 1 662 ? 22.111 13.392 -23.422 1.00 92.75 662 PRO A C 1
ATOM 4962 O O . PRO A 1 662 ? 22.713 13.560 -24.480 1.00 92.75 662 PRO A O 1
ATOM 4965 N N . ILE A 1 663 ? 22.237 12.277 -22.706 1.00 95.06 663 ILE A N 1
ATOM 4966 C CA . ILE A 1 663 ? 23.010 11.092 -23.112 1.00 95.06 663 ILE A CA 1
ATOM 4967 C C . ILE A 1 663 ? 22.082 9.878 -23.053 1.00 95.06 663 ILE A C 1
ATOM 4969 O O . ILE A 1 663 ? 21.383 9.700 -22.058 1.00 95.06 663 ILE A O 1
ATOM 4973 N N . VAL A 1 664 ? 22.083 9.030 -24.084 1.00 98.31 664 VAL A N 1
ATOM 4974 C CA . VAL A 1 664 ? 21.367 7.743 -24.055 1.00 98.31 664 VAL A CA 1
ATOM 4975 C C . VAL A 1 664 ? 22.328 6.595 -24.340 1.00 98.31 664 VAL A C 1
ATOM 4977 O O . VAL A 1 664 ? 22.998 6.586 -25.368 1.00 98.31 664 VAL A O 1
ATOM 4980 N N . ASN A 1 665 ? 22.370 5.617 -23.442 1.00 97.06 665 ASN A N 1
ATOM 4981 C CA . ASN A 1 665 ? 23.146 4.389 -23.565 1.00 97.06 665 ASN A CA 1
ATOM 4982 C C . ASN A 1 665 ? 22.177 3.215 -23.762 1.00 97.06 665 ASN A C 1
ATOM 4984 O O . ASN A 1 665 ? 21.226 3.073 -22.993 1.00 97.06 665 ASN A O 1
ATOM 4988 N N . ILE A 1 666 ? 22.400 2.395 -24.789 1.00 96.88 666 ILE A N 1
ATOM 4989 C CA . ILE A 1 666 ? 21.566 1.232 -25.123 1.00 96.88 666 ILE A CA 1
ATOM 4990 C C . ILE A 1 666 ? 22.462 -0.007 -25.162 1.00 96.88 666 ILE A C 1
ATOM 4992 O O . ILE A 1 666 ? 23.277 -0.166 -26.076 1.00 96.88 666 ILE A O 1
ATOM 4996 N N . GLU A 1 667 ? 22.332 -0.845 -24.136 1.00 90.31 667 GLU A N 1
ATOM 4997 C CA . GLU A 1 667 ? 23.191 -2.009 -23.896 1.00 90.31 667 GLU A CA 1
ATOM 4998 C C . GLU A 1 667 ? 22.604 -3.297 -24.486 1.00 90.31 667 GLU A C 1
ATOM 5000 O O . GLU A 1 667 ? 23.348 -4.121 -25.016 1.00 90.31 667 GLU A O 1
ATOM 5005 N N . ASP A 1 668 ? 21.278 -3.451 -24.465 1.00 83.75 668 ASP A N 1
ATOM 5006 C CA . ASP A 1 668 ? 20.554 -4.585 -25.049 1.00 83.75 668 ASP A CA 1
ATOM 5007 C C . ASP A 1 668 ? 19.117 -4.185 -25.481 1.00 83.75 668 ASP A C 1
ATOM 5009 O O . ASP A 1 668 ? 18.852 -3.017 -25.780 1.00 83.75 668 ASP A O 1
ATOM 5013 N N . GLY A 1 669 ? 18.197 -5.153 -25.582 1.00 81.31 669 GLY A N 1
ATOM 5014 C CA . GLY A 1 669 ? 16.773 -4.892 -25.791 1.00 81.31 669 GLY A CA 1
ATOM 5015 C C . GLY A 1 669 ? 16.331 -4.754 -27.246 1.00 81.31 669 GLY A C 1
ATOM 5016 O O . GLY A 1 669 ? 17.048 -5.089 -28.192 1.00 81.31 669 GLY A O 1
ATOM 5017 N N . THR A 1 670 ? 15.088 -4.308 -27.426 1.00 89.50 670 THR A N 1
ATOM 5018 C CA . THR A 1 670 ? 14.422 -4.150 -28.724 1.00 89.50 670 THR A CA 1
ATOM 5019 C C . THR A 1 670 ? 13.886 -2.731 -28.892 1.00 89.50 670 THR A C 1
ATOM 5021 O O . THR A 1 670 ? 13.089 -2.255 -28.088 1.00 89.50 670 THR A O 1
ATOM 5024 N N . VAL A 1 671 ? 14.276 -2.064 -29.978 1.00 95.75 671 VAL A N 1
ATOM 5025 C CA . VAL A 1 671 ? 13.911 -0.676 -30.283 1.00 95.75 671 VAL A CA 1
ATOM 5026 C C . VAL A 1 671 ? 13.174 -0.620 -31.625 1.00 95.75 671 VAL A C 1
ATOM 5028 O O . VAL A 1 671 ? 13.770 -0.794 -32.687 1.00 95.75 671 VAL A O 1
ATOM 5031 N N . ASN A 1 672 ? 11.862 -0.388 -31.590 1.00 93.75 672 ASN A N 1
ATOM 5032 C CA . ASN A 1 672 ? 10.983 -0.361 -32.761 1.00 93.75 672 ASN A CA 1
ATOM 5033 C C . ASN A 1 672 ? 10.580 1.084 -33.092 1.00 93.75 672 ASN A C 1
ATOM 5035 O O . ASN A 1 672 ? 9.742 1.675 -32.415 1.00 93.75 672 ASN A O 1
ATOM 5039 N N . GLY A 1 673 ? 11.178 1.656 -34.132 1.00 93.44 673 GLY A N 1
ATOM 5040 C CA . GLY A 1 673 ? 11.058 3.058 -34.534 1.00 93.44 673 GLY A CA 1
ATOM 5041 C C . GLY A 1 673 ? 12.430 3.694 -34.767 1.00 93.44 673 GLY A C 1
ATOM 5042 O O . GLY A 1 673 ? 13.466 3.098 -34.471 1.00 93.44 673 GLY A O 1
ATOM 5043 N N . ASP A 1 674 ? 12.454 4.907 -35.319 1.00 94.69 674 ASP A N 1
ATOM 5044 C CA . ASP A 1 674 ? 13.719 5.554 -35.689 1.00 94.69 674 ASP A CA 1
ATOM 5045 C C . ASP A 1 674 ? 14.480 6.064 -34.444 1.00 94.69 674 ASP A C 1
ATOM 5047 O O . ASP A 1 674 ? 13.877 6.491 -33.456 1.00 94.69 674 ASP A O 1
ATOM 5051 N N . VAL A 1 675 ? 15.816 6.042 -34.500 1.00 95.94 675 VAL A N 1
ATOM 5052 C CA . VAL A 1 675 ? 16.715 6.587 -33.464 1.00 95.94 675 VAL A CA 1
ATOM 5053 C C . VAL A 1 675 ? 17.468 7.785 -34.042 1.00 95.94 675 VAL A C 1
ATOM 5055 O O . VAL A 1 675 ? 17.979 7.706 -35.163 1.00 95.94 675 VAL A O 1
ATOM 5058 N N . ALA A 1 676 ? 17.513 8.913 -33.324 1.00 95.25 676 ALA A N 1
ATOM 5059 C CA . ALA A 1 676 ? 18.123 10.140 -33.845 1.00 95.25 676 ALA A CA 1
ATOM 5060 C C . ALA A 1 676 ? 18.623 11.123 -32.772 1.00 95.25 676 ALA A C 1
ATOM 5062 O O . ALA A 1 676 ? 17.984 11.320 -31.740 1.00 95.25 676 ALA A O 1
ATOM 5063 N N . ILE A 1 677 ? 19.706 11.837 -33.104 1.00 93.94 677 ILE A N 1
ATOM 5064 C CA . ILE A 1 677 ? 20.071 13.118 -32.482 1.00 93.94 677 ILE A CA 1
ATOM 5065 C C . ILE A 1 677 ? 19.476 14.243 -33.344 1.00 93.94 677 ILE A C 1
ATOM 5067 O O . ILE A 1 677 ? 19.718 14.319 -34.551 1.00 93.94 677 ILE A O 1
ATOM 5071 N N . LEU A 1 678 ? 18.678 15.111 -32.728 1.00 92.69 678 LEU A N 1
ATOM 5072 C CA . LEU A 1 678 ? 17.874 16.160 -33.355 1.00 92.69 678 LEU A CA 1
ATOM 5073 C C . LEU A 1 678 ? 18.167 17.529 -32.719 1.00 92.69 678 LEU A C 1
ATOM 5075 O O . LEU A 1 678 ? 18.807 17.626 -31.675 1.00 92.69 678 LEU A O 1
ATOM 5079 N N . ASN A 1 679 ? 17.692 18.614 -33.339 1.00 89.56 679 ASN A N 1
ATOM 5080 C CA . ASN A 1 679 ? 17.958 19.978 -32.871 1.00 89.56 679 ASN A CA 1
ATOM 5081 C C . ASN A 1 679 ? 16.663 20.796 -32.776 1.00 89.56 679 ASN A C 1
ATOM 5083 O O . ASN A 1 679 ? 16.026 21.093 -33.782 1.00 89.56 679 ASN A O 1
ATOM 5087 N N . ASP A 1 680 ? 16.324 21.232 -31.563 1.00 83.69 680 ASP A N 1
ATOM 5088 C CA . ASP A 1 680 ? 15.170 22.092 -31.246 1.00 83.69 680 ASP A CA 1
ATOM 5089 C C . ASP A 1 680 ? 15.420 23.574 -31.615 1.00 83.69 680 ASP A C 1
ATOM 5091 O O . ASP A 1 680 ? 14.632 24.469 -31.314 1.00 83.69 680 ASP A O 1
ATOM 5095 N N . SER A 1 681 ? 16.567 23.877 -32.236 1.00 69.94 681 SER A N 1
ATOM 5096 C CA . SER A 1 681 ? 16.972 25.235 -32.600 1.00 69.94 681 SER A CA 1
ATOM 5097 C C . SER A 1 681 ? 17.932 25.268 -33.791 1.00 69.94 681 SER A C 1
ATOM 5099 O O . SER A 1 681 ? 18.577 24.278 -34.126 1.00 69.94 681 SER A O 1
ATOM 5101 N N . THR A 1 682 ? 18.090 26.441 -34.413 1.00 65.75 682 THR A N 1
ATOM 5102 C CA . THR A 1 682 ? 19.031 26.632 -35.533 1.00 65.75 682 THR A CA 1
ATOM 5103 C C . THR A 1 682 ? 20.478 26.898 -35.105 1.00 65.75 682 THR A C 1
ATOM 5105 O O . THR A 1 682 ? 21.324 27.083 -35.973 1.00 65.75 682 THR A O 1
ATOM 5108 N N . ASN A 1 683 ? 20.760 27.003 -33.801 1.00 65.44 683 ASN A N 1
ATOM 5109 C CA . ASN A 1 683 ? 22.110 27.171 -33.248 1.00 65.44 683 ASN A CA 1
ATOM 5110 C C . ASN A 1 683 ? 22.177 26.415 -31.901 1.00 65.44 683 ASN A C 1
ATOM 5112 O O . ASN A 1 683 ? 21.876 27.029 -30.872 1.00 65.44 683 ASN A O 1
ATOM 5116 N N . PRO A 1 684 ? 22.497 25.109 -31.869 1.00 65.25 684 PRO A N 1
ATOM 5117 C CA . PRO A 1 684 ? 22.746 24.412 -30.607 1.00 65.25 684 PRO A CA 1
ATOM 5118 C C . PRO A 1 684 ? 23.936 25.036 -29.857 1.00 65.25 684 PRO A C 1
ATOM 5120 O O . PRO A 1 684 ? 24.746 25.768 -30.434 1.00 65.25 684 PRO A O 1
ATOM 5123 N N . ILE A 1 685 ? 24.032 24.763 -28.555 1.00 68.31 685 ILE A N 1
ATOM 5124 C CA . ILE A 1 685 ? 25.197 25.124 -27.738 1.00 68.31 685 ILE A CA 1
ATOM 5125 C C . ILE A 1 685 ? 26.202 23.963 -27.858 1.00 68.31 685 ILE A C 1
ATOM 5127 O O . ILE A 1 685 ? 25.890 22.894 -27.346 1.00 68.31 685 ILE A O 1
ATOM 5131 N N . PRO A 1 686 ? 27.393 24.128 -28.475 1.00 68.19 686 PRO A N 1
ATOM 5132 C CA . PRO A 1 686 ? 28.280 22.991 -28.768 1.00 68.19 686 PRO A CA 1
ATOM 5133 C C . PRO A 1 686 ? 28.813 22.261 -27.526 1.00 68.19 686 PRO A C 1
ATOM 5135 O O . PRO A 1 686 ? 29.125 21.081 -27.577 1.00 68.19 686 PRO A O 1
ATOM 5138 N N . GLU A 1 687 ? 28.890 22.954 -26.388 1.00 68.75 687 GLU A N 1
ATOM 5139 C CA . GLU A 1 687 ? 29.262 22.382 -25.082 1.00 68.75 687 GLU A CA 1
ATOM 5140 C C . GLU A 1 687 ? 28.108 21.593 -24.420 1.00 68.75 687 GLU A C 1
ATOM 5142 O O . GLU A 1 687 ? 28.230 21.177 -23.271 1.00 68.75 687 GLU A O 1
ATOM 5147 N N . ARG A 1 688 ? 26.967 21.457 -25.112 1.00 75.62 688 ARG A N 1
ATOM 5148 C CA . ARG A 1 688 ? 25.727 20.804 -24.658 1.00 75.62 688 ARG A CA 1
ATOM 5149 C C . ARG A 1 688 ? 25.036 20.003 -25.768 1.00 75.62 688 ARG A C 1
ATOM 5151 O O . ARG A 1 688 ? 23.823 19.802 -25.730 1.00 75.62 688 ARG A O 1
ATOM 5158 N N . GLU A 1 689 ? 25.786 19.595 -26.788 1.00 83.94 689 GLU A N 1
ATOM 5159 C CA . GLU A 1 689 ? 25.294 18.583 -27.721 1.00 83.94 689 GLU A CA 1
ATOM 5160 C C . GLU A 1 689 ? 25.167 17.253 -26.958 1.00 83.94 689 GLU A C 1
ATOM 5162 O O . GLU A 1 689 ? 25.996 16.933 -26.098 1.00 83.94 689 GLU A O 1
ATOM 5167 N N . GLY A 1 690 ? 24.059 16.553 -27.189 1.00 88.94 690 GLY A N 1
ATOM 5168 C CA . GLY A 1 690 ? 23.789 15.235 -26.631 1.00 88.94 690 GLY A CA 1
ATOM 5169 C C . GLY A 1 690 ? 24.337 14.107 -27.496 1.00 88.94 690 GLY A C 1
ATOM 5170 O O . GLY A 1 690 ? 24.717 14.330 -28.646 1.00 88.94 690 GLY A O 1
ATOM 5171 N N . ASP A 1 691 ? 24.347 12.898 -26.939 1.00 93.88 691 ASP A N 1
ATOM 5172 C CA . ASP A 1 691 ? 24.991 11.727 -27.540 1.00 93.88 691 ASP A CA 1
ATOM 5173 C C . ASP A 1 691 ? 24.148 10.449 -27.385 1.00 93.88 691 ASP A C 1
ATOM 5175 O O . ASP A 1 691 ? 23.301 10.353 -26.491 1.00 93.88 691 ASP A O 1
ATOM 5179 N N . ILE A 1 692 ? 24.380 9.466 -28.259 1.00 96.31 692 ILE A N 1
ATOM 5180 C CA . ILE A 1 692 ? 23.747 8.141 -28.212 1.00 96.31 692 ILE A CA 1
ATOM 5181 C C . ILE A 1 692 ? 24.834 7.077 -28.379 1.00 96.31 692 ILE A C 1
ATOM 5183 O O . ILE A 1 692 ? 25.471 7.004 -29.428 1.00 96.31 692 ILE A O 1
ATOM 5187 N N . ASN A 1 693 ? 24.996 6.222 -27.368 1.00 93.56 693 ASN A N 1
ATOM 5188 C CA . ASN A 1 693 ? 25.897 5.073 -27.382 1.00 93.56 693 ASN A CA 1
ATOM 5189 C C . ASN A 1 693 ? 25.079 3.785 -27.507 1.00 93.56 693 ASN A C 1
ATOM 5191 O O . ASN A 1 693 ? 24.259 3.493 -26.639 1.00 93.56 693 ASN A O 1
ATOM 5195 N N . ILE A 1 694 ? 25.315 2.995 -28.552 1.00 94.81 694 ILE A N 1
ATOM 5196 C CA . ILE A 1 694 ? 24.654 1.700 -28.757 1.00 94.81 694 ILE A CA 1
ATOM 5197 C C . ILE A 1 694 ? 25.704 0.590 -28.757 1.00 94.81 694 ILE A C 1
ATOM 5199 O O . ILE A 1 694 ? 26.483 0.467 -29.704 1.00 94.81 694 ILE A O 1
ATOM 5203 N N . THR A 1 695 ? 25.714 -0.222 -27.702 1.00 87.12 695 THR A N 1
ATOM 5204 C CA . THR A 1 695 ? 26.639 -1.354 -27.529 1.00 87.12 695 THR A CA 1
ATOM 5205 C C . THR A 1 695 ? 25.982 -2.710 -27.798 1.00 87.12 695 THR A C 1
ATOM 5207 O O . THR A 1 695 ? 26.690 -3.659 -28.127 1.00 87.12 695 THR A O 1
ATOM 5210 N N . GLY A 1 696 ? 24.649 -2.800 -27.780 1.00 81.75 696 GLY A N 1
ATOM 5211 C CA . GLY A 1 696 ? 23.912 -4.014 -28.141 1.00 81.75 696 GLY A CA 1
ATOM 5212 C C . GLY A 1 696 ? 22.450 -3.750 -28.508 1.00 81.75 696 GLY A C 1
ATOM 5213 O O . GLY A 1 696 ? 22.056 -2.612 -28.762 1.00 81.75 696 GLY A O 1
ATOM 5214 N N . GLY A 1 697 ? 21.658 -4.823 -28.580 1.00 85.75 697 GLY A N 1
ATOM 5215 C CA . GLY A 1 697 ? 20.219 -4.777 -28.867 1.00 85.75 697 GLY A CA 1
ATOM 5216 C C . GLY A 1 697 ? 19.829 -4.947 -30.344 1.00 85.75 697 GLY A C 1
ATOM 5217 O O . GLY A 1 697 ? 20.663 -5.054 -31.251 1.00 85.75 697 GLY A O 1
ATOM 5218 N N . THR A 1 698 ? 18.517 -4.997 -30.584 1.00 86.12 698 THR A N 1
ATOM 5219 C CA . THR A 1 698 ? 17.883 -5.164 -31.902 1.00 86.12 698 THR A CA 1
ATOM 5220 C C . THR A 1 698 ? 17.022 -3.952 -32.249 1.00 86.12 698 THR A C 1
ATOM 5222 O O . THR A 1 698 ? 16.177 -3.533 -31.466 1.00 86.12 698 THR A O 1
ATOM 5225 N N . PHE A 1 699 ? 17.186 -3.407 -33.453 1.00 92.25 699 PHE A N 1
ATOM 5226 C CA . PHE A 1 699 ? 16.560 -2.161 -33.888 1.00 92.25 699 PHE A CA 1
ATOM 5227 C C . PHE A 1 699 ? 15.758 -2.375 -35.171 1.00 92.25 699 PHE A C 1
ATOM 5229 O O . PHE A 1 699 ? 16.287 -2.859 -36.172 1.00 92.25 699 PHE A O 1
ATOM 5236 N N . THR A 1 700 ? 14.496 -1.959 -35.166 1.00 89.88 700 THR A N 1
ATOM 5237 C CA . THR A 1 700 ? 13.611 -1.962 -36.336 1.00 89.88 700 THR A CA 1
ATOM 5238 C C . THR A 1 700 ? 13.223 -0.515 -36.643 1.00 89.88 700 THR A C 1
ATOM 5240 O O . THR A 1 700 ? 12.251 -0.031 -36.063 1.00 89.88 700 THR A O 1
ATOM 5243 N N . PRO A 1 701 ? 13.967 0.217 -37.495 1.00 86.88 701 PRO A N 1
ATOM 5244 C CA . PRO A 1 701 ? 13.597 1.580 -37.866 1.00 86.88 701 PRO A CA 1
ATOM 5245 C C . PRO A 1 701 ? 12.230 1.617 -38.566 1.00 86.88 701 PRO A C 1
ATOM 5247 O O . PRO A 1 701 ? 11.853 0.695 -39.292 1.00 86.88 701 PRO A O 1
ATOM 5250 N N . ALA A 1 702 ? 11.504 2.717 -38.385 1.00 81.25 702 ALA A N 1
ATOM 5251 C CA . ALA A 1 702 ? 10.278 3.007 -39.122 1.00 81.25 702 ALA A CA 1
ATOM 5252 C C . ALA A 1 702 ? 10.569 3.301 -40.606 1.00 81.25 702 ALA A C 1
ATOM 5254 O O . ALA A 1 702 ? 9.722 3.051 -41.467 1.00 81.25 702 ALA A O 1
ATOM 5255 N N . THR A 1 703 ? 11.769 3.805 -40.925 1.00 75.38 703 THR A N 1
ATOM 5256 C CA . THR A 1 703 ? 12.179 4.091 -42.305 1.00 75.38 703 THR A CA 1
ATOM 5257 C C . THR A 1 703 ? 13.560 3.533 -42.652 1.00 75.38 703 THR A C 1
ATOM 5259 O O . THR A 1 703 ? 14.514 3.616 -41.886 1.00 75.38 703 THR A O 1
ATOM 5262 N N . ASN A 1 704 ? 13.727 3.062 -43.892 1.00 75.31 704 ASN A N 1
ATOM 5263 C CA . ASN A 1 704 ? 15.037 2.661 -44.427 1.00 75.31 704 ASN A CA 1
ATOM 5264 C C . ASN A 1 704 ? 15.996 3.858 -44.685 1.00 75.31 704 ASN A C 1
ATOM 5266 O O . ASN A 1 704 ? 17.031 3.670 -45.329 1.00 75.31 704 ASN A O 1
ATOM 5270 N N . GLU A 1 705 ? 15.655 5.076 -44.238 1.00 71.62 705 GLU A N 1
ATOM 5271 C CA . GLU A 1 705 ? 16.478 6.291 -44.368 1.00 71.62 705 GLU A CA 1
ATOM 5272 C C . GLU A 1 705 ? 17.276 6.616 -43.090 1.00 71.62 705 GLU A C 1
ATOM 5274 O O . GLU A 1 705 ? 18.324 7.257 -43.185 1.00 71.62 705 GLU A O 1
ATOM 5279 N N . HIS A 1 706 ? 16.841 6.132 -41.919 1.00 72.00 706 HIS A N 1
ATOM 5280 C CA . HIS A 1 706 ? 17.561 6.280 -40.653 1.00 72.00 706 HIS A CA 1
ATOM 5281 C C . HIS A 1 706 ? 18.499 5.079 -40.399 1.00 72.00 706 HIS A C 1
ATOM 5283 O O . HIS A 1 706 ? 18.077 3.925 -40.317 1.00 72.00 706 HIS A O 1
ATOM 5289 N N . ASP A 1 707 ? 19.802 5.355 -40.291 1.00 77.81 707 ASP A N 1
ATOM 5290 C CA . ASP A 1 707 ? 20.860 4.383 -39.981 1.00 77.81 707 ASP A CA 1
ATOM 5291 C C . ASP A 1 707 ? 21.414 4.670 -38.578 1.00 77.81 707 ASP A C 1
ATOM 5293 O O . ASP A 1 707 ? 21.827 5.797 -38.301 1.00 77.81 707 ASP A O 1
ATOM 5297 N N . ILE A 1 708 ? 21.431 3.659 -37.704 1.00 89.31 708 ILE A N 1
ATOM 5298 C CA . ILE A 1 708 ? 21.940 3.776 -36.327 1.00 89.31 708 ILE A CA 1
ATOM 5299 C C . ILE A 1 708 ? 23.465 3.662 -36.234 1.00 89.31 708 ILE A C 1
ATOM 5301 O O . ILE A 1 708 ? 24.040 3.931 -35.183 1.00 89.31 708 ILE A O 1
ATOM 5305 N N . LYS A 1 709 ? 24.145 3.303 -37.331 1.00 87.31 709 LYS A N 1
ATOM 5306 C CA . LYS A 1 709 ? 25.606 3.170 -37.400 1.00 87.31 709 LYS A CA 1
ATOM 5307 C C . LYS A 1 709 ? 26.422 4.339 -36.812 1.00 87.31 709 LYS A C 1
ATOM 5309 O O . LYS A 1 709 ? 27.495 4.049 -36.285 1.00 87.31 709 LYS A O 1
ATOM 5314 N N . PRO A 1 710 ? 26.003 5.622 -36.883 1.00 91.00 710 PRO A N 1
ATOM 5315 C CA . PRO A 1 710 ? 26.739 6.722 -36.255 1.00 91.00 710 PRO A CA 1
ATOM 5316 C C . PRO A 1 710 ? 26.812 6.654 -34.722 1.00 91.00 710 PRO A C 1
ATOM 5318 O O . PRO A 1 710 ? 27.662 7.327 -34.153 1.00 91.00 710 PRO A O 1
ATOM 5321 N N . PHE A 1 711 ? 25.944 5.865 -34.080 1.00 92.38 711 PHE A N 1
ATOM 5322 C CA . PHE A 1 711 ? 25.805 5.739 -32.623 1.00 92.38 711 PHE A CA 1
ATOM 5323 C C . PHE A 1 711 ? 26.525 4.502 -32.047 1.00 92.38 711 PHE A C 1
ATOM 5325 O O . PHE A 1 711 ? 26.447 4.233 -30.852 1.00 92.38 711 PHE A O 1
ATOM 5332 N N . LEU A 1 712 ? 27.210 3.715 -32.887 1.00 85.56 712 LEU A N 1
ATOM 5333 C CA . LEU A 1 712 ? 28.003 2.565 -32.442 1.00 85.56 712 LEU A CA 1
ATOM 5334 C C . LEU A 1 712 ? 29.423 3.034 -32.059 1.00 85.56 712 LEU A C 1
ATOM 5336 O O . LEU A 1 712 ? 30.135 3.547 -32.931 1.00 85.56 712 LEU A O 1
ATOM 5340 N N . PRO A 1 713 ? 29.876 2.835 -30.806 1.00 80.44 713 PRO A N 1
ATOM 5341 C CA . PRO A 1 713 ? 31.237 3.170 -30.400 1.00 80.44 713 PRO A CA 1
ATOM 5342 C C . PRO A 1 713 ? 32.259 2.176 -30.982 1.00 80.44 713 PRO A C 1
ATOM 5344 O O . PRO A 1 713 ? 31.906 1.108 -31.494 1.00 80.44 713 PRO A O 1
ATOM 5347 N N . GLU A 1 714 ? 33.556 2.506 -30.901 1.00 73.44 714 GLU A N 1
ATOM 5348 C CA . GLU A 1 714 ? 34.617 1.601 -31.373 1.00 73.44 714 GLU A CA 1
ATOM 5349 C C . GLU A 1 714 ? 34.482 0.199 -30.749 1.00 73.44 714 GLU A C 1
ATOM 5351 O O . GLU A 1 714 ? 34.131 0.046 -29.579 1.00 73.44 714 GLU A O 1
ATOM 5356 N N . GLY A 1 715 ? 34.753 -0.836 -31.548 1.00 65.31 715 GLY A N 1
ATOM 5357 C CA . GLY A 1 715 ? 34.608 -2.231 -31.126 1.00 65.31 715 GLY A CA 1
ATOM 5358 C C . GLY A 1 715 ? 33.201 -2.822 -31.266 1.00 65.31 715 GLY A C 1
ATOM 5359 O O . GLY A 1 715 ? 33.025 -3.966 -30.871 1.00 65.31 715 GLY A O 1
ATOM 5360 N N . HIS A 1 716 ? 32.227 -2.118 -31.857 1.00 75.44 716 HIS A N 1
ATOM 5361 C CA . HIS A 1 716 ? 30.861 -2.628 -32.077 1.00 75.44 716 HIS A CA 1
ATOM 5362 C C . HIS A 1 716 ? 30.492 -2.665 -33.567 1.00 75.44 716 HIS A C 1
ATOM 5364 O O . HIS A 1 716 ? 31.018 -1.900 -34.380 1.00 75.44 716 HIS A O 1
ATOM 5370 N N . SER A 1 717 ? 29.610 -3.592 -33.951 1.00 76.62 717 SER A N 1
ATOM 5371 C CA . SER A 1 717 ? 29.232 -3.832 -35.347 1.00 76.62 717 SER A CA 1
ATOM 5372 C C . SER A 1 717 ? 27.731 -3.939 -35.567 1.00 76.62 717 SER A C 1
ATOM 5374 O O . SER A 1 717 ? 26.969 -4.290 -34.674 1.00 76.62 717 SER A O 1
ATOM 5376 N N . LEU A 1 718 ? 27.323 -3.624 -36.798 1.00 83.44 718 LEU A N 1
ATOM 5377 C CA . LEU A 1 718 ? 25.931 -3.567 -37.221 1.00 83.44 718 LEU A CA 1
ATOM 5378 C C . LEU A 1 718 ? 25.639 -4.676 -38.235 1.00 83.44 718 LEU A C 1
ATOM 5380 O O . LEU A 1 718 ? 26.150 -4.655 -39.360 1.00 83.44 718 LEU A O 1
ATOM 5384 N N . LYS A 1 719 ? 24.789 -5.627 -37.854 1.00 80.81 719 LYS A N 1
ATOM 5385 C CA . LYS A 1 719 ? 24.313 -6.712 -38.715 1.00 80.81 719 LYS A CA 1
ATOM 5386 C C . LYS A 1 719 ? 22.938 -6.354 -39.273 1.00 80.81 719 LYS A C 1
ATOM 5388 O O . LYS A 1 719 ? 21.922 -6.529 -38.607 1.00 80.81 719 LYS A O 1
ATOM 5393 N N . GLU A 1 720 ? 22.913 -5.862 -40.510 1.00 85.06 720 GLU A N 1
ATOM 5394 C CA . GLU A 1 720 ? 21.669 -5.631 -41.254 1.00 85.06 720 GLU A CA 1
ATOM 5395 C C . GLU A 1 720 ? 21.034 -6.967 -41.676 1.00 85.06 720 GLU A C 1
ATOM 5397 O O . GLU A 1 720 ? 21.658 -7.797 -42.343 1.00 85.06 720 GLU A O 1
ATOM 5402 N N . VAL A 1 721 ? 19.773 -7.156 -41.296 1.00 78.12 721 VAL A N 1
ATOM 5403 C CA . VAL A 1 721 ? 18.894 -8.256 -41.696 1.00 78.12 721 VAL A CA 1
ATOM 5404 C C . VAL A 1 721 ? 17.694 -7.637 -42.409 1.00 78.12 721 VAL A C 1
ATOM 5406 O O . VAL A 1 721 ? 17.094 -6.695 -41.905 1.00 78.12 721 VAL A O 1
ATOM 5409 N N . VAL A 1 722 ? 17.334 -8.147 -43.585 1.00 76.62 722 VAL A N 1
ATOM 5410 C CA . VAL A 1 722 ? 16.190 -7.637 -44.359 1.00 76.62 722 VAL A CA 1
ATOM 5411 C C . VAL A 1 722 ? 15.072 -8.672 -44.340 1.00 76.62 722 VAL A C 1
ATOM 5413 O O . VAL A 1 722 ? 15.319 -9.849 -44.616 1.00 76.62 722 VAL A O 1
ATOM 5416 N N . ASP A 1 723 ? 13.856 -8.245 -44.001 1.00 75.00 723 ASP A N 1
ATOM 5417 C CA . ASP A 1 723 ? 12.688 -9.126 -43.934 1.00 75.00 723 ASP A CA 1
ATOM 5418 C C . ASP A 1 723 ? 12.137 -9.499 -45.329 1.00 75.00 723 ASP A C 1
ATOM 5420 O O . ASP A 1 723 ? 12.628 -9.072 -46.378 1.00 75.00 723 ASP A O 1
ATOM 5424 N N . ALA A 1 724 ? 11.076 -10.309 -45.359 1.00 72.44 724 ALA A N 1
ATOM 5425 C CA . ALA A 1 724 ? 10.426 -10.722 -46.605 1.00 72.44 724 ALA A CA 1
ATOM 5426 C C . ALA A 1 724 ? 9.688 -9.582 -47.348 1.00 72.44 724 ALA A C 1
ATOM 5428 O O . ALA A 1 724 ? 9.276 -9.777 -48.494 1.00 72.44 724 ALA A O 1
ATOM 5429 N N . ASN A 1 725 ? 9.512 -8.416 -46.718 1.00 73.50 725 ASN A N 1
ATOM 5430 C CA . ASN A 1 725 ? 8.829 -7.242 -47.261 1.00 73.50 725 ASN A CA 1
ATOM 5431 C C . ASN A 1 725 ? 9.815 -6.175 -47.785 1.00 73.50 725 ASN A C 1
ATOM 5433 O O . ASN A 1 725 ? 9.428 -5.344 -48.607 1.00 73.50 725 ASN A O 1
ATOM 5437 N N . GLY A 1 726 ? 11.083 -6.218 -47.358 1.00 76.00 726 GLY A N 1
ATOM 5438 C CA . GLY A 1 726 ? 12.120 -5.225 -47.662 1.00 76.00 726 GLY A CA 1
ATOM 5439 C C . GLY A 1 726 ? 12.391 -4.221 -46.533 1.00 76.00 726 GLY A C 1
ATOM 5440 O O . GLY A 1 726 ? 13.085 -3.226 -46.761 1.00 76.00 726 GLY A O 1
ATOM 5441 N N . ASN A 1 727 ? 11.856 -4.466 -45.336 1.00 77.12 727 ASN A N 1
ATOM 5442 C CA . ASN A 1 727 ? 12.157 -3.701 -44.130 1.00 77.12 727 ASN A CA 1
ATOM 5443 C C . ASN A 1 727 ? 13.529 -4.115 -43.592 1.00 77.12 727 ASN A C 1
ATOM 5445 O O . ASN A 1 727 ? 13.888 -5.296 -43.643 1.00 77.12 727 ASN A O 1
ATOM 5449 N N . LYS A 1 728 ? 14.288 -3.157 -43.064 1.00 78.50 728 LYS A N 1
ATOM 5450 C CA . LYS A 1 728 ? 15.527 -3.446 -42.345 1.00 78.50 728 LYS A CA 1
ATOM 5451 C C . LYS A 1 728 ? 15.259 -3.703 -40.869 1.00 78.50 728 LYS A C 1
ATOM 5453 O O . LYS A 1 728 ? 14.497 -2.986 -40.232 1.00 78.50 728 LYS A O 1
ATOM 5458 N N . HIS A 1 729 ? 15.991 -4.665 -40.335 1.00 80.75 729 HIS A N 1
ATOM 5459 C CA . HIS A 1 729 ? 16.255 -4.839 -38.919 1.00 80.75 729 HIS A CA 1
ATOM 5460 C C . HIS A 1 729 ? 17.772 -4.804 -38.737 1.00 80.75 729 HIS A C 1
ATOM 5462 O O . HIS A 1 729 ? 18.521 -5.318 -39.573 1.00 80.75 729 HIS A O 1
ATOM 5468 N N . TYR A 1 730 ? 18.238 -4.215 -37.650 1.00 84.00 730 TYR A N 1
ATOM 5469 C CA . TYR A 1 730 ? 19.644 -4.191 -37.290 1.00 84.00 730 TYR A CA 1
ATOM 5470 C C . TYR A 1 730 ? 19.839 -4.926 -35.972 1.00 84.00 730 TYR A C 1
ATOM 5472 O O . TYR A 1 730 ? 19.111 -4.682 -35.018 1.00 84.00 730 TYR A O 1
ATOM 5480 N N . ILE A 1 731 ? 20.834 -5.802 -35.911 1.00 80.44 731 ILE A N 1
ATOM 5481 C CA . ILE A 1 731 ? 21.310 -6.385 -34.656 1.00 80.44 731 ILE A CA 1
ATOM 5482 C C . ILE A 1 731 ? 22.675 -5.758 -34.390 1.00 80.44 731 ILE A C 1
ATOM 5484 O O . ILE A 1 731 ? 23.537 -5.790 -35.278 1.00 80.44 731 ILE A O 1
ATOM 5488 N N . VAL A 1 732 ? 22.855 -5.157 -33.217 1.00 78.19 732 VAL A N 1
ATOM 5489 C CA . VAL A 1 732 ? 24.165 -4.674 -32.771 1.00 78.19 732 VAL A CA 1
ATOM 5490 C C . VAL A 1 732 ? 24.866 -5.806 -32.036 1.00 78.19 732 VAL A C 1
ATOM 5492 O O . VAL A 1 732 ? 24.281 -6.469 -31.185 1.00 78.19 732 VAL A O 1
ATOM 5495 N N . ASP A 1 733 ? 26.109 -6.050 -32.431 1.00 66.12 733 ASP A N 1
ATOM 5496 C CA . ASP A 1 733 ? 26.932 -7.156 -31.957 1.00 66.12 733 ASP A CA 1
ATOM 5497 C C . ASP A 1 733 ? 28.321 -6.602 -31.623 1.00 66.12 733 ASP A C 1
ATOM 5499 O O . ASP A 1 733 ? 28.929 -5.894 -32.446 1.00 66.12 733 ASP A O 1
ATOM 5503 N N . THR A 1 734 ? 28.824 -6.894 -30.424 1.00 58.62 734 THR A N 1
ATOM 5504 C CA . THR A 1 734 ? 30.200 -6.560 -30.041 1.00 58.62 734 THR A CA 1
ATOM 5505 C C . THR A 1 734 ? 31.136 -7.213 -31.048 1.00 58.62 734 THR A C 1
ATOM 5507 O O . THR A 1 734 ? 31.021 -8.404 -31.334 1.00 58.62 734 THR A O 1
ATOM 5510 N N . ILE A 1 735 ? 32.088 -6.465 -31.607 1.00 50.31 735 ILE A N 1
ATOM 5511 C CA . ILE A 1 735 ? 33.069 -7.068 -32.505 1.00 50.31 735 ILE A CA 1
ATOM 5512 C C . ILE A 1 735 ? 33.933 -8.005 -31.672 1.00 50.31 735 ILE A C 1
ATOM 5514 O O . ILE A 1 735 ? 34.844 -7.572 -30.963 1.00 50.31 735 ILE A O 1
ATOM 5518 N N . GLU A 1 736 ? 33.694 -9.304 -31.837 1.00 43.62 736 GLU A N 1
ATOM 5519 C CA . GLU A 1 736 ? 34.633 -10.350 -31.468 1.00 43.62 736 GLU A CA 1
ATOM 5520 C C . GLU A 1 736 ? 35.948 -10.167 -32.250 1.00 43.62 736 GLU A C 1
ATOM 5522 O O . GLU A 1 736 ? 36.249 -10.863 -33.221 1.00 43.62 736 GLU A O 1
ATOM 5527 N N . HIS A 1 737 ? 36.812 -9.269 -31.777 1.00 46.44 737 HIS A N 1
ATOM 5528 C CA . HIS A 1 737 ? 38.224 -9.191 -32.154 1.00 46.44 737 HIS A CA 1
ATOM 5529 C C . HIS A 1 737 ? 39.024 -10.364 -31.534 1.00 46.44 737 HIS A C 1
ATOM 5531 O O . HIS A 1 737 ? 40.186 -10.207 -31.152 1.00 46.44 737 HIS A O 1
ATOM 5537 N N . ASN A 1 738 ? 38.408 -11.555 -31.469 1.00 43.03 738 ASN A N 1
ATOM 5538 C CA . ASN A 1 738 ? 38.751 -12.754 -30.686 1.00 43.03 738 ASN A CA 1
ATOM 5539 C C . ASN A 1 738 ? 40.035 -13.492 -31.125 1.00 43.03 738 ASN A C 1
ATOM 5541 O O . ASN A 1 738 ? 40.204 -14.692 -30.901 1.00 43.03 738 ASN A O 1
ATOM 5545 N N . SER A 1 739 ? 40.975 -12.779 -31.743 1.00 52.84 739 SER A N 1
ATOM 5546 C CA . SER A 1 739 ? 42.317 -13.282 -32.029 1.00 52.84 739 SER A CA 1
ATOM 5547 C C . SER A 1 739 ? 43.419 -12.223 -32.078 1.00 52.84 739 SER A C 1
ATOM 5549 O O . SER A 1 739 ? 44.568 -12.619 -32.213 1.00 52.84 739 SER A O 1
ATOM 5551 N N . SER A 1 740 ? 43.130 -10.913 -32.022 1.00 64.38 740 SER A N 1
ATOM 5552 C CA . SER A 1 740 ? 44.119 -9.870 -32.366 1.00 64.38 740 SER A CA 1
ATOM 5553 C C . SER A 1 740 ? 44.810 -9.234 -31.155 1.00 64.38 740 SER A C 1
ATOM 5555 O O . SER A 1 740 ? 44.348 -8.229 -30.624 1.00 64.38 740 SER A O 1
ATOM 5557 N N . GLU A 1 741 ? 45.970 -9.772 -30.769 1.00 81.31 741 GLU A N 1
ATOM 5558 C CA . GLU A 1 741 ? 46.816 -9.254 -29.679 1.00 81.31 741 GLU A CA 1
ATOM 5559 C C . GLU A 1 741 ? 47.326 -7.803 -29.877 1.00 81.31 741 GLU A C 1
ATOM 5561 O O . GLU A 1 741 ? 47.640 -7.119 -28.894 1.00 81.31 741 GLU A O 1
ATOM 5566 N N . ALA A 1 742 ? 47.474 -7.322 -31.121 1.00 84.06 742 ALA A N 1
ATOM 5567 C CA . ALA A 1 742 ? 48.088 -6.018 -31.421 1.00 84.06 742 ALA A CA 1
ATOM 5568 C C . ALA A 1 742 ? 47.680 -5.423 -32.789 1.00 84.06 742 ALA A C 1
ATOM 5570 O O . ALA A 1 742 ? 47.274 -6.149 -33.697 1.00 84.06 742 ALA A O 1
ATOM 5571 N N . LYS A 1 743 ? 47.871 -4.105 -32.973 1.00 84.06 743 LYS A N 1
ATOM 5572 C CA . LYS A 1 743 ? 47.736 -3.402 -34.269 1.00 84.06 743 LYS A CA 1
ATOM 5573 C C . LYS A 1 743 ? 48.866 -2.397 -34.555 1.00 84.06 743 LYS A C 1
ATOM 5575 O O . LYS A 1 743 ? 49.519 -1.913 -33.634 1.00 84.06 743 LYS A O 1
ATOM 5580 N N . ILE A 1 744 ? 49.081 -2.071 -35.833 1.00 85.88 744 ILE A N 1
ATOM 5581 C CA . ILE A 1 744 ? 49.999 -1.029 -36.339 1.00 85.88 744 ILE A CA 1
ATOM 5582 C C . ILE A 1 744 ? 49.242 -0.203 -37.384 1.00 85.88 744 ILE A C 1
ATOM 5584 O O . ILE A 1 744 ? 49.084 -0.628 -38.534 1.00 85.88 744 ILE A O 1
ATOM 5588 N N . GLY A 1 745 ? 48.732 0.961 -36.974 1.00 79.00 745 GLY A N 1
ATOM 5589 C CA . GLY A 1 745 ? 47.706 1.672 -37.742 1.00 79.00 745 GLY A CA 1
ATOM 5590 C C . GLY A 1 745 ? 46.485 0.771 -37.951 1.00 79.00 745 GLY A C 1
ATOM 5591 O O . GLY A 1 745 ? 46.022 0.130 -37.008 1.00 79.00 745 GLY A O 1
ATOM 5592 N N . ASP A 1 746 ? 46.026 0.659 -39.197 1.00 69.44 746 ASP A N 1
ATOM 5593 C CA . ASP A 1 746 ? 44.884 -0.187 -39.580 1.00 69.44 746 ASP A CA 1
ATOM 5594 C C . ASP A 1 746 ? 45.250 -1.680 -39.768 1.00 69.44 746 ASP A C 1
ATOM 5596 O O . ASP A 1 746 ? 44.393 -2.495 -40.112 1.00 69.44 746 ASP A O 1
ATOM 5600 N N . ARG A 1 747 ? 46.526 -2.068 -39.584 1.00 80.50 747 ARG A N 1
ATOM 5601 C CA . ARG A 1 747 ? 46.979 -3.471 -39.670 1.00 80.50 747 ARG A CA 1
ATOM 5602 C C . ARG A 1 747 ? 46.800 -4.162 -38.318 1.00 80.50 747 ARG A C 1
ATOM 5604 O O . ARG A 1 747 ? 47.476 -3.784 -37.367 1.00 80.50 747 ARG A O 1
ATOM 5611 N N . PHE A 1 748 ? 45.961 -5.192 -38.239 1.00 75.25 748 PHE A N 1
ATOM 5612 C CA . PHE A 1 748 ? 45.790 -6.034 -37.046 1.00 75.25 748 PHE A CA 1
ATOM 5613 C C . PHE A 1 748 ? 46.624 -7.321 -37.153 1.00 75.25 748 PHE A C 1
ATOM 5615 O O . PHE A 1 748 ? 46.788 -7.863 -38.248 1.00 75.25 748 PHE A O 1
ATOM 5622 N N . TYR A 1 749 ? 47.135 -7.810 -36.022 1.00 73.81 749 TYR A N 1
ATOM 5623 C CA . TYR A 1 749 ? 47.994 -8.995 -35.922 1.00 73.81 749 TYR A CA 1
ATOM 5624 C C . TYR A 1 749 ? 47.470 -9.935 -34.842 1.00 73.81 749 TYR A C 1
ATOM 5626 O O . TYR A 1 749 ? 47.075 -9.483 -33.766 1.00 73.81 749 TYR A O 1
ATOM 5634 N N . ASN A 1 750 ? 47.514 -11.244 -35.107 1.00 74.00 750 ASN A N 1
ATOM 5635 C CA . ASN A 1 750 ? 47.012 -12.232 -34.156 1.00 74.00 750 ASN A CA 1
ATOM 5636 C C . ASN A 1 750 ? 47.932 -12.386 -32.940 1.00 74.00 750 ASN A C 1
ATOM 5638 O O . ASN A 1 750 ? 47.476 -12.725 -31.855 1.00 74.00 750 ASN A O 1
ATOM 5642 N N . THR A 1 751 ? 49.225 -12.101 -33.099 1.00 80.44 751 THR A N 1
ATOM 5643 C CA . THR A 1 751 ? 50.181 -12.061 -31.991 1.00 80.44 751 THR A CA 1
ATOM 5644 C C . THR A 1 751 ? 50.978 -10.761 -31.950 1.00 80.44 751 THR A C 1
ATOM 5646 O O . THR A 1 751 ? 51.334 -10.179 -32.979 1.00 80.44 751 THR A O 1
ATOM 5649 N N . LEU A 1 752 ? 51.375 -10.348 -30.745 1.00 84.38 752 LEU A N 1
ATOM 5650 C CA . LEU A 1 752 ? 52.339 -9.271 -30.538 1.00 84.38 752 LEU A CA 1
ATOM 5651 C C . LEU A 1 752 ? 53.687 -9.587 -31.205 1.00 84.38 752 LEU A C 1
ATOM 5653 O O . LEU A 1 752 ? 54.392 -8.668 -31.613 1.00 84.38 752 LEU A O 1
ATOM 5657 N N . GLN A 1 753 ? 54.051 -10.866 -31.350 1.00 86.25 753 GLN A N 1
ATOM 5658 C CA . GLN A 1 753 ? 55.263 -11.269 -32.066 1.00 86.25 753 GLN A CA 1
ATOM 5659 C C . GLN A 1 753 ? 55.178 -10.949 -33.567 1.00 86.25 753 GLN A C 1
ATOM 5661 O O . GLN A 1 753 ? 56.138 -10.409 -34.107 1.00 86.25 753 GLN A O 1
ATOM 5666 N N . GLU A 1 754 ? 54.044 -11.213 -34.226 1.00 81.12 754 GLU A N 1
ATOM 5667 C CA . GLU A 1 754 ? 53.840 -10.864 -35.642 1.00 81.12 754 GLU A CA 1
ATOM 5668 C C . GLU A 1 754 ? 53.927 -9.347 -35.864 1.00 81.12 754 GLU A C 1
ATOM 5670 O O . GLU A 1 754 ? 54.647 -8.905 -36.759 1.00 81.12 754 GLU A O 1
ATOM 5675 N N . ALA A 1 755 ? 53.297 -8.546 -34.996 1.00 86.56 755 ALA A N 1
ATOM 5676 C CA . ALA A 1 755 ? 53.431 -7.087 -35.028 1.00 86.56 755 ALA A CA 1
ATOM 5677 C C . ALA A 1 755 ? 54.895 -6.639 -34.817 1.00 86.56 755 ALA A C 1
ATOM 5679 O O . ALA A 1 755 ? 55.415 -5.799 -35.549 1.00 86.56 755 ALA A O 1
ATOM 5680 N N . ILE A 1 756 ? 55.598 -7.230 -33.845 1.00 88.81 756 ILE A N 1
ATOM 5681 C CA . ILE A 1 756 ? 57.012 -6.946 -33.544 1.00 88.81 756 ILE A CA 1
ATOM 5682 C C . ILE A 1 756 ? 57.954 -7.325 -34.696 1.00 88.81 756 ILE A C 1
ATOM 5684 O O . ILE A 1 756 ? 58.992 -6.675 -34.876 1.00 88.81 756 ILE A O 1
ATOM 5688 N N . ASP A 1 757 ? 57.617 -8.336 -35.492 1.00 85.75 757 ASP A N 1
ATOM 5689 C CA . ASP A 1 757 ? 58.396 -8.712 -36.667 1.00 85.75 757 ASP A CA 1
ATOM 5690 C C . ASP A 1 757 ? 58.112 -7.776 -37.862 1.00 85.75 757 ASP A C 1
ATOM 5692 O O . ASP A 1 757 ? 59.080 -7.305 -38.471 1.00 85.75 757 ASP A O 1
ATOM 5696 N N . ASP A 1 758 ? 56.851 -7.393 -38.114 1.00 85.19 758 ASP A N 1
ATOM 5697 C CA . ASP A 1 758 ? 56.437 -6.539 -39.251 1.00 85.19 758 ASP A CA 1
ATOM 5698 C C . ASP A 1 758 ? 56.652 -5.018 -39.045 1.00 85.19 758 ASP A C 1
ATOM 5700 O O . ASP A 1 758 ? 56.745 -4.279 -40.023 1.00 85.19 758 ASP A O 1
ATOM 5704 N N . VAL A 1 759 ? 56.783 -4.528 -37.800 1.00 89.75 759 VAL A N 1
ATOM 5705 C CA . VAL A 1 759 ? 56.930 -3.082 -37.496 1.00 89.75 759 VAL A CA 1
ATOM 5706 C C . VAL A 1 759 ? 58.191 -2.449 -38.117 1.00 89.75 759 VAL A C 1
ATOM 5708 O O . VAL A 1 759 ? 59.304 -2.962 -37.938 1.00 89.75 759 VAL A O 1
ATOM 5711 N N . GLU A 1 760 ? 58.052 -1.319 -38.816 1.00 87.44 760 GLU A N 1
ATOM 5712 C CA . GLU A 1 760 ? 59.178 -0.572 -39.402 1.00 87.44 760 GLU A CA 1
ATOM 5713 C C . GLU A 1 760 ? 59.857 0.403 -38.406 1.00 87.44 760 GLU A C 1
ATOM 5715 O O . GLU A 1 760 ? 59.397 0.619 -37.284 1.00 87.44 760 GLU A O 1
ATOM 5720 N N . ASP A 1 761 ? 61.010 0.974 -38.789 1.00 87.06 761 ASP A N 1
ATOM 5721 C CA . ASP A 1 761 ? 61.807 1.875 -37.936 1.00 87.06 761 ASP A CA 1
ATOM 5722 C C . ASP A 1 761 ? 61.112 3.243 -37.779 1.00 87.06 761 ASP A C 1
ATOM 5724 O O . ASP A 1 761 ? 61.165 4.091 -38.669 1.00 87.06 761 ASP A O 1
ATOM 5728 N N . GLY A 1 762 ? 60.463 3.445 -36.631 1.00 81.94 762 GLY A N 1
ATOM 5729 C CA . GLY A 1 762 ? 59.693 4.638 -36.273 1.00 81.94 762 GLY A CA 1
ATOM 5730 C C . GLY A 1 762 ? 58.180 4.424 -36.143 1.00 81.94 762 GLY A C 1
ATOM 5731 O O . GLY A 1 762 ? 57.487 5.373 -35.785 1.00 81.94 762 GLY A O 1
ATOM 5732 N N . GLU A 1 763 ? 57.660 3.222 -36.409 1.00 90.69 763 GLU A N 1
ATOM 5733 C CA . GLU A 1 763 ? 56.232 2.912 -36.236 1.00 90.69 763 GLU A CA 1
ATOM 5734 C C . GLU A 1 763 ? 55.836 2.664 -34.763 1.00 90.69 763 GLU A C 1
ATOM 5736 O O . GLU A 1 763 ? 56.679 2.453 -33.885 1.00 90.69 763 GLU A O 1
ATOM 5741 N N . THR A 1 764 ? 54.526 2.670 -34.497 1.00 92.19 764 THR A N 1
ATOM 5742 C CA . THR A 1 764 ? 53.919 2.392 -33.185 1.00 92.19 764 THR A CA 1
ATOM 5743 C C . THR A 1 764 ? 53.087 1.117 -33.255 1.00 92.19 764 THR A C 1
ATOM 5745 O O . THR A 1 764 ? 52.282 0.962 -34.172 1.00 92.19 764 THR A O 1
ATOM 5748 N N . ILE A 1 765 ? 53.242 0.234 -32.266 1.00 93.44 765 ILE A N 1
ATOM 5749 C CA . ILE A 1 765 ? 52.342 -0.902 -32.043 1.00 93.44 765 ILE A CA 1
ATOM 5750 C C . ILE A 1 765 ? 51.386 -0.542 -30.904 1.00 93.44 765 ILE A C 1
ATOM 5752 O O . ILE A 1 765 ? 51.839 -0.319 -29.780 1.00 93.44 765 ILE A O 1
ATOM 5756 N N . THR A 1 766 ? 50.080 -0.535 -31.166 1.00 89.31 766 THR A N 1
ATOM 5757 C CA . THR A 1 766 ? 49.055 -0.484 -30.115 1.00 89.31 766 THR A CA 1
ATOM 5758 C C . THR A 1 766 ? 48.749 -1.915 -29.681 1.00 89.31 766 THR A C 1
ATOM 5760 O O . THR A 1 766 ? 48.311 -2.737 -30.488 1.00 89.31 766 THR A O 1
ATOM 5763 N N . VAL A 1 767 ? 49.009 -2.238 -28.416 1.00 82.88 767 VAL A N 1
ATOM 5764 C CA . VAL A 1 767 ? 48.769 -3.571 -27.843 1.00 82.88 767 VAL A CA 1
ATOM 5765 C C . VAL A 1 767 ? 47.346 -3.644 -27.297 1.00 82.88 767 VAL A C 1
ATOM 5767 O O . VAL A 1 767 ? 46.918 -2.728 -26.595 1.00 82.88 767 VAL A O 1
ATOM 5770 N N . LEU A 1 768 ? 46.625 -4.721 -27.622 1.00 75.12 768 LEU A N 1
ATOM 5771 C CA . LEU A 1 768 ? 45.181 -4.870 -27.390 1.00 75.12 768 LEU A CA 1
ATOM 5772 C C . LEU A 1 768 ? 44.837 -5.937 -26.332 1.00 75.12 768 LEU A C 1
ATOM 5774 O O . LEU A 1 768 ? 43.677 -6.094 -25.969 1.00 75.12 768 LEU A O 1
ATOM 5778 N N . THR A 1 769 ? 45.826 -6.676 -25.819 1.00 72.06 769 THR A N 1
ATOM 5779 C CA . THR A 1 769 ? 45.635 -7.711 -24.784 1.00 72.06 769 THR A CA 1
ATOM 5780 C C . THR A 1 769 ? 46.766 -7.660 -23.752 1.00 72.06 769 THR A C 1
ATOM 5782 O O . THR A 1 769 ? 47.893 -7.281 -24.074 1.00 72.06 769 THR A O 1
ATOM 5785 N N . ASP A 1 770 ? 46.479 -7.996 -22.490 1.00 72.12 770 ASP A N 1
ATOM 5786 C CA . ASP A 1 770 ? 47.435 -7.835 -21.385 1.00 72.12 770 ASP A CA 1
ATOM 5787 C C . ASP A 1 770 ? 48.417 -9.013 -21.210 1.00 72.12 770 ASP A C 1
ATOM 5789 O O . ASP A 1 770 ? 48.194 -10.131 -21.669 1.00 72.12 770 ASP A O 1
ATOM 5793 N N . ASN A 1 771 ? 49.522 -8.765 -20.499 1.00 64.62 771 ASN A N 1
ATOM 5794 C CA . ASN A 1 771 ? 50.566 -9.727 -20.111 1.00 64.62 771 ASN A CA 1
ATOM 5795 C C . ASN A 1 771 ? 51.298 -10.455 -21.255 1.00 64.62 771 ASN A C 1
ATOM 5797 O O . ASN A 1 771 ? 52.073 -11.384 -21.002 1.00 64.62 771 ASN A O 1
ATOM 5801 N N . LEU A 1 772 ? 51.148 -9.986 -22.492 1.00 72.44 772 LEU A N 1
ATOM 5802 C CA . LEU A 1 772 ? 51.805 -10.543 -23.675 1.00 72.44 772 LEU A CA 1
ATOM 5803 C C . LEU A 1 772 ? 53.339 -10.468 -23.616 1.00 72.44 772 LEU A C 1
ATOM 5805 O O . LEU A 1 772 ? 53.930 -9.666 -22.882 1.00 72.44 772 LEU A O 1
ATOM 5809 N N . PHE A 1 773 ? 53.993 -11.305 -24.425 1.00 72.19 773 PHE A N 1
ATOM 5810 C CA . PHE A 1 773 ? 55.449 -11.430 -24.502 1.00 72.19 773 PHE A CA 1
ATOM 5811 C C . PHE A 1 773 ? 55.933 -11.522 -25.952 1.00 72.19 773 PHE A C 1
ATOM 5813 O O . PHE A 1 773 ? 55.391 -12.298 -26.733 1.00 72.19 773 PHE A O 1
ATOM 5820 N N . ALA A 1 774 ? 57.012 -10.806 -26.283 1.00 79.06 774 ALA A N 1
ATOM 5821 C CA . ALA A 1 774 ? 57.656 -10.898 -27.595 1.00 79.06 774 ALA A CA 1
ATOM 5822 C C . ALA A 1 774 ? 59.194 -10.870 -27.515 1.00 79.06 774 ALA A C 1
ATOM 5824 O O . ALA A 1 774 ? 59.804 -10.290 -26.605 1.00 79.06 774 ALA A O 1
ATOM 5825 N N . ARG A 1 775 ? 59.835 -11.499 -28.506 1.00 79.94 775 ARG A N 1
ATOM 5826 C CA . ARG A 1 775 ? 61.286 -11.505 -28.731 1.00 79.94 775 ARG A CA 1
ATOM 5827 C C . ARG A 1 775 ? 61.619 -10.618 -29.923 1.00 79.94 775 ARG A C 1
ATOM 5829 O O . ARG A 1 775 ? 61.444 -10.992 -31.078 1.00 79.94 775 ARG A O 1
ATOM 5836 N N . VAL A 1 776 ? 62.155 -9.445 -29.622 1.00 82.12 776 VAL A N 1
ATOM 5837 C CA . VAL A 1 776 ? 62.429 -8.396 -30.599 1.00 82.12 776 VAL A CA 1
ATOM 5838 C C . VAL A 1 776 ? 63.777 -8.638 -31.282 1.00 82.12 776 VAL A C 1
ATOM 5840 O O . VAL A 1 776 ? 64.801 -8.844 -30.616 1.00 82.12 776 VAL A O 1
ATOM 5843 N N . SER A 1 777 ? 63.791 -8.597 -32.615 1.00 79.44 777 SER A N 1
ATOM 5844 C CA . SER A 1 777 ? 64.985 -8.803 -33.440 1.00 79.44 777 SER A CA 1
ATOM 5845 C C . SER A 1 777 ? 65.121 -7.743 -34.544 1.00 79.44 777 SER A C 1
ATOM 5847 O O . SER A 1 777 ? 64.270 -6.870 -34.706 1.00 79.44 777 SER A O 1
ATOM 5849 N N . GLY A 1 778 ? 66.232 -7.781 -35.286 1.00 78.62 778 GLY A N 1
ATOM 5850 C CA . GLY A 1 778 ? 66.572 -6.744 -36.264 1.00 78.62 778 GLY A CA 1
ATOM 5851 C C . GLY A 1 778 ? 67.222 -5.508 -35.630 1.00 78.62 778 GLY A C 1
ATOM 5852 O O . GLY A 1 778 ? 67.415 -5.428 -34.420 1.00 78.62 778 GLY A O 1
ATOM 5853 N N . ASN A 1 779 ? 67.639 -4.560 -36.470 1.00 83.56 779 ASN A N 1
ATOM 5854 C CA . ASN A 1 779 ? 68.053 -3.233 -36.015 1.00 83.56 779 ASN A CA 1
ATOM 5855 C C . ASN A 1 779 ? 66.889 -2.279 -36.318 1.00 83.56 779 ASN A C 1
ATOM 5857 O O . ASN A 1 779 ? 66.823 -1.779 -37.438 1.00 83.56 779 ASN A O 1
ATOM 5861 N N . LYS A 1 780 ? 65.973 -2.100 -35.362 1.00 86.94 780 LYS A N 1
ATOM 5862 C CA . LYS A 1 780 ? 64.773 -1.260 -35.496 1.00 86.94 780 LYS A CA 1
ATOM 5863 C C . LYS A 1 780 ? 64.465 -0.508 -34.195 1.00 86.94 780 LYS A C 1
ATOM 5865 O O . LYS A 1 780 ? 64.936 -0.900 -33.120 1.00 86.94 780 LYS A O 1
ATOM 5870 N N . THR A 1 781 ? 63.674 0.545 -34.321 1.00 90.38 781 THR A N 1
ATOM 5871 C CA . THR A 1 781 ? 63.158 1.420 -33.266 1.00 90.38 781 THR A CA 1
ATOM 5872 C C . THR A 1 781 ? 61.649 1.531 -33.447 1.00 90.38 781 THR A C 1
ATOM 5874 O O . THR A 1 781 ? 61.208 1.729 -34.570 1.00 90.38 781 THR A O 1
ATOM 5877 N N . PHE A 1 782 ? 60.854 1.400 -32.391 1.00 92.75 782 PHE A N 1
ATOM 5878 C CA . PHE A 1 782 ? 59.388 1.488 -32.470 1.00 92.75 782 PHE A CA 1
ATOM 5879 C C . PHE A 1 782 ? 58.808 1.906 -31.117 1.00 92.75 782 PHE A C 1
ATOM 5881 O O . PHE A 1 782 ? 59.486 1.792 -30.092 1.00 92.75 782 PHE A O 1
ATOM 5888 N N . ALA A 1 783 ? 57.567 2.383 -31.099 1.00 90.69 783 ALA A N 1
ATOM 5889 C CA . ALA A 1 783 ? 56.833 2.682 -29.871 1.00 90.69 783 ALA A CA 1
ATOM 5890 C C . ALA A 1 783 ? 55.872 1.546 -29.485 1.00 90.69 783 ALA A C 1
ATOM 5892 O O . ALA A 1 783 ? 55.375 0.825 -30.353 1.00 90.69 783 ALA A O 1
ATOM 5893 N N . ILE A 1 784 ? 55.600 1.410 -28.185 1.00 90.50 784 ILE A N 1
ATOM 5894 C CA . ILE A 1 784 ? 54.502 0.589 -27.658 1.00 90.50 784 ILE A CA 1
ATOM 5895 C C . ILE A 1 784 ? 53.461 1.508 -27.025 1.00 90.50 784 ILE A C 1
ATOM 5897 O O . ILE A 1 784 ? 53.744 2.207 -26.052 1.00 90.50 784 ILE A O 1
ATOM 5901 N N . GLU A 1 785 ? 52.245 1.443 -27.547 1.00 86.44 785 GLU A N 1
ATOM 5902 C CA . GLU A 1 785 ? 51.042 2.017 -26.957 1.00 86.44 785 GLU A CA 1
ATOM 5903 C C . GLU A 1 785 ? 50.204 0.896 -26.319 1.00 86.44 785 GLU A C 1
ATOM 5905 O O . GLU A 1 785 ? 50.265 -0.262 -26.741 1.00 86.44 785 GLU A O 1
ATOM 5910 N N . LYS A 1 786 ? 49.441 1.219 -25.273 1.00 83.38 786 LYS A N 1
ATOM 5911 C CA . LYS A 1 786 ? 48.601 0.266 -24.537 1.00 83.38 786 LYS A CA 1
ATOM 5912 C C . LYS A 1 786 ? 47.132 0.640 -24.715 1.00 83.38 786 LYS A C 1
ATOM 5914 O O . LYS A 1 786 ? 46.762 1.763 -24.381 1.00 83.38 786 LYS A O 1
ATOM 5919 N N . GLY A 1 787 ? 46.317 -0.289 -25.211 1.00 66.31 787 GLY A N 1
ATOM 5920 C CA . GLY A 1 787 ? 44.859 -0.163 -25.203 1.00 66.31 787 GLY A CA 1
ATOM 5921 C C . GLY A 1 787 ? 44.268 -0.266 -23.792 1.00 66.31 787 GLY A C 1
ATOM 5922 O O . GLY A 1 787 ? 44.984 -0.515 -22.815 1.00 66.31 787 GLY A O 1
ATOM 5923 N N . LEU A 1 788 ? 42.946 -0.094 -23.680 1.00 45.25 788 LEU A N 1
ATOM 5924 C CA . LEU A 1 788 ? 42.235 -0.308 -22.417 1.00 45.25 788 LEU A CA 1
ATOM 5925 C C . LEU A 1 788 ? 42.475 -1.737 -21.892 1.00 45.25 788 LEU A C 1
ATOM 5927 O O . LEU A 1 788 ? 42.628 -2.681 -22.663 1.00 45.25 788 LEU A O 1
ATOM 5931 N N . GLY A 1 789 ? 42.568 -1.882 -20.568 1.00 46.56 789 GLY A N 1
ATOM 5932 C CA . GLY A 1 789 ? 42.865 -3.159 -19.902 1.00 46.56 789 GLY A CA 1
ATOM 5933 C C . GLY A 1 789 ? 44.317 -3.653 -20.010 1.00 46.56 789 GLY A C 1
ATOM 5934 O O . GLY A 1 789 ? 44.693 -4.576 -19.293 1.00 46.56 789 GLY A O 1
ATOM 5935 N N . VAL A 1 790 ? 45.174 -3.049 -20.844 1.00 57.19 790 VAL A N 1
ATOM 5936 C CA . VAL A 1 790 ? 46.578 -3.475 -20.974 1.00 57.19 790 VAL A CA 1
ATOM 5937 C C . VAL A 1 790 ? 47.443 -2.802 -19.909 1.00 57.19 790 VAL A C 1
ATOM 5939 O O . VAL A 1 790 ? 47.808 -1.629 -20.002 1.00 57.19 790 VAL A O 1
ATOM 5942 N N . HIS A 1 791 ? 47.839 -3.562 -18.893 1.00 52.97 791 HIS A N 1
ATOM 5943 C CA . HIS A 1 791 ? 48.691 -3.094 -17.804 1.00 52.97 791 HIS A CA 1
ATOM 5944 C C . HIS A 1 791 ? 50.185 -3.331 -18.089 1.00 52.97 791 HIS A C 1
ATOM 5946 O O . HIS A 1 791 ? 51.025 -2.486 -17.750 1.00 52.97 791 HIS A O 1
ATOM 5952 N N . LYS A 1 792 ? 50.553 -4.433 -18.754 1.00 62.09 792 LYS A N 1
ATOM 5953 C CA . LYS A 1 792 ? 51.925 -4.955 -18.828 1.00 62.09 792 LYS A CA 1
ATOM 5954 C C . LYS A 1 792 ? 52.251 -5.635 -20.167 1.00 62.09 792 LYS A C 1
ATOM 5956 O O . LYS A 1 792 ? 51.671 -6.650 -20.531 1.00 62.09 792 LYS A O 1
ATOM 5961 N N . VAL A 1 793 ? 53.298 -5.145 -20.832 1.00 75.31 793 VAL A N 1
ATOM 5962 C CA . VAL A 1 793 ? 53.853 -5.719 -22.071 1.00 75.31 793 VAL A CA 1
ATOM 5963 C C . VAL A 1 793 ? 55.287 -6.183 -21.802 1.00 75.31 793 VAL A C 1
ATOM 5965 O O . VAL A 1 793 ? 56.087 -5.420 -21.261 1.00 75.31 793 VAL A O 1
ATOM 5968 N N . ASN A 1 794 ? 55.629 -7.430 -22.140 1.00 79.81 794 ASN A N 1
ATOM 5969 C CA . ASN A 1 794 ? 56.902 -8.055 -21.760 1.00 79.81 794 ASN A CA 1
ATOM 5970 C C . ASN A 1 794 ? 57.825 -8.239 -22.980 1.00 79.81 794 ASN A C 1
ATOM 5972 O O . ASN A 1 794 ? 57.865 -9.305 -23.596 1.00 79.81 794 ASN A O 1
ATOM 5976 N N . LEU A 1 795 ? 58.596 -7.208 -23.337 1.00 82.88 795 LEU A N 1
ATOM 5977 C CA . LEU A 1 795 ? 59.561 -7.287 -24.441 1.00 82.88 795 LEU A CA 1
ATOM 5978 C C . LEU A 1 795 ? 60.920 -7.846 -23.995 1.00 82.88 795 LEU A C 1
ATOM 5980 O O . LEU A 1 795 ? 61.448 -7.504 -22.937 1.00 82.88 795 LEU A O 1
ATOM 5984 N N . SER A 1 796 ? 61.531 -8.675 -24.842 1.00 81.81 796 SER A N 1
ATOM 5985 C CA . SER A 1 796 ? 62.874 -9.229 -24.631 1.00 81.81 796 SER A CA 1
ATOM 5986 C C . SER A 1 796 ? 63.714 -9.194 -25.909 1.00 81.81 796 SER A C 1
ATOM 5988 O O . SER A 1 796 ? 63.185 -9.159 -27.017 1.00 81.81 796 SER A O 1
ATOM 5990 N N . ALA A 1 797 ? 65.043 -9.195 -25.781 1.00 78.88 797 ALA A N 1
ATOM 5991 C CA . ALA A 1 797 ? 65.937 -9.233 -26.938 1.00 78.88 797 ALA A CA 1
ATOM 5992 C C . ALA A 1 797 ? 66.092 -10.663 -27.479 1.00 78.88 797 ALA A C 1
ATOM 5994 O O . ALA A 1 797 ? 66.385 -11.585 -26.717 1.00 78.88 797 ALA A O 1
ATOM 5995 N N . ALA A 1 798 ? 65.976 -10.836 -28.796 1.00 74.31 798 ALA A N 1
ATOM 5996 C CA . ALA A 1 798 ? 66.339 -12.086 -29.455 1.00 74.31 798 ALA A CA 1
ATOM 5997 C C . ALA A 1 798 ? 67.859 -12.350 -29.408 1.00 74.31 798 ALA A C 1
ATOM 5999 O O . ALA A 1 798 ? 68.681 -11.431 -29.316 1.00 74.31 798 ALA A O 1
ATOM 6000 N N . ASP A 1 799 ? 68.243 -13.622 -29.508 1.00 75.19 799 ASP A N 1
ATOM 6001 C CA . ASP A 1 799 ? 69.627 -14.084 -29.409 1.00 75.19 799 ASP A CA 1
ATOM 6002 C C . ASP A 1 799 ? 70.565 -13.344 -30.386 1.00 75.19 799 ASP A C 1
ATOM 6004 O O . ASP A 1 799 ? 70.344 -13.273 -31.596 1.00 75.19 799 ASP A O 1
ATOM 6008 N N . GLY A 1 800 ? 71.645 -12.766 -29.851 1.00 71.00 800 GLY A N 1
ATOM 6009 C CA . GLY A 1 800 ? 72.588 -11.953 -30.628 1.00 71.00 800 GLY A CA 1
ATOM 6010 C C . GLY A 1 800 ? 72.178 -10.487 -30.830 1.00 71.00 800 GLY A C 1
ATOM 6011 O O . GLY A 1 800 ? 72.939 -9.743 -31.451 1.00 71.00 800 GLY A O 1
ATOM 6012 N N . TYR A 1 801 ? 71.055 -10.040 -30.267 1.00 78.19 801 TYR A N 1
ATOM 6013 C CA . TYR A 1 801 ? 70.623 -8.639 -30.228 1.00 78.19 801 TYR A CA 1
ATOM 6014 C C . TYR A 1 801 ? 70.575 -8.110 -28.786 1.00 78.19 801 TYR A C 1
ATOM 6016 O O . TYR A 1 801 ? 70.709 -8.858 -27.816 1.00 78.19 801 TYR A O 1
ATOM 6024 N N . LYS A 1 802 ? 70.441 -6.791 -28.635 1.00 82.62 802 LYS A N 1
ATOM 6025 C CA . LYS A 1 802 ? 70.177 -6.126 -27.360 1.00 82.62 802 LYS A CA 1
ATOM 6026 C C . LYS A 1 802 ? 69.063 -5.098 -27.533 1.00 82.62 802 LYS A C 1
ATOM 6028 O O . LYS A 1 802 ? 69.158 -4.225 -28.394 1.00 82.62 802 LYS A O 1
ATOM 6033 N N . LEU A 1 803 ? 68.049 -5.232 -26.684 1.00 86.31 803 LEU A N 1
ATOM 6034 C CA . LEU A 1 803 ? 66.940 -4.305 -26.495 1.00 86.31 803 LEU A CA 1
ATOM 6035 C C . LEU A 1 803 ? 67.363 -3.189 -25.530 1.00 86.31 803 LEU A C 1
ATOM 6037 O O . LEU A 1 803 ? 68.117 -3.422 -24.579 1.00 86.31 803 LEU A O 1
ATOM 6041 N N . TYR A 1 804 ? 66.874 -1.988 -25.802 1.00 84.38 804 TYR A N 1
ATOM 6042 C CA . TYR A 1 804 ? 66.990 -0.797 -24.976 1.00 84.38 804 TYR A CA 1
ATOM 6043 C C . TYR A 1 804 ? 65.583 -0.212 -24.837 1.00 84.38 804 TYR A C 1
ATOM 6045 O O . TYR A 1 804 ? 64.955 0.089 -25.851 1.00 84.38 804 TYR A O 1
ATOM 6053 N N . ASP A 1 805 ? 65.106 -0.079 -23.603 1.00 86.44 805 ASP A N 1
ATOM 6054 C CA . ASP A 1 805 ? 63.967 0.775 -23.269 1.00 86.44 805 ASP A CA 1
ATOM 6055 C C . ASP A 1 805 ? 64.493 2.212 -23.146 1.00 86.44 805 ASP A C 1
ATOM 6057 O O . ASP A 1 805 ? 65.477 2.449 -22.431 1.00 86.44 805 ASP A O 1
ATOM 6061 N N . ASN A 1 806 ? 63.905 3.150 -23.887 1.00 83.56 806 ASN A N 1
ATOM 6062 C CA . ASN A 1 806 ? 64.323 4.550 -23.871 1.00 83.56 806 ASN A CA 1
ATOM 6063 C C . ASN A 1 806 ? 63.649 5.356 -22.740 1.00 83.56 806 ASN A C 1
ATOM 6065 O O . ASN A 1 806 ? 64.130 6.439 -22.412 1.00 83.56 806 ASN A O 1
ATOM 6069 N N . ASN A 1 807 ? 62.653 4.788 -22.045 1.00 76.44 807 ASN A N 1
ATOM 6070 C CA . ASN A 1 807 ? 61.848 5.396 -20.971 1.00 76.44 807 ASN A CA 1
ATOM 6071 C C . ASN A 1 807 ? 60.938 6.553 -21.442 1.00 76.44 807 ASN A C 1
ATOM 6073 O O . ASN A 1 807 ? 60.503 7.374 -20.637 1.00 76.44 807 ASN A O 1
ATOM 6077 N N . ASP A 1 808 ? 60.641 6.604 -22.742 1.00 74.94 808 ASP A N 1
ATOM 6078 C CA . ASP A 1 808 ? 59.759 7.574 -23.412 1.00 74.94 808 ASP A CA 1
ATOM 6079 C C . ASP A 1 808 ? 58.605 6.894 -24.185 1.00 74.94 808 ASP A C 1
ATOM 6081 O O . ASP A 1 808 ? 57.933 7.528 -24.994 1.00 74.94 808 ASP A O 1
ATOM 6085 N N . GLY A 1 809 ? 58.387 5.593 -23.950 1.00 77.19 809 GLY A N 1
ATOM 6086 C CA . GLY A 1 809 ? 57.463 4.740 -24.711 1.00 77.19 809 GLY A CA 1
ATOM 6087 C C . GLY A 1 809 ? 58.097 4.047 -25.925 1.00 77.19 809 GLY A C 1
ATOM 6088 O O . GLY A 1 809 ? 57.467 3.171 -26.521 1.00 77.19 809 GLY A O 1
ATOM 6089 N N . THR A 1 810 ? 59.344 4.386 -26.283 1.00 86.44 810 THR A N 1
ATOM 6090 C CA . THR A 1 810 ? 60.052 3.789 -27.424 1.00 86.44 810 THR A CA 1
ATOM 6091 C C . THR A 1 810 ? 61.086 2.733 -27.025 1.00 86.44 810 THR A C 1
ATOM 6093 O O . THR A 1 810 ? 61.772 2.808 -26.000 1.00 86.44 810 THR A O 1
ATOM 6096 N N . TYR A 1 811 ? 61.233 1.742 -27.900 1.00 88.75 811 TYR A N 1
ATOM 6097 C CA . TYR A 1 811 ? 62.140 0.612 -27.771 1.00 88.75 811 TYR A CA 1
ATOM 6098 C C . TYR A 1 811 ? 63.106 0.583 -28.948 1.00 88.75 811 TYR A C 1
ATOM 6100 O O . TYR A 1 811 ? 62.705 0.695 -30.102 1.00 88.75 811 TYR A O 1
ATOM 6108 N N . THR A 1 812 ? 64.399 0.408 -28.670 1.00 86.75 812 THR A N 1
ATOM 6109 C CA . THR A 1 812 ? 65.446 0.314 -29.699 1.00 86.75 812 THR A CA 1
ATOM 6110 C C . THR A 1 812 ? 66.169 -1.025 -29.628 1.00 86.75 812 THR A C 1
ATOM 6112 O O . THR A 1 812 ? 66.646 -1.411 -28.561 1.00 86.75 812 THR A O 1
ATOM 6115 N N . VAL A 1 813 ? 66.360 -1.704 -30.761 1.00 86.50 813 VAL A N 1
ATOM 6116 C CA . VAL A 1 813 ? 67.106 -2.973 -30.831 1.00 86.50 813 VAL A CA 1
ATOM 6117 C C . VAL A 1 813 ? 68.338 -2.859 -31.716 1.00 86.50 813 VAL A C 1
ATOM 6119 O O . VAL A 1 813 ? 68.305 -2.276 -32.798 1.00 86.50 813 VAL A O 1
ATOM 6122 N N . LYS A 1 814 ? 69.470 -3.389 -31.231 1.00 81.56 814 LYS A N 1
ATOM 6123 C CA . LYS A 1 814 ? 70.776 -3.330 -31.909 1.00 81.56 814 LYS A CA 1
ATOM 6124 C C . LYS A 1 814 ? 71.508 -4.670 -31.807 1.00 81.56 814 LYS A C 1
ATOM 6126 O O . LYS A 1 814 ? 71.583 -5.266 -30.735 1.00 81.56 814 LYS A O 1
ATOM 6131 N N . LYS A 1 815 ? 72.083 -5.142 -32.916 1.00 77.19 815 LYS A N 1
ATOM 6132 C CA . LYS A 1 815 ? 72.858 -6.395 -32.973 1.00 77.19 815 LYS A CA 1
ATOM 6133 C C . LYS A 1 815 ? 74.155 -6.321 -32.153 1.00 77.19 815 LYS A C 1
ATOM 6135 O O . LYS A 1 815 ? 74.942 -5.384 -32.304 1.00 77.19 815 LYS A O 1
ATOM 6140 N N . ASN A 1 816 ? 74.414 -7.336 -31.328 1.00 71.56 816 ASN A N 1
ATOM 6141 C CA . ASN A 1 816 ? 75.618 -7.429 -30.501 1.00 71.56 816 ASN A CA 1
ATOM 6142 C C . ASN A 1 816 ? 76.877 -7.678 -31.350 1.00 71.56 816 ASN A C 1
ATOM 6144 O O . ASN A 1 816 ? 76.862 -8.442 -32.316 1.00 71.56 816 ASN A O 1
ATOM 6148 N N . LYS A 1 817 ? 78.003 -7.074 -30.949 1.00 44.56 817 LYS A N 1
ATOM 6149 C CA . LYS A 1 817 ? 79.330 -7.393 -31.499 1.00 44.56 817 LYS A CA 1
ATOM 6150 C C . LYS A 1 817 ? 79.943 -8.547 -30.708 1.00 44.56 817 LYS A C 1
ATOM 6152 O O . LYS A 1 817 ? 80.056 -8.470 -29.491 1.00 44.56 817 LYS A O 1
ATOM 6157 N N . SER A 1 818 ? 80.339 -9.606 -31.407 1.00 38.16 818 SER A N 1
ATOM 6158 C CA . SER A 1 818 ? 80.817 -10.857 -30.815 1.00 38.16 818 SER A CA 1
ATOM 6159 C C . SER A 1 818 ? 82.244 -10.769 -30.258 1.00 38.16 818 SER A C 1
ATOM 6161 O O . SER A 1 818 ? 83.182 -10.468 -30.998 1.00 38.16 818 SER A O 1
ATOM 6163 N N . SER A 1 819 ? 82.417 -11.158 -28.996 1.00 29.14 819 SER A N 1
ATOM 6164 C CA . SER A 1 819 ? 83.685 -11.580 -28.384 1.00 29.14 819 SER A CA 1
ATOM 6165 C C . SER A 1 819 ? 83.436 -12.816 -27.501 1.00 29.14 819 SER A C 1
ATOM 6167 O O . SER A 1 819 ? 82.287 -13.166 -27.232 1.00 29.14 819 SER A O 1
ATOM 6169 N N . SER A 1 820 ? 84.486 -13.566 -27.157 1.00 28.53 820 SER A N 1
ATOM 6170 C CA . SER A 1 820 ? 84.364 -14.992 -26.821 1.00 28.53 820 SER A CA 1
ATOM 6171 C C . SER A 1 820 ? 84.436 -15.351 -25.331 1.00 28.53 820 SER A C 1
ATOM 6173 O O . SER A 1 820 ? 85.181 -14.742 -24.571 1.00 28.53 820 SER A O 1
ATOM 6175 N N . SER A 1 821 ? 83.805 -16.491 -25.014 1.00 30.52 821 SER A N 1
ATOM 6176 C CA . SER A 1 821 ? 84.224 -17.508 -24.027 1.00 30.52 821 SER A CA 1
ATOM 6177 C C . SER A 1 821 ? 84.370 -17.120 -22.544 1.00 30.52 821 SER A C 1
ATOM 6179 O O . SER A 1 821 ? 85.348 -16.492 -22.148 1.00 30.52 821 SER A O 1
ATOM 6181 N N . GLY A 1 822 ? 83.500 -17.693 -21.705 1.00 28.34 822 GLY A N 1
ATOM 6182 C CA . GLY A 1 822 ? 83.686 -17.819 -20.256 1.00 28.34 822 GLY A CA 1
ATOM 6183 C C . GLY A 1 822 ? 82.641 -18.762 -19.651 1.00 28.34 822 GLY A C 1
ATOM 6184 O O . GLY A 1 822 ? 81.466 -18.419 -19.608 1.00 28.34 822 GLY A O 1
ATOM 6185 N N . SER A 1 823 ? 83.042 -19.967 -19.238 1.00 34.94 823 SER A N 1
ATOM 6186 C CA . SER A 1 823 ? 82.116 -21.002 -18.748 1.00 34.94 823 SER A CA 1
ATOM 6187 C C . SER A 1 823 ? 81.741 -20.801 -17.282 1.00 34.94 823 SER A C 1
ATOM 6189 O O . SER A 1 823 ? 82.647 -20.711 -16.454 1.00 34.94 823 SER A O 1
ATOM 6191 N N . HIS A 1 824 ? 80.454 -20.896 -16.935 1.00 29.30 824 HIS A N 1
ATOM 6192 C CA . HIS A 1 824 ? 80.009 -21.250 -15.580 1.00 29.30 824 HIS A CA 1
ATOM 6193 C C . HIS A 1 824 ? 78.754 -22.136 -15.594 1.00 29.30 824 HIS A C 1
ATOM 6195 O O . HIS A 1 824 ? 77.930 -22.052 -16.498 1.00 29.30 824 HIS A O 1
ATOM 6201 N N . SER A 1 825 ? 78.707 -23.015 -14.590 1.00 33.72 825 SER A N 1
ATOM 6202 C CA . SER A 1 825 ? 77.679 -23.993 -14.208 1.00 33.72 825 SER A CA 1
ATOM 6203 C C . SER A 1 825 ? 76.314 -23.936 -14.919 1.00 33.72 825 SER A C 1
ATOM 6205 O O . SER A 1 825 ? 75.517 -23.035 -14.672 1.00 33.72 825 SER A O 1
ATOM 6207 N N . LEU A 1 826 ? 75.989 -24.980 -15.694 1.00 40.88 826 LEU A N 1
ATOM 6208 C CA . LEU A 1 826 ? 74.592 -25.355 -15.932 1.00 40.88 826 LEU A CA 1
ATOM 6209 C C . LEU A 1 826 ? 74.088 -26.110 -14.699 1.00 40.88 826 LEU A C 1
ATOM 6211 O O . LEU A 1 826 ? 74.310 -27.317 -14.585 1.00 40.88 826 LEU A O 1
ATOM 6215 N N . SER A 1 827 ? 73.409 -25.405 -13.796 1.00 38.53 827 SER A N 1
ATOM 6216 C CA . SER A 1 827 ? 72.547 -26.072 -12.824 1.00 38.53 827 SER A CA 1
ATOM 6217 C C . SER A 1 827 ? 71.323 -26.608 -13.564 1.00 38.53 827 SER A C 1
ATOM 6219 O O . SER A 1 827 ? 70.514 -25.842 -14.090 1.00 38.53 827 SER A O 1
ATOM 6221 N N . TYR A 1 828 ? 71.217 -27.931 -13.672 1.00 53.38 828 TYR A N 1
ATOM 6222 C CA . TYR A 1 828 ? 69.998 -28.578 -14.141 1.00 53.38 828 TYR A CA 1
ATOM 6223 C C . TYR A 1 828 ? 69.069 -28.756 -12.943 1.00 53.38 828 TYR A C 1
ATOM 6225 O O . TYR A 1 828 ? 69.063 -29.815 -12.317 1.00 53.38 828 TYR A O 1
ATOM 6233 N N . GLY A 1 829 ? 68.283 -27.716 -12.648 1.00 66.88 829 GLY A N 1
ATOM 6234 C CA . GLY A 1 829 ? 67.154 -27.830 -11.728 1.00 66.88 829 GLY A CA 1
ATOM 6235 C C . GLY A 1 829 ? 66.250 -29.002 -12.123 1.00 66.88 829 GLY A C 1
ATOM 6236 O O . GLY A 1 829 ? 66.131 -29.350 -13.306 1.00 66.88 829 GLY A O 1
ATOM 6237 N N . TYR A 1 830 ? 65.626 -29.634 -11.138 1.00 77.75 830 TYR A N 1
ATOM 6238 C CA . TYR A 1 830 ? 64.768 -30.793 -11.325 1.00 77.75 830 TYR A CA 1
ATOM 6239 C C . TYR A 1 830 ? 63.645 -30.498 -12.324 1.00 77.75 830 TYR A C 1
ATOM 6241 O O . TYR A 1 830 ? 63.128 -29.383 -12.410 1.00 77.75 830 TYR A O 1
ATOM 6249 N N . LYS A 1 831 ? 63.306 -31.490 -13.154 1.00 82.06 831 LYS A N 1
ATOM 6250 C CA . LYS A 1 831 ? 62.365 -31.292 -14.262 1.00 82.06 831 LYS A CA 1
ATOM 6251 C C . LYS A 1 831 ? 60.921 -31.322 -13.763 1.00 82.06 831 LYS A C 1
ATOM 6253 O O . LYS A 1 831 ? 60.526 -32.264 -13.077 1.00 82.06 831 LYS A O 1
ATOM 6258 N N . ILE A 1 832 ? 60.141 -30.343 -14.203 1.00 84.00 832 ILE A N 1
ATOM 6259 C CA . ILE A 1 832 ? 58.687 -30.305 -14.069 1.00 84.00 832 ILE A CA 1
ATOM 6260 C C . ILE A 1 832 ? 58.095 -30.932 -15.337 1.00 84.00 832 ILE A C 1
ATOM 6262 O O . ILE A 1 832 ? 58.460 -30.573 -16.460 1.00 84.00 832 ILE A O 1
ATOM 6266 N N . ILE A 1 833 ? 57.230 -31.925 -15.163 1.00 82.25 833 ILE A N 1
ATOM 6267 C CA . ILE A 1 833 ? 56.566 -32.660 -16.242 1.00 82.25 833 ILE A CA 1
ATOM 6268 C C . ILE A 1 833 ? 55.060 -32.452 -16.087 1.00 82.25 833 ILE A C 1
ATOM 6270 O O . ILE A 1 833 ? 54.540 -32.531 -14.980 1.00 82.25 833 ILE A O 1
ATOM 6274 N N . ILE A 1 834 ? 54.359 -32.184 -17.185 1.00 83.50 834 ILE A N 1
ATOM 6275 C CA . ILE A 1 834 ? 52.893 -32.213 -17.231 1.00 83.50 834 ILE A CA 1
ATOM 6276 C C . ILE A 1 834 ? 52.498 -33.608 -17.720 1.00 83.50 834 ILE A C 1
ATOM 6278 O O . ILE A 1 834 ? 53.107 -34.104 -18.670 1.00 83.50 834 ILE A O 1
ATOM 6282 N N . ALA A 1 835 ? 51.528 -34.243 -17.061 1.00 76.44 835 ALA A N 1
ATOM 6283 C CA . ALA A 1 835 ? 51.064 -35.576 -17.434 1.00 76.44 835 ALA A CA 1
ATOM 6284 C C . ALA A 1 835 ? 50.539 -35.609 -18.883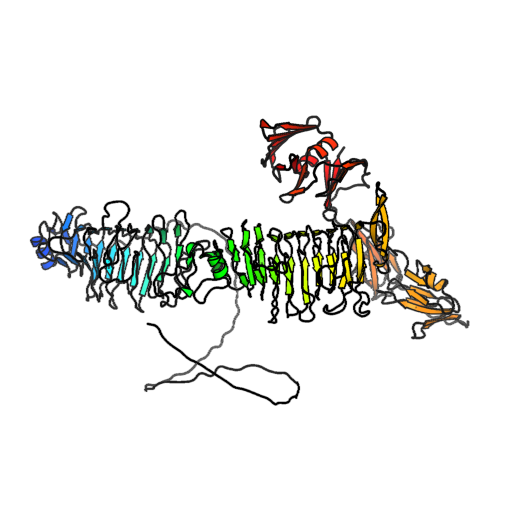 1.00 76.44 835 ALA A C 1
ATOM 6286 O O . ALA A 1 835 ? 49.841 -34.697 -19.325 1.00 76.44 835 ALA A O 1
ATOM 6287 N N . GLU A 1 836 ? 50.863 -36.668 -19.627 1.00 69.31 836 GLU A N 1
ATOM 6288 C CA . GLU A 1 836 ? 50.400 -36.832 -21.010 1.00 69.31 836 GLU A CA 1
ATOM 6289 C C . GLU A 1 836 ? 48.895 -37.155 -21.060 1.00 69.31 836 GLU A C 1
ATOM 6291 O O . GLU A 1 836 ? 48.372 -37.865 -20.197 1.00 69.31 836 GLU A O 1
ATOM 6296 N N . ASN A 1 837 ? 48.216 -36.672 -22.108 1.00 68.44 837 ASN A N 1
ATOM 6297 C CA . ASN A 1 837 ? 46.765 -36.796 -22.314 1.00 68.44 837 ASN A CA 1
ATOM 6298 C C . ASN A 1 837 ? 45.952 -36.155 -21.169 1.00 68.44 837 ASN A C 1
ATOM 6300 O O . ASN A 1 837 ? 45.251 -36.825 -20.409 1.00 68.44 837 ASN A O 1
ATOM 6304 N N . ILE A 1 838 ? 46.076 -34.830 -21.039 1.00 76.62 838 ILE A N 1
ATOM 6305 C CA . ILE A 1 838 ? 45.084 -34.019 -20.325 1.00 76.62 838 ILE A CA 1
ATOM 6306 C C . ILE A 1 838 ? 43.885 -33.837 -21.264 1.00 76.62 838 ILE A C 1
ATOM 6308 O O . ILE A 1 838 ? 44.058 -33.401 -22.400 1.00 76.62 838 ILE A O 1
ATOM 6312 N N . GLU A 1 839 ? 42.695 -34.195 -20.792 1.00 72.75 839 GLU A N 1
ATOM 6313 C CA . GLU A 1 839 ? 41.430 -34.094 -21.526 1.00 72.75 839 GLU A CA 1
ATOM 6314 C C . GLU A 1 839 ? 40.521 -33.072 -20.830 1.00 72.75 839 GLU A C 1
ATOM 6316 O O . GLU A 1 839 ? 40.478 -33.027 -19.598 1.00 72.75 839 GLU A O 1
ATOM 6321 N N . ASN A 1 840 ? 39.774 -32.292 -21.618 1.00 76.31 840 ASN A N 1
ATOM 6322 C CA . ASN A 1 840 ? 38.821 -31.267 -21.163 1.00 76.31 840 ASN A CA 1
ATOM 6323 C C . ASN A 1 840 ? 39.449 -30.118 -20.344 1.00 76.31 840 ASN A C 1
ATOM 6325 O O . ASN A 1 840 ? 38.814 -29.524 -19.471 1.00 76.31 840 ASN A O 1
ATOM 6329 N N . GLY A 1 841 ? 40.710 -29.805 -20.632 1.00 75.06 841 GLY A N 1
ATOM 6330 C CA . GLY A 1 841 ? 41.407 -28.645 -20.103 1.00 75.06 841 GLY A CA 1
ATOM 6331 C C . GLY A 1 841 ? 42.909 -28.681 -20.364 1.00 75.06 841 GLY A C 1
ATOM 6332 O O . GLY A 1 841 ? 43.467 -29.619 -20.936 1.00 75.06 841 GLY A O 1
ATOM 6333 N N . LYS A 1 842 ? 43.587 -27.618 -19.941 1.00 79.62 842 LYS A N 1
ATOM 6334 C CA . LYS A 1 842 ? 44.996 -27.323 -20.208 1.00 79.62 842 LYS A CA 1
ATOM 6335 C C . LYS A 1 842 ? 45.728 -27.022 -18.904 1.00 79.62 842 LYS A C 1
ATOM 6337 O O . LYS A 1 842 ? 45.160 -26.504 -17.945 1.00 79.62 842 LYS A O 1
ATOM 6342 N N . ILE A 1 843 ? 47.018 -27.345 -18.884 1.00 78.94 843 ILE A N 1
ATOM 6343 C CA . ILE A 1 843 ? 47.927 -27.070 -17.769 1.00 78.94 843 ILE A CA 1
ATOM 6344 C C . ILE A 1 843 ? 49.129 -26.314 -18.329 1.00 78.94 843 ILE A C 1
ATOM 6346 O O . ILE A 1 843 ? 49.707 -26.718 -19.339 1.00 78.94 843 ILE A O 1
ATOM 6350 N N . LYS A 1 844 ? 49.522 -25.233 -17.661 1.00 80.38 844 LYS A N 1
ATOM 6351 C CA . LYS A 1 844 ? 50.709 -24.428 -17.964 1.00 80.38 844 LYS A CA 1
ATOM 6352 C C . LYS A 1 844 ? 51.546 -24.303 -16.694 1.00 80.38 844 LYS A C 1
ATOM 6354 O O . LYS A 1 844 ? 51.006 -24.273 -15.595 1.00 80.38 844 LYS A O 1
ATOM 6359 N N . VAL A 1 845 ? 52.866 -24.233 -16.833 1.00 66.56 845 VAL A N 1
ATOM 6360 C CA . VAL A 1 845 ? 53.788 -24.007 -15.708 1.00 66.56 845 VAL A CA 1
ATOM 6361 C C . VAL A 1 845 ? 54.699 -22.826 -16.011 1.00 66.56 845 VAL A C 1
ATOM 6363 O O . VAL A 1 845 ? 55.087 -22.624 -17.162 1.00 66.56 845 VAL A O 1
ATOM 6366 N N . ASN A 1 846 ? 55.054 -22.043 -14.990 1.00 70.69 846 ASN A N 1
ATOM 6367 C CA . ASN A 1 846 ? 55.883 -20.847 -15.176 1.00 70.69 846 ASN A CA 1
ATOM 6368 C C . ASN A 1 846 ? 57.346 -21.150 -15.559 1.00 70.69 846 ASN A C 1
ATOM 6370 O O . ASN A 1 846 ? 58.034 -20.276 -16.086 1.00 70.69 846 ASN A O 1
ATOM 6374 N N . ARG A 1 847 ? 57.827 -22.376 -15.311 1.00 70.12 847 ARG A N 1
ATOM 6375 C CA . ARG A 1 847 ? 59.162 -22.863 -15.690 1.00 70.12 847 ARG A CA 1
ATOM 6376 C C . ARG A 1 847 ? 59.164 -24.383 -15.889 1.00 70.12 847 ARG A C 1
ATOM 6378 O O . ARG A 1 847 ? 58.406 -25.092 -15.238 1.00 70.12 847 ARG A O 1
ATOM 6385 N N . SER A 1 848 ? 60.040 -24.889 -16.758 1.00 75.31 848 SER A N 1
ATOM 6386 C CA . SER A 1 848 ? 60.172 -26.334 -17.051 1.00 75.31 848 SER A CA 1
ATOM 6387 C C . SER A 1 848 ? 61.114 -27.080 -16.092 1.00 75.31 848 SER A C 1
ATOM 6389 O O . SER A 1 848 ? 61.122 -28.312 -16.047 1.00 75.31 848 SER A O 1
ATOM 6391 N N . ASN A 1 849 ? 61.936 -26.334 -15.353 1.00 77.19 849 ASN A N 1
ATOM 6392 C CA . ASN A 1 849 ? 62.954 -26.820 -14.426 1.00 77.19 849 ASN A CA 1
ATOM 6393 C C . ASN A 1 849 ? 63.060 -25.851 -13.235 1.00 77.19 849 ASN A C 1
ATOM 6395 O O . ASN A 1 849 ? 62.903 -24.644 -13.431 1.00 77.19 849 ASN A O 1
ATOM 6399 N N . ALA A 1 850 ? 63.335 -26.368 -12.037 1.00 76.44 850 ALA A N 1
ATOM 6400 C CA . ALA A 1 850 ? 63.410 -25.596 -10.789 1.00 76.44 850 ALA A CA 1
ATOM 6401 C C . ALA A 1 850 ? 64.402 -26.238 -9.795 1.00 76.44 850 ALA A C 1
ATOM 6403 O O . ALA A 1 850 ? 64.584 -27.455 -9.831 1.00 76.44 850 ALA A O 1
ATOM 6404 N N . GLU A 1 851 ? 65.073 -25.463 -8.942 1.00 81.75 851 GLU A N 1
ATOM 6405 C CA . GLU A 1 851 ? 65.963 -26.017 -7.898 1.00 81.75 851 GLU A CA 1
ATOM 6406 C C . GLU A 1 851 ? 65.176 -26.439 -6.642 1.00 81.75 851 GLU A C 1
ATOM 6408 O O . GLU A 1 851 ? 64.012 -26.087 -6.492 1.00 81.75 851 GLU A O 1
ATOM 6413 N N . GLU A 1 852 ? 65.768 -27.223 -5.737 1.00 80.00 852 GLU A N 1
ATOM 6414 C CA . GLU A 1 852 ? 65.094 -27.616 -4.486 1.00 80.00 852 GLU A CA 1
ATOM 6415 C C . GLU A 1 852 ? 64.711 -26.369 -3.662 1.00 80.00 852 GLU A C 1
ATOM 6417 O O . GLU A 1 852 ? 65.547 -25.502 -3.407 1.00 80.00 852 GLU A O 1
ATOM 6422 N N . GLY A 1 853 ? 63.440 -26.268 -3.267 1.00 69.38 853 GLY A N 1
ATOM 6423 C CA . GLY A 1 853 ? 62.874 -25.108 -2.573 1.00 69.38 853 GLY A CA 1
ATOM 6424 C C . GLY A 1 853 ? 62.396 -23.958 -3.476 1.00 69.38 853 GLY A C 1
ATOM 6425 O O . GLY A 1 853 ? 61.808 -23.009 -2.961 1.00 69.38 853 GLY A O 1
ATOM 6426 N N . ASP A 1 854 ? 62.579 -24.014 -4.803 1.00 74.75 854 ASP A N 1
ATOM 6427 C CA . ASP A 1 854 ? 61.967 -23.034 -5.718 1.00 74.75 854 ASP A CA 1
ATOM 6428 C C . ASP A 1 854 ? 60.434 -23.090 -5.631 1.00 74.75 854 ASP A C 1
ATOM 6430 O O . ASP A 1 854 ? 59.836 -24.165 -5.731 1.00 74.75 854 ASP A O 1
ATOM 6434 N N . THR A 1 855 ? 59.774 -21.930 -5.575 1.00 78.06 855 THR A N 1
ATOM 6435 C CA . THR A 1 855 ? 58.320 -21.856 -5.774 1.00 78.06 855 THR A CA 1
ATOM 6436 C C . THR A 1 855 ? 57.972 -21.946 -7.262 1.00 78.06 855 THR A C 1
ATOM 6438 O O . THR A 1 855 ? 58.323 -21.074 -8.069 1.00 78.06 855 THR A O 1
ATOM 6441 N N . VAL A 1 856 ? 57.234 -22.990 -7.626 1.00 74.50 856 VAL A N 1
ATOM 6442 C CA . VAL A 1 856 ? 56.696 -23.225 -8.971 1.00 74.50 856 VAL A CA 1
ATOM 6443 C C . VAL A 1 856 ? 55.229 -22.794 -9.005 1.00 74.50 856 VAL A C 1
ATOM 6445 O O . VAL A 1 856 ? 54.497 -23.019 -8.041 1.00 74.50 856 VAL A O 1
ATOM 6448 N N . VAL A 1 857 ? 54.802 -22.183 -10.115 1.00 73.19 857 VAL A N 1
ATOM 6449 C CA . VAL A 1 857 ? 53.400 -21.794 -10.359 1.00 73.19 857 VAL A CA 1
ATOM 6450 C C . VAL A 1 857 ? 52.844 -22.632 -11.507 1.00 73.19 857 VAL A C 1
ATOM 6452 O O . VAL A 1 857 ? 53.509 -22.796 -12.537 1.00 73.19 857 VAL A O 1
ATOM 6455 N N . ILE A 1 858 ? 51.637 -23.155 -11.311 1.00 81.62 858 ILE A N 1
ATOM 6456 C CA . ILE A 1 858 ? 50.853 -23.933 -12.267 1.00 81.62 858 ILE A CA 1
ATOM 6457 C C . ILE A 1 858 ? 49.563 -23.161 -12.546 1.00 81.62 858 ILE A C 1
ATOM 6459 O O . ILE A 1 858 ? 48.797 -22.930 -11.617 1.00 81.62 858 ILE A O 1
ATOM 6463 N N . THR A 1 859 ? 49.289 -22.841 -13.805 1.00 77.56 859 THR A N 1
ATOM 6464 C CA . THR A 1 859 ? 47.980 -22.353 -14.263 1.00 77.56 859 THR A CA 1
ATOM 6465 C C . THR A 1 859 ? 47.194 -23.548 -14.804 1.00 77.56 859 THR A C 1
ATOM 6467 O O . THR A 1 859 ? 47.710 -24.287 -15.651 1.00 77.56 859 THR A O 1
ATOM 6470 N N . VAL A 1 860 ? 45.964 -23.757 -14.341 1.00 80.19 860 VAL A N 1
ATOM 6471 C CA . VAL A 1 860 ? 45.058 -24.803 -14.833 1.00 80.19 860 VAL A CA 1
ATOM 6472 C C . VAL A 1 860 ? 43.806 -24.144 -15.398 1.00 80.19 860 VAL A C 1
ATOM 6474 O O . VAL A 1 860 ? 43.146 -23.369 -14.717 1.00 80.19 860 VAL A O 1
ATOM 6477 N N . THR A 1 861 ? 43.480 -24.456 -16.650 1.00 81.12 861 THR A N 1
ATOM 6478 C CA . THR A 1 861 ? 42.362 -23.849 -17.383 1.00 81.12 861 THR A CA 1
ATOM 6479 C C . THR A 1 861 ? 41.468 -24.970 -17.906 1.00 81.12 861 THR A C 1
ATOM 6481 O O . THR A 1 861 ? 41.962 -25.768 -18.705 1.00 81.12 861 THR A O 1
ATOM 6484 N N . PRO A 1 862 ? 40.202 -25.101 -17.476 1.00 76.00 862 PRO A N 1
ATOM 6485 C CA . PRO A 1 862 ? 39.286 -26.055 -18.097 1.00 76.00 862 PRO A CA 1
ATOM 6486 C C . PRO A 1 862 ? 39.011 -25.682 -19.561 1.00 76.00 862 PRO A C 1
ATOM 6488 O O . PRO A 1 862 ? 39.159 -24.525 -19.956 1.00 76.00 862 PRO A O 1
ATOM 6491 N N . ASP A 1 863 ? 38.614 -26.661 -20.372 1.00 72.31 863 ASP A N 1
ATOM 6492 C CA . ASP A 1 863 ? 37.961 -26.375 -21.654 1.00 72.31 863 ASP A CA 1
ATOM 6493 C C . ASP A 1 863 ? 36.472 -26.050 -21.413 1.00 72.31 863 ASP A C 1
ATOM 6495 O O . ASP A 1 863 ? 35.927 -26.349 -20.350 1.00 72.31 863 ASP A O 1
ATOM 6499 N N . ASN A 1 864 ? 35.809 -25.396 -22.373 1.00 61.62 864 ASN A N 1
ATOM 6500 C CA . ASN A 1 864 ? 34.455 -24.870 -22.163 1.00 61.62 864 ASN A CA 1
ATOM 6501 C C . ASN A 1 864 ? 33.444 -25.979 -21.791 1.00 61.62 864 ASN A C 1
ATOM 6503 O O . ASN A 1 864 ? 33.452 -27.058 -22.387 1.00 61.62 864 ASN A O 1
ATOM 6507 N N . GLY A 1 865 ? 32.583 -25.708 -20.806 1.00 49.34 865 GLY A N 1
ATOM 6508 C CA . GLY A 1 865 ? 31.653 -26.679 -20.216 1.00 49.34 865 GLY A CA 1
ATOM 6509 C C . GLY A 1 865 ? 32.255 -27.599 -19.142 1.00 49.34 865 GLY A C 1
ATOM 6510 O O . GLY A 1 865 ? 31.590 -28.548 -18.731 1.00 49.34 865 GLY A O 1
ATOM 6511 N N . TYR A 1 866 ? 33.489 -27.354 -18.685 1.00 63.62 866 TYR A N 1
ATOM 6512 C CA . TYR A 1 866 ? 34.161 -28.140 -17.644 1.00 63.62 866 TYR A CA 1
ATOM 6513 C C . TYR A 1 866 ? 34.700 -27.267 -16.498 1.00 63.62 866 TYR A C 1
ATOM 6515 O O . TYR A 1 866 ? 34.965 -26.080 -16.657 1.00 63.62 866 TYR A O 1
ATOM 6523 N N . GLU A 1 867 ? 34.915 -27.891 -15.340 1.00 72.88 867 GLU A N 1
ATOM 6524 C CA . GLU A 1 867 ? 35.448 -27.287 -14.117 1.00 72.88 867 GLU A CA 1
ATOM 6525 C C . GLU A 1 867 ? 36.611 -28.100 -13.527 1.00 72.88 867 GLU A C 1
ATOM 6527 O O . GLU A 1 867 ? 36.775 -29.301 -13.773 1.00 72.88 867 GLU A O 1
ATOM 6532 N N . ILE A 1 868 ? 37.440 -27.444 -12.711 1.00 74.00 868 ILE A N 1
ATOM 6533 C CA . ILE A 1 868 ? 38.632 -28.039 -12.095 1.00 74.00 868 ILE A CA 1
ATOM 6534 C C . ILE A 1 868 ? 38.228 -28.934 -10.908 1.00 74.00 868 ILE A C 1
ATOM 6536 O O . ILE A 1 868 ? 38.188 -28.493 -9.766 1.00 74.00 868 ILE A O 1
ATOM 6540 N N . ASN A 1 869 ? 37.998 -30.229 -11.153 1.00 79.06 869 ASN A N 1
ATOM 6541 C CA . ASN A 1 869 ? 37.700 -31.200 -10.088 1.00 79.06 869 ASN A CA 1
ATOM 6542 C C . ASN A 1 869 ? 38.862 -31.316 -9.086 1.00 79.06 869 ASN A C 1
ATOM 6544 O O . ASN A 1 869 ? 38.658 -31.194 -7.880 1.00 79.06 869 ASN A O 1
ATOM 6548 N N . LYS A 1 870 ? 40.084 -31.607 -9.569 1.00 77.88 870 LYS A N 1
ATOM 6549 C CA . LYS A 1 870 ? 41.288 -31.766 -8.723 1.00 77.88 870 LYS A CA 1
ATOM 6550 C C . LYS A 1 870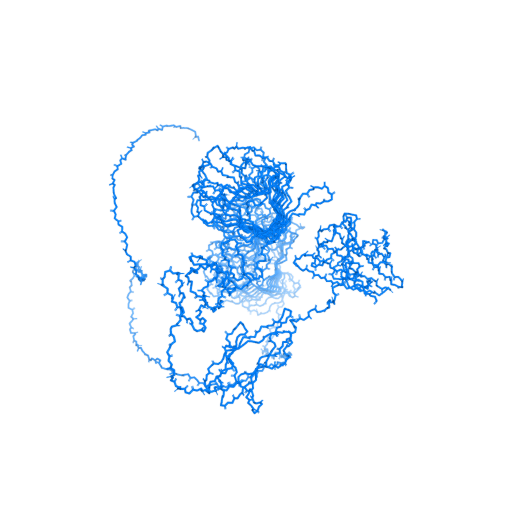 ? 42.570 -31.432 -9.478 1.00 77.88 870 LYS A C 1
ATOM 6552 O O . LYS A 1 870 ? 42.778 -31.921 -10.586 1.00 77.88 870 LYS A O 1
ATOM 6557 N N . VAL A 1 871 ? 43.483 -30.731 -8.808 1.00 83.12 871 VAL A N 1
ATOM 6558 C CA . VAL A 1 871 ? 44.890 -30.564 -9.209 1.00 83.12 871 VAL A CA 1
ATOM 6559 C C . VAL A 1 871 ? 45.780 -31.226 -8.159 1.00 83.12 871 VAL A C 1
ATOM 6561 O O . VAL A 1 871 ? 45.544 -31.086 -6.959 1.00 83.12 871 VAL A O 1
ATOM 6564 N N . TYR A 1 872 ? 46.793 -31.982 -8.581 1.00 81.94 872 TYR A N 1
ATOM 6565 C CA . TYR A 1 872 ? 47.828 -32.492 -7.682 1.00 81.94 872 TYR A CA 1
ATOM 6566 C C . TYR A 1 872 ? 49.165 -32.682 -8.404 1.00 81.94 872 TYR A C 1
ATOM 6568 O O . TYR A 1 872 ? 49.226 -32.981 -9.596 1.00 81.94 872 TYR A O 1
ATOM 6576 N N . VAL A 1 873 ? 50.248 -32.543 -7.643 1.00 89.75 873 VAL A N 1
ATOM 6577 C CA . VAL A 1 873 ? 51.621 -32.769 -8.108 1.00 89.75 873 VAL A CA 1
ATOM 6578 C C . VAL A 1 873 ? 52.221 -33.927 -7.316 1.00 89.75 873 VAL A C 1
ATOM 6580 O O . VAL A 1 873 ? 51.930 -34.080 -6.125 1.00 89.75 873 VAL A O 1
ATOM 6583 N N . LYS A 1 874 ? 53.038 -34.754 -7.967 1.00 85.12 874 LYS A N 1
ATOM 6584 C CA . LYS A 1 874 ? 53.779 -35.859 -7.344 1.00 85.12 874 LYS A CA 1
ATOM 6585 C C . LYS A 1 874 ? 55.284 -35.696 -7.511 1.00 85.12 874 LYS A C 1
ATOM 6587 O O . LYS A 1 874 ? 55.723 -35.208 -8.549 1.00 85.12 874 LYS A O 1
ATOM 6592 N N . ASP A 1 875 ? 56.044 -36.145 -6.517 1.00 84.94 875 ASP A N 1
ATOM 6593 C CA . ASP A 1 875 ? 57.495 -36.353 -6.610 1.00 84.94 875 ASP A CA 1
ATOM 6594 C C . ASP A 1 875 ? 57.839 -37.684 -7.324 1.00 84.94 875 ASP A C 1
ATOM 6596 O O . ASP A 1 875 ? 56.954 -38.408 -7.796 1.00 84.94 875 ASP A O 1
ATOM 6600 N N . SER A 1 876 ? 59.131 -38.012 -7.461 1.00 81.25 876 SER A N 1
ATOM 6601 C CA . SER A 1 876 ? 59.556 -39.232 -8.168 1.00 81.25 876 SER A CA 1
ATOM 6602 C C . SER A 1 876 ? 59.244 -40.546 -7.446 1.00 81.25 876 SER A C 1
ATOM 6604 O O . SER A 1 876 ? 59.325 -41.592 -8.091 1.00 81.25 876 SER A O 1
ATOM 6606 N N . ASP A 1 877 ? 58.866 -40.490 -6.166 1.00 81.12 877 ASP A N 1
ATOM 6607 C CA . ASP A 1 877 ? 58.473 -41.641 -5.344 1.00 81.12 877 ASP A CA 1
ATOM 6608 C C . ASP A 1 877 ? 56.936 -41.792 -5.283 1.00 81.12 877 ASP A C 1
ATOM 6610 O O . ASP A 1 877 ? 56.387 -42.438 -4.388 1.00 81.12 877 ASP A O 1
ATOM 6614 N N . ASP A 1 878 ? 56.228 -41.202 -6.259 1.00 74.25 878 ASP A N 1
ATOM 6615 C CA . ASP A 1 878 ? 54.767 -41.245 -6.438 1.00 74.25 878 ASP A CA 1
ATOM 6616 C C . ASP A 1 878 ? 53.969 -40.509 -5.330 1.00 74.25 878 ASP A C 1
ATOM 6618 O O . ASP A 1 878 ? 52.729 -40.500 -5.314 1.00 74.25 878 ASP A O 1
ATOM 6622 N N . LYS A 1 879 ? 54.677 -39.846 -4.404 1.00 76.69 879 LYS A N 1
ATOM 6623 C CA . LYS A 1 879 ? 54.129 -39.168 -3.228 1.00 76.69 879 LYS A CA 1
ATOM 6624 C C . LYS A 1 879 ? 53.615 -37.777 -3.602 1.00 76.69 879 LYS A C 1
ATOM 6626 O O . LYS A 1 879 ? 54.263 -37.004 -4.303 1.00 76.69 879 LYS A O 1
ATOM 6631 N N . LYS A 1 880 ? 52.407 -37.452 -3.128 1.00 79.00 880 LYS A N 1
ATOM 6632 C CA . LYS A 1 880 ? 51.749 -36.167 -3.409 1.00 79.00 880 LYS A CA 1
ATOM 6633 C C . LYS A 1 880 ? 52.403 -35.026 -2.629 1.00 79.00 880 LYS A C 1
ATOM 6635 O O . LYS A 1 880 ? 52.550 -35.109 -1.410 1.00 79.00 880 LYS A O 1
ATOM 6640 N N . LEU A 1 881 ? 52.724 -33.949 -3.336 1.00 83.25 881 LEU A N 1
ATOM 6641 C CA . LEU A 1 881 ? 53.175 -32.681 -2.768 1.00 83.25 881 LEU A CA 1
ATOM 6642 C C . LEU A 1 881 ? 51.970 -31.857 -2.286 1.00 83.25 881 LEU A C 1
ATOM 6644 O O . LEU A 1 881 ? 50.863 -31.979 -2.816 1.00 83.25 881 LEU A O 1
ATOM 6648 N N . LYS A 1 882 ? 52.183 -31.012 -1.271 1.00 77.06 882 LYS A N 1
ATOM 6649 C CA . LYS A 1 882 ? 51.158 -30.083 -0.781 1.00 77.06 882 LYS A CA 1
ATOM 6650 C C . LYS A 1 882 ? 51.122 -28.855 -1.689 1.00 77.06 882 LYS A C 1
ATOM 6652 O O . LYS A 1 882 ? 52.132 -28.171 -1.820 1.00 77.06 882 LYS A O 1
ATOM 6657 N N . LEU A 1 883 ? 49.962 -28.575 -2.278 1.00 81.62 883 LEU A N 1
ATOM 6658 C CA . LEU A 1 883 ? 49.737 -27.357 -3.057 1.00 81.62 883 LEU A CA 1
ATOM 6659 C C . LEU A 1 883 ? 49.162 -26.246 -2.173 1.00 81.62 883 LEU A C 1
ATOM 6661 O O . LEU A 1 883 ? 48.493 -26.517 -1.171 1.00 81.62 883 LEU A O 1
ATOM 6665 N N . LYS A 1 884 ? 49.387 -25.002 -2.588 1.00 71.75 884 LYS A N 1
ATOM 6666 C CA . LYS A 1 884 ? 48.660 -23.816 -2.141 1.00 71.75 884 LYS A CA 1
ATOM 6667 C C . LYS A 1 884 ? 47.950 -23.211 -3.353 1.00 71.75 884 LYS A C 1
ATOM 6669 O O . LYS A 1 884 ? 48.615 -22.735 -4.273 1.00 71.75 884 LYS A O 1
ATOM 6674 N N . ASP A 1 885 ? 46.623 -23.252 -3.329 1.00 72.81 885 ASP A N 1
ATOM 6675 C CA . ASP A 1 885 ? 45.748 -22.506 -4.241 1.00 72.81 885 ASP A CA 1
ATOM 6676 C C . ASP A 1 885 ? 45.952 -20.992 -4.027 1.00 72.81 885 ASP A C 1
ATOM 6678 O O . ASP A 1 885 ? 46.191 -20.552 -2.893 1.00 72.81 885 ASP A O 1
ATOM 6682 N N . ILE A 1 886 ? 45.932 -20.213 -5.108 1.00 64.06 886 ILE A N 1
ATOM 6683 C CA . ILE A 1 886 ? 46.046 -18.746 -5.086 1.00 64.06 886 ILE A CA 1
ATOM 6684 C C . ILE A 1 886 ? 44.945 -18.041 -5.904 1.00 64.06 886 ILE A C 1
ATOM 6686 O O . ILE A 1 886 ? 45.036 -16.833 -6.112 1.00 64.06 886 ILE A O 1
ATOM 6690 N N . GLY A 1 887 ? 43.891 -18.762 -6.305 1.00 44.09 887 GLY A N 1
ATOM 6691 C CA . GLY A 1 887 ? 42.753 -18.244 -7.069 1.00 44.09 887 GLY A CA 1
ATOM 6692 C C . GLY A 1 887 ? 42.901 -18.383 -8.588 1.00 44.09 887 GLY A C 1
ATOM 6693 O O . GLY A 1 887 ? 43.974 -18.678 -9.107 1.00 44.09 887 GLY A O 1
ATOM 6694 N N . ASN A 1 888 ? 41.796 -18.174 -9.313 1.00 58.66 888 ASN A N 1
ATOM 6695 C CA . ASN A 1 888 ? 41.718 -18.140 -10.785 1.00 58.66 888 ASN A CA 1
ATOM 6696 C C . ASN A 1 888 ? 42.351 -19.355 -11.508 1.00 58.66 888 ASN A C 1
ATOM 6698 O O . ASN A 1 888 ? 42.881 -19.227 -12.611 1.00 58.66 888 ASN A O 1
ATOM 6702 N N . GLY A 1 889 ? 42.305 -20.538 -10.885 1.00 61.31 889 GLY A N 1
ATOM 6703 C CA . GLY A 1 889 ? 42.906 -21.768 -11.416 1.00 61.31 889 GLY A CA 1
ATOM 6704 C C . GLY A 1 889 ? 44.430 -21.860 -11.257 1.00 61.31 889 GLY A C 1
ATOM 6705 O O . GLY A 1 889 ? 45.043 -22.769 -11.823 1.00 61.31 889 GLY A O 1
ATOM 6706 N N . GLU A 1 890 ? 45.061 -20.955 -10.501 1.00 71.06 890 GLU A N 1
ATOM 6707 C CA . GLU A 1 890 ? 46.499 -20.981 -10.230 1.00 71.06 890 GLU A CA 1
ATOM 6708 C C . GLU A 1 890 ? 46.857 -21.667 -8.900 1.00 71.06 890 GLU A C 1
ATOM 6710 O O . GLU A 1 890 ? 46.286 -21.416 -7.837 1.00 71.06 890 GLU A O 1
ATOM 6715 N N . TYR A 1 891 ? 47.876 -22.526 -8.962 1.00 79.25 891 TYR A N 1
ATOM 6716 C CA . TYR A 1 891 ? 48.363 -23.347 -7.857 1.00 79.25 891 TYR A CA 1
ATOM 6717 C C . TYR A 1 891 ? 49.874 -23.209 -7.699 1.00 79.25 891 TYR A C 1
ATOM 6719 O O . TYR A 1 891 ? 50.621 -23.153 -8.677 1.00 79.25 891 TYR A O 1
ATOM 6727 N N . THR A 1 892 ? 50.346 -23.225 -6.455 1.00 77.00 892 THR A N 1
ATOM 6728 C CA . THR A 1 892 ? 51.771 -23.102 -6.118 1.00 77.00 892 THR A CA 1
ATOM 6729 C C . THR A 1 892 ? 52.270 -24.264 -5.268 1.00 77.00 892 THR A C 1
ATOM 6731 O O . THR A 1 892 ? 51.522 -24.829 -4.467 1.00 77.00 892 THR A O 1
ATOM 6734 N N . PHE A 1 893 ? 53.539 -24.634 -5.445 1.00 85.25 893 PHE A N 1
ATOM 6735 C CA . PHE A 1 893 ? 54.238 -25.610 -4.604 1.00 85.25 893 PHE A CA 1
ATOM 6736 C C . PHE A 1 893 ? 55.743 -25.318 -4.550 1.00 85.25 893 PHE A C 1
ATOM 6738 O O . PHE A 1 893 ? 56.286 -24.661 -5.440 1.00 85.25 893 PHE A O 1
ATOM 6745 N N . GLU A 1 894 ? 56.410 -25.812 -3.508 1.00 83.81 894 GLU A N 1
ATOM 6746 C CA . GLU A 1 894 ? 57.874 -25.810 -3.399 1.00 83.81 894 GLU A CA 1
ATOM 6747 C C . GLU A 1 894 ? 58.439 -27.079 -4.046 1.00 83.81 894 GLU A C 1
ATOM 6749 O O . GLU A 1 894 ? 57.965 -28.190 -3.786 1.00 83.81 894 GLU A O 1
ATOM 6754 N N . MET A 1 895 ? 59.434 -26.916 -4.914 1.00 85.25 895 MET A N 1
ATOM 6755 C CA . MET A 1 895 ? 60.038 -28.018 -5.656 1.00 85.25 895 MET A CA 1
ATOM 6756 C C . MET A 1 895 ? 60.873 -28.929 -4.728 1.00 85.25 895 MET A C 1
ATOM 6758 O O . MET A 1 895 ? 61.718 -28.416 -3.992 1.00 85.25 895 MET A O 1
ATOM 6762 N N . PRO A 1 896 ? 60.691 -30.264 -4.753 1.00 80.88 896 PRO A N 1
ATOM 6763 C CA . PRO A 1 896 ? 61.513 -31.198 -3.980 1.00 80.88 896 PRO A CA 1
ATOM 6764 C C . PRO A 1 896 ? 62.902 -31.413 -4.612 1.00 80.88 896 PRO A C 1
ATOM 6766 O O . PRO A 1 896 ? 63.201 -30.915 -5.698 1.00 80.88 896 PRO A O 1
ATOM 6769 N N . ASP A 1 897 ? 63.720 -32.252 -3.974 1.00 83.56 897 ASP A N 1
ATOM 6770 C CA . ASP A 1 897 ? 65.025 -32.752 -4.440 1.00 83.56 897 ASP A CA 1
ATOM 6771 C C . ASP A 1 897 ? 64.942 -33.729 -5.641 1.00 83.56 897 ASP A C 1
ATOM 6773 O O . ASP A 1 897 ? 65.842 -34.533 -5.894 1.00 83.56 897 ASP A O 1
ATOM 6777 N N . SER A 1 898 ? 63.837 -33.703 -6.388 1.00 79.94 898 SER A N 1
ATOM 6778 C CA . SER A 1 898 ? 63.510 -34.683 -7.421 1.00 79.94 898 SER A CA 1
ATOM 6779 C C . SER A 1 898 ? 62.589 -34.111 -8.503 1.00 79.94 898 SER A C 1
ATOM 6781 O O . SER A 1 898 ? 61.971 -33.058 -8.353 1.00 79.94 898 SER A O 1
ATOM 6783 N N . LYS A 1 899 ? 62.509 -34.800 -9.652 1.00 87.19 899 LYS A N 1
ATOM 6784 C CA . LYS A 1 899 ? 61.561 -34.443 -10.725 1.00 87.19 899 LYS A CA 1
ATOM 6785 C C . LYS A 1 899 ? 60.114 -34.560 -10.229 1.00 87.19 899 LYS A C 1
ATOM 6787 O O . LYS A 1 899 ? 59.811 -35.446 -9.432 1.00 87.19 899 LYS A O 1
ATOM 6792 N N . VAL A 1 900 ? 59.219 -33.748 -10.787 1.00 87.31 900 VAL A N 1
ATOM 6793 C CA . VAL A 1 900 ? 57.791 -33.778 -10.435 1.00 87.31 900 VAL A CA 1
ATOM 6794 C C . VAL A 1 900 ? 56.889 -33.956 -11.648 1.00 87.31 900 VAL A C 1
ATOM 6796 O O . VAL A 1 900 ? 57.229 -33.528 -12.754 1.00 87.31 900 VAL A O 1
ATOM 6799 N N . GLU A 1 901 ? 55.726 -34.564 -11.426 1.00 89.50 901 GLU A N 1
ATOM 6800 C CA . GLU A 1 901 ? 54.651 -34.678 -12.412 1.00 89.50 901 GLU A CA 1
ATOM 6801 C C . GLU A 1 901 ? 53.399 -33.934 -11.931 1.00 89.50 901 GLU A C 1
ATOM 6803 O O . GLU A 1 901 ? 52.888 -34.187 -10.838 1.00 89.50 901 GLU A O 1
ATOM 6808 N N . VAL A 1 902 ? 52.922 -33.001 -12.754 1.00 88.94 902 VAL A N 1
ATOM 6809 C CA . VAL A 1 902 ? 51.732 -32.173 -12.542 1.00 88.94 902 VAL A CA 1
ATOM 6810 C C . VAL A 1 902 ? 50.557 -32.799 -13.286 1.00 88.94 902 VAL A C 1
ATOM 6812 O O . VAL A 1 902 ? 50.633 -33.002 -14.501 1.00 88.94 902 VAL A O 1
ATOM 6815 N N . LYS A 1 903 ? 49.448 -33.056 -12.583 1.00 85.56 903 LYS A N 1
ATOM 6816 C CA . LYS A 1 903 ? 48.197 -33.507 -13.198 1.00 85.56 903 LYS A CA 1
ATOM 6817 C C . LYS A 1 903 ? 46.989 -32.749 -12.652 1.00 85.56 903 LYS A C 1
ATOM 6819 O O . LYS A 1 903 ? 46.841 -32.565 -11.445 1.00 85.56 903 LYS A O 1
ATOM 6824 N N . ALA A 1 904 ? 46.099 -32.380 -13.565 1.00 85.38 904 ALA A N 1
ATOM 6825 C CA . ALA A 1 904 ? 44.735 -31.973 -13.273 1.00 85.38 904 ALA A CA 1
ATOM 6826 C C . ALA A 1 904 ? 43.757 -33.045 -13.774 1.00 85.38 904 ALA A C 1
ATOM 6828 O O . ALA A 1 904 ? 44.078 -33.860 -14.644 1.00 85.38 904 ALA A O 1
ATOM 6829 N N . THR A 1 905 ? 42.561 -33.036 -13.205 1.00 76.44 905 THR A N 1
ATOM 6830 C CA . THR A 1 905 ? 41.379 -33.739 -13.704 1.00 76.44 905 THR A CA 1
ATOM 6831 C C . THR A 1 905 ? 40.211 -32.777 -13.640 1.00 76.44 905 THR A C 1
ATOM 6833 O O . THR A 1 905 ? 40.061 -32.088 -12.628 1.00 76.44 905 THR A O 1
ATOM 6836 N N . PHE A 1 906 ? 39.385 -32.780 -14.677 1.00 82.81 906 PHE A N 1
ATOM 6837 C CA . PHE A 1 906 ? 38.220 -31.916 -14.806 1.00 82.81 906 PHE A CA 1
ATOM 6838 C C . PHE A 1 906 ? 36.933 -32.733 -14.632 1.00 82.81 906 PHE A C 1
ATOM 6840 O O . PHE A 1 906 ? 36.926 -33.944 -14.867 1.00 82.81 906 PHE A O 1
ATOM 6847 N N . ILE A 1 907 ? 35.863 -32.084 -14.187 1.00 65.88 907 ILE A N 1
ATOM 6848 C CA . ILE A 1 907 ? 34.480 -32.571 -14.319 1.00 65.88 907 ILE A CA 1
ATOM 6849 C C . ILE A 1 907 ? 33.793 -31.722 -15.371 1.00 65.88 907 ILE A C 1
ATOM 6851 O O . ILE A 1 907 ? 34.181 -30.575 -15.564 1.00 65.88 907 ILE A O 1
ATOM 6855 N N . LYS A 1 908 ? 32.795 -32.272 -16.059 1.00 49.34 908 LYS A N 1
ATOM 6856 C CA . LYS A 1 908 ? 31.864 -31.423 -16.800 1.00 49.34 908 LYS A CA 1
ATOM 6857 C C . LYS A 1 908 ? 31.104 -30.584 -15.763 1.00 49.34 908 LYS A C 1
ATOM 6859 O O . LYS A 1 908 ? 30.767 -31.136 -14.714 1.00 49.34 908 LYS A O 1
ATOM 6864 N N . ALA A 1 909 ? 30.910 -29.289 -16.015 1.00 52.88 909 ALA A N 1
ATOM 6865 C CA . ALA A 1 909 ? 30.091 -28.439 -15.146 1.00 52.88 909 ALA A CA 1
ATOM 6866 C C . ALA A 1 909 ? 28.698 -29.083 -15.004 1.00 52.88 909 ALA A C 1
ATOM 6868 O O . ALA A 1 909 ? 28.226 -29.699 -15.967 1.00 52.88 909 ALA A O 1
ATOM 6869 N N . GLU A 1 910 ? 28.112 -29.063 -13.801 1.00 34.97 910 GLU A N 1
ATOM 6870 C CA . GLU A 1 910 ? 27.124 -30.090 -13.440 1.00 34.97 910 GLU A CA 1
ATOM 6871 C C . GLU A 1 910 ? 25.897 -30.124 -14.362 1.00 34.97 910 GLU A C 1
ATOM 6873 O O . GLU A 1 910 ? 25.246 -29.123 -14.662 1.00 34.97 910 GLU A O 1
ATOM 6878 N N . GLU A 1 911 ? 25.592 -31.333 -14.832 1.00 28.36 911 GLU A N 1
ATOM 6879 C CA . GLU A 1 911 ? 24.544 -31.556 -15.809 1.00 28.36 911 GLU A CA 1
ATOM 6880 C C . GLU A 1 911 ? 23.162 -31.633 -15.147 1.00 28.36 911 GLU A C 1
ATOM 6882 O O . GLU A 1 911 ? 22.754 -32.696 -14.678 1.00 28.36 911 GLU A O 1
ATOM 6887 N N . ASN A 1 912 ? 22.355 -30.582 -15.307 1.00 27.02 912 ASN A N 1
ATOM 6888 C CA . ASN A 1 912 ? 20.906 -30.759 -15.474 1.00 27.02 912 ASN A CA 1
ATOM 6889 C C . ASN A 1 912 ? 20.630 -31.311 -16.895 1.00 27.02 912 ASN A C 1
ATOM 6891 O O . ASN A 1 912 ? 19.999 -30.679 -17.740 1.00 27.02 912 ASN A O 1
ATOM 6895 N N . SER A 1 913 ? 21.191 -32.492 -17.179 1.00 28.17 913 SER A N 1
ATOM 6896 C CA . SER A 1 913 ? 20.998 -33.236 -18.428 1.00 28.17 913 SER A CA 1
ATOM 6897 C C . SER A 1 913 ? 19.547 -33.723 -18.531 1.00 28.17 913 SER A C 1
ATOM 6899 O O . SER A 1 913 ? 18.927 -34.085 -17.537 1.00 28.17 913 SER A O 1
ATOM 6901 N N . ILE A 1 914 ? 18.960 -33.818 -19.722 1.00 25.05 914 ILE A N 1
ATOM 6902 C CA . ILE A 1 914 ? 19.625 -34.151 -20.987 1.00 25.05 914 ILE A CA 1
ATOM 6903 C C . ILE A 1 914 ? 19.302 -33.118 -22.065 1.00 25.05 914 ILE A C 1
ATOM 6905 O O . ILE A 1 914 ? 18.129 -32.876 -22.327 1.00 25.05 914 ILE A O 1
ATOM 6909 N N . MET A 1 915 ? 20.319 -32.681 -22.814 1.00 24.69 915 MET A N 1
ATOM 6910 C CA . MET A 1 915 ? 20.185 -32.574 -24.270 1.00 24.69 915 MET A CA 1
ATOM 6911 C C . MET A 1 915 ? 21.403 -33.173 -24.986 1.00 24.69 915 MET A C 1
ATOM 6913 O O . MET A 1 915 ? 22.535 -32.938 -24.557 1.00 24.69 915 MET A O 1
ATOM 6917 N N . PRO A 1 916 ? 21.198 -33.977 -26.047 1.00 30.64 916 PRO A N 1
ATOM 6918 C CA . PRO A 1 916 ? 22.279 -34.528 -26.850 1.00 30.64 916 PRO A CA 1
ATOM 6919 C C . PRO A 1 916 ? 22.735 -33.544 -27.942 1.00 30.64 916 PRO A C 1
ATOM 6921 O O . PRO A 1 916 ? 22.167 -32.468 -28.118 1.00 30.64 916 PRO A O 1
ATOM 6924 N N . GLU A 1 917 ? 23.755 -33.988 -28.682 1.00 35.47 917 GLU A N 1
ATOM 6925 C CA . GLU A 1 917 ? 24.031 -33.695 -30.098 1.00 35.47 917 GLU A CA 1
ATOM 6926 C C . GLU A 1 917 ? 22.940 -32.868 -30.809 1.00 35.47 917 GLU A C 1
ATOM 6928 O O . GLU A 1 917 ? 21.799 -33.316 -30.916 1.00 35.47 917 GLU A O 1
ATOM 6933 N N . GLU A 1 918 ? 23.322 -31.667 -31.268 1.00 43.34 918 GLU A N 1
ATOM 6934 C CA . GLU A 1 918 ? 22.452 -30.566 -31.711 1.00 43.34 918 GLU A CA 1
ATOM 6935 C C . GLU A 1 918 ? 21.213 -31.041 -32.491 1.00 43.34 918 GLU A C 1
ATOM 6937 O O . GLU A 1 918 ? 21.274 -31.301 -33.694 1.00 43.34 918 GLU A O 1
ATOM 6942 N N . ILE A 1 919 ? 20.076 -31.168 -31.791 1.00 48.91 919 ILE A N 1
ATOM 6943 C CA . ILE A 1 919 ? 18.855 -31.732 -32.376 1.00 48.91 919 ILE A CA 1
ATOM 6944 C C . ILE A 1 919 ? 18.419 -30.835 -33.544 1.00 48.91 919 ILE A C 1
ATOM 6946 O O . ILE A 1 919 ? 18.072 -29.666 -33.305 1.00 48.91 919 ILE A O 1
ATOM 6950 N N . PRO A 1 920 ? 18.422 -31.354 -34.794 1.00 60.62 920 PRO A N 1
ATOM 6951 C CA . PRO A 1 920 ? 18.149 -30.549 -35.975 1.00 60.62 920 PRO A CA 1
ATOM 6952 C C . PRO A 1 920 ? 16.804 -29.838 -35.864 1.00 60.62 920 PRO A C 1
ATOM 6954 O O . PRO A 1 920 ? 15.869 -30.362 -35.257 1.00 60.62 920 PRO A O 1
ATOM 6957 N N . SER A 1 921 ? 16.670 -28.657 -36.471 1.00 61.22 921 SER A N 1
ATOM 6958 C CA . SER A 1 921 ? 15.417 -27.889 -36.413 1.00 61.22 921 SER A CA 1
ATOM 6959 C C . SER A 1 921 ? 14.211 -28.712 -36.891 1.00 61.22 921 SER A C 1
ATOM 6961 O O . SER A 1 921 ? 13.146 -28.631 -36.286 1.00 61.22 921 SER A O 1
ATOM 6963 N N . GLU A 1 922 ? 14.409 -29.597 -37.874 1.00 76.12 922 GLU A N 1
ATOM 6964 C CA . GLU A 1 922 ? 13.454 -30.609 -38.364 1.00 76.12 922 GLU A CA 1
ATOM 6965 C C . GLU A 1 922 ? 12.969 -31.646 -37.323 1.00 76.12 922 GLU A C 1
ATOM 6967 O O . GLU A 1 922 ? 12.022 -32.378 -37.601 1.00 76.12 922 GLU A O 1
ATOM 6972 N N . LYS A 1 923 ? 13.551 -31.697 -36.116 1.00 79.31 923 LYS A N 1
ATOM 6973 C CA . LYS A 1 923 ? 13.162 -32.596 -35.011 1.00 79.31 923 LYS A CA 1
ATOM 6974 C C . LYS A 1 923 ? 12.644 -31.895 -33.746 1.00 79.31 923 LYS A C 1
ATOM 6976 O O . LYS A 1 923 ? 12.266 -32.585 -32.802 1.00 79.31 923 LYS A O 1
ATOM 6981 N N . LYS A 1 924 ? 12.579 -30.560 -33.706 1.00 85.94 924 LYS A N 1
ATOM 6982 C CA . LYS A 1 924 ? 12.088 -29.801 -32.538 1.00 85.94 924 LYS A CA 1
ATOM 6983 C C . LYS A 1 924 ? 10.931 -28.861 -32.872 1.00 85.94 924 LYS A C 1
ATOM 6985 O O . LYS A 1 924 ? 10.775 -28.427 -34.013 1.00 85.94 924 LYS A O 1
ATOM 6990 N N . ILE A 1 925 ? 10.125 -28.548 -31.859 1.00 88.44 925 ILE A N 1
ATOM 6991 C CA . ILE A 1 925 ? 9.152 -27.455 -31.880 1.00 88.44 925 ILE A CA 1
ATOM 6992 C C . ILE A 1 925 ? 9.649 -26.366 -30.929 1.00 88.44 925 ILE A C 1
ATOM 6994 O O . ILE A 1 925 ? 9.911 -26.652 -29.767 1.00 88.44 925 ILE A O 1
ATOM 6998 N N . ILE A 1 926 ? 9.768 -25.133 -31.410 1.00 85.44 926 ILE A N 1
ATOM 6999 C CA . ILE A 1 926 ? 10.208 -23.971 -30.633 1.00 85.44 926 ILE A CA 1
ATOM 7000 C C . ILE A 1 926 ? 9.047 -22.983 -30.509 1.00 85.44 926 ILE A C 1
ATOM 7002 O O . ILE A 1 926 ? 8.373 -22.690 -31.499 1.00 85.44 926 ILE A O 1
ATOM 7006 N N . LEU A 1 927 ? 8.842 -22.475 -29.297 1.00 85.75 927 LEU A N 1
ATOM 7007 C CA . LEU A 1 927 ? 7.895 -21.425 -28.924 1.00 85.75 927 LEU A CA 1
ATOM 7008 C C . LEU A 1 927 ? 8.615 -20.407 -28.030 1.00 85.75 927 LEU A C 1
ATOM 7010 O O . LEU A 1 927 ? 9.483 -20.806 -27.258 1.00 85.75 927 LEU A O 1
ATOM 7014 N N . THR A 1 928 ? 8.182 -19.151 -28.029 1.00 86.38 928 THR A N 1
ATOM 7015 C CA . THR A 1 928 ? 8.597 -18.146 -27.033 1.00 86.38 928 THR A CA 1
ATOM 7016 C C . THR A 1 928 ? 7.358 -17.626 -26.300 1.00 86.38 928 THR A C 1
ATOM 7018 O O . THR A 1 928 ? 6.279 -17.559 -26.890 1.00 86.38 928 THR A O 1
ATOM 7021 N N . ILE A 1 929 ? 7.469 -17.320 -25.002 1.00 88.25 929 ILE A N 1
ATOM 7022 C CA . ILE A 1 929 ? 6.361 -16.729 -24.225 1.00 88.25 929 ILE A CA 1
ATOM 7023 C C . ILE A 1 929 ? 5.907 -15.409 -24.862 1.00 88.25 929 ILE A C 1
ATOM 7025 O O . ILE A 1 929 ? 6.721 -14.653 -25.379 1.00 88.25 929 ILE A O 1
ATOM 7029 N N . ASN A 1 930 ? 4.598 -15.148 -24.839 1.00 86.44 930 ASN A N 1
ATOM 7030 C CA . ASN A 1 930 ? 3.904 -14.004 -25.444 1.00 86.44 930 ASN A CA 1
ATOM 7031 C C . ASN A 1 930 ? 4.005 -13.898 -26.980 1.00 86.44 930 ASN A C 1
ATOM 7033 O O . ASN A 1 930 ? 3.225 -13.165 -27.591 1.00 86.44 930 ASN A O 1
ATOM 7037 N N . GLU A 1 931 ? 4.849 -14.706 -27.624 1.00 84.69 931 GLU A N 1
ATOM 7038 C CA . GLU A 1 931 ? 5.000 -14.746 -29.073 1.00 84.69 931 GLU A CA 1
ATOM 7039 C C . GLU A 1 931 ? 4.012 -15.672 -29.786 1.00 84.69 931 GLU A C 1
ATOM 7041 O O . GLU A 1 931 ? 3.654 -16.754 -29.319 1.00 84.69 931 GLU A O 1
ATOM 7046 N N . LYS A 1 932 ? 3.588 -15.263 -30.987 1.00 85.38 932 LYS A N 1
ATOM 7047 C CA . LYS A 1 932 ? 2.723 -16.090 -31.854 1.00 85.38 932 LYS A CA 1
ATOM 7048 C C . LYS A 1 932 ? 3.504 -16.885 -32.894 1.00 85.38 932 LYS A C 1
ATOM 7050 O O . LYS A 1 932 ? 2.954 -17.813 -33.492 1.00 85.38 932 LYS A O 1
ATOM 7055 N N . VAL A 1 933 ? 4.767 -16.535 -33.122 1.00 76.88 933 VAL A N 1
ATOM 7056 C CA . VAL A 1 933 ? 5.643 -17.237 -34.060 1.00 76.88 933 VAL A CA 1
ATOM 7057 C C . VAL A 1 933 ? 6.214 -18.488 -33.392 1.00 76.88 933 VAL A C 1
ATOM 7059 O O . VAL A 1 933 ? 6.780 -18.426 -32.305 1.00 76.88 933 VAL A O 1
ATOM 7062 N N . ALA A 1 934 ? 6.092 -19.633 -34.061 1.00 84.25 934 ALA A N 1
ATOM 7063 C CA . ALA A 1 934 ? 6.690 -20.896 -33.644 1.00 84.25 934 ALA A CA 1
ATOM 7064 C C . ALA A 1 934 ? 7.567 -21.469 -34.764 1.00 84.25 934 ALA A C 1
ATOM 7066 O O . ALA A 1 934 ? 7.284 -21.266 -35.948 1.00 84.25 934 ALA A O 1
ATOM 7067 N N . MET A 1 935 ? 8.585 -22.260 -34.418 1.00 80.88 935 MET A N 1
ATOM 7068 C CA . MET A 1 935 ? 9.237 -23.153 -35.384 1.00 80.88 935 MET A CA 1
ATOM 7069 C C . MET A 1 935 ? 8.761 -24.579 -35.133 1.00 80.88 935 MET A C 1
ATOM 7071 O O . MET A 1 935 ? 9.103 -25.156 -34.113 1.00 80.88 935 MET A O 1
ATOM 7075 N N . VAL A 1 936 ? 7.991 -25.169 -36.044 1.00 85.31 936 VAL A N 1
ATOM 7076 C CA . VAL A 1 936 ? 7.513 -26.557 -35.960 1.00 85.31 936 VAL A CA 1
ATOM 7077 C C . VAL A 1 936 ? 8.300 -27.396 -36.961 1.00 85.31 936 VAL A C 1
ATOM 7079 O O . VAL A 1 936 ? 8.110 -27.264 -38.173 1.00 85.31 936 VAL A O 1
ATOM 7082 N N . PHE A 1 937 ? 9.205 -28.246 -36.469 1.00 86.00 937 PHE A N 1
ATOM 7083 C CA . PHE A 1 937 ? 10.025 -29.147 -37.289 1.00 86.00 937 PHE A CA 1
ATOM 7084 C C . PHE A 1 937 ? 10.710 -28.415 -38.455 1.00 86.00 937 PHE A C 1
ATOM 7086 O O . PHE A 1 937 ? 10.561 -28.773 -39.622 1.00 86.00 937 PHE A O 1
ATOM 7093 N N . GLY A 1 938 ? 11.428 -27.336 -38.135 1.00 71.81 938 GLY A N 1
ATOM 7094 C CA . GLY A 1 938 ? 12.193 -26.525 -39.088 1.00 71.81 938 GLY A CA 1
ATOM 7095 C C . GLY A 1 938 ? 11.362 -25.576 -39.957 1.00 71.81 938 GLY A C 1
ATOM 7096 O O . GLY A 1 938 ? 11.936 -24.803 -40.720 1.00 71.81 938 GLY A O 1
ATOM 7097 N N . ASN A 1 939 ? 10.032 -25.590 -39.835 1.00 68.56 939 ASN A N 1
ATOM 7098 C CA . ASN A 1 939 ? 9.131 -24.690 -40.552 1.00 68.56 939 ASN A CA 1
ATOM 7099 C C . ASN A 1 939 ? 8.648 -23.584 -39.610 1.00 68.56 939 ASN A C 1
ATOM 7101 O O . ASN A 1 939 ? 8.220 -23.877 -38.497 1.00 68.56 939 ASN A O 1
ATOM 7105 N N . VAL A 1 940 ? 8.648 -22.326 -40.055 1.00 73.38 940 VAL A N 1
ATOM 7106 C CA . VAL A 1 940 ? 7.985 -21.247 -39.306 1.00 73.38 940 VAL A CA 1
ATOM 7107 C C . VAL A 1 940 ? 6.470 -21.403 -39.453 1.00 73.38 940 VAL A C 1
ATOM 7109 O O . VAL A 1 940 ? 5.958 -21.487 -40.571 1.00 73.38 940 VAL A O 1
ATOM 7112 N N . VAL A 1 941 ? 5.754 -21.453 -38.331 1.00 80.19 941 VAL A N 1
ATOM 7113 C CA . VAL A 1 941 ? 4.297 -21.610 -38.270 1.00 80.19 941 VAL A CA 1
ATOM 7114 C C . VAL A 1 941 ? 3.726 -20.577 -37.303 1.00 80.19 941 VAL A C 1
ATOM 7116 O O . VAL A 1 941 ? 4.216 -20.421 -36.189 1.00 80.19 941 VAL A O 1
ATOM 7119 N N . MET A 1 942 ? 2.674 -19.879 -37.727 1.00 78.75 942 MET A N 1
ATOM 7120 C CA . MET A 1 942 ? 1.971 -18.907 -36.891 1.00 78.75 942 MET A CA 1
ATOM 7121 C C . MET A 1 942 ? 0.906 -19.611 -36.043 1.00 78.75 942 MET A C 1
ATOM 7123 O O . MET A 1 942 ? 0.012 -20.263 -36.590 1.00 78.75 942 MET A O 1
ATOM 7127 N N . ASN A 1 943 ? 0.988 -19.463 -34.725 1.00 79.44 943 ASN A N 1
ATOM 7128 C CA . ASN A 1 943 ? -0.059 -19.854 -33.786 1.00 79.44 943 ASN A CA 1
ATOM 7129 C C . ASN A 1 943 ? -1.120 -18.736 -33.691 1.00 79.44 943 ASN A C 1
ATOM 7131 O O . ASN A 1 943 ? -0.825 -17.568 -33.954 1.00 79.44 943 ASN A O 1
ATOM 7135 N N . ASP A 1 944 ? -2.371 -19.058 -33.348 1.00 76.69 944 ASP A N 1
ATOM 7136 C CA . ASP A 1 944 ? -3.444 -18.048 -33.350 1.00 76.69 944 ASP A CA 1
ATOM 7137 C C . ASP A 1 944 ? -3.500 -17.201 -32.063 1.00 76.69 944 ASP A C 1
ATOM 7139 O O . ASP A 1 944 ? -3.820 -16.006 -32.119 1.00 76.69 944 ASP A O 1
ATOM 7143 N N . VAL A 1 945 ? -3.060 -17.764 -30.937 1.00 83.88 945 VAL A N 1
ATOM 7144 C CA . VAL A 1 945 ? -2.687 -17.053 -29.701 1.00 83.88 945 VAL A CA 1
ATOM 7145 C C . VAL A 1 945 ? -1.326 -17.541 -29.192 1.00 83.88 945 VAL A C 1
ATOM 7147 O O . VAL A 1 945 ? -0.839 -18.587 -29.619 1.00 83.88 945 VAL A O 1
ATOM 7150 N N . ALA A 1 946 ? -0.692 -16.760 -28.323 1.00 86.69 946 ALA A N 1
ATOM 7151 C CA . ALA A 1 946 ? 0.647 -17.035 -27.812 1.00 86.69 946 ALA A CA 1
ATOM 7152 C C . ALA A 1 946 ? 0.653 -18.064 -26.658 1.00 86.69 946 ALA A C 1
ATOM 7154 O O . ALA A 1 946 ? -0.395 -18.325 -26.061 1.00 86.69 946 ALA A O 1
ATOM 7155 N N . PRO A 1 947 ? 1.815 -18.641 -26.301 1.00 88.38 947 PRO A N 1
ATOM 7156 C CA . PRO A 1 947 ? 2.055 -19.169 -24.960 1.00 88.38 947 PRO A CA 1
ATOM 7157 C C . PRO A 1 947 ? 2.035 -18.035 -23.932 1.00 88.38 947 PRO A C 1
ATOM 7159 O O . PRO A 1 947 ? 2.523 -16.948 -24.225 1.00 88.38 947 PRO A O 1
ATOM 7162 N N . ILE A 1 948 ? 1.564 -18.299 -22.714 1.00 91.00 948 ILE A N 1
ATOM 7163 C CA . ILE A 1 948 ? 1.694 -17.360 -21.585 1.00 91.00 948 ILE A CA 1
ATOM 7164 C C . ILE A 1 948 ? 2.243 -18.078 -20.348 1.00 91.00 948 ILE A C 1
ATOM 7166 O O . ILE A 1 948 ? 2.266 -19.310 -20.305 1.00 91.00 948 ILE A O 1
ATOM 7170 N N . ILE A 1 949 ? 2.644 -17.326 -19.324 1.00 89.62 949 ILE A N 1
ATOM 7171 C CA . ILE A 1 949 ? 2.865 -17.858 -17.972 1.00 89.62 949 ILE A CA 1
ATOM 7172 C C . ILE A 1 949 ? 1.665 -17.464 -17.099 1.00 89.62 949 ILE A C 1
ATOM 7174 O O . ILE A 1 949 ? 1.188 -16.333 -17.172 1.00 89.62 949 ILE A O 1
ATOM 7178 N N . ARG A 1 950 ? 1.152 -18.400 -16.294 1.00 85.62 950 ARG A N 1
ATOM 7179 C CA . ARG A 1 950 ? 0.128 -18.150 -15.266 1.00 85.62 950 ARG A CA 1
ATOM 7180 C C . ARG A 1 950 ? 0.338 -19.117 -14.103 1.00 85.62 950 ARG A C 1
ATOM 7182 O O . ARG A 1 950 ? 0.473 -20.318 -14.337 1.00 85.62 950 ARG A O 1
ATOM 7189 N N . ASN A 1 951 ? 0.363 -18.598 -12.876 1.00 79.69 951 ASN A N 1
ATOM 7190 C CA . ASN A 1 951 ? 0.649 -19.352 -11.647 1.00 79.69 951 ASN A CA 1
ATOM 7191 C C . ASN A 1 951 ? 1.975 -20.139 -11.758 1.00 79.69 951 ASN A C 1
ATOM 7193 O O . ASN A 1 951 ? 2.009 -21.353 -11.566 1.00 79.69 951 ASN A O 1
ATOM 7197 N N . ASP A 1 952 ? 3.039 -19.457 -12.194 1.00 84.38 952 ASP A N 1
ATOM 7198 C CA . ASP A 1 952 ? 4.384 -20.005 -12.437 1.00 84.38 952 ASP A CA 1
ATOM 7199 C C . ASP A 1 952 ? 4.430 -21.239 -13.354 1.00 84.38 952 ASP A C 1
ATOM 7201 O O . ASP A 1 952 ? 5.330 -22.077 -13.257 1.00 84.38 952 ASP A O 1
ATOM 7205 N N . ARG A 1 953 ? 3.449 -21.387 -14.254 1.00 86.12 953 ARG A N 1
ATOM 7206 C CA . ARG A 1 953 ? 3.402 -22.451 -15.264 1.00 86.12 953 ARG A CA 1
ATOM 7207 C C . ARG A 1 953 ? 3.186 -21.891 -16.657 1.00 86.12 953 ARG A C 1
ATOM 7209 O O . ARG A 1 953 ? 2.372 -20.995 -16.867 1.00 86.12 953 ARG A O 1
ATOM 7216 N N . THR A 1 954 ? 3.890 -22.466 -17.628 1.00 88.44 954 THR A N 1
ATOM 7217 C CA . THR A 1 954 ? 3.660 -22.204 -19.049 1.00 88.44 954 THR A CA 1
ATOM 7218 C C . THR A 1 954 ? 2.324 -22.806 -19.479 1.00 88.44 954 THR A C 1
ATOM 7220 O O . THR A 1 954 ? 2.131 -24.023 -19.415 1.00 88.44 954 THR A O 1
ATOM 7223 N N . MET A 1 955 ? 1.422 -21.962 -19.964 1.00 89.62 955 MET A N 1
ATOM 7224 C CA . MET A 1 955 ? 0.078 -22.319 -20.406 1.00 89.62 955 MET A CA 1
ATOM 7225 C C . MET A 1 955 ? -0.035 -22.119 -21.921 1.00 89.62 955 MET A C 1
ATOM 7227 O O . MET A 1 955 ? 0.431 -21.114 -22.460 1.00 89.62 955 MET A O 1
ATOM 7231 N N . LEU A 1 956 ? -0.652 -23.074 -22.625 1.00 84.69 956 LEU A N 1
ATOM 7232 C CA . LEU A 1 956 ? -0.677 -23.105 -24.095 1.00 84.69 956 LEU A CA 1
ATOM 7233 C C . LEU A 1 956 ? -2.058 -23.380 -24.700 1.00 84.69 956 LEU A C 1
ATOM 7235 O O . LEU A 1 956 ? -2.760 -24.261 -24.194 1.00 84.69 956 LEU A O 1
ATOM 7239 N N . PRO A 1 957 ? -2.397 -22.764 -25.857 1.00 84.06 957 PRO A N 1
ATOM 7240 C CA . PRO A 1 957 ? -3.552 -23.144 -26.670 1.00 84.06 957 PRO A CA 1
ATOM 7241 C C . PRO A 1 957 ? -3.348 -24.554 -27.245 1.00 84.06 957 PRO A C 1
ATOM 7243 O O . PRO A 1 957 ? -2.763 -24.750 -28.314 1.00 84.06 957 PRO A O 1
ATOM 7246 N N . ILE A 1 958 ? -3.819 -25.571 -26.520 1.00 78.62 958 ILE A N 1
ATOM 7247 C CA . ILE A 1 958 ? -3.276 -26.933 -26.658 1.00 78.62 958 ILE A CA 1
ATOM 7248 C C . ILE A 1 958 ? -3.427 -27.550 -28.055 1.00 78.62 958 ILE A C 1
ATOM 7250 O O . ILE A 1 958 ? -2.621 -28.390 -28.454 1.00 78.62 958 ILE A O 1
ATOM 7254 N N . ARG A 1 959 ? -4.431 -27.120 -28.830 1.00 84.44 959 ARG A N 1
ATOM 7255 C CA . ARG A 1 959 ? -4.683 -27.621 -30.189 1.00 84.44 959 ARG A CA 1
ATOM 7256 C C . ARG A 1 959 ? -3.436 -27.540 -31.076 1.00 84.44 959 ARG A C 1
ATOM 7258 O O . ARG A 1 959 ? -3.197 -28.484 -31.821 1.00 84.44 959 ARG A O 1
ATOM 7265 N N . PHE A 1 960 ? -2.644 -26.472 -30.961 1.00 82.50 960 PHE A N 1
ATOM 7266 C CA . PHE A 1 960 ? -1.454 -26.245 -31.784 1.00 82.50 960 PHE A CA 1
ATOM 7267 C C . PHE A 1 960 ? -0.367 -27.309 -31.550 1.00 82.50 960 PHE A C 1
ATOM 7269 O O . PHE A 1 960 ? 0.062 -27.994 -32.483 1.00 82.50 960 PHE A O 1
ATOM 7276 N N . ILE A 1 961 ? 0.030 -27.511 -30.290 1.00 83.81 961 ILE A N 1
ATOM 7277 C CA . ILE A 1 961 ? 1.085 -28.468 -29.929 1.00 83.81 961 ILE A CA 1
ATOM 7278 C C . ILE A 1 961 ? 0.595 -29.912 -29.990 1.00 83.81 961 ILE A C 1
ATOM 7280 O O . ILE A 1 961 ? 1.294 -30.757 -30.541 1.00 83.81 961 ILE A O 1
ATOM 7284 N N . ALA A 1 962 ? -0.621 -30.208 -29.527 1.00 85.44 962 ALA A N 1
ATOM 7285 C CA . ALA A 1 962 ? -1.158 -31.563 -29.601 1.00 85.44 962 ALA A CA 1
ATOM 7286 C C . ALA A 1 962 ? -1.253 -32.065 -31.055 1.00 85.44 962 ALA A C 1
ATOM 7288 O O . ALA A 1 962 ? -0.807 -33.176 -31.333 1.00 85.44 962 ALA A O 1
ATOM 7289 N N . GLN A 1 963 ? -1.738 -31.239 -31.994 1.00 85.44 963 GLN A N 1
ATOM 7290 C CA . GLN A 1 963 ? -1.777 -31.606 -33.417 1.00 85.44 963 GLN A CA 1
ATOM 7291 C C . GLN A 1 963 ? -0.376 -31.746 -34.024 1.00 85.44 963 GLN A C 1
ATOM 7293 O O . GLN A 1 963 ? -0.142 -32.678 -34.792 1.00 85.44 963 GLN A O 1
ATOM 7298 N N . SER A 1 964 ? 0.571 -30.886 -33.635 1.00 85.50 964 SER A N 1
ATOM 7299 C CA . SER A 1 964 ? 1.974 -30.996 -34.064 1.00 85.50 964 SER A CA 1
ATOM 7300 C C . SER A 1 964 ? 2.648 -32.280 -33.550 1.00 85.50 964 SER A C 1
ATOM 7302 O O . SER A 1 964 ? 3.446 -32.879 -34.261 1.00 85.50 964 SER A O 1
ATOM 7304 N N . LEU A 1 965 ? 2.273 -32.765 -32.360 1.00 87.94 965 LEU A N 1
ATOM 7305 C CA . LEU A 1 965 ? 2.728 -34.037 -31.774 1.00 87.94 965 LEU A CA 1
ATOM 7306 C C . LEU A 1 965 ? 1.908 -35.268 -32.229 1.00 87.94 965 LEU A C 1
ATOM 7308 O O . LEU A 1 965 ? 2.044 -36.350 -31.644 1.00 87.94 965 LEU A O 1
ATOM 7312 N N . GLY A 1 966 ? 1.062 -35.118 -33.257 1.00 87.00 966 GLY A N 1
ATOM 7313 C CA . GLY A 1 966 ? 0.272 -36.192 -33.874 1.00 87.00 966 GLY A CA 1
ATOM 7314 C C . GLY A 1 966 ? -1.040 -36.548 -33.162 1.00 87.00 966 GLY A C 1
ATOM 7315 O O . GLY A 1 966 ? -1.731 -37.472 -33.588 1.00 87.00 966 GLY A O 1
ATOM 7316 N N . ALA A 1 967 ? -1.408 -35.833 -32.098 1.00 91.38 967 ALA A N 1
ATOM 7317 C CA . ALA A 1 967 ? -2.633 -36.065 -31.342 1.00 91.38 967 ALA A CA 1
ATOM 7318 C C . ALA A 1 967 ? -3.838 -35.312 -31.932 1.00 91.38 967 ALA A C 1
ATOM 7320 O O . ALA A 1 967 ? -3.727 -34.220 -32.492 1.00 91.38 967 ALA A O 1
ATOM 7321 N N . THR A 1 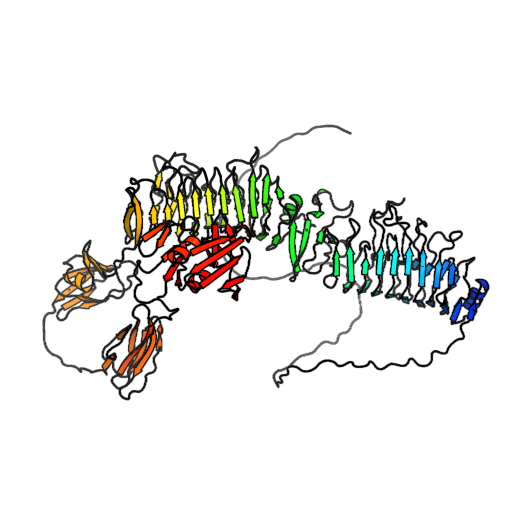968 ? -5.035 -35.861 -31.742 1.00 91.00 968 THR A N 1
ATOM 7322 C CA . THR A 1 968 ? -6.293 -35.168 -32.056 1.00 91.00 968 THR A CA 1
ATOM 7323 C C . THR A 1 968 ? -6.888 -34.549 -30.796 1.00 91.00 968 THR A C 1
ATOM 7325 O O . THR A 1 968 ? -6.857 -35.155 -29.728 1.00 91.00 968 THR A O 1
ATOM 7328 N N . VAL A 1 969 ? -7.431 -33.333 -30.912 1.00 92.12 969 VAL A N 1
ATOM 7329 C CA . VAL A 1 969 ? -8.062 -32.602 -29.802 1.00 92.12 969 VAL A CA 1
ATOM 7330 C C . VAL A 1 969 ? -9.525 -32.356 -30.129 1.00 92.12 969 VAL A C 1
ATOM 7332 O O . VAL A 1 969 ? -9.848 -31.774 -31.166 1.00 92.12 969 VAL A O 1
ATOM 7335 N N . THR A 1 970 ? -10.402 -32.764 -29.220 1.00 92.81 970 THR A N 1
ATOM 7336 C CA . THR A 1 970 ? -11.847 -32.528 -29.278 1.00 92.81 970 THR A CA 1
ATOM 7337 C C . THR A 1 970 ? -12.296 -31.703 -28.075 1.00 92.81 970 THR A C 1
ATOM 7339 O O . THR A 1 970 ? -11.678 -31.749 -27.011 1.00 92.81 970 THR A O 1
ATOM 7342 N N . TRP A 1 971 ? -13.351 -30.917 -28.274 1.00 93.06 971 TRP A N 1
ATOM 7343 C CA . TRP A 1 971 ? -13.959 -30.059 -27.262 1.00 93.06 971 TRP A CA 1
ATOM 7344 C C . TRP A 1 971 ? -15.408 -30.485 -27.057 1.00 93.06 971 TRP A C 1
ATOM 7346 O O . TRP A 1 971 ? -16.156 -30.615 -28.027 1.00 93.06 971 TRP A O 1
ATOM 7356 N N . ASP A 1 972 ? -15.779 -30.702 -25.802 1.00 91.00 972 ASP A N 1
ATOM 7357 C CA . ASP A 1 972 ? -17.146 -30.949 -25.371 1.00 91.00 972 ASP A CA 1
ATOM 7358 C C . ASP A 1 972 ? -17.659 -29.696 -24.654 1.00 91.00 972 ASP A C 1
ATOM 7360 O O . ASP A 1 972 ? -17.310 -29.424 -23.505 1.00 91.00 972 ASP A O 1
ATOM 7364 N N . GLU A 1 973 ? -18.464 -28.915 -25.372 1.00 89.69 973 GLU A N 1
ATOM 7365 C CA . GLU A 1 973 ? -19.040 -27.650 -24.907 1.00 89.69 973 GLU A CA 1
ATOM 7366 C C . GLU A 1 973 ? -20.025 -27.850 -23.743 1.00 89.69 973 GLU A C 1
ATOM 7368 O O . GLU A 1 973 ? -20.090 -27.014 -22.842 1.00 89.69 973 GLU A O 1
ATOM 7373 N N . GLN A 1 974 ? -20.749 -28.977 -23.714 1.00 90.06 974 GLN A N 1
ATOM 7374 C CA . GLN A 1 974 ? -21.724 -29.273 -22.661 1.00 90.06 974 GLN A CA 1
ATOM 7375 C C . GLN A 1 974 ? -21.037 -29.569 -21.323 1.00 90.06 974 GLN A C 1
ATOM 7377 O O . GLN A 1 974 ? -21.554 -29.192 -20.272 1.00 90.06 974 GLN A O 1
ATOM 7382 N N . PHE A 1 975 ? -19.892 -30.252 -21.359 1.00 87.56 975 PHE A N 1
ATOM 7383 C CA . PHE A 1 975 ? -19.140 -30.639 -20.162 1.00 87.56 975 PHE A CA 1
ATOM 7384 C C . PHE A 1 975 ? -17.896 -29.775 -19.905 1.00 87.56 975 PHE A C 1
ATOM 7386 O O . PHE A 1 975 ? -17.128 -30.100 -19.003 1.00 87.56 975 PHE A O 1
ATOM 7393 N N . GLN A 1 976 ? -17.693 -28.704 -20.687 1.00 93.19 976 GLN A N 1
ATOM 7394 C CA . GLN A 1 976 ? -16.502 -27.840 -20.661 1.00 93.19 976 GLN A CA 1
ATOM 7395 C C . GLN A 1 976 ? -15.205 -28.664 -20.597 1.00 93.19 976 GLN A C 1
ATOM 7397 O O . GLN A 1 976 ? -14.361 -28.479 -19.718 1.00 93.19 976 GLN A O 1
ATOM 7402 N N . LYS A 1 977 ? -15.087 -29.649 -21.495 1.00 94.56 977 LYS A N 1
ATOM 7403 C CA . LYS A 1 977 ? -14.064 -30.697 -21.412 1.00 94.56 977 LYS A CA 1
ATOM 7404 C C . LYS A 1 977 ? -13.248 -30.811 -22.693 1.00 94.56 977 LYS A C 1
ATOM 7406 O O . LYS A 1 977 ? -13.778 -31.062 -23.775 1.00 94.56 977 LYS A O 1
ATOM 7411 N N . VAL A 1 978 ? -11.930 -30.724 -22.550 1.00 94.75 978 VAL A N 1
ATOM 7412 C CA . VAL A 1 978 ? -10.964 -31.084 -23.590 1.00 94.75 978 VAL A CA 1
ATOM 7413 C C . VAL A 1 978 ? -10.722 -32.588 -23.536 1.00 94.75 978 VAL A C 1
ATOM 7415 O O . VAL A 1 978 ? -10.488 -33.146 -22.466 1.00 94.75 978 VAL A O 1
ATOM 7418 N N . THR A 1 979 ? -10.765 -33.257 -24.688 1.00 94.31 979 THR A N 1
ATOM 7419 C CA . THR A 1 979 ? -10.334 -34.656 -24.826 1.00 94.31 979 THR A CA 1
ATOM 7420 C C . THR A 1 979 ? -9.271 -34.761 -25.914 1.00 94.31 979 THR A C 1
ATOM 7422 O O . THR A 1 979 ? -9.533 -34.438 -27.077 1.00 94.31 979 THR A O 1
ATOM 7425 N N . ILE A 1 980 ? -8.078 -35.211 -25.528 1.00 94.94 980 ILE A N 1
ATOM 7426 C CA . ILE A 1 980 ? -6.909 -35.404 -26.391 1.00 94.94 980 ILE A CA 1
ATOM 7427 C C . ILE A 1 980 ? -6.714 -36.907 -26.608 1.00 94.94 980 ILE A C 1
ATOM 7429 O O . ILE A 1 980 ? -6.727 -37.670 -25.644 1.00 94.94 980 ILE A O 1
ATOM 7433 N N . MET A 1 981 ? -6.540 -37.326 -27.862 1.00 91.88 981 MET A N 1
ATOM 7434 C CA . MET A 1 981 ? -6.350 -38.726 -28.260 1.00 91.88 981 MET A CA 1
ATOM 7435 C C . MET A 1 981 ? -5.083 -38.879 -29.111 1.00 91.88 981 MET A C 1
ATOM 7437 O O . MET A 1 981 ? -4.971 -38.223 -30.152 1.00 91.88 981 MET A O 1
ATOM 7441 N N . LYS A 1 982 ? -4.177 -39.779 -28.716 1.00 91.19 982 LYS A N 1
ATOM 7442 C CA . LYS A 1 982 ? -2.994 -40.205 -29.487 1.00 91.19 982 LYS A CA 1
ATOM 7443 C C . LYS A 1 982 ? -2.822 -41.713 -29.315 1.00 91.19 982 LYS A C 1
ATOM 7445 O O . LYS A 1 982 ? -2.581 -42.169 -28.205 1.00 91.19 982 LYS A O 1
ATOM 7450 N N . ASP A 1 983 ? -2.982 -42.481 -30.388 1.00 89.31 983 ASP A N 1
ATOM 7451 C CA . ASP A 1 983 ? -2.987 -43.952 -30.342 1.00 89.31 983 ASP A CA 1
ATOM 7452 C C . ASP A 1 983 ? -3.948 -44.494 -29.253 1.00 89.31 983 ASP A C 1
ATOM 7454 O O . ASP A 1 983 ? -5.128 -44.134 -29.259 1.00 89.31 983 ASP A O 1
ATOM 7458 N N . ASP A 1 984 ? -3.467 -45.316 -28.313 1.00 89.50 984 ASP A N 1
ATOM 7459 C CA . ASP A 1 984 ? -4.243 -45.835 -27.168 1.00 89.50 984 ASP A CA 1
ATOM 7460 C C . ASP A 1 984 ? -4.279 -44.875 -25.947 1.00 89.50 984 ASP A C 1
ATOM 7462 O O . ASP A 1 984 ? -4.832 -45.216 -24.897 1.00 89.50 984 ASP A O 1
ATOM 7466 N N . LEU A 1 985 ? -3.686 -43.677 -26.045 1.00 92.25 985 LEU A N 1
ATOM 7467 C CA . LEU A 1 985 ? -3.689 -42.658 -24.991 1.00 92.25 985 LEU A CA 1
ATOM 7468 C C . LEU A 1 985 ? -4.879 -41.700 -25.139 1.00 92.25 985 LEU A C 1
ATOM 7470 O O . LEU A 1 985 ? -5.058 -41.048 -26.171 1.00 92.25 985 LEU A O 1
ATOM 7474 N N . LYS A 1 986 ? -5.633 -41.551 -24.049 1.00 95.31 986 LYS A N 1
ATOM 7475 C CA . LYS A 1 986 ? -6.709 -40.580 -23.857 1.00 95.31 986 LYS A CA 1
ATOM 7476 C C . LYS A 1 986 ? -6.411 -39.696 -22.647 1.00 95.31 986 LYS A C 1
ATOM 7478 O O . LYS A 1 986 ? -6.290 -40.208 -21.536 1.00 95.31 986 LYS A O 1
ATOM 7483 N N . ILE A 1 987 ? -6.373 -38.382 -22.851 1.00 95.12 987 ILE A N 1
ATOM 7484 C CA . ILE A 1 987 ? -6.296 -37.374 -21.782 1.00 95.12 987 ILE A CA 1
ATOM 7485 C C . ILE A 1 987 ? -7.608 -36.579 -21.779 1.00 95.12 987 ILE A C 1
ATOM 7487 O O . ILE A 1 987 ? -8.003 -36.036 -22.811 1.00 95.12 987 ILE A O 1
ATOM 7491 N N . GLU A 1 988 ? -8.282 -36.499 -20.635 1.00 95.12 988 GLU A N 1
ATOM 7492 C CA . GLU A 1 988 ? -9.503 -35.709 -20.423 1.00 95.12 988 GLU A CA 1
ATOM 7493 C C . GLU A 1 988 ? -9.279 -34.650 -19.340 1.00 95.12 988 GLU A C 1
ATOM 7495 O O . GLU A 1 988 ? -8.884 -34.983 -18.227 1.00 95.12 988 GLU A O 1
ATOM 7500 N N . ILE A 1 989 ? -9.551 -33.382 -19.654 1.00 95.12 989 ILE A N 1
ATOM 7501 C CA . ILE A 1 989 ? -9.388 -32.242 -18.738 1.00 95.12 989 ILE A CA 1
ATOM 7502 C C . ILE A 1 989 ? -10.656 -31.390 -18.774 1.00 95.12 989 ILE A C 1
ATOM 7504 O O . ILE A 1 989 ? -11.129 -31.035 -19.854 1.00 95.12 989 ILE A O 1
ATOM 7508 N N . ILE A 1 990 ? -11.195 -31.063 -17.599 1.00 94.50 990 ILE A N 1
ATOM 7509 C CA . ILE A 1 990 ? -12.346 -30.167 -17.426 1.00 94.50 990 ILE A CA 1
ATOM 7510 C C . ILE A 1 990 ? -11.823 -28.779 -17.036 1.00 94.50 990 ILE A C 1
ATOM 7512 O O . ILE A 1 990 ? -10.911 -28.671 -16.217 1.00 94.50 990 ILE A O 1
ATOM 7516 N N . ILE A 1 991 ? -12.388 -27.723 -17.621 1.00 94.00 991 ILE A N 1
ATOM 7517 C CA . ILE A 1 991 ? -11.994 -26.336 -17.332 1.00 94.00 991 ILE A CA 1
ATOM 7518 C C . ILE A 1 991 ? -12.230 -25.991 -15.858 1.00 94.00 991 ILE A C 1
ATOM 7520 O O . ILE A 1 991 ? -13.255 -26.350 -15.283 1.00 94.00 991 ILE A O 1
ATOM 7524 N N . GLY A 1 992 ? -11.255 -25.315 -15.245 1.00 90.38 992 GLY A N 1
ATOM 7525 C CA . GLY A 1 992 ? -11.244 -24.973 -13.822 1.00 90.38 992 GLY A CA 1
ATOM 7526 C C . GLY A 1 992 ? -10.965 -26.148 -12.876 1.00 90.38 992 GLY A C 1
ATOM 7527 O O . GLY A 1 992 ? -10.958 -25.951 -11.666 1.00 90.38 992 GLY A O 1
ATOM 7528 N N . SER A 1 993 ? -10.736 -27.366 -13.383 1.00 91.50 993 SER A N 1
ATOM 7529 C CA . SER A 1 993 ? -10.412 -28.518 -12.538 1.00 91.50 993 SER A CA 1
ATOM 7530 C C . SER A 1 993 ? -8.907 -28.656 -12.311 1.00 91.50 993 SER A C 1
ATOM 7532 O O . SER A 1 993 ? -8.125 -28.611 -13.259 1.00 91.50 993 SER A O 1
ATOM 7534 N N . GLN A 1 994 ? -8.520 -28.934 -11.064 1.00 91.75 994 GLN A N 1
ATOM 7535 C CA . GLN A 1 994 ? -7.161 -29.337 -10.687 1.00 91.75 994 GLN A CA 1
ATOM 7536 C C . GLN A 1 994 ? -6.865 -30.820 -11.007 1.00 91.75 994 GLN A C 1
ATOM 7538 O O . GLN A 1 994 ? -5.814 -31.337 -10.642 1.00 91.75 994 GLN A O 1
ATOM 7543 N N . THR A 1 995 ? -7.784 -31.548 -11.655 1.00 90.88 995 THR A N 1
ATOM 7544 C CA . THR A 1 995 ? -7.627 -32.981 -11.952 1.00 90.88 995 THR A CA 1
ATOM 7545 C C . THR A 1 995 ? -7.849 -33.275 -13.432 1.00 90.88 995 THR A C 1
ATOM 7547 O O . THR A 1 995 ? -8.916 -33.023 -13.994 1.00 90.88 995 THR A O 1
ATOM 7550 N N . ALA A 1 996 ? -6.841 -33.882 -14.051 1.00 93.50 996 ALA A N 1
ATOM 7551 C CA . ALA A 1 996 ? -6.918 -34.498 -15.367 1.00 93.50 996 ALA A CA 1
ATOM 7552 C C . ALA A 1 996 ? -7.187 -36.004 -15.240 1.00 93.50 996 ALA A C 1
ATOM 7554 O O . ALA A 1 996 ? -6.878 -36.614 -14.220 1.00 93.50 996 ALA A O 1
ATOM 7555 N N . PHE A 1 997 ? -7.701 -36.637 -16.292 1.00 92.25 997 PHE A N 1
ATOM 7556 C CA . PHE A 1 997 ? -7.863 -38.090 -16.358 1.00 92.25 997 PHE A CA 1
ATOM 7557 C C . PHE A 1 997 ? -7.073 -38.666 -17.530 1.00 92.25 997 PHE A C 1
ATOM 7559 O O . PHE A 1 997 ? -7.369 -38.368 -18.687 1.00 92.25 997 PHE A O 1
ATOM 7566 N N . ILE A 1 998 ? -6.101 -39.531 -17.239 1.00 92.94 998 ILE A N 1
ATOM 7567 C CA . ILE A 1 998 ? -5.303 -40.251 -18.236 1.00 92.94 998 ILE A CA 1
ATOM 7568 C C . ILE A 1 998 ? -5.783 -41.698 -18.285 1.00 92.94 998 ILE A C 1
ATOM 7570 O O . ILE A 1 998 ? -5.692 -42.427 -17.299 1.00 92.94 998 ILE A O 1
ATOM 7574 N N . ASN A 1 999 ? -6.357 -42.117 -19.414 1.00 91.75 999 ASN A N 1
ATOM 7575 C CA . ASN A 1 999 ? -6.984 -43.435 -19.592 1.00 91.75 999 ASN A CA 1
ATOM 7576 C C . ASN A 1 999 ? -7.999 -43.805 -18.479 1.00 91.75 999 ASN A C 1
ATOM 7578 O O . ASN A 1 999 ? -8.224 -44.978 -18.185 1.00 91.75 999 ASN A O 1
ATOM 7582 N N . GLY A 1 1000 ? -8.635 -42.792 -17.874 1.00 85.94 1000 GLY A N 1
ATOM 7583 C CA . GLY A 1 1000 ? -9.587 -42.927 -16.764 1.00 85.94 1000 GLY A CA 1
ATOM 7584 C C . GLY A 1 1000 ? -8.974 -42.886 -15.355 1.00 85.94 1000 GLY A C 1
ATOM 7585 O O . GLY A 1 1000 ? -9.723 -42.916 -14.382 1.00 85.94 1000 GLY A O 1
ATOM 7586 N N . VAL A 1 1001 ? -7.648 -42.786 -15.223 1.00 85.25 1001 VAL A N 1
ATOM 7587 C CA . VAL A 1 1001 ? -6.948 -42.579 -13.943 1.00 85.25 1001 VAL A CA 1
ATOM 7588 C C . VAL A 1 1001 ? -6.817 -41.080 -13.680 1.00 85.25 1001 VAL A C 1
ATOM 7590 O O . VAL A 1 1001 ? -6.302 -40.359 -14.530 1.00 85.25 1001 VAL A O 1
ATOM 7593 N N . GLY A 1 1002 ? -7.284 -40.611 -12.521 1.00 90.31 1002 GLY A N 1
ATOM 7594 C CA . GLY A 1 1002 ? -7.135 -39.213 -12.110 1.00 90.31 1002 GLY A CA 1
ATOM 7595 C C . GLY A 1 1002 ? -5.683 -38.874 -11.764 1.00 90.31 1002 GLY A C 1
ATOM 7596 O O . GLY A 1 1002 ? -5.051 -39.617 -11.016 1.00 90.31 1002 GLY A O 1
ATOM 7597 N N . ILE A 1 1003 ? -5.180 -37.761 -12.297 1.00 89.88 1003 ILE A N 1
ATOM 7598 C CA . ILE A 1 1003 ? -3.858 -37.183 -12.035 1.00 89.88 1003 ILE A CA 1
ATOM 7599 C C . ILE A 1 1003 ? -4.051 -35.702 -11.690 1.00 89.88 1003 ILE A C 1
ATOM 7601 O O . ILE A 1 1003 ? -4.845 -35.009 -12.327 1.00 89.88 1003 ILE A O 1
ATOM 7605 N N . GLU A 1 1004 ? -3.340 -35.226 -10.676 1.00 89.25 1004 GLU A N 1
ATOM 7606 C CA . GLU A 1 1004 ? -3.364 -33.827 -10.248 1.00 89.25 1004 GLU A CA 1
ATOM 7607 C C . GLU A 1 1004 ? -2.593 -32.930 -11.231 1.00 89.25 1004 GLU A C 1
ATOM 7609 O O . GLU A 1 1004 ? -1.560 -33.327 -11.775 1.00 89.25 1004 GLU A O 1
ATOM 7614 N N . LEU A 1 1005 ? -3.123 -31.734 -11.488 1.00 87.44 1005 LEU A N 1
ATOM 7615 C CA . LEU A 1 1005 ? -2.485 -30.701 -12.301 1.00 87.44 1005 LEU A CA 1
ATOM 7616 C C . LEU A 1 1005 ? -1.729 -29.714 -11.410 1.00 87.44 1005 LEU A C 1
ATOM 7618 O O . LEU A 1 1005 ? -2.166 -29.393 -10.308 1.00 87.44 1005 LEU A O 1
ATOM 7622 N N . ASP A 1 1006 ? -0.632 -29.169 -11.927 1.00 81.69 1006 ASP A N 1
ATOM 7623 C CA . ASP A 1 1006 ? 0.137 -28.102 -11.283 1.00 81.69 1006 ASP A CA 1
ATOM 7624 C C . ASP A 1 1006 ? -0.455 -26.699 -11.514 1.00 81.69 1006 ASP A C 1
ATOM 7626 O O . ASP A 1 1006 ? -0.180 -25.784 -10.744 1.00 81.69 1006 ASP A O 1
ATOM 7630 N N . SER A 1 1007 ? -1.312 -26.535 -12.525 1.00 89.00 1007 SER A N 1
ATOM 7631 C CA . SER A 1 1007 ? -2.156 -25.352 -12.739 1.00 89.00 1007 SER A CA 1
ATOM 7632 C C . SER A 1 1007 ? -3.462 -25.762 -13.450 1.00 89.00 1007 SER A C 1
ATOM 7634 O O . SER A 1 1007 ? -3.424 -26.629 -14.329 1.00 89.00 1007 SER A O 1
ATOM 7636 N N . PRO A 1 1008 ? -4.639 -25.214 -13.096 1.00 91.19 1008 PRO A N 1
ATOM 7637 C CA . PRO A 1 1008 ? -5.901 -25.610 -13.718 1.00 91.19 1008 PRO A CA 1
ATOM 7638 C C . PRO A 1 1008 ? -6.020 -25.069 -15.152 1.00 91.19 1008 PRO A C 1
ATOM 7640 O O . PRO A 1 1008 ? -5.607 -23.952 -15.466 1.00 91.19 1008 PRO A O 1
ATOM 7643 N N . ALA A 1 1009 ? -6.631 -25.852 -16.043 1.00 92.50 1009 ALA A N 1
ATOM 7644 C CA . ALA A 1 1009 ? -6.882 -25.421 -17.419 1.00 92.50 1009 ALA A CA 1
ATOM 7645 C C . ALA A 1 1009 ? -7.999 -24.364 -17.489 1.00 92.50 1009 ALA A C 1
ATOM 7647 O O . ALA A 1 1009 ? -9.033 -24.511 -16.834 1.00 92.50 1009 ALA A O 1
ATOM 7648 N N . PHE A 1 1010 ? -7.831 -23.338 -18.326 1.00 93.62 1010 PHE A N 1
ATOM 7649 C CA . PHE A 1 1010 ? -8.770 -22.214 -18.458 1.00 93.62 1010 PHE A CA 1
ATOM 7650 C C . PHE A 1 1010 ? -9.162 -21.933 -19.919 1.00 93.62 1010 PHE A C 1
ATOM 7652 O O . PHE A 1 1010 ? -8.605 -22.507 -20.859 1.00 93.62 1010 PHE A O 1
ATOM 7659 N N . VAL A 1 1011 ? -10.145 -21.049 -20.118 1.00 90.44 1011 VAL A N 1
ATOM 7660 C CA . VAL A 1 1011 ? -10.540 -20.530 -21.437 1.00 90.44 1011 VAL A CA 1
ATOM 7661 C C . VAL A 1 1011 ? -10.423 -19.012 -21.432 1.00 90.44 1011 VAL A C 1
ATOM 7663 O O . VAL A 1 1011 ? -10.890 -18.358 -20.507 1.00 90.44 1011 VAL A O 1
ATOM 7666 N N . GLU A 1 1012 ? -9.806 -18.461 -22.471 1.00 87.31 1012 GLU A N 1
ATOM 7667 C CA . GLU A 1 1012 ? -9.553 -17.031 -22.634 1.00 87.31 1012 GLU A CA 1
ATOM 7668 C C . GLU A 1 1012 ? -9.493 -16.706 -24.134 1.00 87.31 1012 GLU A C 1
ATOM 7670 O O . GLU A 1 1012 ? -8.889 -17.460 -24.897 1.00 87.31 1012 GLU A O 1
ATOM 7675 N N . ASN A 1 1013 ? -10.130 -15.617 -24.581 1.00 80.62 1013 ASN A N 1
ATOM 7676 C CA . ASN A 1 1013 ? -10.157 -15.200 -25.996 1.00 80.62 1013 ASN A CA 1
ATOM 7677 C C . ASN A 1 1013 ? -10.562 -16.331 -26.979 1.00 80.62 1013 ASN A C 1
ATOM 7679 O O . ASN A 1 1013 ? -9.915 -16.558 -28.003 1.00 80.62 1013 ASN A O 1
ATOM 7683 N N . ASP A 1 1014 ? -11.616 -17.086 -26.638 1.00 84.81 1014 ASP A N 1
ATOM 7684 C CA . ASP A 1 1014 ? -12.076 -18.297 -27.342 1.00 84.81 1014 ASP A CA 1
ATOM 7685 C C . ASP A 1 1014 ? -10.985 -19.374 -27.545 1.00 84.81 1014 ASP A C 1
ATOM 7687 O O . ASP A 1 1014 ? -11.031 -20.163 -28.499 1.00 84.81 1014 ASP A O 1
ATOM 7691 N N . ARG A 1 1015 ? -9.968 -19.424 -26.676 1.00 86.31 1015 ARG A N 1
ATOM 7692 C CA . ARG A 1 1015 ? -8.900 -20.433 -26.692 1.00 86.31 1015 ARG A CA 1
ATOM 7693 C C . ARG A 1 1015 ? -8.740 -21.116 -25.349 1.00 86.31 1015 ARG A C 1
ATOM 7695 O O . ARG A 1 1015 ? -8.887 -20.517 -24.292 1.00 86.31 1015 ARG A O 1
ATOM 7702 N N . THR A 1 1016 ? -8.456 -22.411 -25.419 1.00 89.06 1016 THR A N 1
ATOM 7703 C CA . THR A 1 1016 ? -8.375 -23.294 -24.259 1.00 89.06 1016 THR A CA 1
ATOM 7704 C C . THR A 1 1016 ? -6.918 -23.537 -23.898 1.00 89.06 1016 THR A C 1
ATOM 7706 O O . THR A 1 1016 ? -6.189 -24.176 -24.664 1.00 89.06 1016 THR A O 1
ATOM 7709 N N . TYR A 1 1017 ? -6.515 -23.023 -22.741 1.00 91.69 1017 TYR A N 1
ATOM 7710 C CA . TYR A 1 1017 ? -5.148 -23.046 -22.246 1.00 91.69 1017 TYR A CA 1
ATOM 7711 C C . TYR A 1 1017 ? -4.956 -24.159 -21.219 1.00 91.69 1017 TYR A C 1
ATOM 7713 O O . TYR A 1 1017 ? -5.692 -24.245 -20.236 1.00 91.69 1017 TYR A O 1
ATOM 7721 N N . LEU A 1 1018 ? -3.962 -25.015 -21.453 1.00 91.25 1018 LEU A N 1
ATOM 7722 C CA . LEU A 1 1018 ? -3.582 -26.121 -20.567 1.00 91.25 1018 LEU A CA 1
ATOM 7723 C C . LEU A 1 1018 ? -2.114 -25.969 -20.138 1.00 91.25 1018 LEU A C 1
ATOM 7725 O O . LEU A 1 1018 ? -1.338 -25.392 -20.909 1.00 91.25 1018 LEU A O 1
ATOM 7729 N N . PRO A 1 1019 ? -1.705 -26.542 -18.988 1.00 91.38 1019 PRO A N 1
ATOM 7730 C CA . PRO A 1 1019 ? -0.298 -26.623 -18.609 1.00 91.38 1019 PRO A CA 1
ATOM 7731 C C . PRO A 1 1019 ? 0.499 -27.376 -19.671 1.00 91.38 1019 PRO A C 1
ATOM 7733 O O . PRO A 1 1019 ? 0.228 -28.544 -19.966 1.00 91.38 1019 PRO A O 1
ATOM 7736 N N . LEU A 1 1020 ? 1.496 -26.702 -20.244 1.00 87.69 1020 LEU A N 1
ATOM 7737 C CA . LEU A 1 1020 ? 2.382 -27.263 -21.261 1.00 87.69 1020 LEU A CA 1
ATOM 7738 C C . LEU A 1 1020 ? 3.011 -28.572 -20.772 1.00 87.69 1020 LEU A C 1
ATOM 7740 O O . LEU A 1 1020 ? 2.957 -29.575 -21.483 1.00 87.69 1020 LEU A O 1
ATOM 7744 N N . ARG A 1 1021 ? 3.596 -28.541 -19.565 1.00 87.25 1021 ARG A N 1
ATOM 7745 C CA . ARG A 1 1021 ? 4.384 -29.641 -18.998 1.00 87.25 1021 ARG A CA 1
ATOM 7746 C C . ARG A 1 1021 ? 3.585 -30.936 -18.977 1.00 87.25 1021 ARG A C 1
ATOM 7748 O O . ARG A 1 1021 ? 3.952 -31.896 -19.650 1.00 87.25 1021 ARG A O 1
ATOM 7755 N N . PHE A 1 1022 ? 2.443 -30.900 -18.294 1.00 88.94 1022 PHE A N 1
ATOM 7756 C CA . PHE A 1 1022 ? 1.547 -32.038 -18.155 1.00 88.94 1022 PHE A CA 1
ATOM 7757 C C . PHE A 1 1022 ? 1.172 -32.669 -19.504 1.00 88.94 1022 PHE A C 1
ATOM 7759 O O . PHE A 1 1022 ? 1.194 -33.892 -19.636 1.00 88.94 1022 PHE A O 1
ATOM 7766 N N . VAL A 1 1023 ? 0.828 -31.866 -20.519 1.00 86.44 1023 VAL A N 1
ATOM 7767 C CA . VAL A 1 1023 ? 0.359 -32.427 -21.795 1.00 86.44 1023 VAL A CA 1
ATOM 7768 C C . VAL A 1 1023 ? 1.512 -32.878 -22.695 1.00 86.44 1023 VAL A C 1
ATOM 7770 O O . VAL A 1 1023 ? 1.386 -33.912 -23.345 1.00 86.44 1023 VAL A O 1
ATOM 7773 N N . ALA A 1 1024 ? 2.633 -32.155 -22.740 1.00 85.00 1024 ALA A N 1
ATOM 7774 C CA . ALA A 1 1024 ? 3.773 -32.528 -23.579 1.00 85.00 1024 ALA A CA 1
ATOM 7775 C C . ALA A 1 1024 ? 4.453 -33.815 -23.087 1.00 85.00 1024 ALA A C 1
ATOM 7777 O O . ALA A 1 1024 ? 4.652 -34.731 -23.887 1.00 85.00 1024 ALA A O 1
ATOM 7778 N N . GLU A 1 1025 ? 4.716 -33.924 -21.780 1.00 85.06 1025 GLU A N 1
ATOM 7779 C CA . GLU A 1 1025 ? 5.336 -35.112 -21.180 1.00 85.06 1025 GLU A CA 1
ATOM 7780 C C . GLU A 1 1025 ? 4.464 -36.358 -21.427 1.00 85.06 1025 GLU A C 1
ATOM 7782 O O . GLU A 1 1025 ? 4.953 -37.376 -21.921 1.00 85.06 1025 GLU A O 1
ATOM 7787 N N . ASN A 1 1026 ? 3.143 -36.261 -21.216 1.00 88.06 1026 ASN A N 1
ATOM 7788 C CA . ASN A 1 1026 ? 2.220 -37.373 -21.473 1.00 88.06 1026 ASN A CA 1
ATOM 7789 C C . ASN A 1 1026 ? 2.007 -37.686 -22.967 1.00 88.06 1026 ASN A C 1
ATOM 7791 O O . ASN A 1 1026 ? 1.711 -38.830 -23.302 1.00 88.06 1026 ASN A O 1
ATOM 7795 N N . LEU A 1 1027 ? 2.187 -36.726 -23.883 1.00 87.75 1027 LEU A N 1
ATOM 7796 C CA . LEU A 1 1027 ? 2.177 -36.983 -25.333 1.00 87.75 1027 LEU A CA 1
ATOM 7797 C C . LEU A 1 1027 ? 3.499 -37.573 -25.866 1.00 87.75 1027 LEU A C 1
ATOM 7799 O O . LEU A 1 1027 ? 3.600 -37.814 -27.077 1.00 87.75 1027 LEU A O 1
ATOM 7803 N N . GLY A 1 1028 ? 4.480 -37.833 -24.994 1.00 85.12 1028 GLY A N 1
ATOM 7804 C CA . GLY A 1 1028 ? 5.779 -38.403 -25.351 1.00 85.12 1028 GLY A CA 1
ATOM 7805 C C . GLY A 1 1028 ? 6.762 -37.366 -25.890 1.00 85.12 1028 GLY A C 1
ATOM 7806 O O . GLY A 1 1028 ? 7.425 -37.616 -26.895 1.00 85.12 1028 GLY A O 1
ATOM 7807 N N . ALA A 1 1029 ? 6.831 -36.185 -25.272 1.00 85.12 1029 ALA A N 1
ATOM 7808 C CA . ALA A 1 1029 ? 7.788 -35.145 -25.631 1.00 85.12 1029 ALA A CA 1
ATOM 7809 C C . ALA A 1 1029 ? 8.521 -34.578 -24.405 1.00 85.12 1029 ALA A C 1
ATOM 7811 O O . ALA A 1 1029 ? 7.912 -34.290 -23.376 1.00 85.12 1029 ALA A O 1
ATOM 7812 N N . SER A 1 1030 ? 9.830 -34.379 -24.549 1.00 82.00 1030 SER A N 1
ATOM 7813 C CA . SER A 1 1030 ? 10.674 -33.679 -23.580 1.00 82.00 1030 SER A CA 1
ATOM 7814 C C . SER A 1 1030 ? 10.565 -32.166 -23.756 1.00 82.00 1030 SER A C 1
ATOM 7816 O O . SER A 1 1030 ? 10.326 -31.677 -24.864 1.00 82.00 1030 SER A O 1
ATOM 7818 N N . LEU A 1 1031 ? 10.801 -31.426 -22.671 1.00 81.12 1031 LEU A N 1
ATOM 7819 C CA . LEU A 1 1031 ? 10.800 -29.965 -22.650 1.00 81.12 1031 LEU A CA 1
ATOM 7820 C C . LEU A 1 1031 ? 12.139 -29.415 -22.172 1.00 81.12 1031 LEU A C 1
ATOM 7822 O O . LEU A 1 1031 ? 12.648 -29.828 -21.133 1.00 81.12 1031 LEU A O 1
ATOM 7826 N N . ILE A 1 1032 ? 12.643 -28.428 -22.905 1.00 80.06 1032 ILE A N 1
ATOM 7827 C CA . ILE A 1 1032 ? 13.654 -27.478 -22.450 1.00 80.06 1032 ILE A CA 1
ATOM 7828 C C . ILE A 1 1032 ? 12.934 -26.154 -22.205 1.00 80.06 1032 ILE A C 1
ATOM 7830 O O . ILE A 1 1032 ? 12.132 -25.728 -23.042 1.00 80.06 1032 ILE A O 1
ATOM 7834 N N . TRP A 1 1033 ? 13.243 -25.514 -21.085 1.00 81.81 1033 TRP A N 1
ATOM 7835 C CA . TRP A 1 1033 ? 12.895 -24.128 -20.810 1.00 81.81 1033 TRP A CA 1
ATOM 7836 C C . TRP A 1 1033 ? 14.185 -23.318 -20.736 1.00 81.81 1033 TRP A C 1
ATOM 7838 O O . TRP A 1 1033 ? 15.089 -23.677 -19.982 1.00 81.81 1033 TRP A O 1
ATOM 7848 N N . ASP A 1 1034 ? 14.266 -22.264 -21.539 1.00 75.19 1034 ASP A N 1
ATOM 7849 C CA . ASP A 1 1034 ? 15.349 -21.291 -21.523 1.00 75.19 1034 ASP A CA 1
ATOM 7850 C C . ASP A 1 1034 ? 14.839 -20.006 -20.859 1.00 75.19 1034 ASP A C 1
ATOM 7852 O O . ASP A 1 1034 ? 13.978 -19.308 -21.398 1.00 75.19 1034 ASP A O 1
ATOM 7856 N N . GLU A 1 1035 ? 15.331 -19.734 -19.649 1.00 66.00 1035 GLU A N 1
ATOM 7857 C CA . GLU A 1 1035 ? 14.847 -18.640 -18.796 1.00 66.00 1035 GLU A CA 1
ATOM 7858 C C . GLU A 1 1035 ? 15.250 -17.253 -19.319 1.00 66.00 1035 GLU A C 1
ATOM 7860 O O . GLU A 1 1035 ? 14.582 -16.268 -19.011 1.00 66.00 1035 GLU A O 1
ATOM 7865 N N . GLN A 1 1036 ? 16.320 -17.160 -20.113 1.00 66.50 1036 GLN A N 1
ATOM 7866 C CA . GLN A 1 1036 ? 16.798 -15.894 -20.674 1.00 66.50 1036 GLN A CA 1
ATOM 7867 C C . GLN A 1 1036 ? 15.953 -15.515 -21.894 1.00 66.50 1036 GLN A C 1
ATOM 7869 O O . GLN A 1 1036 ? 15.208 -14.544 -21.861 1.00 66.50 1036 GLN A O 1
ATOM 7874 N N . SER A 1 1037 ? 15.948 -16.359 -22.927 1.00 65.88 1037 SER A N 1
ATOM 7875 C CA . SER A 1 1037 ? 15.201 -16.127 -24.175 1.00 65.88 1037 SER A CA 1
ATOM 7876 C C . SER A 1 1037 ? 13.692 -16.422 -24.087 1.00 65.88 1037 SER A C 1
ATOM 7878 O O . SER A 1 1037 ? 12.994 -16.415 -25.108 1.00 65.88 1037 SER A O 1
ATOM 7880 N N . LYS A 1 1038 ? 13.189 -16.734 -22.881 1.00 84.31 1038 LYS A N 1
ATOM 7881 C CA . LYS A 1 1038 ? 11.814 -17.178 -22.575 1.00 84.31 1038 LYS A CA 1
ATOM 7882 C C . LYS A 1 1038 ? 11.306 -18.254 -23.544 1.00 84.31 1038 LYS A C 1
ATOM 7884 O O . LYS A 1 1038 ? 10.137 -18.254 -23.952 1.00 84.31 1038 LYS A O 1
ATOM 7889 N N . GLN A 1 1039 ? 12.199 -19.158 -23.945 1.00 84.56 1039 GLN A N 1
ATOM 7890 C CA . GLN A 1 1039 ? 11.981 -20.091 -25.043 1.00 84.56 1039 GLN A CA 1
ATOM 7891 C C . GLN A 1 1039 ? 11.663 -21.497 -24.529 1.00 84.56 1039 GLN A C 1
ATOM 7893 O O . GLN A 1 1039 ? 12.414 -22.099 -23.763 1.00 84.56 1039 GLN A O 1
ATOM 7898 N N . ILE A 1 1040 ? 10.561 -22.064 -25.016 1.00 88.50 1040 ILE A N 1
ATOM 7899 C CA . ILE A 1 1040 ? 10.268 -23.489 -24.895 1.00 88.50 1040 ILE A CA 1
ATOM 7900 C C . ILE A 1 1040 ? 10.804 -24.197 -26.136 1.00 88.50 1040 ILE A C 1
ATOM 7902 O O . ILE A 1 1040 ? 10.357 -23.921 -27.250 1.00 88.50 1040 ILE A O 1
ATOM 7906 N N . THR A 1 1041 ? 11.663 -25.194 -25.943 1.00 86.38 1041 THR A N 1
ATOM 7907 C CA . THR A 1 1041 ? 11.935 -26.203 -26.974 1.00 86.38 1041 THR A CA 1
ATOM 7908 C C . THR A 1 1041 ? 11.291 -27.531 -26.574 1.00 86.38 1041 THR A C 1
ATOM 7910 O O . THR A 1 1041 ? 11.670 -28.151 -25.583 1.00 86.38 1041 THR A O 1
ATOM 7913 N N . ILE A 1 1042 ? 10.313 -27.975 -27.364 1.00 89.06 1042 ILE A N 1
ATOM 7914 C CA . ILE A 1 1042 ? 9.627 -29.266 -27.248 1.00 89.06 1042 ILE A CA 1
ATOM 7915 C C . ILE A 1 1042 ? 10.257 -30.251 -28.234 1.00 89.06 1042 ILE A C 1
ATOM 7917 O O . ILE A 1 1042 ? 10.359 -29.966 -29.429 1.00 89.06 1042 ILE A O 1
ATOM 7921 N N . ILE A 1 1043 ? 10.642 -31.431 -27.757 1.00 88.44 1043 ILE A N 1
ATOM 7922 C CA . ILE A 1 1043 ? 11.282 -32.475 -28.566 1.00 88.44 1043 ILE A CA 1
ATOM 7923 C C . ILE A 1 1043 ? 10.485 -33.775 -28.421 1.00 88.44 1043 ILE A C 1
ATOM 7925 O O . ILE A 1 1043 ? 10.423 -34.312 -27.314 1.00 88.44 1043 ILE A O 1
ATOM 7929 N N . PRO A 1 1044 ? 9.872 -34.302 -29.498 1.00 82.38 1044 PRO A N 1
ATOM 7930 C CA . PRO A 1 1044 ? 9.261 -35.626 -29.472 1.00 82.38 1044 PRO A CA 1
ATOM 7931 C C . PRO A 1 1044 ? 10.310 -36.695 -29.157 1.00 82.38 1044 PRO A C 1
ATOM 7933 O O . PRO A 1 1044 ? 11.402 -36.686 -29.729 1.00 82.38 1044 PRO A O 1
ATOM 7936 N N . VAL A 1 1045 ? 9.963 -37.629 -28.277 1.00 75.31 1045 VAL A N 1
ATOM 7937 C CA . VAL A 1 1045 ? 10.766 -38.820 -27.990 1.00 75.31 1045 VAL A CA 1
ATOM 7938 C C . VAL A 1 1045 ? 10.254 -39.960 -28.881 1.00 75.31 1045 VAL A C 1
ATOM 7940 O O . VAL A 1 1045 ? 9.047 -40.201 -28.930 1.00 75.31 1045 VAL A O 1
ATOM 7943 N N . GLU A 1 1046 ? 11.162 -40.612 -29.616 1.00 54.81 1046 GLU A N 1
ATOM 7944 C CA . GLU A 1 1046 ? 10.887 -41.786 -30.476 1.00 54.81 1046 GLU A CA 1
ATOM 7945 C C . GLU A 1 1046 ? 10.847 -43.106 -29.683 1.00 54.81 1046 GLU A C 1
ATOM 7947 O O . GLU A 1 1046 ? 11.708 -43.284 -28.789 1.00 54.81 1046 GLU A O 1
#

pLDDT: mean 78.25, std 20.2, range [24.69, 98.88]

Sequence (1046 aa):
MKKQMLACLLSATLIVGLVPATVWADDLIQPPVADANENTDCADDVTDSDRGTSEGVDEGSDDNEFLPTDKPEEETVEQYESEDKVSTEAVKVTTEDELNEQIESGTEYIELADDIKLTSALTIDNPVTIDGANEFTIKGFIKLKNGTLQNVTIEPDMDKFKNSFLTIGSSEINTIKMENVTVNFDVNIHDAGAALVVGGNNSDITINDCLFKNDAVNDSVNGATEWSYGLYMNGQGDDGSFTFKNNEFNGAFRTMLPNINGTVIIEDNKFTNTVADVVNGPTGGSGSQATCITSANSEAHDFTITGNTFDNAGAFYFQKTENAKVKDNTFKFDKVDGHYIQVAGRAGHSLDLTDNTFEVGENNLVVIDVTAAPVILPAGQHAVTYWPWYETPEDKKPDDYTSYQYAYNEDGSKTFYPASEGALEAFINPKEGNNGAEENDIIVLDSNIEIRETIATDKDITIDLNNKTITGNDVRVFHVTDGTLTLTGEGTVTSHRESGLDQSSSVIRVGDNSTNTSPNLVIDKDVTIDAPDTYGVTIFGKSDKQTATINGKIITDSSSALSGNGSNEFGETEITIGSSAVLESKNAVAIYQPQRGTLNIEGATVIGKGGIEAKAGTINISGDANITATGEPSQVPNGNGTSTSGYAVAVVNTQGGYDGSPIVNIEDGTVNGDVAILNDSTNPIPEREGDINITGGTFTPATNEHDIKPFLPEGHSLKEVVDANGNKHYIVDTIEHNSSEAKIGDRFYNTLQEAIDDVEDGETITVLTDNLFARVSGNKTFAIEKGLGVHKVNLSAADGYKLYDNNDGTYTVKKNKSSSSGSHSLSYGYKIIIAENIENGKIKVNRSNAEEGDTVVITVTPDNGYEINKVYVKDSDDKKLKLKDIGNGEYTFEMPDSKVEVKATFIKAEENSIMPEEIPSEKKIILTINEKVAMVFGNVVMNDVAPIIRNDRTMLPIRFIAQSLGATVTWDEQFQKVTIMKDDLKIEIIIGSQTAFINGVGIELDSPAFVENDRTYLPLRFVAENLGASLIWDEQSKQITIIPVE

Mean predicted aligned error: 20.55 Å

Foldseek 3Di:
DDDDDDDDDDDDDDDDDDDDDDDDDDDDDDDDDDDDDDDDDDDDDDDDDDDDDDDDDDDDDDDDDDDDDDDDDDPDDDDPPDPDPPDDPAAEDAEPVRVVVCQVVQPAHHEYDEEYEDPDAAEHQHAHEYEPVLPYEYEFAYEFAAHEYENYEYHYPPVPDLAERYEYADLDAHEYEYELYEQEYEQPRAQYEHYEYDANGLYEYEYENYEQDYDDDDQADAAREPRYERYEYHHYHDNYEYEYEAYEYEEAGLEHYPADAAHYEAYQYEYAHRYQWHDQDPVRPDHIWGDYHEHHLDPHHAYHHANYEAHCHAEYEYAACVHHHHANYEYENADYPDGAYDYPLNRQEEAEYQRYHYHYHPLQEHEYEWPSYHYAYHAPRKYFHDDDDPPPPPVQDFDPSSQQIWGAHPVRAIETEGAEQSNVLCQQPPDVGDNHDAAAYEYEYPEAYEDAEEREHAHHYEYEQAAYEYEDEQDAHYEQAAHEYEYHYAYEQEYDHDPNRDQADENYEWEAAPDAHAGEYEYALRYEYEYARHEHYEFWYQHQHGEYEAQYEFEYEAAANYYYFFAPNIHAYYYEYEQSYAQEYEHAAHEEAQHEEEYEYANYEAEYQEGYEHAAYEYEYYNQYHQAHDHDWDFDQDQDDDGTGQHSAEQEFHDDSGDHAYEYEYQEHEGHEAHDYYYSDPDGDPVHRYAAAYQWYKYFYPDPVGDCVVRYDPQKDWDWDADPVGTTMITIDGNCPVQFQKDFVVRTDSAPQVCLVPDAAETEIEGDDEPGEYAHDDFHKYFYHYDPPHDDYHYDHDPQKDWDDPVPRMIGIDGDDDDDDDDDDDDFAAAEAEDPDDPQWDKDKPDGGDHAFDKIKIAIGGHPQKDFPDKWKAFPVRDTFDWDDDDPRMIIGGDHPHHMYIDTDIDGDDDPDDDDDPQDLLFKKKFAAQDQWIRQNNRIDGHPGHWHADPNFTKDLVCVVLVSLVWDWDADPVQCWIWIDDPQWIWIAHAPDQWIAINRRIDGHPDGWHADPNGIIDGPVVVLVSSQWDWDQDPSRNMIMIGHDD

Secondary structure (DSSP, 8-state):
----------------------------------------------------------------------PPP--------------PPPEEE-SHHHHHHHHHTT-SEEEE-S-EEEEEEEEE-SS-EEE-TTT-EEEEEEEESSEEEES-EEE--TTT--S-SEEE--SS--EEEEES-EEEE-TT-TT-EEEEEPSSB-SEEEEES-EEEE--SSS-EEEE-TT-EEEE-PPB-SS-EEEEES-EEEES-SEEEEEE-EEEEEES-EEEE-EEEEPPPTT--S-S--EEEEE-S-S-EEEEEES-EEES--EEEES--TTEEEES-EEEE-S-TT-EEEE-TTS-S-EE-TT-EEEE-TT-PEEE--TTSPEEPPTT-EEEE---SSSS-GGGSPSSGGGEEEEE-TTS-EEEEE-SHHHHHHHHSPPTTS----TT-EEE-SS-EEESS-EEE-S-EEEE-TT-EEEEESS-SEEE-SSEEEEESSEEEEEE-SSSS-TT-EEEEE--SSS----EEEE-TTEEEEESSSEEEEE--SSS-EEEEE-SEEEESSS-SEE---BTTS-EEEEEE-TT-EEEEEEEEEEEE-SEEEEEEES-EEEEEEEEEESSSEEEEETT-EEEE-S-SEE---SSS--EESEEEEEEE-SSSB-S--EEEE-SSEEESEEEEEESSSS--GGG--EEEE-S-EEE-SSTT---GGGPPTTEEEEEEE-TTS-EEEEEEE---TT--EEETTEEESSHHHHHHH--TT-EEEE-SSS-EEEE-SS-EEEEEE-TT----EEEEPTTEEEEE-SSSEEEEEEPPP----------PEEEEEPS---SEEEEES-SEE-TTPEEEEEEEEPTTEEEEEEEEE-TTSPBPPPEEEETTEEEEE--SS-EEEEEEEEESP------TT--GGG-EEEETT--EEEETTEEEE-SS--EEETTEEEEEHHHHHHHTT-EEEEETTTTEEEEEETTEEEEEETT-SEEEETTEEEE-SS--EEETTEEEEEHHHHHHHTTEEEEEETTTTEEEEEE--